Protein AF-A0A6P0JYF3-F1 (afdb_monomer_lite)

Sequence (822 aa):
MTILGLNLFGREPSASIEVDGVILAFAEEDRFSREKFAEDRLPFDAVEFCLKQANISPKDIECIAFPWQGNSYADGTIQKFYRKLNNEFLPDDETLHWQNHNLKIYHPKHIRRSIEQLWRGVTGFESLPEICFVPHHYAHACGAFFCSEFDEALIVVFDGNGDYECTSIWTGTSNGIKKLASIDLPHSLGWFYSTMSNFLGFYQGAGEPKVMGLAAYGENTEFYADKMANIIISEDSSWRYKVDHHYLFSGEHNFSSEFTDELCSLLKLKPRKSTDPLTQDHFNLAKSVQNTLEITTKKIIEYWQIETGLRNLCLNGGVALNCKMNGELWKTGKFDRIYILPAASDAGQSVGAIASILWDKYKKKLTHINDAALGPEFSDEEIEQVLEKSGYFYTKHTNIATTVAEALAKGQVVGWFQGRLEMGPRALGCRSILADPRDSALRDRINTKIKNREPWRPLCPSILEELASEYLEYDTSAPFMNLAFYVRPSATNMLSGVTHVDRTTRPQLVSKERQPLYWNMIDTFRKITGIGAVLNTSFNVNKEPVVLSPEDAIRCFASSGLDSLAIGSFFVSKSRLTSKIEINEEIKNKHVSMKFTNIPTGYYPIGSNRNVIKVNSFEIAQFPVTNYEYGRFLVWLENHSDEKIRHPLQPIQKSHIPQYWYNSEWNQKNHPVVGVDFWDAWAYSRWLGLRLPTELEWEVAAAGIEGLRFPWGNTWQPDLCNSSERYGEHAWRDGCTMPVDSFPNGASPFGVLDMAGNVWEWTETPFYTDFLSNITCSFDGDTPISIRGGSFRRDKRYQQCNERCESEADCRGSNNGFRLCR

Structure (mmCIF, N/CA/C/O backbone):
data_AF-A0A6P0JYF3-F1
#
_entry.id   AF-A0A6P0JYF3-F1
#
loop_
_atom_site.group_PDB
_atom_site.id
_atom_site.type_symbol
_atom_site.label_atom_id
_atom_site.label_alt_id
_atom_site.label_comp_id
_atom_site.label_asym_id
_atom_site.label_entity_id
_atom_site.label_seq_id
_atom_site.pdbx_PDB_ins_code
_atom_site.Cartn_x
_atom_site.Cartn_y
_atom_site.Cartn_z
_atom_site.occupancy
_atom_site.B_iso_or_equiv
_atom_site.auth_seq_id
_atom_site.auth_comp_id
_atom_site.auth_asym_id
_atom_site.auth_atom_id
_atom_site.pdbx_PDB_model_num
ATOM 1 N N . MET A 1 1 ? 0.104 -30.908 -10.118 1.00 80.00 1 MET A N 1
ATOM 2 C CA . MET A 1 1 ? 1.353 -30.412 -10.746 1.00 80.00 1 MET A CA 1
ATOM 3 C C . MET A 1 1 ? 1.720 -29.144 -10.020 1.00 80.00 1 MET A C 1
ATOM 5 O O . MET A 1 1 ? 0.820 -28.335 -9.819 1.00 80.00 1 MET A O 1
ATOM 9 N N . THR A 1 2 ? 2.974 -29.017 -9.588 1.00 95.44 2 THR A N 1
ATOM 10 C CA . THR A 1 2 ? 3.366 -27.929 -8.686 1.00 95.44 2 THR A CA 1
ATOM 11 C C . THR A 1 2 ? 4.688 -27.307 -9.103 1.00 95.44 2 THR A C 1
ATOM 13 O O . THR A 1 2 ? 5.712 -27.996 -9.180 1.00 95.44 2 THR A O 1
ATOM 16 N N . ILE A 1 3 ? 4.666 -25.993 -9.316 1.00 98.12 3 ILE A N 1
ATOM 17 C CA . ILE A 1 3 ? 5.833 -25.189 -9.675 1.00 98.12 3 ILE A CA 1
ATOM 18 C C . ILE A 1 3 ? 6.046 -24.106 -8.613 1.00 98.12 3 ILE A C 1
ATOM 20 O O . ILE A 1 3 ? 5.118 -23.387 -8.242 1.00 98.12 3 ILE A O 1
ATOM 24 N N . LEU A 1 4 ? 7.290 -23.972 -8.147 1.00 98.44 4 LEU A N 1
ATOM 25 C CA . LEU A 1 4 ? 7.723 -22.878 -7.275 1.00 98.44 4 LEU A CA 1
ATOM 26 C C . LEU A 1 4 ? 8.431 -21.812 -8.121 1.00 98.44 4 LEU A C 1
ATOM 28 O O . LEU A 1 4 ? 9.450 -22.097 -8.744 1.00 98.44 4 LEU A O 1
ATOM 32 N N . GLY A 1 5 ? 7.913 -20.591 -8.152 1.00 98.38 5 GLY A N 1
ATOM 33 C CA . GLY A 1 5 ? 8.544 -19.445 -8.806 1.00 98.38 5 GLY A CA 1
ATOM 34 C C . GLY A 1 5 ? 9.373 -18.640 -7.814 1.00 98.38 5 GLY A C 1
ATOM 35 O O . GLY A 1 5 ? 8.890 -18.351 -6.720 1.00 98.38 5 GLY A O 1
ATOM 36 N N . LEU A 1 6 ? 10.593 -18.244 -8.188 1.00 97.75 6 LEU A N 1
ATOM 37 C CA . LEU A 1 6 ? 11.495 -17.477 -7.318 1.00 97.75 6 LEU A CA 1
ATOM 38 C C . LEU A 1 6 ? 12.075 -16.250 -8.022 1.00 97.75 6 LEU A C 1
ATOM 40 O O . LEU A 1 6 ? 12.667 -16.383 -9.089 1.00 97.75 6 LEU A O 1
ATOM 44 N N . ASN A 1 7 ? 12.006 -15.093 -7.366 1.00 95.50 7 ASN A N 1
ATOM 45 C CA . ASN A 1 7 ? 12.843 -13.929 -7.653 1.00 95.50 7 ASN A CA 1
ATOM 46 C C . ASN A 1 7 ? 13.837 -13.738 -6.494 1.00 95.50 7 ASN A C 1
ATOM 48 O O . ASN A 1 7 ? 13.417 -13.673 -5.342 1.00 95.50 7 ASN A O 1
ATOM 52 N N . LEU A 1 8 ? 15.145 -13.698 -6.776 1.00 91.50 8 LEU A N 1
ATOM 53 C CA . LEU A 1 8 ? 16.186 -13.788 -5.733 1.00 91.50 8 LEU A CA 1
ATOM 54 C C . LEU A 1 8 ? 17.079 -12.556 -5.602 1.00 91.50 8 LEU A C 1
ATOM 56 O O . LEU A 1 8 ? 17.422 -12.189 -4.486 1.00 91.50 8 LEU A O 1
ATOM 60 N N . PHE A 1 9 ? 17.558 -12.008 -6.720 1.00 82.88 9 PHE A N 1
ATOM 61 C CA . PHE A 1 9 ? 18.619 -10.999 -6.715 1.00 82.88 9 PHE A CA 1
ATOM 62 C C . PHE A 1 9 ? 18.054 -9.613 -6.996 1.00 82.88 9 PHE A C 1
ATOM 64 O O . PHE A 1 9 ? 17.043 -9.480 -7.682 1.00 82.88 9 PHE A O 1
ATOM 71 N N . GLY A 1 10 ? 18.748 -8.587 -6.508 1.00 79.19 10 GLY A N 1
ATOM 72 C CA . GLY A 1 10 ? 18.333 -7.201 -6.668 1.00 79.19 10 GLY A CA 1
ATOM 73 C C . GLY A 1 10 ? 17.279 -6.799 -5.641 1.00 79.19 10 GLY A C 1
ATOM 74 O O . GLY A 1 10 ? 17.411 -7.089 -4.450 1.00 79.19 10 GLY A O 1
ATOM 75 N N . ARG A 1 11 ? 16.260 -6.077 -6.106 1.00 83.00 11 ARG A N 1
ATOM 76 C CA . ARG A 1 11 ? 15.184 -5.543 -5.268 1.00 83.00 11 ARG A CA 1
ATOM 77 C C . ARG A 1 11 ? 13.970 -6.458 -5.319 1.00 83.00 11 ARG A C 1
ATOM 79 O O . ARG A 1 11 ? 13.702 -7.091 -6.334 1.00 83.00 11 ARG A O 1
ATOM 86 N N . GLU A 1 12 ? 13.207 -6.454 -4.234 1.00 88.75 12 GLU A N 1
ATOM 87 C CA . GLU A 1 12 ? 11.915 -7.138 -4.128 1.00 88.75 12 GLU A CA 1
ATOM 88 C C . GLU A 1 12 ? 12.004 -8.664 -4.369 1.00 88.75 12 GLU A C 1
ATOM 90 O O . GLU A 1 12 ? 11.249 -9.215 -5.182 1.00 88.75 12 GLU A O 1
ATOM 95 N N . PRO A 1 13 ? 12.915 -9.380 -3.671 1.00 95.56 13 PRO A N 1
ATOM 96 C CA . PRO A 1 13 ? 12.937 -10.836 -3.711 1.00 95.56 13 PRO A CA 1
ATOM 97 C C . PRO A 1 13 ? 11.570 -11.385 -3.290 1.00 95.56 13 PRO A C 1
ATOM 99 O O . PRO A 1 13 ? 10.933 -10.898 -2.348 1.00 95.56 13 PRO A O 1
ATOM 102 N N . SER A 1 14 ? 11.095 -12.381 -4.028 1.00 97.50 14 SER A N 1
ATOM 103 C CA . SER A 1 14 ? 9.727 -12.877 -3.918 1.00 97.50 14 SER A CA 1
ATOM 104 C C . SER A 1 14 ? 9.638 -14.364 -4.232 1.00 97.50 14 SER A C 1
ATOM 106 O O . SER A 1 14 ? 10.488 -14.942 -4.918 1.00 97.50 14 SER A O 1
ATOM 108 N N . ALA A 1 15 ? 8.566 -14.982 -3.750 1.00 98.38 15 ALA A N 1
ATOM 109 C CA . ALA A 1 15 ? 8.211 -16.349 -4.081 1.00 98.38 15 ALA A CA 1
ATOM 110 C C . ALA A 1 15 ? 6.730 -16.442 -4.446 1.00 98.38 15 ALA A C 1
ATOM 112 O O . ALA A 1 15 ? 5.889 -15.714 -3.915 1.00 98.38 15 ALA A O 1
ATOM 113 N N . SER A 1 16 ? 6.411 -17.363 -5.344 1.00 98.50 16 SER A N 1
ATOM 114 C CA . SER A 1 16 ? 5.039 -17.781 -5.611 1.00 98.50 16 SER A CA 1
ATOM 115 C C . SER A 1 16 ? 4.979 -19.279 -5.818 1.00 98.50 16 SER A C 1
ATOM 117 O O . SER A 1 16 ? 5.955 -19.898 -6.240 1.00 98.50 16 SER A O 1
ATOM 119 N N . ILE A 1 17 ? 3.831 -19.871 -5.516 1.00 98.38 17 ILE A N 1
ATOM 120 C CA . ILE A 1 17 ? 3.611 -21.295 -5.736 1.00 98.38 17 ILE A CA 1
ATOM 121 C C . ILE A 1 17 ? 2.297 -21.529 -6.450 1.00 98.38 17 ILE A C 1
ATOM 123 O O . ILE A 1 17 ? 1.258 -20.946 -6.124 1.00 98.38 17 ILE A O 1
ATOM 127 N N . GLU A 1 18 ? 2.376 -22.402 -7.438 1.00 97.25 18 GLU A N 1
ATOM 128 C CA . GLU A 1 18 ? 1.251 -22.830 -8.236 1.00 97.25 18 GLU A CA 1
ATOM 129 C C . GLU A 1 18 ? 0.901 -24.279 -7.944 1.00 97.25 18 GLU A C 1
ATOM 131 O O . GLU A 1 18 ? 1.784 -25.116 -7.752 1.00 97.25 18 GLU A O 1
ATOM 136 N N . VAL A 1 19 ? -0.402 -24.552 -7.908 1.00 95.62 19 VAL A N 1
ATOM 137 C CA . VAL A 1 19 ? -0.960 -25.898 -7.806 1.00 95.62 19 VAL A CA 1
ATOM 138 C C . VAL A 1 19 ? -2.131 -26.003 -8.781 1.00 95.62 19 VAL A C 1
ATOM 140 O O . VAL A 1 19 ? -3.101 -25.253 -8.681 1.00 95.62 19 VAL A O 1
ATOM 143 N N . ASP A 1 20 ? -2.034 -26.934 -9.730 1.00 91.25 20 ASP A N 1
ATOM 144 C CA . ASP A 1 20 ? -3.096 -27.300 -10.683 1.00 91.25 20 ASP A CA 1
ATOM 145 C C . ASP A 1 20 ? -3.720 -26.127 -11.471 1.00 91.25 20 ASP A C 1
ATOM 147 O O . ASP A 1 20 ? -4.915 -26.083 -11.761 1.00 91.25 20 ASP A O 1
ATOM 151 N N . GLY A 1 21 ? -2.874 -25.196 -11.894 1.00 92.50 21 GLY A N 1
ATOM 152 C CA . GLY A 1 21 ? -3.190 -24.025 -12.703 1.00 92.50 21 GLY A CA 1
ATOM 153 C C . GLY A 1 21 ? -3.567 -22.790 -11.889 1.00 92.50 21 GLY A C 1
ATOM 154 O O . GLY A 1 21 ? -3.990 -21.798 -12.480 1.00 92.50 21 GLY A O 1
ATOM 155 N N . VAL A 1 22 ? -3.445 -22.813 -10.561 1.00 95.50 22 VAL A N 1
ATOM 156 C CA . VAL A 1 22 ? -3.818 -21.696 -9.680 1.00 95.50 22 VAL A CA 1
ATOM 157 C C . VAL A 1 22 ? -2.594 -21.208 -8.911 1.00 95.50 22 VAL A C 1
ATOM 159 O O . VAL A 1 22 ? -1.931 -22.001 -8.246 1.00 95.50 22 VAL A O 1
ATOM 162 N N . ILE A 1 23 ? -2.315 -19.899 -8.949 1.00 97.56 23 ILE A N 1
ATOM 163 C CA . ILE A 1 23 ? -1.362 -19.285 -8.013 1.00 97.56 23 ILE A CA 1
ATOM 164 C C . ILE A 1 23 ? -1.999 -19.304 -6.627 1.00 97.56 23 ILE A C 1
ATOM 166 O O . ILE A 1 23 ? -2.907 -18.529 -6.335 1.00 97.56 23 ILE A O 1
ATOM 170 N N . LEU A 1 24 ? -1.538 -20.212 -5.777 1.00 96.94 24 LEU A N 1
ATOM 171 C CA . LEU A 1 24 ? -2.121 -20.421 -4.459 1.00 96.94 24 LEU A CA 1
ATOM 172 C C . LEU A 1 24 ? -1.556 -19.438 -3.428 1.00 96.94 24 LEU A C 1
ATOM 174 O O . LEU A 1 24 ? -2.273 -18.999 -2.524 1.00 96.94 24 LEU A O 1
ATOM 178 N N . ALA A 1 25 ? -0.282 -19.071 -3.572 1.00 98.12 25 ALA A N 1
ATOM 179 C CA . ALA A 1 25 ? 0.384 -18.082 -2.735 1.00 98.12 25 ALA A CA 1
ATOM 180 C C . ALA A 1 25 ? 1.385 -17.235 -3.522 1.00 98.12 25 ALA A C 1
ATOM 182 O O . ALA A 1 25 ? 2.015 -17.702 -4.473 1.00 98.12 25 ALA A O 1
ATOM 183 N N . PHE A 1 26 ? 1.538 -15.996 -3.063 1.00 98.50 26 PHE A N 1
ATOM 184 C CA . PHE A 1 26 ? 2.561 -15.048 -3.479 1.00 98.50 26 PHE A CA 1
ATOM 185 C C . PHE A 1 26 ? 3.040 -14.259 -2.259 1.00 98.50 26 PHE A C 1
ATOM 187 O O . PHE A 1 26 ? 2.227 -13.836 -1.435 1.00 98.50 26 PHE A O 1
ATOM 194 N N . ALA A 1 27 ? 4.344 -14.025 -2.161 1.00 97.88 27 ALA A N 1
ATOM 195 C CA . ALA A 1 27 ? 4.944 -13.289 -1.060 1.00 97.88 27 ALA A CA 1
ATOM 196 C C . ALA A 1 27 ? 6.189 -12.505 -1.497 1.00 97.88 27 ALA A C 1
ATOM 198 O O . ALA A 1 27 ? 7.045 -13.028 -2.206 1.00 97.88 27 ALA A O 1
ATOM 199 N N . GLU A 1 28 ? 6.301 -11.266 -1.014 1.00 97.38 28 GLU A N 1
ATOM 200 C CA . GLU A 1 28 ? 7.500 -10.420 -1.094 1.00 97.38 28 GLU A CA 1
ATOM 201 C C . GLU A 1 28 ? 8.256 -10.488 0.244 1.00 97.38 28 GLU A C 1
ATOM 203 O O . GLU A 1 28 ? 7.648 -10.321 1.305 1.00 97.38 28 GLU A O 1
ATOM 208 N N . GLU A 1 29 ? 9.574 -10.695 0.214 1.00 96.75 29 GLU A N 1
ATOM 209 C CA . GLU A 1 29 ? 10.388 -10.897 1.427 1.00 96.75 29 GLU A CA 1
ATOM 210 C C . GLU A 1 29 ? 10.464 -9.644 2.312 1.00 96.75 29 GLU A C 1
ATOM 212 O O . GLU A 1 29 ? 10.651 -9.720 3.530 1.00 96.75 29 GLU A O 1
ATOM 217 N N . ASP A 1 30 ? 10.299 -8.457 1.727 1.00 94.25 30 ASP A N 1
ATOM 218 C CA . ASP A 1 30 ? 10.309 -7.205 2.482 1.00 94.25 30 ASP A CA 1
ATOM 219 C C . ASP A 1 30 ? 9.167 -7.147 3.512 1.00 94.25 30 ASP A C 1
ATOM 221 O O . ASP A 1 30 ? 9.325 -6.584 4.596 1.00 94.25 30 ASP A O 1
ATOM 225 N N . ARG A 1 31 ? 8.038 -7.811 3.237 1.00 95.81 31 ARG A N 1
ATOM 226 C CA . ARG A 1 31 ? 6.898 -7.896 4.153 1.00 95.81 31 ARG A CA 1
ATOM 227 C C . ARG A 1 31 ? 7.255 -8.690 5.409 1.00 95.81 31 ARG A C 1
ATOM 229 O O . ARG A 1 31 ? 6.743 -8.353 6.474 1.00 95.81 31 ARG A O 1
ATOM 236 N N . PHE A 1 32 ? 8.135 -9.684 5.308 1.00 96.25 32 PHE A N 1
ATOM 237 C CA . PHE A 1 32 ? 8.567 -10.522 6.432 1.00 96.25 32 PHE A CA 1
ATOM 238 C C . PHE A 1 32 ? 9.755 -9.904 7.166 1.00 96.25 32 PHE A C 1
ATOM 240 O O . PHE A 1 32 ? 9.684 -9.651 8.366 1.00 96.25 32 PHE A O 1
ATOM 247 N N . SER A 1 33 ? 10.805 -9.546 6.424 1.00 93.94 33 SER A N 1
ATOM 248 C CA . SER A 1 33 ? 12.021 -8.933 6.975 1.00 93.94 33 SER A CA 1
ATOM 249 C C . SER A 1 33 ? 11.796 -7.550 7.587 1.00 93.94 33 SER A C 1
ATOM 251 O O . SER A 1 33 ? 12.631 -7.072 8.354 1.00 93.94 33 SER A O 1
ATOM 253 N N . ARG A 1 34 ? 10.682 -6.894 7.233 1.00 93.88 34 ARG A N 1
ATOM 254 C CA . ARG A 1 34 ? 10.348 -5.504 7.581 1.00 93.88 34 ARG A CA 1
ATOM 255 C C . ARG A 1 34 ? 11.348 -4.480 7.028 1.00 93.88 34 ARG A C 1
ATOM 257 O O . ARG A 1 34 ? 11.269 -3.301 7.374 1.00 93.88 34 ARG A O 1
ATOM 264 N N . GLU A 1 35 ? 12.226 -4.900 6.119 1.00 91.56 35 GLU A N 1
ATOM 265 C CA . GLU A 1 35 ? 13.196 -4.060 5.423 1.00 91.56 35 GLU A CA 1
ATOM 266 C C . GLU A 1 35 ? 12.728 -3.811 3.999 1.00 91.56 35 GLU A C 1
ATOM 268 O O . GLU A 1 35 ? 12.711 -4.713 3.169 1.00 91.56 35 GLU A O 1
ATOM 273 N N . LYS A 1 36 ? 12.328 -2.570 3.716 1.00 88.38 36 LYS A N 1
ATOM 274 C CA . LYS A 1 36 ? 11.758 -2.187 2.424 1.00 88.38 36 LYS A CA 1
ATOM 275 C C . LYS A 1 36 ? 12.679 -2.560 1.262 1.00 88.38 36 LYS A C 1
ATOM 277 O O . LYS A 1 36 ? 13.859 -2.232 1.302 1.00 88.38 36 LYS A O 1
ATOM 282 N N . PHE A 1 37 ? 12.102 -3.199 0.241 1.00 87.88 37 PHE A N 1
ATOM 283 C CA . PHE A 1 37 ? 12.782 -3.792 -0.919 1.00 87.88 37 PHE A CA 1
ATOM 284 C C . PHE A 1 37 ? 13.638 -5.028 -0.633 1.00 87.88 37 PHE A C 1
ATOM 286 O O . PHE A 1 37 ? 13.973 -5.711 -1.595 1.00 87.88 37 PHE A O 1
ATOM 293 N N . ALA A 1 38 ? 13.966 -5.325 0.631 1.00 90.88 38 ALA A N 1
ATOM 294 C CA . ALA A 1 38 ? 14.787 -6.463 1.045 1.00 90.88 38 ALA A CA 1
ATOM 295 C C . ALA A 1 38 ? 16.012 -6.686 0.134 1.00 90.88 38 ALA A C 1
ATOM 297 O O . ALA A 1 38 ? 16.282 -7.811 -0.282 1.00 90.88 38 ALA A O 1
ATOM 298 N N . GLU A 1 39 ? 16.718 -5.599 -0.206 1.00 85.56 39 GLU A N 1
ATOM 299 C CA . GLU A 1 39 ? 17.827 -5.635 -1.166 1.00 85.56 39 GLU A CA 1
ATOM 300 C C . GLU A 1 39 ? 18.882 -6.661 -0.734 1.00 85.56 39 GLU A C 1
ATOM 302 O O . GLU A 1 39 ? 19.257 -6.726 0.440 1.00 85.56 39 GLU A O 1
ATOM 307 N N . ASP A 1 40 ? 19.326 -7.485 -1.685 1.00 79.50 40 ASP A N 1
ATOM 308 C CA . ASP A 1 40 ? 20.331 -8.539 -1.495 1.00 79.50 40 ASP A CA 1
ATOM 309 C C . ASP A 1 40 ? 19.972 -9.633 -0.466 1.00 79.50 40 ASP A C 1
ATOM 311 O O . ASP A 1 40 ? 20.840 -10.395 -0.022 1.00 79.50 40 ASP A O 1
ATOM 315 N N . ARG A 1 41 ? 18.689 -9.770 -0.103 1.00 90.00 41 ARG A N 1
ATOM 316 C CA . ARG A 1 41 ? 18.192 -10.883 0.719 1.00 90.00 41 ARG A CA 1
ATOM 317 C C . ARG A 1 41 ? 17.625 -12.005 -0.141 1.00 90.00 41 ARG A C 1
ATOM 319 O O . ARG A 1 41 ? 16.970 -11.774 -1.148 1.00 90.00 41 ARG A O 1
ATOM 326 N N . LEU A 1 42 ? 17.832 -13.246 0.296 1.00 94.44 42 LEU A N 1
ATOM 327 C CA . LEU A 1 42 ? 17.120 -14.389 -0.277 1.00 94.44 42 LEU A CA 1
ATOM 328 C C . LEU A 1 42 ? 15.713 -14.487 0.338 1.00 94.44 42 LEU A C 1
ATOM 330 O O . LEU A 1 42 ? 15.585 -14.211 1.530 1.00 94.44 42 LEU A O 1
ATOM 334 N N . PRO A 1 43 ? 14.694 -14.921 -0.429 1.00 96.44 43 PRO A N 1
ATOM 335 C CA . PRO A 1 43 ? 13.304 -14.975 0.010 1.00 96.44 43 PRO A CA 1
ATOM 336 C C . PRO A 1 43 ? 13.009 -16.193 0.911 1.00 96.44 43 PRO A C 1
ATOM 338 O O . PRO A 1 43 ? 12.265 -17.092 0.517 1.00 96.44 43 PRO A O 1
ATOM 341 N N . PHE A 1 44 ? 13.646 -16.293 2.082 1.00 96.75 44 PHE A N 1
ATOM 342 C CA . PHE A 1 44 ? 13.474 -17.433 2.994 1.00 96.75 44 PHE A CA 1
ATOM 343 C C . PHE A 1 44 ? 12.042 -17.522 3.514 1.00 96.75 44 PHE A C 1
ATOM 345 O O . PHE A 1 44 ? 11.405 -18.571 3.375 1.00 96.75 44 PHE A O 1
ATOM 352 N N . ASP A 1 45 ? 11.533 -16.422 4.059 1.00 97.56 45 ASP A N 1
ATOM 353 C CA . ASP A 1 45 ? 10.222 -16.396 4.699 1.00 97.56 45 ASP A CA 1
ATOM 354 C C . ASP A 1 45 ? 9.100 -16.475 3.652 1.00 97.56 45 ASP A C 1
ATOM 356 O O . ASP A 1 45 ? 8.102 -17.176 3.842 1.00 97.56 45 ASP A O 1
ATOM 360 N N . ALA A 1 46 ? 9.284 -15.833 2.493 1.00 97.81 46 ALA A N 1
ATOM 361 C CA . ALA A 1 46 ? 8.344 -15.914 1.382 1.00 97.81 46 ALA A CA 1
ATOM 362 C C . ALA A 1 46 ? 8.223 -17.342 0.817 1.00 97.81 46 ALA A C 1
ATOM 364 O O . ALA A 1 46 ? 7.108 -17.794 0.530 1.00 97.81 46 ALA A O 1
ATOM 365 N N . VAL A 1 47 ? 9.336 -18.080 0.681 1.00 97.94 47 VAL A N 1
ATOM 366 C CA . VAL A 1 47 ? 9.299 -19.492 0.258 1.00 97.94 47 VAL A CA 1
ATOM 367 C C . VAL A 1 47 ? 8.665 -20.366 1.330 1.00 97.94 47 VAL A C 1
ATOM 369 O O . VAL A 1 47 ? 7.817 -21.197 1.000 1.00 97.94 47 VAL A O 1
ATOM 372 N N . GLU A 1 48 ? 9.026 -20.179 2.600 1.00 97.62 48 GLU A N 1
ATOM 373 C CA . GLU A 1 48 ? 8.427 -20.937 3.699 1.00 97.62 48 GLU A CA 1
ATOM 374 C C . GLU A 1 48 ? 6.904 -20.753 3.734 1.00 97.62 48 GLU A C 1
ATOM 376 O O . GLU A 1 48 ? 6.161 -21.736 3.817 1.00 97.62 48 GLU A O 1
ATOM 381 N N . PHE A 1 49 ? 6.431 -19.512 3.593 1.00 98.12 49 PHE A N 1
ATOM 382 C CA . PHE A 1 49 ? 5.009 -19.207 3.491 1.00 98.12 49 PHE A CA 1
ATOM 383 C C . PHE A 1 49 ? 4.349 -19.924 2.307 1.00 98.12 49 PHE A C 1
ATOM 385 O O . PHE A 1 49 ? 3.327 -20.583 2.495 1.00 98.12 49 PHE A O 1
ATOM 392 N N . CYS A 1 50 ? 4.930 -19.841 1.106 1.00 98.25 50 CYS A N 1
ATOM 393 C CA . CYS A 1 50 ? 4.366 -20.488 -0.079 1.00 98.25 50 CYS A CA 1
ATOM 394 C C . CYS A 1 50 ? 4.214 -22.005 0.120 1.00 98.25 50 CYS A C 1
ATOM 396 O O . CYS A 1 50 ? 3.150 -22.564 -0.148 1.00 98.25 50 CYS A O 1
ATOM 398 N N . LEU A 1 51 ? 5.243 -22.672 0.649 1.00 96.94 51 LEU A N 1
ATOM 399 C CA . LEU A 1 51 ? 5.204 -24.114 0.908 1.00 96.94 51 LEU A CA 1
ATOM 400 C C . LEU A 1 51 ? 4.154 -24.486 1.961 1.00 96.94 51 LEU A C 1
ATOM 402 O O . LEU A 1 51 ? 3.408 -25.448 1.764 1.00 96.94 51 LEU A O 1
ATOM 406 N N . LYS A 1 52 ? 4.057 -23.711 3.049 1.00 96.19 52 LYS A N 1
ATOM 407 C CA . LYS A 1 52 ? 3.033 -23.905 4.087 1.00 96.19 52 LYS A CA 1
ATOM 408 C C . LYS A 1 52 ? 1.624 -23.722 3.529 1.00 96.19 52 LYS A C 1
ATOM 410 O O . LYS A 1 52 ? 0.770 -24.565 3.786 1.00 96.19 52 LYS A O 1
ATOM 415 N N . GLN A 1 53 ? 1.394 -22.677 2.733 1.00 97.25 53 GLN A N 1
ATOM 416 C CA . GLN A 1 53 ? 0.091 -22.404 2.125 1.00 97.25 53 GLN A CA 1
ATOM 417 C C . GLN A 1 53 ? -0.334 -23.515 1.159 1.00 97.25 53 GLN A C 1
ATOM 419 O O . GLN A 1 53 ? -1.510 -23.870 1.109 1.00 97.25 53 GLN A O 1
ATOM 424 N N . ALA A 1 54 ? 0.613 -24.069 0.398 1.00 95.94 54 ALA A N 1
ATOM 425 C CA . ALA A 1 54 ? 0.343 -25.190 -0.493 1.00 95.94 54 ALA A CA 1
ATOM 426 C C . ALA A 1 54 ? 0.083 -26.505 0.237 1.00 95.94 54 ALA A C 1
ATOM 428 O O . ALA A 1 54 ? -0.620 -27.356 -0.303 1.00 95.94 54 ALA A O 1
ATOM 429 N N . ASN A 1 55 ? 0.601 -26.660 1.459 1.00 94.88 55 ASN A N 1
ATOM 430 C CA . ASN A 1 55 ? 0.454 -27.872 2.262 1.00 94.88 55 ASN A CA 1
ATOM 431 C C . ASN A 1 55 ? 0.847 -29.147 1.484 1.00 94.88 55 ASN A C 1
ATOM 433 O O . ASN A 1 55 ? 0.163 -30.171 1.524 1.00 94.88 55 ASN A O 1
ATOM 437 N N . ILE A 1 56 ? 1.956 -29.066 0.747 1.00 90.62 56 ILE A N 1
ATOM 438 C CA . ILE A 1 56 ? 2.519 -30.159 -0.059 1.00 90.62 56 ILE A CA 1
ATOM 439 C C . ILE A 1 56 ? 3.902 -30.555 0.456 1.00 90.62 56 ILE A C 1
ATOM 441 O O . ILE A 1 56 ? 4.587 -29.763 1.111 1.00 90.62 56 ILE A O 1
ATOM 445 N N . SER A 1 57 ? 4.359 -31.768 0.133 1.00 91.56 57 SER A N 1
ATOM 446 C CA . SER A 1 57 ? 5.745 -32.131 0.422 1.00 91.56 57 SER A CA 1
ATOM 447 C C . SER A 1 57 ? 6.688 -31.346 -0.495 1.00 91.56 57 SER A C 1
ATOM 449 O O . SER A 1 57 ? 6.426 -31.260 -1.694 1.00 91.56 57 SER A O 1
ATOM 451 N N . PRO A 1 58 ? 7.851 -30.868 -0.012 1.00 92.31 58 PRO A N 1
ATOM 452 C CA . PRO A 1 58 ? 8.884 -30.309 -0.886 1.00 92.31 58 PRO A CA 1
ATOM 453 C C . PRO A 1 58 ? 9.320 -31.258 -2.016 1.00 92.31 58 PRO A C 1
ATOM 455 O O . PRO A 1 58 ? 9.785 -30.804 -3.057 1.00 92.31 58 PRO A O 1
ATOM 458 N N . LYS A 1 59 ? 9.148 -32.578 -1.836 1.00 91.25 59 LYS A N 1
ATOM 459 C CA . LYS A 1 59 ? 9.414 -33.595 -2.868 1.00 91.25 59 LYS A CA 1
ATOM 460 C C . LYS A 1 59 ? 8.408 -33.594 -4.020 1.00 91.25 59 LYS A C 1
ATOM 462 O O . LYS A 1 59 ? 8.722 -34.143 -5.071 1.00 91.25 59 LYS A O 1
ATOM 467 N N . ASP A 1 60 ? 7.229 -33.016 -3.811 1.00 93.19 60 ASP A N 1
ATOM 468 C CA . ASP A 1 60 ? 6.155 -32.951 -4.805 1.00 93.19 60 ASP A CA 1
ATOM 469 C C . ASP A 1 60 ? 6.301 -31.725 -5.724 1.00 93.19 60 ASP A C 1
ATOM 471 O O . ASP A 1 60 ? 5.527 -31.556 -6.666 1.00 93.19 60 ASP A O 1
ATOM 475 N N . ILE A 1 61 ? 7.296 -30.864 -5.472 1.00 96.38 61 ILE A N 1
ATOM 476 C CA . ILE A 1 61 ? 7.636 -29.748 -6.355 1.00 96.38 61 ILE A CA 1
ATOM 477 C C . ILE A 1 61 ? 8.388 -30.295 -7.565 1.00 96.38 61 ILE A C 1
ATOM 479 O O . ILE A 1 61 ? 9.493 -30.824 -7.440 1.00 96.38 61 ILE A O 1
ATOM 483 N N . GLU A 1 62 ? 7.801 -30.132 -8.748 1.00 95.12 62 GLU A N 1
ATOM 484 C CA . GLU A 1 62 ? 8.363 -30.666 -9.990 1.00 95.12 62 GLU A CA 1
ATOM 485 C C . GLU A 1 62 ? 9.595 -29.876 -10.439 1.00 95.12 62 GLU A C 1
ATOM 487 O O . GLU A 1 62 ? 10.604 -30.456 -10.845 1.00 95.12 62 GLU A O 1
ATOM 492 N N . CYS A 1 63 ? 9.520 -28.547 -10.363 1.00 97.19 63 CYS A N 1
ATOM 493 C CA . CYS A 1 63 ? 10.620 -27.659 -10.714 1.00 97.19 63 CYS A CA 1
ATOM 494 C C . CYS A 1 63 ? 10.506 -26.292 -10.032 1.00 97.19 63 CYS A C 1
ATOM 496 O O . CYS A 1 63 ? 9.436 -25.868 -9.589 1.00 97.19 63 CYS A O 1
ATOM 498 N N . ILE A 1 64 ? 11.633 -25.588 -10.011 1.00 98.12 64 ILE A N 1
ATOM 499 C CA . ILE A 1 64 ? 11.762 -24.199 -9.590 1.00 98.12 64 ILE A CA 1
ATOM 500 C C . ILE A 1 64 ? 11.912 -23.331 -10.841 1.00 98.12 64 ILE A C 1
ATOM 502 O O . ILE A 1 64 ? 12.887 -23.477 -11.579 1.00 98.12 64 ILE A O 1
ATOM 506 N N . ALA A 1 65 ? 10.967 -22.428 -11.083 1.00 98.12 65 ALA A N 1
ATOM 507 C CA . ALA A 1 65 ? 11.014 -21.479 -12.189 1.00 98.12 65 ALA A CA 1
ATOM 508 C C . ALA A 1 65 ? 11.780 -20.212 -11.772 1.00 98.12 65 ALA A C 1
ATOM 510 O O . ALA A 1 65 ? 11.463 -19.598 -10.750 1.00 98.12 65 ALA A O 1
ATOM 511 N N . PHE A 1 66 ? 12.788 -19.820 -12.558 1.00 97.44 66 PHE A N 1
ATOM 512 C CA . PHE A 1 66 ? 13.663 -18.684 -12.258 1.00 97.44 66 PHE A CA 1
ATOM 513 C C . PHE A 1 66 ? 13.727 -17.686 -13.437 1.00 97.44 66 PHE A C 1
ATOM 515 O O . PHE A 1 66 ? 14.118 -18.090 -14.535 1.00 97.44 66 PHE A O 1
ATOM 522 N N . PRO A 1 67 ? 13.383 -16.396 -13.241 1.00 95.69 67 PRO A N 1
ATOM 523 C CA . PRO A 1 67 ? 13.118 -15.407 -14.296 1.00 95.69 67 PRO A CA 1
ATOM 524 C C . PRO A 1 67 ? 14.375 -14.710 -14.845 1.00 95.69 67 PRO A C 1
ATOM 526 O O . PRO A 1 67 ? 14.390 -13.497 -15.041 1.00 95.69 67 PRO A O 1
ATOM 529 N N . TRP A 1 68 ? 15.439 -15.473 -15.088 1.00 94.56 68 TRP A N 1
ATOM 530 C CA . TRP A 1 68 ? 16.617 -15.012 -15.828 1.00 94.56 68 TRP A CA 1
ATOM 531 C C . TRP A 1 68 ? 17.181 -16.136 -16.685 1.00 94.56 68 TRP A C 1
ATOM 533 O O . TRP A 1 68 ? 17.212 -17.295 -16.255 1.00 94.56 68 TRP A O 1
ATOM 543 N N . GLN A 1 69 ? 17.700 -15.809 -17.871 1.00 91.38 69 GLN A N 1
ATOM 544 C CA . GLN A 1 69 ? 18.252 -16.811 -18.774 1.00 91.38 69 GLN A CA 1
ATOM 545 C C . GLN A 1 69 ? 19.688 -17.184 -18.385 1.00 91.38 69 GLN A C 1
ATOM 547 O O . GLN A 1 69 ? 20.650 -16.849 -19.078 1.00 91.38 69 GLN A O 1
ATOM 552 N N . GLY A 1 70 ? 19.846 -17.921 -17.281 1.00 87.25 70 GLY A N 1
ATOM 553 C CA . GLY A 1 70 ? 21.156 -18.288 -16.729 1.00 87.25 70 GLY A CA 1
ATOM 554 C C . GLY A 1 70 ? 22.110 -18.904 -17.763 1.00 87.25 70 GLY A C 1
ATOM 555 O O . GLY A 1 70 ? 23.302 -18.599 -17.784 1.00 87.25 70 GLY A O 1
ATOM 556 N N . ASN A 1 71 ? 21.604 -19.705 -18.704 1.00 90.88 71 ASN A N 1
ATOM 557 C CA . ASN A 1 71 ? 22.441 -20.313 -19.743 1.00 90.88 71 ASN A CA 1
ATOM 558 C C . ASN A 1 71 ? 23.144 -19.276 -20.643 1.00 90.88 71 ASN A C 1
ATOM 560 O O . ASN A 1 71 ? 24.317 -19.466 -20.962 1.00 90.88 71 ASN A O 1
ATOM 564 N N . SER A 1 72 ? 22.491 -18.151 -20.955 1.00 92.88 72 SER A N 1
ATOM 565 C CA . SER A 1 72 ? 23.079 -17.052 -21.741 1.00 92.88 72 SER A CA 1
ATOM 566 C C . SER A 1 72 ? 24.196 -16.311 -20.995 1.00 92.88 72 SER A C 1
ATOM 568 O O . SER A 1 72 ? 25.072 -15.693 -21.609 1.00 92.88 72 SER A O 1
ATOM 570 N N . TYR A 1 73 ? 24.180 -16.350 -19.659 1.00 93.81 73 TYR A N 1
ATOM 571 C CA . TYR A 1 73 ? 25.266 -15.825 -18.829 1.00 93.81 73 TYR A CA 1
ATOM 572 C C . TYR A 1 73 ? 26.462 -16.787 -18.792 1.00 93.81 73 TYR A C 1
ATOM 574 O O . TYR A 1 73 ? 27.606 -16.340 -18.733 1.00 93.81 73 TYR A O 1
ATOM 582 N N . ALA A 1 74 ? 26.219 -18.100 -18.866 1.00 94.50 74 ALA A N 1
ATOM 583 C CA . ALA A 1 74 ? 27.272 -19.117 -18.871 1.00 94.50 74 ALA A CA 1
ATOM 584 C C . ALA A 1 74 ? 27.960 -19.294 -20.234 1.00 94.50 74 ALA A C 1
ATOM 586 O O . ALA A 1 74 ? 29.173 -19.494 -20.282 1.00 94.50 74 ALA A O 1
ATOM 587 N N . ASP A 1 75 ? 27.212 -19.232 -21.339 1.00 95.44 75 ASP A N 1
ATOM 588 C CA . ASP A 1 75 ? 27.745 -19.450 -22.694 1.00 95.44 75 ASP A CA 1
ATOM 589 C C . ASP A 1 75 ? 28.445 -18.210 -23.298 1.00 95.44 75 ASP A C 1
ATOM 591 O O . ASP A 1 75 ? 29.005 -18.255 -24.400 1.00 95.44 75 ASP A O 1
ATOM 595 N N . GLY A 1 76 ? 28.442 -17.099 -22.554 1.00 94.12 76 GLY A N 1
ATOM 596 C CA . GLY A 1 76 ? 29.071 -15.838 -22.926 1.00 94.12 76 GLY A CA 1
ATOM 597 C C . GLY A 1 76 ? 28.226 -14.953 -23.843 1.00 94.12 76 GLY A C 1
ATOM 598 O O . GLY A 1 76 ? 28.740 -13.938 -24.315 1.00 94.12 76 GLY A O 1
ATOM 599 N N . THR A 1 77 ? 26.959 -15.281 -24.102 1.00 96.19 77 THR A N 1
ATOM 600 C CA . THR A 1 77 ? 26.047 -14.444 -24.897 1.00 96.19 77 THR A CA 1
ATOM 601 C C . THR A 1 77 ? 25.883 -13.057 -24.278 1.00 96.19 77 THR A C 1
ATOM 603 O O . THR A 1 77 ? 26.130 -12.060 -24.960 1.00 96.19 77 THR A O 1
ATOM 606 N N . ILE A 1 78 ? 25.589 -12.973 -22.975 1.00 96.06 78 ILE A N 1
ATOM 607 C CA . ILE A 1 78 ? 25.470 -11.677 -22.281 1.00 96.06 78 ILE A CA 1
ATOM 608 C C . ILE A 1 78 ? 26.818 -10.950 -22.217 1.00 96.06 78 ILE A C 1
ATOM 610 O O . ILE A 1 78 ? 26.895 -9.742 -22.425 1.00 96.06 78 ILE A O 1
ATOM 614 N N . GLN A 1 79 ? 27.921 -11.681 -22.036 1.00 96.12 79 GLN A N 1
ATOM 615 C CA . GLN A 1 79 ? 29.254 -11.074 -22.051 1.00 96.12 79 GLN A CA 1
ATOM 616 C C . GLN A 1 79 ? 29.586 -10.448 -23.417 1.00 96.12 79 GLN A C 1
ATOM 618 O O . GLN A 1 79 ? 30.170 -9.367 -23.476 1.00 96.12 79 GLN A O 1
ATOM 623 N N . LYS A 1 80 ? 29.223 -11.106 -24.527 1.00 96.94 80 LYS A N 1
ATOM 624 C CA . LYS A 1 80 ? 29.384 -10.554 -25.884 1.00 96.94 80 LYS A CA 1
ATOM 625 C C . LYS A 1 80 ? 28.508 -9.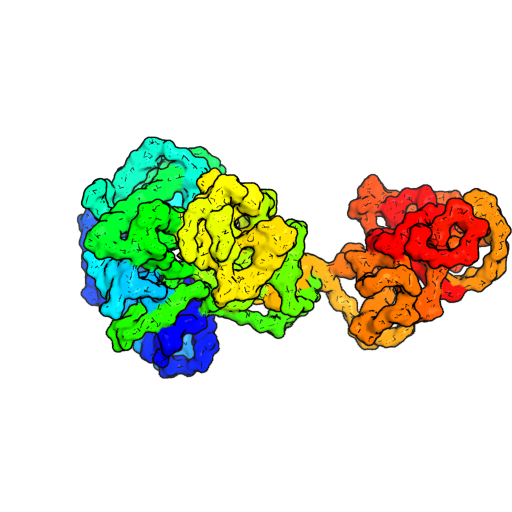322 -26.091 1.00 96.94 80 LYS A C 1
ATOM 627 O O . LYS A 1 80 ? 28.975 -8.366 -26.706 1.00 96.94 80 LYS A O 1
ATOM 632 N N . PHE A 1 81 ? 27.283 -9.337 -25.566 1.00 95.94 81 PHE A N 1
ATOM 633 C CA . PHE A 1 81 ? 26.391 -8.182 -25.585 1.00 95.94 81 PHE A CA 1
ATOM 634 C C . PHE A 1 81 ? 27.011 -6.981 -24.857 1.00 95.94 81 PHE A C 1
ATOM 636 O O . PHE A 1 81 ? 27.183 -5.934 -25.477 1.00 95.94 81 PHE A O 1
ATOM 643 N N . TYR A 1 82 ? 27.473 -7.151 -23.614 1.00 95.19 82 TYR A N 1
ATOM 644 C CA . TYR A 1 82 ? 28.158 -6.083 -22.877 1.00 95.19 82 TYR A CA 1
ATOM 645 C C . TYR A 1 82 ? 29.414 -5.584 -23.594 1.00 95.19 82 TYR A C 1
ATOM 647 O O . TYR A 1 82 ? 29.603 -4.382 -23.718 1.00 95.19 82 TYR A O 1
ATOM 655 N N . ARG A 1 83 ? 30.240 -6.466 -24.174 1.00 95.06 83 ARG A N 1
ATOM 656 C CA . ARG A 1 83 ? 31.393 -6.023 -24.983 1.00 95.06 83 ARG A CA 1
ATOM 657 C C . ARG A 1 83 ? 30.981 -5.165 -26.179 1.00 95.06 83 ARG A C 1
ATOM 659 O O . ARG A 1 83 ? 31.677 -4.207 -26.495 1.00 95.06 83 ARG A O 1
ATOM 666 N N . LYS A 1 84 ? 29.874 -5.505 -26.849 1.00 94.62 84 LYS A N 1
ATOM 667 C CA . LYS A 1 84 ? 29.341 -4.701 -27.954 1.00 94.62 84 LYS A CA 1
ATOM 668 C C . LYS A 1 84 ? 28.904 -3.323 -27.456 1.00 94.62 84 LYS A C 1
ATOM 670 O O . LYS A 1 84 ? 29.317 -2.337 -28.055 1.00 94.62 84 LYS A O 1
ATOM 675 N N . LEU A 1 85 ? 28.144 -3.265 -26.360 1.00 91.19 85 LEU A N 1
ATOM 676 C CA . LEU A 1 85 ? 27.748 -1.998 -25.741 1.00 91.19 85 LEU A CA 1
ATOM 677 C C . LEU A 1 85 ? 28.960 -1.153 -25.356 1.00 91.19 85 LEU A C 1
ATOM 679 O O . LEU A 1 85 ? 28.999 0.035 -25.653 1.00 91.19 85 LEU A O 1
ATOM 683 N N . ASN A 1 86 ? 29.982 -1.777 -24.773 1.00 90.62 86 ASN A N 1
ATOM 684 C CA . ASN A 1 86 ? 31.153 -1.055 -24.294 1.00 90.62 86 ASN A CA 1
ATOM 685 C C . ASN A 1 86 ? 31.981 -0.449 -25.432 1.00 90.62 86 ASN A C 1
ATOM 687 O O . ASN A 1 86 ? 32.581 0.608 -25.257 1.00 90.62 86 ASN A O 1
ATOM 691 N N . ASN A 1 87 ? 31.979 -1.091 -26.603 1.00 90.19 87 ASN A N 1
ATOM 692 C CA . ASN A 1 87 ? 32.601 -0.545 -27.808 1.00 90.19 87 ASN A CA 1
ATOM 693 C C . ASN A 1 87 ? 31.812 0.630 -28.404 1.00 90.19 87 ASN A C 1
ATOM 695 O O . ASN A 1 87 ? 32.401 1.452 -29.099 1.00 90.19 87 ASN A O 1
ATOM 699 N N . GLU A 1 88 ? 30.495 0.677 -28.191 1.00 88.88 88 GLU A N 1
ATOM 700 C CA . GLU A 1 88 ? 29.617 1.712 -28.746 1.00 88.88 88 GLU A CA 1
ATOM 701 C C . GLU A 1 88 ? 29.531 2.947 -27.837 1.00 88.88 88 GLU A C 1
ATOM 703 O O . GLU A 1 88 ? 29.528 4.066 -28.343 1.00 88.88 88 GLU A O 1
ATOM 708 N N . PHE A 1 89 ? 29.504 2.752 -26.514 1.00 83.25 89 PHE A N 1
ATOM 709 C CA . PHE A 1 89 ? 29.098 3.789 -25.555 1.00 83.25 89 PHE A CA 1
ATOM 710 C C . PHE A 1 89 ? 30.133 4.153 -24.482 1.00 83.25 89 PHE A C 1
ATOM 712 O O . PHE A 1 89 ? 29.873 5.064 -23.706 1.00 83.25 89 PHE A O 1
ATOM 719 N N . LEU A 1 90 ? 31.299 3.490 -24.447 1.00 82.38 90 LEU A N 1
ATOM 720 C CA . LEU A 1 90 ? 32.394 3.751 -23.495 1.00 82.38 90 LEU A CA 1
ATOM 721 C C . LEU A 1 90 ? 31.912 3.874 -22.027 1.00 82.38 90 LEU A C 1
ATOM 723 O O . LEU A 1 90 ? 31.695 4.984 -21.545 1.00 82.38 90 LEU A O 1
ATOM 727 N N . PRO A 1 91 ? 31.738 2.749 -21.312 1.00 83.44 91 PRO A N 1
ATOM 728 C CA . PRO A 1 91 ? 31.221 2.751 -19.948 1.00 83.44 91 PRO A CA 1
ATOM 729 C C . PRO A 1 91 ? 32.237 3.333 -18.964 1.00 83.44 91 PRO A C 1
ATOM 731 O O . PRO A 1 91 ? 33.450 3.199 -19.155 1.00 83.44 91 PRO A O 1
ATOM 734 N N . ASP A 1 92 ? 31.730 3.890 -17.874 1.00 80.56 92 ASP A N 1
ATOM 735 C CA . ASP A 1 92 ? 32.515 4.226 -16.694 1.00 80.56 92 ASP A CA 1
ATOM 736 C C . ASP A 1 92 ? 32.822 2.987 -15.818 1.00 80.56 92 ASP A C 1
ATOM 738 O O . ASP A 1 92 ? 32.400 1.853 -16.095 1.00 80.56 92 ASP A O 1
ATOM 742 N N . ASP A 1 93 ? 33.600 3.191 -14.750 1.00 83.44 93 ASP A N 1
ATOM 743 C CA . ASP A 1 93 ? 34.016 2.115 -13.842 1.00 83.44 93 ASP A CA 1
ATOM 744 C C . ASP A 1 93 ? 32.826 1.485 -13.098 1.00 83.44 93 ASP A C 1
ATOM 746 O O . ASP A 1 93 ? 32.821 0.271 -12.861 1.00 83.44 93 ASP A O 1
ATOM 750 N N . GLU A 1 94 ? 31.801 2.273 -12.759 1.00 82.38 94 GLU A N 1
ATOM 751 C CA . GLU A 1 94 ? 30.598 1.786 -12.076 1.00 82.38 94 GLU A CA 1
ATOM 752 C C . GLU A 1 94 ? 29.743 0.911 -12.999 1.00 82.38 94 GLU A C 1
ATOM 754 O O . GLU A 1 94 ? 29.345 -0.193 -12.610 1.00 82.38 94 GLU A O 1
ATOM 759 N N . THR A 1 95 ? 29.557 1.312 -14.258 1.00 84.75 95 THR A N 1
ATOM 760 C CA . THR A 1 95 ? 28.879 0.502 -15.277 1.00 84.75 95 THR A CA 1
ATOM 761 C C . THR A 1 95 ? 29.626 -0.806 -15.522 1.00 84.75 95 THR A C 1
ATOM 763 O O . THR A 1 95 ? 29.013 -1.877 -15.577 1.00 84.75 95 THR A O 1
ATOM 766 N N . LEU A 1 96 ? 30.960 -0.771 -15.628 1.00 88.75 96 LEU A N 1
ATOM 767 C CA . LEU A 1 96 ? 31.769 -1.988 -15.757 1.00 88.75 96 LEU A CA 1
ATOM 768 C C . LEU A 1 96 ? 31.648 -2.887 -14.522 1.00 88.75 96 LEU A C 1
ATOM 770 O O . LEU A 1 96 ? 31.564 -4.114 -14.656 1.00 88.75 96 LEU A O 1
ATOM 774 N N . HIS A 1 97 ? 31.628 -2.308 -13.320 1.00 90.38 97 HIS A N 1
ATOM 775 C CA . HIS A 1 97 ? 31.409 -3.050 -12.083 1.00 90.38 97 HIS A CA 1
ATOM 776 C C . HIS A 1 97 ? 30.041 -3.742 -12.087 1.00 90.38 97 HIS A C 1
ATOM 778 O O . HIS A 1 97 ? 29.974 -4.952 -11.858 1.00 90.38 97 HIS A O 1
ATOM 784 N N . TRP A 1 98 ? 28.975 -3.014 -12.425 1.00 88.94 98 TRP A N 1
ATOM 785 C CA . TRP A 1 98 ? 27.609 -3.531 -12.531 1.00 88.94 98 TRP A CA 1
ATOM 786 C C . TRP A 1 98 ? 27.489 -4.657 -13.569 1.00 88.94 98 TRP A C 1
ATOM 788 O O . TRP A 1 98 ? 26.960 -5.730 -13.268 1.00 88.94 98 TRP A O 1
ATOM 798 N N . GLN A 1 99 ? 28.057 -4.484 -14.768 1.00 92.88 99 GLN A N 1
ATOM 799 C CA . GLN A 1 99 ? 28.063 -5.522 -15.806 1.00 92.88 99 GLN A CA 1
ATOM 800 C C . GLN A 1 99 ? 28.754 -6.804 -15.319 1.00 92.88 99 GLN A C 1
ATOM 802 O O . GLN A 1 99 ? 28.223 -7.907 -15.479 1.00 92.88 99 GLN A O 1
ATOM 807 N N . ASN A 1 100 ? 29.930 -6.675 -14.698 1.00 94.88 100 ASN A N 1
ATOM 808 C CA . ASN A 1 100 ? 30.675 -7.813 -14.156 1.00 94.88 100 ASN A CA 1
ATOM 809 C C . ASN A 1 100 ? 29.945 -8.480 -12.984 1.00 94.88 100 ASN A C 1
ATOM 811 O O . ASN A 1 100 ? 29.961 -9.709 -12.866 1.00 94.88 100 ASN A O 1
ATOM 815 N N . HIS A 1 101 ? 29.288 -7.686 -12.138 1.00 93.62 101 HIS A N 1
ATOM 816 C CA . HIS A 1 101 ? 28.438 -8.178 -11.065 1.00 93.62 101 HIS A CA 1
ATOM 817 C C . HIS A 1 101 ? 27.289 -9.024 -11.630 1.00 93.62 101 HIS A C 1
ATOM 819 O O . HIS A 1 101 ? 27.158 -10.188 -11.249 1.00 93.62 101 HIS A O 1
ATOM 825 N N . ASN A 1 102 ? 26.548 -8.513 -12.619 1.00 92.88 102 ASN A N 1
ATOM 826 C CA . ASN A 1 102 ? 25.462 -9.233 -13.294 1.00 92.88 102 ASN A CA 1
ATOM 827 C C . ASN A 1 102 ? 25.927 -10.541 -13.943 1.00 92.88 102 ASN A C 1
ATOM 829 O O . ASN A 1 102 ? 25.281 -11.575 -13.775 1.00 92.88 102 ASN A O 1
ATOM 833 N N . LEU A 1 103 ? 27.080 -10.530 -14.628 1.00 95.12 103 LEU A N 1
ATOM 834 C CA . LEU A 1 103 ? 27.671 -11.748 -15.197 1.00 95.12 103 LEU A CA 1
ATOM 835 C C . LEU A 1 103 ? 27.945 -12.824 -14.140 1.00 95.12 103 LEU A C 1
ATOM 837 O O . LEU A 1 103 ? 27.914 -14.012 -14.456 1.00 95.12 103 LEU A O 1
ATOM 841 N N . LYS A 1 104 ? 28.217 -12.423 -12.896 1.00 94.44 104 LYS A N 1
ATOM 842 C CA . LYS A 1 104 ? 28.484 -13.331 -11.781 1.00 94.44 104 LYS A CA 1
ATOM 843 C C . LYS A 1 104 ? 27.201 -13.819 -11.111 1.00 94.44 104 LYS A C 1
ATOM 845 O O . LYS A 1 104 ? 27.079 -15.026 -10.899 1.00 94.44 104 LYS A O 1
ATOM 850 N N . ILE A 1 105 ? 26.279 -12.921 -10.756 1.00 93.06 105 ILE A N 1
ATOM 851 C CA . ILE A 1 105 ? 25.086 -13.282 -9.971 1.00 93.06 105 ILE A CA 1
ATOM 852 C C . ILE A 1 105 ? 24.080 -14.098 -10.787 1.00 93.06 105 ILE A C 1
ATOM 854 O O . ILE A 1 105 ? 23.539 -15.079 -10.282 1.00 93.06 105 ILE A O 1
ATOM 858 N N . TYR A 1 106 ? 23.925 -13.793 -12.079 1.00 94.19 106 TYR A N 1
ATOM 859 C CA . TYR A 1 106 ? 23.018 -14.522 -12.967 1.00 94.19 106 TYR A CA 1
ATOM 860 C C . TYR A 1 106 ? 23.675 -15.737 -13.636 1.00 94.19 106 TYR A C 1
ATOM 862 O O . TYR A 1 106 ? 23.057 -16.440 -14.435 1.00 94.19 106 TYR A O 1
ATOM 870 N N . HIS A 1 107 ? 24.926 -16.051 -13.284 1.00 96.00 107 HIS A N 1
ATOM 871 C CA . HIS A 1 107 ? 25.551 -17.290 -13.723 1.00 96.00 107 HIS A CA 1
ATOM 872 C C . HIS A 1 107 ? 24.855 -18.497 -13.057 1.00 96.00 107 HIS A C 1
ATOM 874 O O . HIS A 1 107 ? 24.727 -18.536 -11.830 1.00 96.00 107 HIS A O 1
ATOM 880 N N . PRO A 1 108 ? 24.505 -19.567 -13.794 1.00 96.12 108 PRO A N 1
ATOM 881 C CA . PRO A 1 108 ? 23.659 -20.660 -13.305 1.00 96.12 108 PRO A CA 1
ATOM 882 C C . PRO A 1 108 ? 24.273 -21.415 -12.123 1.00 96.12 108 PRO A C 1
ATOM 884 O O . PRO A 1 108 ? 23.553 -21.899 -11.258 1.00 96.12 108 PRO A O 1
ATOM 887 N N . LYS A 1 109 ? 25.610 -21.475 -12.032 1.00 96.25 109 LYS A N 1
ATOM 888 C CA . LYS A 1 109 ? 26.309 -22.010 -10.844 1.00 96.25 109 LYS A CA 1
ATOM 889 C C . LYS A 1 109 ? 26.060 -21.182 -9.578 1.00 96.25 109 LYS A C 1
ATOM 891 O O . LYS A 1 109 ? 25.941 -21.764 -8.505 1.00 96.25 109 LYS A O 1
ATOM 896 N N . HIS A 1 110 ? 26.025 -19.851 -9.688 1.00 95.69 110 HIS A N 1
ATOM 897 C CA . HIS A 1 110 ? 25.745 -18.976 -8.551 1.00 95.69 110 HIS A CA 1
ATOM 898 C C . HIS A 1 110 ? 24.275 -19.092 -8.152 1.00 95.69 110 HIS A C 1
ATOM 900 O O . HIS A 1 110 ? 23.995 -19.391 -6.997 1.00 95.69 110 HIS A O 1
ATOM 906 N N . ILE A 1 111 ? 23.368 -18.993 -9.131 1.00 95.69 111 ILE A N 1
ATOM 907 C CA . ILE A 1 111 ? 21.922 -19.160 -8.931 1.00 95.69 111 ILE A CA 1
ATOM 908 C C . ILE A 1 111 ? 21.620 -20.488 -8.230 1.00 95.69 111 ILE A C 1
ATOM 910 O O . ILE A 1 111 ? 20.976 -20.501 -7.185 1.00 95.69 111 ILE A O 1
ATOM 914 N N . ARG A 1 112 ? 22.143 -21.603 -8.759 1.00 96.56 112 ARG A N 1
ATOM 915 C CA . ARG A 1 112 ? 21.966 -22.933 -8.164 1.00 96.56 112 ARG A CA 1
ATOM 916 C C . ARG A 1 112 ? 22.432 -22.967 -6.712 1.00 96.56 112 ARG A C 1
ATOM 918 O O . ARG A 1 112 ? 21.685 -23.442 -5.872 1.00 96.56 112 ARG A O 1
ATOM 925 N N . ARG A 1 113 ? 23.616 -22.431 -6.402 1.00 96.12 113 ARG A N 1
ATOM 926 C CA . ARG A 1 113 ? 24.132 -22.397 -5.025 1.00 96.12 113 ARG A CA 1
ATOM 927 C C . ARG A 1 113 ? 23.228 -21.587 -4.089 1.00 96.12 113 ARG A C 1
ATOM 929 O O . ARG A 1 113 ? 22.992 -22.018 -2.964 1.00 96.12 113 ARG A O 1
ATOM 936 N N . SER A 1 114 ? 22.738 -20.432 -4.537 1.00 96.25 114 SER A N 1
ATOM 937 C CA . SER A 1 114 ? 21.833 -19.588 -3.750 1.00 96.25 114 SER A CA 1
ATOM 938 C C . SER A 1 114 ? 20.494 -20.286 -3.498 1.00 96.25 114 SER A C 1
ATOM 940 O O . SER A 1 114 ? 20.011 -20.294 -2.368 1.00 96.25 114 SER A O 1
ATOM 942 N N . ILE A 1 115 ? 19.940 -20.955 -4.515 1.00 96.88 115 ILE A N 1
ATOM 943 C CA . ILE A 1 115 ? 18.715 -21.754 -4.382 1.00 96.88 115 ILE A CA 1
ATOM 944 C C . ILE A 1 115 ? 18.947 -22.977 -3.484 1.00 96.88 115 ILE A C 1
ATOM 946 O O . ILE A 1 115 ? 18.097 -23.274 -2.658 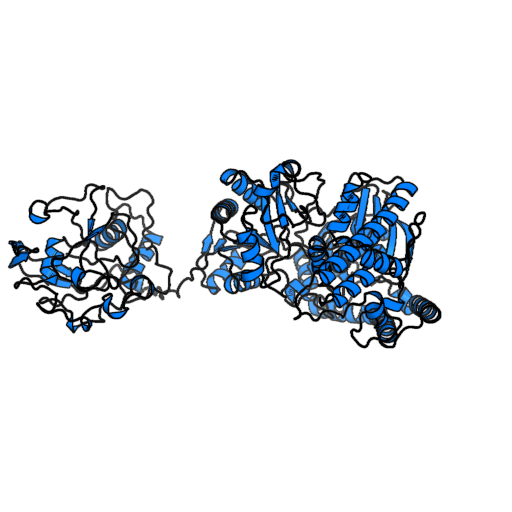1.00 96.88 115 ILE A O 1
ATOM 950 N N . GLU A 1 116 ? 20.084 -23.670 -3.577 1.00 96.62 116 GLU A N 1
ATOM 951 C CA . GLU A 1 116 ? 20.420 -24.796 -2.689 1.00 96.62 116 GLU A CA 1
ATOM 952 C C . GLU A 1 116 ? 20.507 -24.352 -1.223 1.00 96.62 116 GLU A C 1
ATOM 954 O O . GLU A 1 116 ? 20.012 -25.048 -0.336 1.00 96.62 116 GLU A O 1
ATOM 959 N N . GLN A 1 117 ? 21.108 -23.186 -0.960 1.00 96.12 117 GLN A N 1
ATOM 960 C CA . GLN A 1 117 ? 21.164 -22.602 0.380 1.00 96.12 117 GLN A CA 1
ATOM 961 C C . GLN A 1 117 ? 19.761 -22.275 0.906 1.00 96.12 117 GLN A C 1
ATOM 963 O O . GLN A 1 117 ? 19.423 -22.674 2.021 1.00 96.12 117 GLN A O 1
ATOM 968 N N . LEU A 1 118 ? 18.955 -21.584 0.096 1.00 96.62 118 LEU A N 1
ATOM 969 C CA . LEU A 1 118 ? 17.566 -21.247 0.403 1.00 96.62 118 LEU A CA 1
ATOM 970 C C . LEU A 1 118 ? 16.739 -22.509 0.688 1.00 96.62 118 LEU A C 1
ATOM 972 O O . LEU A 1 118 ? 16.145 -22.651 1.753 1.00 96.62 118 LEU A O 1
ATOM 976 N N . TRP A 1 119 ? 16.773 -23.468 -0.234 1.00 96.94 119 TRP A N 1
ATOM 977 C CA . TRP A 1 119 ? 16.009 -24.708 -0.181 1.00 96.94 119 TRP A CA 1
ATOM 978 C C . TRP A 1 119 ? 16.356 -25.563 1.032 1.00 96.94 119 TRP A C 1
ATOM 980 O O . TRP A 1 119 ? 15.453 -26.013 1.737 1.00 96.94 119 TRP A O 1
ATOM 990 N N . ARG A 1 120 ? 17.649 -25.765 1.321 1.00 96.31 120 ARG A N 1
ATOM 991 C CA . ARG A 1 120 ? 18.077 -26.511 2.515 1.00 96.31 120 ARG A CA 1
ATOM 992 C C . ARG A 1 120 ? 17.669 -25.789 3.794 1.00 96.31 120 ARG A C 1
ATOM 994 O O . ARG A 1 120 ? 17.262 -26.457 4.738 1.00 96.31 120 ARG A O 1
ATOM 1001 N N . GLY A 1 121 ? 17.761 -24.458 3.816 1.00 95.69 121 GLY A N 1
ATOM 1002 C CA . GLY A 1 121 ? 17.375 -23.650 4.972 1.00 95.69 121 GLY A CA 1
ATOM 1003 C C . GLY A 1 121 ? 15.881 -23.722 5.287 1.00 95.69 121 GLY A C 1
ATOM 1004 O O . GLY A 1 121 ? 15.527 -23.851 6.452 1.00 95.69 121 GLY A O 1
ATOM 1005 N N . VAL A 1 122 ? 15.022 -23.701 4.264 1.00 96.12 122 VAL A N 1
ATOM 1006 C CA . VAL A 1 122 ? 13.560 -23.733 4.446 1.00 96.12 122 VAL A CA 1
ATOM 1007 C C . VAL A 1 122 ? 13.022 -25.157 4.614 1.00 96.12 122 VAL A C 1
ATOM 1009 O O . VAL A 1 122 ? 12.147 -25.403 5.436 1.00 96.12 122 VAL A O 1
ATOM 1012 N N . THR A 1 123 ? 13.518 -26.114 3.827 1.00 95.50 123 THR A N 1
ATOM 1013 C CA . THR A 1 123 ? 12.888 -27.443 3.704 1.00 95.50 123 THR A CA 1
ATOM 1014 C C . THR A 1 123 ? 13.642 -28.559 4.427 1.00 95.50 123 THR A C 1
ATOM 1016 O O . THR A 1 123 ? 13.084 -29.631 4.654 1.00 95.50 123 THR A O 1
ATOM 1019 N N . GLY A 1 124 ? 14.927 -28.356 4.736 1.00 94.81 124 GLY A N 1
ATOM 1020 C CA . GLY A 1 124 ? 15.821 -29.399 5.245 1.00 94.81 124 GLY A CA 1
ATOM 1021 C C . GLY A 1 124 ? 16.228 -30.471 4.221 1.00 94.81 124 GLY A C 1
ATOM 1022 O O . GLY A 1 124 ? 17.028 -31.346 4.552 1.00 94.81 124 GLY A O 1
ATOM 1023 N N . PHE A 1 125 ? 15.726 -30.431 2.980 1.00 92.69 125 PHE A N 1
ATOM 1024 C CA . PHE A 1 125 ? 16.059 -31.414 1.945 1.00 92.69 125 PHE A CA 1
ATOM 1025 C C . PHE A 1 125 ? 17.356 -31.069 1.216 1.00 92.69 125 PHE A C 1
ATOM 1027 O O . PHE A 1 125 ? 17.559 -29.942 0.775 1.00 92.69 125 PHE A O 1
ATOM 1034 N N . GLU A 1 126 ? 18.219 -32.068 1.018 1.00 90.06 126 GLU A N 1
ATOM 1035 C CA . GLU A 1 126 ? 19.443 -31.903 0.220 1.00 90.06 126 GLU A CA 1
ATOM 1036 C C . GLU A 1 126 ? 19.186 -31.949 -1.287 1.00 90.06 126 GLU A C 1
ATOM 1038 O O . GLU A 1 126 ? 19.864 -31.267 -2.051 1.00 90.06 126 GLU A O 1
ATOM 1043 N N . SER A 1 127 ? 18.214 -32.753 -1.723 1.00 91.75 127 SER A N 1
ATOM 1044 C CA . SER A 1 127 ? 17.844 -32.856 -3.131 1.00 91.75 127 SER A CA 1
ATOM 1045 C C . SER A 1 127 ? 17.035 -31.634 -3.553 1.00 91.75 127 SER A C 1
ATOM 1047 O O . SER A 1 127 ? 15.943 -31.405 -3.024 1.00 91.75 127 SER A O 1
ATOM 1049 N N . LEU A 1 128 ? 17.558 -30.892 -4.525 1.00 95.19 128 LEU A N 1
ATOM 1050 C CA . LEU A 1 128 ? 16.883 -29.753 -5.130 1.00 95.19 128 LEU A CA 1
ATOM 1051 C C . LEU A 1 128 ? 16.073 -30.187 -6.368 1.00 95.19 128 LEU A C 1
ATOM 1053 O O . LEU A 1 128 ? 16.611 -30.955 -7.175 1.00 95.19 128 LEU A O 1
ATOM 1057 N N . PRO A 1 129 ? 14.840 -29.678 -6.564 1.00 95.69 129 PRO A N 1
ATOM 1058 C CA . PRO A 1 129 ? 14.120 -29.809 -7.830 1.00 95.69 129 PRO A CA 1
ATOM 1059 C C . PRO A 1 129 ? 14.907 -29.243 -9.024 1.00 95.69 129 PRO A C 1
ATOM 1061 O O . PRO A 1 129 ? 15.883 -28.501 -8.872 1.00 95.69 129 PRO A O 1
ATOM 1064 N N . GLU A 1 130 ? 14.476 -29.576 -10.241 1.00 95.62 130 GLU A N 1
ATOM 1065 C CA . GLU A 1 130 ? 15.051 -28.977 -11.448 1.00 95.62 130 GLU A CA 1
ATOM 1066 C C . GLU A 1 130 ? 14.861 -27.451 -11.425 1.00 95.62 130 GLU A C 1
ATOM 1068 O O . GLU A 1 130 ? 13.770 -26.970 -11.135 1.00 95.62 130 GLU A O 1
ATOM 1073 N N . ILE A 1 131 ? 15.912 -26.685 -11.740 1.00 97.19 131 ILE A N 1
ATOM 1074 C CA . ILE A 1 131 ? 15.806 -25.232 -11.922 1.00 97.19 131 ILE A CA 1
ATOM 1075 C C . ILE A 1 131 ? 15.578 -24.958 -13.409 1.00 97.19 131 ILE A C 1
ATOM 1077 O O . ILE A 1 131 ? 16.456 -25.235 -14.230 1.00 97.19 131 ILE A O 1
ATOM 1081 N N . CYS A 1 132 ? 14.429 -24.380 -13.740 1.00 97.38 132 CYS A N 1
ATOM 1082 C CA . CYS A 1 132 ? 14.066 -23.973 -15.089 1.00 97.38 132 CYS A CA 1
ATOM 1083 C C . CYS A 1 132 ? 14.305 -22.466 -15.262 1.00 97.38 132 CYS A C 1
ATOM 1085 O O . CYS A 1 132 ? 13.620 -21.643 -14.655 1.00 97.38 132 CYS A O 1
ATOM 1087 N N . PHE A 1 133 ? 15.282 -22.112 -16.098 1.00 97.12 133 PHE A N 1
ATOM 1088 C CA . PHE A 1 133 ? 15.612 -20.725 -16.434 1.00 97.12 133 PHE A CA 1
ATOM 1089 C C . PHE A 1 133 ? 14.658 -20.169 -17.492 1.00 97.12 133 PHE A C 1
ATOM 1091 O O . PHE A 1 133 ? 14.446 -20.795 -18.532 1.00 97.12 133 PHE A O 1
ATOM 1098 N N . VAL A 1 134 ? 14.125 -18.977 -17.241 1.00 96.94 134 VAL A N 1
ATOM 1099 C CA . VAL A 1 134 ? 13.152 -18.288 -18.094 1.00 96.94 134 VAL A CA 1
ATOM 1100 C C . VAL A 1 134 ? 13.706 -16.907 -18.448 1.00 96.94 134 VAL A C 1
ATOM 1102 O O . VAL A 1 134 ? 14.114 -16.193 -17.537 1.00 96.94 134 VAL A O 1
ATOM 1105 N N . PRO A 1 135 ? 13.730 -16.486 -19.727 1.00 96.88 135 PRO A N 1
ATOM 1106 C CA . PRO A 1 135 ? 14.150 -15.129 -20.079 1.00 96.88 135 PRO A CA 1
ATOM 1107 C C . PRO A 1 135 ? 13.308 -14.065 -19.363 1.00 96.88 135 PRO A C 1
ATOM 1109 O O . PRO A 1 135 ? 12.082 -14.173 -19.311 1.00 96.88 135 PRO A O 1
ATOM 1112 N N . HIS A 1 136 ? 13.950 -13.013 -18.863 1.00 97.12 136 HIS A N 1
ATOM 1113 C CA . HIS A 1 136 ? 13.348 -12.051 -17.938 1.00 97.12 136 HIS A CA 1
ATOM 1114 C C . HIS A 1 136 ? 12.114 -11.348 -18.531 1.00 97.12 136 HIS A C 1
ATOM 1116 O O . HIS A 1 136 ? 11.013 -11.406 -17.987 1.00 97.12 136 HIS A O 1
ATOM 1122 N N . HIS A 1 137 ? 12.250 -10.750 -19.718 1.00 98.12 137 HIS A N 1
ATOM 1123 C CA . HIS A 1 137 ? 11.126 -10.094 -20.400 1.00 98.12 137 HIS A CA 1
ATOM 1124 C C . HIS A 1 137 ? 10.043 -11.081 -20.861 1.00 98.12 137 HIS A C 1
ATOM 1126 O O . HIS A 1 137 ? 8.876 -10.709 -20.986 1.00 98.12 137 HIS A O 1
ATOM 1132 N N . TYR A 1 138 ? 10.409 -12.345 -21.103 1.00 98.31 138 TYR A N 1
ATOM 1133 C CA . TYR A 1 138 ? 9.440 -13.384 -21.441 1.00 98.31 138 TYR A CA 1
ATOM 1134 C C . TYR A 1 138 ? 8.582 -13.759 -20.230 1.00 98.31 138 TYR A C 1
ATOM 1136 O O . TYR A 1 138 ? 7.366 -13.882 -20.372 1.00 98.31 138 TYR A O 1
ATOM 1144 N N . ALA A 1 139 ? 9.186 -13.867 -19.042 1.00 98.00 139 ALA A N 1
ATOM 1145 C CA . ALA A 1 139 ? 8.467 -14.064 -17.787 1.00 98.00 139 ALA A CA 1
ATOM 1146 C C . ALA A 1 139 ? 7.496 -12.899 -17.515 1.00 98.00 139 ALA A C 1
ATOM 1148 O O . ALA A 1 139 ? 6.312 -13.149 -17.285 1.00 98.00 139 ALA A O 1
ATOM 1149 N N . HIS A 1 140 ? 7.928 -11.643 -17.689 1.00 98.44 140 HIS A N 1
ATOM 1150 C CA . HIS A 1 140 ? 7.043 -10.470 -17.607 1.00 98.44 140 HIS A CA 1
ATOM 1151 C C . HIS A 1 140 ? 5.863 -10.562 -18.585 1.00 98.44 140 HIS A C 1
ATOM 1153 O O . HIS A 1 140 ? 4.705 -10.392 -18.191 1.00 98.44 140 HIS A O 1
ATOM 1159 N N . ALA A 1 141 ? 6.122 -10.870 -19.859 1.00 98.56 141 ALA A N 1
ATOM 1160 C CA . ALA A 1 141 ? 5.072 -10.981 -20.871 1.00 98.56 141 ALA A CA 1
ATOM 1161 C C . ALA A 1 141 ? 4.078 -12.121 -20.561 1.00 98.56 141 ALA A C 1
ATOM 1163 O O . ALA A 1 141 ? 2.864 -11.937 -20.691 1.00 98.56 141 ALA A O 1
ATOM 1164 N N . CYS A 1 142 ? 4.578 -13.271 -20.095 1.00 98.19 142 CYS A N 1
ATOM 1165 C CA . CYS A 1 142 ? 3.763 -14.401 -19.650 1.00 98.19 142 CYS A CA 1
ATOM 1166 C C . CYS A 1 142 ? 2.904 -14.035 -18.435 1.00 98.19 142 CYS A C 1
ATOM 1168 O O . CYS A 1 142 ? 1.705 -14.306 -18.439 1.00 98.19 142 CYS A O 1
ATOM 1170 N N . GLY A 1 143 ? 3.494 -13.383 -17.431 1.00 96.94 143 GLY A N 1
ATOM 1171 C CA . GLY A 1 143 ? 2.811 -12.969 -16.206 1.00 96.94 143 GLY A CA 1
ATOM 1172 C C . GLY A 1 143 ? 1.697 -11.952 -16.444 1.00 96.94 143 GLY A C 1
ATOM 1173 O O . GLY A 1 143 ? 0.728 -11.935 -15.696 1.00 96.94 143 GLY A O 1
ATOM 1174 N N . ALA A 1 144 ? 1.776 -11.142 -17.502 1.00 96.94 144 ALA A N 1
ATOM 1175 C CA . ALA A 1 144 ? 0.675 -10.256 -17.867 1.00 96.94 144 ALA A CA 1
ATOM 1176 C C . ALA A 1 144 ? -0.400 -10.964 -18.699 1.00 96.94 144 ALA A C 1
ATOM 1178 O O . ALA A 1 144 ? -1.580 -10.847 -18.388 1.00 96.94 144 ALA A O 1
ATOM 1179 N N . PHE A 1 145 ? -0.029 -11.709 -19.745 1.00 98.25 145 PHE A N 1
ATOM 1180 C CA . PHE A 1 145 ? -1.021 -12.316 -20.636 1.00 98.25 145 PHE A CA 1
ATOM 1181 C C . PHE A 1 145 ? -1.718 -13.529 -20.018 1.00 98.25 145 PHE A C 1
ATOM 1183 O O . PHE A 1 145 ? -2.944 -13.593 -20.016 1.00 98.25 145 PHE A O 1
ATOM 1190 N N . PHE A 1 146 ? -0.966 -14.484 -19.468 1.00 97.12 146 PHE A N 1
ATOM 1191 C CA . PHE A 1 146 ? -1.538 -15.732 -18.953 1.00 97.12 146 PHE A CA 1
ATOM 1192 C C . PHE A 1 146 ? -2.217 -15.584 -17.589 1.00 97.12 146 PHE A C 1
ATOM 1194 O O . PHE A 1 146 ? -2.977 -16.471 -17.218 1.00 97.12 146 PHE A O 1
ATOM 1201 N N . CYS A 1 147 ? -1.983 -14.480 -16.875 1.00 95.31 147 CYS A N 1
ATOM 1202 C CA . CYS A 1 147 ? -2.749 -14.114 -15.680 1.00 95.31 147 CYS A CA 1
ATOM 1203 C C . CYS A 1 147 ? -3.948 -13.206 -15.997 1.00 95.31 147 CYS A C 1
ATOM 1205 O O . CYS A 1 147 ? -4.738 -12.916 -15.098 1.00 95.31 147 CYS A O 1
ATOM 1207 N N . SER A 1 148 ? -4.091 -12.746 -17.243 1.00 95.62 148 SER A N 1
ATOM 1208 C CA . SER A 1 148 ? -5.272 -12.008 -17.694 1.00 95.62 148 SER A CA 1
ATOM 1209 C C . SER A 1 148 ? -6.391 -12.958 -18.126 1.00 95.62 148 SER A C 1
ATOM 1211 O O . SER A 1 148 ? -6.171 -14.137 -18.394 1.00 95.62 148 SER A O 1
ATOM 1213 N N . GLU A 1 149 ? -7.599 -12.420 -18.262 1.00 93.81 149 GLU A N 1
ATOM 1214 C CA . GLU A 1 149 ? -8.744 -13.116 -18.865 1.00 93.81 149 GLU A CA 1
ATOM 1215 C C . GLU A 1 149 ? -8.765 -13.025 -20.408 1.00 93.81 149 GLU A C 1
ATOM 1217 O O . GLU A 1 149 ? -9.769 -13.349 -21.039 1.00 93.81 149 GLU A O 1
ATOM 1222 N N . PHE A 1 150 ? -7.707 -12.506 -21.042 1.00 96.00 150 PHE A N 1
ATOM 1223 C CA . PHE A 1 150 ? -7.734 -12.189 -22.470 1.00 96.00 150 PHE A CA 1
ATOM 1224 C C . PHE A 1 150 ? -7.400 -13.405 -23.346 1.00 96.00 150 PHE A C 1
ATOM 1226 O O . PHE A 1 150 ? -6.434 -14.139 -23.117 1.00 96.00 150 PHE A O 1
ATOM 1233 N N . ASP A 1 151 ? -8.176 -13.578 -24.417 1.00 96.00 151 ASP A N 1
ATOM 1234 C CA . ASP A 1 151 ? -7.896 -14.569 -25.463 1.00 96.00 151 ASP A CA 1
ATOM 1235 C C . ASP A 1 151 ? -6.821 -14.090 -26.441 1.00 96.00 151 ASP A C 1
ATOM 1237 O O . ASP A 1 151 ? -5.995 -14.883 -26.897 1.00 96.00 151 ASP A O 1
ATOM 1241 N N . GLU A 1 152 ? -6.813 -12.786 -26.722 1.00 98.25 152 GLU A N 1
ATOM 1242 C CA . GLU A 1 152 ? -5.811 -12.098 -27.528 1.00 98.25 152 GLU A CA 1
ATOM 1243 C C . GLU A 1 152 ? -5.484 -10.725 -26.938 1.00 98.25 152 GLU A C 1
ATOM 1245 O O . GLU A 1 152 ? -6.371 -10.044 -26.414 1.00 98.25 152 GLU A O 1
ATOM 1250 N N . ALA A 1 153 ? -4.216 -10.317 -27.014 1.00 98.62 153 ALA A N 1
ATOM 1251 C CA . ALA A 1 153 ? -3.771 -9.014 -26.523 1.00 98.62 153 ALA A CA 1
ATOM 1252 C C . ALA A 1 153 ? -2.446 -8.574 -27.151 1.00 98.62 153 ALA A C 1
ATOM 1254 O O . ALA A 1 153 ? -1.570 -9.398 -27.436 1.00 98.62 153 ALA A O 1
ATOM 1255 N N . LEU A 1 154 ? -2.281 -7.260 -27.308 1.00 98.88 154 LEU A N 1
ATOM 1256 C CA . LEU A 1 154 ? -0.964 -6.647 -27.431 1.00 98.88 154 LEU A CA 1
ATOM 1257 C C . LEU A 1 154 ? -0.323 -6.666 -26.041 1.00 98.88 154 LEU A C 1
ATOM 1259 O O . LEU A 1 154 ? -0.947 -6.244 -25.072 1.00 98.88 154 LEU A O 1
ATOM 1263 N N . ILE A 1 155 ? 0.906 -7.153 -25.931 1.00 98.88 155 ILE A N 1
ATOM 1264 C CA . ILE A 1 155 ? 1.629 -7.239 -24.662 1.00 98.88 155 ILE A CA 1
ATOM 1265 C C . ILE A 1 155 ? 2.872 -6.367 -24.776 1.00 98.88 155 ILE A C 1
ATOM 1267 O O . ILE A 1 155 ? 3.679 -6.548 -25.692 1.00 98.88 155 ILE A O 1
ATOM 1271 N N . VAL A 1 156 ? 3.044 -5.436 -23.846 1.00 98.69 156 VAL A N 1
ATOM 1272 C CA . VAL A 1 156 ? 4.208 -4.550 -23.807 1.00 98.69 156 VAL A CA 1
ATOM 1273 C C . VAL A 1 156 ? 4.843 -4.608 -22.428 1.00 98.69 156 VAL A C 1
ATOM 1275 O O . VAL A 1 156 ? 4.180 -4.405 -21.413 1.00 98.69 156 VAL A O 1
ATOM 1278 N N . VAL A 1 157 ? 6.141 -4.891 -22.404 1.00 98.75 157 VAL A N 1
ATOM 1279 C CA . VAL A 1 157 ? 6.955 -4.862 -21.187 1.00 98.75 157 VAL A CA 1
ATOM 1280 C C . VAL A 1 157 ? 7.839 -3.627 -21.248 1.00 98.75 157 VAL A C 1
ATOM 1282 O O . VAL A 1 157 ? 8.622 -3.506 -22.193 1.00 98.75 157 VAL A O 1
ATOM 1285 N N . PHE A 1 158 ? 7.705 -2.742 -20.261 1.00 98.12 158 PHE A N 1
ATOM 1286 C CA . PHE A 1 158 ? 8.567 -1.577 -20.057 1.00 98.12 158 PHE A CA 1
ATOM 1287 C C . PHE A 1 158 ? 9.300 -1.733 -18.730 1.00 98.12 158 PHE A C 1
ATOM 1289 O O . PHE A 1 158 ? 8.673 -1.694 -17.668 1.00 98.12 158 PHE A O 1
ATOM 1296 N N . ASP A 1 159 ? 10.617 -1.884 -18.784 1.00 95.62 159 ASP A N 1
ATOM 1297 C CA . ASP A 1 159 ? 11.393 -2.271 -17.616 1.00 95.62 159 ASP A CA 1
ATOM 1298 C C . ASP A 1 159 ? 12.674 -1.455 -17.432 1.00 95.62 159 ASP A C 1
ATOM 1300 O O . ASP A 1 159 ? 13.093 -0.703 -18.317 1.00 95.62 159 ASP A O 1
ATOM 1304 N N . GLY A 1 160 ? 13.292 -1.603 -16.259 1.00 92.62 160 GLY A N 1
ATOM 1305 C CA . GLY A 1 160 ? 14.647 -1.126 -16.005 1.00 92.62 160 GLY A CA 1
ATOM 1306 C C . GLY A 1 160 ? 15.641 -1.876 -16.887 1.00 92.62 160 GLY A C 1
ATOM 1307 O O . GLY A 1 160 ? 16.271 -1.276 -17.761 1.00 92.62 160 GLY A O 1
ATOM 1308 N N . ASN A 1 161 ? 15.735 -3.190 -16.692 1.00 91.31 161 ASN A N 1
ATOM 1309 C CA . ASN A 1 161 ? 16.611 -4.078 -17.445 1.00 91.31 161 ASN A CA 1
ATOM 1310 C C . ASN A 1 161 ? 16.190 -5.548 -17.293 1.00 91.31 161 ASN A C 1
ATOM 1312 O O . ASN A 1 161 ? 16.043 -6.039 -16.182 1.00 91.31 161 ASN A O 1
ATOM 1316 N N . GLY A 1 162 ? 16.126 -6.277 -18.402 1.00 92.31 162 GLY A N 1
ATOM 1317 C CA . GLY A 1 162 ? 16.141 -7.738 -18.417 1.00 92.31 162 GLY A CA 1
ATOM 1318 C C . GLY A 1 162 ? 17.537 -8.297 -18.684 1.00 92.31 162 GLY A C 1
ATOM 1319 O O . GLY A 1 162 ? 18.550 -7.673 -18.362 1.00 92.31 162 GLY A O 1
ATOM 1320 N N . ASP A 1 163 ? 17.597 -9.463 -19.342 1.00 93.06 163 ASP A N 1
ATOM 1321 C CA . ASP A 1 163 ? 18.864 -10.104 -19.728 1.00 93.06 163 ASP A CA 1
ATOM 1322 C C . ASP A 1 163 ? 19.736 -9.180 -20.607 1.00 93.06 163 ASP A C 1
ATOM 1324 O O . ASP A 1 163 ? 20.955 -9.113 -20.455 1.00 93.06 163 ASP A O 1
ATOM 1328 N N . TYR A 1 164 ? 19.095 -8.467 -21.536 1.00 93.75 164 TYR A N 1
ATOM 1329 C CA . TYR A 1 164 ? 19.691 -7.429 -22.390 1.00 93.75 164 TYR A CA 1
ATOM 1330 C C . TYR A 1 164 ? 18.663 -6.410 -22.917 1.00 93.75 164 TYR A C 1
ATOM 1332 O O . TYR A 1 164 ? 19.036 -5.438 -23.569 1.00 93.75 164 TYR A O 1
ATOM 1340 N N . GLU A 1 165 ? 17.372 -6.621 -22.655 1.00 95.44 165 GLU A N 1
ATOM 1341 C CA . GLU A 1 165 ? 16.260 -5.800 -23.143 1.00 95.44 165 GLU A CA 1
ATOM 1342 C C . GLU A 1 165 ? 15.817 -4.789 -22.085 1.00 95.44 165 GLU A C 1
ATOM 1344 O O . GLU A 1 165 ? 16.018 -5.018 -20.898 1.00 95.44 165 GLU A O 1
ATOM 1349 N N . CYS A 1 166 ? 15.189 -3.689 -22.496 1.00 96.38 166 CYS A N 1
ATOM 1350 C CA . CYS A 1 166 ? 14.501 -2.768 -21.578 1.00 96.38 166 CYS A CA 1
ATOM 1351 C C . CYS A 1 166 ? 13.062 -2.450 -22.016 1.00 96.38 166 CYS A C 1
ATOM 1353 O O . CYS A 1 166 ? 12.219 -2.116 -21.189 1.00 96.38 166 CYS A O 1
ATOM 1355 N N . THR A 1 167 ? 12.738 -2.646 -23.299 1.00 98.31 167 THR A N 1
ATOM 1356 C CA . THR A 1 167 ? 11.355 -2.659 -23.794 1.00 98.31 167 THR A CA 1
ATOM 1357 C C . THR A 1 167 ? 11.154 -3.848 -24.723 1.00 98.31 167 THR A C 1
ATOM 1359 O O . THR A 1 167 ? 11.979 -4.091 -25.601 1.00 98.31 167 THR A O 1
ATOM 1362 N N . SER A 1 168 ? 10.041 -4.571 -24.592 1.00 98.62 168 SER A N 1
ATOM 1363 C CA . SER A 1 168 ? 9.707 -5.667 -25.515 1.00 98.62 168 SER A CA 1
ATOM 1364 C C . SER A 1 168 ? 8.223 -5.709 -25.859 1.00 98.62 168 SER A C 1
ATOM 1366 O O . SER A 1 168 ? 7.379 -5.423 -25.011 1.00 98.62 168 SER A O 1
ATOM 1368 N N . ILE A 1 169 ? 7.927 -6.078 -27.105 1.00 98.75 169 ILE A N 1
ATOM 1369 C CA . ILE A 1 169 ? 6.585 -6.077 -27.690 1.00 98.75 169 ILE A CA 1
ATOM 1370 C C . ILE A 1 169 ? 6.222 -7.491 -28.115 1.00 98.75 169 ILE A C 1
ATOM 1372 O O . ILE A 1 169 ? 7.004 -8.150 -28.807 1.00 98.75 169 ILE A O 1
ATOM 1376 N N . TRP A 1 170 ? 5.027 -7.938 -27.744 1.00 98.81 170 TRP A N 1
ATOM 1377 C CA . TRP A 1 170 ? 4.539 -9.279 -28.028 1.00 98.81 170 TRP A CA 1
ATOM 1378 C C . TRP A 1 170 ? 3.062 -9.269 -28.407 1.00 98.81 170 TRP A C 1
ATOM 1380 O O . TRP A 1 170 ? 2.318 -8.348 -28.085 1.00 98.81 170 TRP A O 1
ATOM 1390 N N . THR A 1 171 ? 2.625 -10.340 -29.054 1.00 98.69 171 THR A N 1
ATOM 1391 C CA . THR A 1 171 ? 1.206 -10.647 -29.265 1.00 98.69 171 THR A CA 1
ATOM 1392 C C . THR A 1 171 ? 0.867 -11.928 -28.533 1.00 98.69 171 THR A C 1
ATOM 1394 O O . THR A 1 171 ? 1.580 -12.919 -28.707 1.00 98.69 171 THR A O 1
ATOM 1397 N N . GLY A 1 172 ? -0.211 -11.923 -27.758 1.00 98.00 172 GLY A N 1
ATOM 1398 C CA . GLY A 1 172 ? -0.791 -13.116 -27.151 1.00 98.00 172 GLY A CA 1
ATOM 1399 C C . GLY A 1 172 ? -2.017 -13.589 -27.919 1.00 98.00 172 GLY A C 1
ATOM 1400 O O . GLY A 1 172 ? -2.797 -12.769 -28.395 1.00 98.00 172 GLY A O 1
ATOM 1401 N N . THR A 1 173 ? -2.171 -14.906 -28.043 1.00 96.50 173 THR A N 1
ATOM 1402 C CA . THR A 1 173 ? -3.348 -15.579 -28.615 1.00 96.50 173 THR A CA 1
ATOM 1403 C C . THR A 1 173 ? -3.634 -16.875 -27.845 1.00 96.50 173 THR A C 1
ATOM 1405 O O . THR A 1 173 ? -2.882 -17.262 -26.943 1.00 96.50 173 THR A O 1
ATOM 1408 N N . SER A 1 174 ? -4.660 -17.626 -28.250 1.00 91.12 174 SER A N 1
ATOM 1409 C CA . SER A 1 174 ? -4.892 -19.000 -27.776 1.00 91.12 174 SER A CA 1
ATOM 1410 C C . SER A 1 174 ? -3.720 -19.958 -28.044 1.00 91.12 174 SER A C 1
ATOM 1412 O O . SER A 1 174 ? -3.579 -20.950 -27.335 1.00 91.12 174 SER A O 1
ATOM 1414 N N . ASN A 1 175 ? -2.843 -19.642 -29.005 1.00 92.19 175 ASN A N 1
ATOM 1415 C CA . ASN A 1 175 ? -1.645 -20.421 -29.337 1.00 92.19 175 ASN A CA 1
ATOM 1416 C C . ASN A 1 175 ? -0.386 -19.966 -28.576 1.00 92.19 175 ASN A C 1
ATOM 1418 O O . ASN A 1 175 ? 0.721 -20.398 -28.903 1.00 92.19 175 ASN A O 1
ATOM 1422 N N . GLY A 1 176 ? -0.538 -19.107 -27.566 1.00 95.31 176 GLY A N 1
ATOM 1423 C CA . GLY A 1 176 ? 0.559 -18.582 -26.757 1.00 95.31 176 GLY A CA 1
ATOM 1424 C C . GLY A 1 176 ? 0.996 -17.189 -27.186 1.00 95.31 176 GLY A C 1
ATOM 1425 O O . GLY A 1 176 ? 0.266 -16.487 -27.892 1.00 95.31 176 GLY A O 1
ATOM 1426 N N . ILE A 1 177 ? 2.187 -16.786 -26.738 1.00 98.06 177 ILE A N 1
ATOM 1427 C CA . ILE A 1 177 ? 2.732 -15.450 -26.996 1.00 98.06 177 ILE A CA 1
ATOM 1428 C C . ILE A 1 177 ? 3.897 -15.484 -27.989 1.00 98.06 177 ILE A C 1
ATOM 1430 O O . ILE A 1 177 ? 4.678 -16.434 -28.023 1.00 98.06 177 ILE A O 1
ATOM 1434 N N . LYS A 1 178 ? 4.031 -14.425 -28.791 1.00 98.06 178 LYS A N 1
ATOM 1435 C CA . LYS A 1 178 ? 5.092 -14.262 -29.793 1.00 98.06 178 LYS A CA 1
ATOM 1436 C C . LYS A 1 178 ? 5.717 -12.878 -29.688 1.00 98.06 178 LYS A C 1
ATOM 1438 O O . LYS A 1 178 ? 5.002 -11.883 -29.748 1.00 98.06 178 LYS A O 1
ATOM 1443 N N . LYS A 1 179 ? 7.048 -12.821 -29.608 1.00 98.38 179 LYS A N 1
ATOM 1444 C CA . LYS A 1 179 ? 7.802 -11.563 -29.642 1.00 98.38 179 LYS A CA 1
ATOM 1445 C C . LYS A 1 179 ? 7.730 -10.944 -31.032 1.00 98.38 179 LYS A C 1
ATOM 1447 O O . LYS A 1 179 ? 8.005 -11.623 -32.022 1.00 98.38 179 LYS A O 1
ATOM 1452 N N . LEU A 1 180 ? 7.392 -9.664 -31.098 1.00 98.31 180 LEU A N 1
ATOM 1453 C CA . LEU A 1 180 ? 7.415 -8.871 -32.324 1.00 98.31 180 LEU A CA 1
ATOM 1454 C C . LEU A 1 180 ? 8.693 -8.043 -32.428 1.00 98.31 180 LEU A C 1
ATOM 1456 O O . LEU A 1 180 ? 9.316 -8.008 -33.486 1.00 98.31 180 LEU A O 1
ATOM 1460 N N . ALA A 1 181 ? 9.089 -7.391 -31.334 1.00 97.94 181 ALA A N 1
ATOM 1461 C CA . ALA A 1 181 ? 10.247 -6.508 -31.321 1.00 97.94 181 ALA A CA 1
ATOM 1462 C C . ALA A 1 181 ? 10.784 -6.262 -29.905 1.00 97.94 181 ALA A C 1
ATOM 1464 O O . ALA A 1 181 ? 10.117 -6.560 -28.913 1.00 97.94 181 ALA A O 1
ATOM 1465 N N . SER A 1 182 ? 11.984 -5.686 -29.828 1.00 97.50 182 SER A N 1
ATOM 1466 C CA . SER A 1 182 ? 12.581 -5.188 -28.589 1.00 97.50 182 SER A CA 1
ATOM 1467 C C . SER A 1 182 ? 13.438 -3.947 -28.807 1.00 97.50 182 SER A C 1
ATOM 1469 O O . SER A 1 182 ? 13.893 -3.663 -29.922 1.00 97.50 182 SER A O 1
ATOM 1471 N N . ILE A 1 183 ? 13.631 -3.212 -27.717 1.00 97.06 183 ILE A N 1
ATOM 1472 C CA . ILE A 1 183 ? 14.664 -2.198 -27.552 1.00 97.06 183 ILE A CA 1
ATOM 1473 C C . ILE A 1 183 ? 15.568 -2.685 -26.430 1.00 97.06 183 ILE A C 1
ATOM 1475 O O . ILE A 1 183 ? 15.110 -3.011 -25.329 1.00 97.06 183 ILE A O 1
ATOM 1479 N N . ASP A 1 184 ? 16.848 -2.754 -26.758 1.00 95.75 184 ASP A N 1
ATOM 1480 C CA . ASP A 1 184 ? 17.870 -3.316 -25.896 1.00 95.75 184 ASP A CA 1
ATOM 1481 C C . ASP A 1 184 ? 18.491 -2.225 -25.017 1.00 95.75 184 ASP A C 1
ATOM 1483 O O . ASP A 1 184 ? 18.313 -1.022 -25.247 1.00 95.75 184 ASP A O 1
ATOM 1487 N N . LEU A 1 185 ? 19.225 -2.646 -23.990 1.00 93.88 185 LEU A N 1
ATOM 1488 C CA . LEU A 1 185 ? 20.062 -1.736 -23.224 1.00 93.88 185 LEU A CA 1
ATOM 1489 C C . LEU A 1 185 ? 21.035 -1.002 -24.171 1.00 93.88 185 LEU A C 1
ATOM 1491 O O . LEU A 1 185 ? 21.491 -1.586 -25.154 1.00 93.88 185 LEU A O 1
ATOM 1495 N N . PRO A 1 186 ? 21.344 0.272 -23.888 1.00 91.94 186 PRO A N 1
ATOM 1496 C CA . PRO A 1 186 ? 21.053 0.955 -22.634 1.00 91.94 186 PRO A CA 1
ATOM 1497 C C . PRO A 1 186 ? 19.879 1.947 -22.724 1.00 91.94 186 PRO A C 1
ATOM 1499 O O . PRO A 1 186 ? 19.792 2.895 -21.947 1.00 91.94 186 PRO A O 1
ATOM 1502 N N . HIS A 1 187 ? 18.960 1.763 -23.673 1.00 94.62 187 HIS A N 1
ATOM 1503 C CA . HIS A 1 187 ? 17.882 2.720 -23.933 1.00 94.62 187 HIS A CA 1
ATOM 1504 C C . HIS A 1 187 ? 16.667 2.526 -23.005 1.00 94.62 187 HIS A C 1
ATOM 1506 O O . HIS A 1 187 ? 15.524 2.490 -23.456 1.00 94.62 187 HIS A O 1
ATOM 1512 N N . SER A 1 188 ? 16.892 2.374 -21.701 1.00 95.44 188 SER A N 1
ATOM 1513 C CA . SER A 1 188 ? 15.831 2.071 -20.735 1.00 95.44 188 SER A CA 1
ATOM 1514 C C . SER A 1 188 ? 15.016 3.306 -20.339 1.00 95.44 188 SER A C 1
ATOM 1516 O O . SER A 1 188 ? 15.559 4.288 -19.829 1.00 95.44 188 SER A O 1
ATOM 1518 N N . LEU A 1 189 ? 13.689 3.241 -20.516 1.00 96.94 189 LEU A N 1
ATOM 1519 C CA . LEU A 1 189 ? 12.770 4.252 -19.970 1.00 96.94 189 LEU A CA 1
ATOM 1520 C C . LEU A 1 189 ? 12.692 4.181 -18.441 1.00 96.94 189 LEU A C 1
ATOM 1522 O O . LEU A 1 189 ? 12.466 5.207 -17.799 1.00 96.94 189 LEU A O 1
ATOM 1526 N N . GLY A 1 190 ? 12.903 2.992 -17.865 1.00 95.62 190 GLY A N 1
ATOM 1527 C CA . GLY A 1 190 ? 13.017 2.816 -16.421 1.00 95.62 190 GLY A CA 1
ATOM 1528 C C . GLY A 1 190 ? 14.215 3.582 -15.871 1.00 95.62 190 GLY A C 1
ATOM 1529 O O . GLY A 1 190 ? 14.049 4.405 -14.974 1.00 95.62 190 GLY A O 1
ATOM 1530 N N . TRP A 1 191 ? 15.397 3.402 -16.471 1.00 93.56 191 TRP A N 1
ATOM 1531 C CA . TRP A 1 191 ? 16.603 4.132 -16.066 1.00 93.56 191 TRP A CA 1
ATOM 1532 C C . TRP A 1 191 ? 16.459 5.639 -16.254 1.00 93.56 191 TRP A C 1
ATOM 1534 O O . TRP A 1 191 ? 16.758 6.378 -15.326 1.00 93.56 191 TRP A O 1
ATOM 1544 N N . PHE A 1 192 ? 15.903 6.104 -17.379 1.00 95.81 192 PHE A N 1
ATOM 1545 C CA . PHE A 1 192 ? 15.588 7.525 -17.569 1.00 95.81 192 PHE A CA 1
ATOM 1546 C C . PHE A 1 192 ? 14.766 8.101 -16.405 1.00 95.81 192 PHE A C 1
ATOM 1548 O O . PHE A 1 192 ? 15.118 9.134 -15.831 1.00 95.81 192 PHE A O 1
ATOM 1555 N N . TYR A 1 193 ? 13.675 7.431 -16.031 1.00 97.25 193 TYR A N 1
ATOM 1556 C CA . TYR A 1 193 ? 12.780 7.927 -14.990 1.00 97.25 193 TYR A CA 1
ATOM 1557 C C . TYR A 1 193 ? 13.422 7.853 -13.592 1.00 97.25 193 TYR A C 1
ATOM 1559 O O . TYR A 1 193 ? 13.256 8.766 -12.774 1.00 97.25 193 TYR A O 1
ATOM 1567 N N . SER A 1 194 ? 14.190 6.796 -13.322 1.00 94.44 194 SER A N 1
ATOM 1568 C CA . SER A 1 194 ? 14.963 6.617 -12.090 1.00 94.44 194 SER A CA 1
ATOM 1569 C C . SER A 1 194 ? 16.074 7.660 -11.937 1.00 94.44 194 SER A C 1
ATOM 1571 O O . SER A 1 194 ? 16.160 8.294 -10.884 1.00 94.44 194 SER A O 1
ATOM 1573 N N . THR A 1 195 ? 16.851 7.924 -12.989 1.00 94.31 195 THR A N 1
ATOM 1574 C CA . THR A 1 195 ? 17.873 8.981 -13.032 1.00 94.31 195 THR A CA 1
ATOM 1575 C C . THR A 1 195 ? 17.258 10.346 -12.721 1.00 94.31 195 THR A C 1
ATOM 1577 O O . THR A 1 195 ? 17.744 11.072 -11.852 1.00 94.31 195 THR A O 1
ATOM 1580 N N . MET A 1 196 ? 16.128 10.685 -13.348 1.00 96.69 196 MET A N 1
ATOM 1581 C CA . MET A 1 196 ? 15.428 11.946 -13.073 1.00 96.69 196 MET A CA 1
ATOM 1582 C C . MET A 1 196 ? 14.896 12.023 -11.639 1.00 96.69 196 MET A C 1
ATOM 1584 O O . MET A 1 196 ? 14.917 13.084 -11.011 1.00 96.69 196 MET A O 1
ATOM 1588 N N . SER A 1 197 ? 14.458 10.891 -11.088 1.00 96.38 197 SER A N 1
ATOM 1589 C CA . SER A 1 197 ? 14.047 10.795 -9.686 1.00 96.38 197 SER A CA 1
ATOM 1590 C C . SER A 1 197 ? 15.215 11.048 -8.730 1.00 96.38 197 SER A C 1
ATOM 1592 O O . SER A 1 197 ? 15.043 11.778 -7.749 1.00 96.38 197 SER A O 1
ATOM 1594 N N . ASN A 1 198 ? 16.400 10.514 -9.043 1.00 95.69 198 ASN A N 1
ATOM 1595 C CA . ASN A 1 198 ? 17.633 10.762 -8.297 1.00 95.69 198 ASN A CA 1
ATOM 1596 C C . ASN A 1 198 ? 18.052 12.240 -8.375 1.00 95.69 198 ASN A C 1
ATOM 1598 O O . ASN A 1 198 ? 18.287 12.860 -7.337 1.00 95.69 198 ASN A O 1
ATOM 1602 N N . PHE A 1 199 ? 18.018 12.844 -9.568 1.00 96.56 199 PHE A N 1
ATOM 1603 C CA . PHE A 1 199 ? 18.326 14.266 -9.775 1.00 96.56 199 PHE A CA 1
ATOM 1604 C C . PHE A 1 199 ? 17.416 15.198 -8.954 1.00 96.56 199 PHE A C 1
ATOM 1606 O O . PHE A 1 199 ? 17.862 16.206 -8.399 1.00 96.56 199 PHE A O 1
ATOM 1613 N N . LEU A 1 200 ? 16.135 14.838 -8.816 1.00 96.62 200 LEU A N 1
ATOM 1614 C CA . LEU A 1 200 ? 15.157 15.541 -7.975 1.00 96.62 200 LEU A CA 1
ATOM 1615 C C . LEU A 1 200 ? 15.332 15.272 -6.465 1.00 96.62 200 LEU A C 1
ATOM 1617 O O . LEU A 1 200 ? 14.536 15.747 -5.646 1.00 96.62 200 LEU A O 1
ATOM 1621 N N . GLY A 1 201 ? 16.381 14.555 -6.060 1.00 94.94 201 GLY A N 1
ATOM 1622 C CA . GLY A 1 201 ? 16.736 14.304 -4.666 1.00 94.94 201 GLY A CA 1
ATOM 1623 C C . GLY A 1 201 ? 15.904 13.210 -4.003 1.00 94.94 201 GLY A C 1
ATOM 1624 O O . GLY A 1 201 ? 15.714 13.239 -2.780 1.00 94.94 201 GLY A O 1
ATOM 1625 N N . PHE A 1 202 ? 15.356 12.281 -4.790 1.00 93.56 202 PHE A N 1
ATOM 1626 C CA . PHE A 1 202 ? 14.652 11.104 -4.291 1.00 93.56 202 PHE A CA 1
ATOM 1627 C C . PHE A 1 202 ? 15.490 9.837 -4.470 1.00 93.56 202 PHE A C 1
ATOM 1629 O O . PHE A 1 202 ? 16.277 9.712 -5.395 1.00 93.56 202 PHE A O 1
ATOM 1636 N N . TYR A 1 203 ? 15.301 8.875 -3.568 1.00 87.50 203 TYR A N 1
ATOM 1637 C CA . TYR A 1 203 ? 15.977 7.583 -3.651 1.00 87.50 203 TYR A CA 1
ATOM 1638 C C . TYR A 1 203 ? 15.427 6.762 -4.824 1.00 87.50 203 TYR A C 1
ATOM 1640 O O . TYR A 1 203 ? 14.209 6.626 -4.946 1.00 87.50 203 TYR A O 1
ATOM 1648 N N . GLN A 1 204 ? 16.307 6.206 -5.650 1.00 78.56 204 GLN A N 1
ATOM 1649 C CA . GLN A 1 204 ? 15.963 5.340 -6.781 1.00 78.56 204 GLN A CA 1
ATOM 1650 C C . GLN A 1 204 ? 15.149 4.119 -6.339 1.00 78.56 204 GLN A C 1
ATOM 1652 O O . GLN A 1 204 ? 15.305 3.636 -5.218 1.00 78.56 204 GLN A O 1
ATOM 1657 N N . GLY A 1 205 ? 14.211 3.664 -7.167 1.00 74.44 205 GLY A N 1
ATOM 1658 C CA . GLY A 1 205 ? 13.225 2.615 -6.873 1.00 74.44 205 GLY A CA 1
ATOM 1659 C C . GLY A 1 205 ? 12.148 2.994 -5.841 1.00 74.44 205 GLY A C 1
ATOM 1660 O O . GLY A 1 205 ? 11.147 2.296 -5.696 1.00 74.44 205 GLY A O 1
ATOM 1661 N N . ALA A 1 206 ? 12.305 4.104 -5.110 1.00 83.38 206 ALA A N 1
ATOM 1662 C CA . ALA A 1 206 ? 11.292 4.641 -4.194 1.00 83.38 206 ALA A CA 1
ATOM 1663 C C . ALA A 1 206 ? 10.798 6.049 -4.574 1.00 83.38 206 ALA A C 1
ATOM 1665 O O . ALA A 1 206 ? 9.853 6.565 -3.957 1.00 83.38 206 ALA A O 1
ATOM 1666 N N . GLY A 1 207 ? 11.479 6.696 -5.517 1.00 89.25 207 GLY A N 1
ATOM 1667 C CA . GLY A 1 207 ? 11.332 8.098 -5.890 1.00 89.25 207 GLY A CA 1
ATOM 1668 C C . GLY A 1 207 ? 10.455 8.295 -7.117 1.00 89.25 207 GLY A C 1
ATOM 1669 O O . GLY A 1 207 ? 9.814 9.329 -7.254 1.00 89.25 207 GLY A O 1
ATOM 1670 N N . GLU A 1 208 ? 10.321 7.279 -7.952 1.00 94.81 208 GLU A N 1
ATOM 1671 C CA . GLU A 1 208 ? 9.566 7.319 -9.196 1.00 94.81 208 GLU A CA 1
ATOM 1672 C C . GLU A 1 208 ? 8.079 7.632 -8.928 1.00 94.81 208 GLU A C 1
ATOM 1674 O O . GLU A 1 208 ? 7.541 8.579 -9.509 1.00 94.81 208 GLU A O 1
ATOM 1679 N N . PRO A 1 209 ? 7.403 7.003 -7.939 1.00 93.38 209 PRO A N 1
ATOM 1680 C CA . PRO A 1 209 ? 6.036 7.393 -7.592 1.00 93.38 209 PRO A CA 1
ATOM 1681 C C . PRO A 1 209 ? 5.931 8.809 -7.004 1.00 93.38 209 PRO A C 1
ATOM 1683 O O . PRO A 1 209 ? 4.839 9.380 -6.974 1.00 93.38 209 PRO A O 1
ATOM 1686 N N . LYS A 1 210 ? 7.036 9.364 -6.482 1.00 94.25 210 LYS A N 1
ATOM 1687 C CA . LYS A 1 210 ? 7.093 10.743 -5.984 1.00 94.25 210 LYS A CA 1
ATOM 1688 C C . LYS A 1 210 ? 7.151 11.723 -7.144 1.00 94.25 210 LYS A C 1
ATOM 1690 O O . LYS A 1 210 ? 6.349 12.647 -7.136 1.00 94.25 210 LYS A O 1
ATOM 1695 N N . VAL A 1 211 ? 8.014 11.495 -8.136 1.00 96.81 211 VAL A N 1
ATOM 1696 C CA . VAL A 1 211 ? 8.087 12.314 -9.359 1.00 96.81 211 VAL A CA 1
ATOM 1697 C C . VAL A 1 211 ? 6.753 12.302 -10.101 1.00 96.81 211 VAL A C 1
ATOM 1699 O O . VAL A 1 211 ? 6.261 13.364 -10.472 1.00 96.81 211 VAL A O 1
ATOM 1702 N N . MET A 1 212 ? 6.100 11.140 -10.196 1.00 96.44 212 MET A N 1
ATOM 1703 C CA . MET A 1 212 ? 4.770 11.021 -10.801 1.00 96.44 212 MET A CA 1
ATOM 1704 C C . MET A 1 212 ? 3.727 11.913 -10.107 1.00 96.44 212 MET A C 1
ATOM 1706 O O . MET A 1 212 ? 2.964 12.601 -10.775 1.00 96.44 212 MET A O 1
ATOM 1710 N N . GLY A 1 213 ? 3.692 11.933 -8.768 1.00 94.94 213 GLY A N 1
ATOM 1711 C CA . GLY A 1 213 ? 2.793 12.827 -8.024 1.00 94.94 213 GLY A CA 1
ATOM 1712 C C . GLY A 1 213 ? 3.208 14.299 -8.120 1.00 94.94 213 GLY A C 1
ATOM 1713 O O . GLY A 1 213 ? 2.370 15.183 -8.267 1.00 94.94 213 GLY A O 1
ATOM 1714 N N . LEU A 1 214 ? 4.515 14.559 -8.086 1.00 95.56 214 LEU A N 1
ATOM 1715 C CA . LEU A 1 214 ? 5.102 15.892 -8.175 1.00 95.56 214 LEU A CA 1
ATOM 1716 C C . LEU A 1 214 ? 4.771 16.582 -9.504 1.00 95.56 214 LEU A C 1
ATOM 1718 O O . LEU A 1 214 ? 4.539 17.789 -9.529 1.00 95.56 214 LEU A O 1
ATOM 1722 N N . ALA A 1 215 ? 4.694 15.807 -10.589 1.00 96.94 215 ALA A N 1
ATOM 1723 C CA . ALA A 1 215 ? 4.414 16.285 -11.936 1.00 96.94 215 ALA A CA 1
ATOM 1724 C C . ALA A 1 215 ? 3.125 17.113 -12.037 1.00 96.94 215 ALA A C 1
ATOM 1726 O O . ALA A 1 215 ? 3.065 18.039 -12.838 1.00 96.94 215 ALA A O 1
ATOM 1727 N N . ALA A 1 216 ? 2.097 16.845 -11.228 1.00 95.56 216 ALA A N 1
ATOM 1728 C CA . ALA A 1 216 ? 0.847 17.602 -11.317 1.00 95.56 216 ALA A CA 1
ATOM 1729 C C . ALA A 1 216 ? 0.945 19.047 -10.790 1.00 95.56 216 ALA A C 1
ATOM 1731 O O . ALA A 1 216 ? 0.044 19.840 -11.046 1.00 95.56 216 ALA A O 1
ATOM 1732 N N . TYR A 1 217 ? 2.011 19.384 -10.057 1.00 96.12 217 TYR A N 1
ATOM 1733 C CA . TYR A 1 217 ? 2.285 20.744 -9.575 1.00 96.12 217 TYR A CA 1
ATOM 1734 C C . TYR A 1 217 ? 3.122 21.569 -10.564 1.00 96.12 217 TYR A C 1
ATOM 1736 O O . TYR A 1 217 ? 3.356 22.755 -10.337 1.00 96.12 217 TYR A O 1
ATOM 1744 N N . GLY A 1 218 ? 3.616 20.941 -11.634 1.00 96.25 218 GLY A N 1
ATOM 1745 C CA . GLY A 1 218 ? 4.433 21.603 -12.640 1.00 96.25 218 GLY A CA 1
ATOM 1746 C C . GLY A 1 218 ? 3.617 22.187 -13.784 1.00 96.25 218 GLY A C 1
ATOM 1747 O O . GLY A 1 218 ? 2.547 21.694 -14.145 1.00 96.25 218 GLY A O 1
ATOM 1748 N N . GLU A 1 219 ? 4.184 23.214 -14.398 1.00 96.44 219 GLU A N 1
ATOM 1749 C CA . GLU A 1 219 ? 3.710 23.811 -15.638 1.00 96.44 219 GLU A CA 1
ATOM 1750 C C . GLU A 1 219 ? 4.463 23.204 -16.826 1.00 96.44 219 GLU A C 1
ATOM 1752 O O . GLU A 1 219 ? 5.631 22.819 -16.722 1.00 96.44 219 GLU A O 1
ATOM 1757 N N . ASN A 1 220 ? 3.794 23.118 -17.977 1.00 93.81 220 ASN A N 1
ATOM 1758 C CA . ASN A 1 220 ? 4.457 22.724 -19.214 1.00 93.81 220 ASN A CA 1
ATOM 1759 C C . ASN A 1 220 ? 5.323 23.891 -19.694 1.00 93.81 220 ASN A C 1
ATOM 1761 O O . ASN A 1 220 ? 4.788 24.931 -20.075 1.00 93.81 220 ASN A O 1
ATOM 1765 N N . THR A 1 221 ? 6.643 23.715 -19.699 1.00 95.38 221 THR A N 1
ATOM 1766 C CA . THR A 1 221 ? 7.577 24.715 -20.225 1.00 95.38 221 THR A CA 1
ATOM 1767 C C . THR A 1 221 ? 8.293 24.170 -21.453 1.00 95.38 221 THR A C 1
ATOM 1769 O O . THR A 1 221 ? 8.737 23.021 -21.461 1.00 95.38 221 THR A O 1
ATOM 1772 N N . GLU A 1 222 ? 8.441 25.004 -22.486 1.00 95.50 222 GLU A N 1
ATOM 1773 C CA . GLU A 1 222 ? 9.218 24.647 -23.683 1.00 95.50 222 GLU A CA 1
ATOM 1774 C C . GLU A 1 222 ? 10.660 24.289 -23.306 1.00 95.50 222 GLU A C 1
ATOM 1776 O O . GLU A 1 222 ? 11.199 23.301 -23.785 1.00 95.50 222 GLU A O 1
ATOM 1781 N N . PHE A 1 223 ? 11.247 25.010 -22.343 1.00 97.19 223 PHE A N 1
ATOM 1782 C CA . PHE A 1 223 ? 12.614 24.766 -21.890 1.00 97.19 223 PHE A CA 1
ATOM 1783 C C . PHE A 1 223 ? 12.861 23.315 -21.452 1.00 97.19 223 PHE A C 1
ATOM 1785 O O . PHE A 1 223 ? 13.778 22.679 -21.969 1.00 97.19 223 PHE A O 1
ATOM 1792 N N . TYR A 1 224 ? 12.076 22.783 -20.504 1.00 97.44 224 TYR A N 1
ATOM 1793 C CA . TYR A 1 224 ? 12.288 21.414 -20.022 1.00 97.44 224 TYR A CA 1
ATOM 1794 C C . TYR A 1 224 ? 11.793 20.372 -21.029 1.00 97.44 224 TYR A C 1
ATOM 1796 O O . TYR A 1 224 ? 12.417 19.319 -21.130 1.00 97.44 224 TYR A O 1
ATOM 1804 N N . ALA A 1 225 ? 10.748 20.664 -21.812 1.00 96.12 225 ALA A N 1
ATOM 1805 C CA . ALA A 1 225 ? 10.315 19.792 -22.903 1.00 96.12 225 ALA A CA 1
ATOM 1806 C C . ALA A 1 225 ? 11.436 19.583 -23.940 1.00 96.12 225 ALA A C 1
ATOM 1808 O O . ALA A 1 225 ? 11.766 18.441 -24.259 1.00 96.12 225 ALA A O 1
ATOM 1809 N N . ASP A 1 226 ? 12.100 20.661 -24.368 1.00 96.12 226 ASP A N 1
ATOM 1810 C CA . ASP A 1 226 ? 13.248 20.609 -25.279 1.00 96.12 226 ASP A CA 1
ATOM 1811 C C . ASP A 1 226 ? 14.419 19.827 -24.671 1.00 96.12 226 ASP A C 1
ATOM 1813 O O . ASP A 1 226 ? 15.108 19.079 -25.365 1.00 96.12 226 ASP A O 1
ATOM 1817 N N . LYS A 1 227 ? 14.664 19.965 -23.357 1.00 96.62 227 LYS A N 1
ATOM 1818 C CA . LYS A 1 227 ? 15.711 19.178 -22.681 1.00 96.62 227 LYS A CA 1
ATOM 1819 C C . LYS A 1 227 ? 15.380 17.696 -22.673 1.00 96.62 227 LYS A C 1
ATOM 1821 O O . LYS A 1 227 ? 16.266 16.898 -22.955 1.00 96.62 227 LYS A O 1
ATOM 1826 N N . MET A 1 228 ? 14.134 17.328 -22.393 1.00 96.88 228 MET A N 1
ATOM 1827 C CA . MET A 1 228 ? 13.727 15.927 -22.424 1.00 96.88 228 MET A CA 1
ATOM 1828 C C . MET A 1 228 ? 13.794 15.341 -23.837 1.00 96.88 228 MET A C 1
ATOM 1830 O O . MET A 1 228 ? 14.186 14.187 -23.973 1.00 96.88 228 MET A O 1
ATOM 1834 N N . ALA A 1 229 ? 13.512 16.128 -24.880 1.00 94.56 229 ALA A N 1
ATOM 1835 C CA . ALA A 1 229 ? 13.665 15.701 -26.274 1.00 94.56 229 ALA A CA 1
ATOM 1836 C C . ALA A 1 229 ? 15.130 15.429 -26.676 1.00 94.56 229 ALA A C 1
ATOM 1838 O O . ALA A 1 229 ? 15.376 14.600 -27.549 1.00 94.56 229 ALA A O 1
ATOM 1839 N N . ASN A 1 230 ? 16.106 16.070 -26.018 1.00 93.81 230 ASN A N 1
ATOM 1840 C CA . ASN A 1 230 ? 17.526 15.734 -26.194 1.00 93.81 230 ASN A CA 1
ATOM 1841 C C . ASN A 1 230 ? 17.903 14.406 -25.520 1.00 93.81 230 ASN A C 1
ATOM 1843 O O . ASN A 1 230 ? 18.853 13.761 -25.945 1.00 93.81 230 ASN A O 1
ATOM 1847 N N . ILE A 1 231 ? 17.176 13.999 -24.474 1.00 96.12 231 ILE A N 1
ATOM 1848 C CA . ILE A 1 231 ? 17.453 12.762 -23.732 1.00 96.12 231 ILE A CA 1
ATOM 1849 C C . ILE A 1 231 ? 16.705 11.583 -24.355 1.00 96.12 231 ILE A C 1
ATOM 1851 O O . ILE A 1 231 ? 17.292 10.528 -24.563 1.00 96.12 231 ILE A O 1
ATOM 1855 N N . ILE A 1 232 ? 15.415 11.742 -24.657 1.00 96.44 232 ILE A N 1
ATOM 1856 C CA . ILE A 1 232 ? 14.582 10.717 -25.290 1.00 96.44 232 ILE A CA 1
ATOM 1857 C C . ILE A 1 232 ? 14.354 11.095 -26.749 1.00 96.44 232 ILE A C 1
ATOM 1859 O O . ILE A 1 232 ? 13.461 11.869 -27.093 1.00 96.44 232 ILE A O 1
ATOM 1863 N N . ILE A 1 233 ? 15.162 10.497 -27.616 1.00 94.00 233 ILE A N 1
ATOM 1864 C CA . ILE A 1 233 ? 15.144 10.742 -29.052 1.00 94.00 233 ILE A CA 1
ATOM 1865 C C . ILE A 1 233 ? 14.176 9.742 -29.684 1.00 94.00 233 ILE A C 1
ATOM 1867 O O . ILE A 1 233 ? 14.448 8.541 -29.729 1.00 94.00 233 ILE A O 1
ATOM 1871 N N . SER A 1 234 ? 13.039 10.233 -30.174 1.00 89.00 234 SER A N 1
ATOM 1872 C CA . SER A 1 234 ? 12.043 9.438 -30.903 1.00 89.00 234 SER A CA 1
ATOM 1873 C C . SER A 1 234 ? 11.697 10.107 -32.231 1.00 89.00 234 SER A C 1
ATOM 1875 O O . SER A 1 234 ? 11.554 11.326 -32.296 1.00 89.00 234 SER A O 1
ATOM 1877 N N . GLU A 1 235 ? 11.560 9.314 -33.292 1.00 82.44 235 GLU A N 1
ATOM 1878 C CA . GLU A 1 235 ? 11.088 9.794 -34.596 1.00 82.44 235 GLU A CA 1
ATOM 1879 C C . GLU A 1 235 ? 9.561 9.661 -34.672 1.00 82.44 235 GLU A C 1
ATOM 1881 O O . GLU A 1 235 ? 9.001 8.669 -34.211 1.00 82.44 235 GLU A O 1
ATOM 1886 N N . ASP A 1 236 ? 8.864 10.635 -35.262 1.00 75.94 236 ASP A N 1
ATOM 1887 C CA . ASP A 1 236 ? 7.393 10.691 -35.211 1.00 75.94 236 ASP A CA 1
ATOM 1888 C C . ASP A 1 236 ? 6.677 9.517 -35.895 1.00 75.94 236 ASP A C 1
ATOM 1890 O O . ASP A 1 236 ? 5.583 9.143 -35.480 1.00 75.94 236 ASP A O 1
ATOM 1894 N N . SER A 1 237 ? 7.285 8.911 -36.915 1.00 80.38 237 SER A N 1
ATOM 1895 C CA . SER A 1 237 ? 6.735 7.756 -37.640 1.00 80.38 237 SER A CA 1
ATOM 1896 C C . SER A 1 237 ? 7.261 6.406 -37.139 1.00 80.38 237 SER A C 1
ATOM 1898 O O . SER A 1 237 ? 6.998 5.375 -37.762 1.00 80.38 237 SER A O 1
ATOM 1900 N N . SER A 1 238 ? 8.011 6.392 -36.036 1.00 89.88 238 SER A N 1
ATOM 1901 C CA . SER A 1 238 ? 8.678 5.202 -35.516 1.00 89.88 238 SER A CA 1
ATOM 1902 C C . SER A 1 238 ? 8.233 4.897 -34.092 1.00 89.88 238 SER A C 1
ATOM 1904 O O . SER A 1 238 ? 8.097 5.782 -33.253 1.00 89.88 238 SER A O 1
ATOM 1906 N N . TRP A 1 239 ? 8.073 3.612 -33.782 1.00 94.00 239 TRP A N 1
ATOM 1907 C CA . TRP A 1 239 ? 7.957 3.155 -32.396 1.00 94.00 239 TRP A CA 1
ATOM 1908 C C . TRP A 1 239 ? 9.316 3.130 -31.684 1.00 94.00 239 TRP A C 1
ATOM 1910 O O . TRP A 1 239 ? 9.380 2.962 -30.471 1.00 94.00 239 TRP A O 1
ATOM 1920 N N . ARG A 1 240 ? 10.429 3.228 -32.421 1.00 94.88 240 ARG A N 1
ATOM 1921 C CA . ARG A 1 240 ? 11.761 3.169 -31.821 1.00 94.88 240 ARG A CA 1
ATOM 1922 C C . ARG A 1 240 ? 12.080 4.486 -31.129 1.00 94.88 240 ARG A C 1
ATOM 1924 O O . ARG A 1 240 ? 11.836 5.562 -31.669 1.00 94.88 240 ARG A O 1
ATOM 1931 N N . TYR A 1 241 ? 12.714 4.372 -29.973 1.00 95.94 241 TYR A N 1
ATOM 1932 C CA . TYR A 1 241 ? 13.305 5.493 -29.263 1.00 95.94 241 TYR A CA 1
ATOM 1933 C C . TYR A 1 241 ? 14.741 5.144 -28.864 1.00 95.94 241 TYR A C 1
ATOM 1935 O O . TYR A 1 241 ? 15.121 3.970 -28.802 1.00 95.94 241 TYR A O 1
ATOM 1943 N N . LYS A 1 242 ? 15.541 6.176 -28.612 1.00 95.25 242 LYS A N 1
ATOM 1944 C CA . LYS A 1 242 ? 16.865 6.074 -28.006 1.00 95.25 242 LYS A CA 1
ATOM 1945 C C . LYS A 1 242 ? 16.907 6.957 -26.773 1.00 95.25 242 LYS A C 1
ATOM 1947 O O . LYS A 1 242 ? 16.352 8.052 -26.777 1.00 95.25 242 LYS A O 1
ATOM 1952 N N . VAL A 1 243 ? 17.587 6.473 -25.745 1.00 94.25 243 VAL A N 1
ATOM 1953 C CA . VAL A 1 243 ? 18.000 7.297 -24.607 1.00 94.25 243 VAL A CA 1
ATOM 1954 C C . VAL A 1 243 ? 19.429 7.754 -24.865 1.00 94.25 243 VAL A C 1
ATOM 1956 O O . VAL A 1 243 ? 20.293 6.908 -25.125 1.00 94.25 243 VAL A O 1
ATOM 1959 N N . ASP A 1 244 ? 19.664 9.063 -24.824 1.00 92.44 244 ASP A N 1
ATOM 1960 C CA . ASP A 1 244 ? 21.006 9.629 -24.831 1.00 92.44 244 ASP A CA 1
ATOM 1961 C C . ASP A 1 244 ? 21.644 9.425 -23.455 1.00 92.44 244 ASP A C 1
ATOM 1963 O O . ASP A 1 244 ? 21.299 10.050 -22.451 1.00 92.44 244 ASP A O 1
ATOM 1967 N N . HIS A 1 245 ? 22.557 8.469 -23.426 1.00 85.88 245 HIS A N 1
ATOM 1968 C CA . HIS A 1 245 ? 23.217 7.955 -22.243 1.00 85.88 245 HIS A CA 1
ATOM 1969 C C . HIS A 1 245 ? 24.352 8.856 -21.751 1.00 85.88 245 HIS A C 1
ATOM 1971 O O . HIS A 1 245 ? 24.797 8.694 -20.614 1.00 85.88 245 HIS A O 1
ATOM 1977 N N . HIS A 1 246 ? 24.772 9.838 -22.554 1.00 87.38 246 HIS A N 1
ATOM 1978 C CA . HIS A 1 246 ? 25.738 10.848 -22.134 1.00 87.38 246 HIS A CA 1
ATOM 1979 C C . HIS A 1 246 ? 25.268 11.625 -20.898 1.00 87.38 246 HIS A C 1
ATOM 1981 O O . HIS A 1 246 ? 26.089 12.102 -20.127 1.00 87.38 246 HIS A O 1
ATOM 1987 N N . TYR A 1 247 ? 23.952 11.710 -20.675 1.00 89.88 247 TYR A N 1
ATOM 1988 C CA . TYR A 1 247 ? 23.357 12.350 -19.500 1.00 89.88 247 TYR A CA 1
ATOM 1989 C C . TYR A 1 247 ? 23.161 11.404 -18.303 1.00 89.88 247 TYR A C 1
ATOM 1991 O O . TYR A 1 247 ? 22.795 11.857 -17.219 1.00 89.88 247 TYR A O 1
ATOM 1999 N N . LEU A 1 248 ? 23.323 10.091 -18.496 1.00 87.44 248 LEU A N 1
ATOM 2000 C CA . LEU A 1 248 ? 22.999 9.077 -17.490 1.00 87.44 248 LEU A CA 1
ATOM 2001 C C . LEU A 1 248 ? 24.253 8.376 -16.952 1.00 87.44 248 LEU A C 1
ATOM 2003 O O . LEU A 1 248 ? 24.409 8.335 -15.743 1.00 87.44 248 LEU A O 1
ATOM 2007 N N . PHE A 1 249 ? 25.131 7.835 -17.803 1.00 80.94 249 PHE A N 1
ATOM 2008 C CA . PHE A 1 249 ? 26.266 7.007 -17.338 1.00 80.94 249 PHE A CA 1
ATOM 2009 C C . PHE A 1 249 ? 27.528 7.054 -18.227 1.00 80.94 249 PHE A C 1
ATOM 2011 O O . PHE A 1 249 ? 28.445 6.258 -18.042 1.00 80.94 249 PHE A O 1
ATOM 2018 N N . SER A 1 250 ? 27.599 7.967 -19.206 1.00 76.81 250 SER A N 1
ATOM 2019 C CA . SER A 1 250 ? 28.807 8.169 -20.030 1.00 76.81 250 SER A CA 1
ATOM 2020 C C . SER A 1 250 ? 29.340 9.593 -19.896 1.00 76.81 250 SER A C 1
ATOM 2022 O O . SER A 1 250 ? 29.106 10.442 -20.763 1.00 76.81 250 SER A O 1
ATOM 2024 N N . GLY A 1 251 ? 30.053 9.843 -18.795 1.00 78.69 251 GLY A N 1
ATOM 2025 C CA . GLY A 1 251 ? 30.616 11.149 -18.448 1.00 78.69 251 GLY A CA 1
ATOM 2026 C C . GLY A 1 251 ? 31.222 11.182 -17.043 1.00 78.69 251 GLY A C 1
ATOM 2027 O O . GLY A 1 251 ? 31.500 10.141 -16.450 1.00 78.69 251 GLY A O 1
ATOM 2028 N N . GLU A 1 252 ? 31.448 12.384 -16.513 1.00 82.31 252 GLU A N 1
ATOM 2029 C CA . GLU A 1 252 ? 31.868 12.567 -15.117 1.00 82.31 252 GLU A CA 1
ATOM 2030 C C . GLU A 1 252 ? 30.662 12.511 -14.166 1.00 82.31 252 GLU A C 1
ATOM 2032 O O . GLU A 1 252 ? 29.599 13.040 -14.476 1.00 82.31 252 GLU A O 1
ATOM 2037 N N . HIS A 1 253 ? 30.848 11.909 -12.989 1.00 86.44 253 HIS A N 1
ATOM 2038 C CA . HIS A 1 253 ? 29.801 11.634 -11.996 1.00 86.44 253 HIS A CA 1
ATOM 2039 C C . HIS A 1 253 ? 30.067 12.358 -10.665 1.00 86.44 253 HIS A C 1
ATOM 2041 O O . HIS A 1 253 ? 30.067 11.761 -9.587 1.00 86.44 253 HIS A O 1
ATOM 2047 N N . ASN A 1 254 ? 30.337 13.667 -10.702 1.00 85.25 254 ASN A N 1
ATOM 2048 C CA . ASN A 1 254 ? 30.757 14.398 -9.499 1.00 85.25 254 ASN A CA 1
ATOM 2049 C C . ASN A 1 254 ? 29.603 14.625 -8.503 1.00 85.25 254 ASN A C 1
ATOM 2051 O O . ASN A 1 254 ? 29.846 14.900 -7.323 1.00 85.25 254 ASN A O 1
ATOM 2055 N N . PHE A 1 255 ? 28.347 14.526 -8.955 1.00 84.00 255 PHE A N 1
ATOM 2056 C CA . PHE A 1 255 ? 27.162 14.752 -8.118 1.00 84.00 255 PHE A CA 1
ATOM 2057 C C . PHE A 1 255 ? 26.406 13.477 -7.714 1.00 84.00 255 PHE A C 1
ATOM 2059 O O . PHE A 1 255 ? 25.760 13.487 -6.663 1.00 84.00 255 PHE A O 1
ATOM 2066 N N . SER A 1 256 ? 26.436 12.421 -8.532 1.00 86.31 256 SER A N 1
ATOM 2067 C CA . SER A 1 256 ? 25.695 11.169 -8.322 1.00 86.31 256 SER A CA 1
ATOM 2068 C C . SER A 1 256 ? 26.256 10.043 -9.193 1.00 86.31 256 SER A C 1
ATOM 2070 O O . SER A 1 256 ? 26.710 10.309 -10.301 1.00 86.31 256 SER A O 1
ATOM 2072 N N . SER A 1 257 ? 26.140 8.794 -8.736 1.00 83.44 257 SER A N 1
ATOM 2073 C CA . SER A 1 257 ? 26.369 7.584 -9.548 1.00 83.44 257 SER A CA 1
ATOM 2074 C C . SER A 1 257 ? 25.326 7.402 -10.659 1.00 83.44 257 SER A C 1
ATOM 2076 O O . SER A 1 257 ? 25.560 6.710 -11.638 1.00 83.44 257 SER A O 1
ATOM 2078 N N . GLU A 1 258 ? 24.154 8.037 -10.536 1.00 85.00 258 GLU A N 1
ATOM 2079 C CA . GLU A 1 258 ? 22.991 7.745 -11.395 1.00 85.00 258 GLU A CA 1
ATOM 2080 C C . GLU A 1 258 ? 22.823 8.690 -12.595 1.00 85.00 258 GLU A C 1
ATOM 2082 O O . GLU A 1 258 ? 21.891 8.530 -13.393 1.00 85.00 258 GLU A O 1
ATOM 2087 N N . PHE A 1 259 ? 23.640 9.741 -12.667 1.00 90.88 259 PHE A N 1
ATOM 2088 C CA . PHE A 1 259 ? 23.654 10.701 -13.767 1.00 90.88 259 PHE A CA 1
ATOM 2089 C C . PHE A 1 259 ? 24.988 11.420 -13.865 1.00 90.88 259 PHE A C 1
ATOM 2091 O O . PHE A 1 259 ? 25.690 11.589 -12.868 1.00 90.88 259 PHE A O 1
ATOM 2098 N N . THR A 1 260 ? 25.275 11.930 -15.055 1.00 91.31 260 THR A N 1
ATOM 2099 C CA . THR A 1 260 ? 26.507 12.659 -15.332 1.00 91.31 260 THR A CA 1
ATOM 2100 C C . THR A 1 260 ? 26.368 14.162 -15.070 1.00 91.31 260 THR A C 1
ATOM 2102 O O . THR A 1 260 ? 25.272 14.740 -15.033 1.00 91.31 260 THR A O 1
ATOM 2105 N N . ASP A 1 261 ? 27.496 14.846 -14.932 1.00 91.50 261 ASP A N 1
ATOM 2106 C CA . ASP A 1 261 ? 27.586 16.300 -14.806 1.00 91.50 261 ASP A CA 1
ATOM 2107 C C . ASP A 1 261 ? 26.994 17.036 -16.025 1.00 91.50 261 ASP A C 1
ATOM 2109 O O . ASP A 1 261 ? 26.509 18.175 -15.925 1.00 91.50 261 ASP A O 1
ATOM 2113 N N . GLU A 1 262 ? 26.953 16.383 -17.184 1.00 93.19 262 GLU A N 1
ATOM 2114 C CA . GLU A 1 262 ? 26.332 16.909 -18.391 1.00 93.19 262 GLU A CA 1
ATOM 2115 C C . GLU A 1 262 ? 24.813 17.021 -18.267 1.00 93.19 262 GLU A C 1
ATOM 2117 O O . GLU A 1 262 ? 24.236 17.953 -18.836 1.00 93.19 262 GLU A O 1
ATOM 2122 N N . LEU A 1 263 ? 24.155 16.188 -17.448 1.00 95.38 263 LEU A N 1
ATOM 2123 C CA . LEU A 1 263 ? 22.740 16.380 -17.120 1.00 95.38 263 LEU A CA 1
ATOM 2124 C C . LEU A 1 263 ? 22.519 17.693 -16.357 1.00 95.38 263 LEU A C 1
ATOM 2126 O O . LEU A 1 263 ? 21.592 18.448 -16.663 1.00 95.38 263 LEU A O 1
ATOM 2130 N N . CYS A 1 264 ? 23.403 18.013 -15.408 1.00 94.44 264 CYS A N 1
ATOM 2131 C CA . CYS A 1 264 ? 23.347 19.274 -14.661 1.00 94.44 264 CYS A CA 1
ATOM 2132 C C . CYS A 1 264 ? 23.500 20.474 -15.607 1.00 94.44 264 CYS A C 1
ATOM 2134 O O . CYS A 1 264 ? 22.751 21.454 -15.530 1.00 94.44 264 CYS A O 1
ATOM 2136 N N . SER A 1 265 ? 24.446 20.369 -16.543 1.00 94.44 265 SER A N 1
ATOM 2137 C CA . SER A 1 265 ? 24.704 21.388 -17.563 1.00 94.44 265 SER A CA 1
ATOM 2138 C C . SER A 1 265 ? 23.525 21.555 -18.528 1.00 94.44 265 SER A C 1
ATOM 2140 O O . SER A 1 265 ? 23.142 22.685 -18.849 1.00 94.44 265 SER A O 1
ATOM 2142 N N . LEU A 1 266 ? 22.904 20.448 -18.949 1.00 96.25 266 LEU A N 1
ATOM 2143 C CA . LEU A 1 266 ? 21.736 20.435 -19.828 1.00 96.25 266 LEU A CA 1
ATOM 2144 C C . LEU A 1 266 ? 20.532 21.119 -19.173 1.00 96.25 266 LEU A C 1
ATOM 2146 O O . LEU A 1 266 ? 19.903 21.983 -19.792 1.00 96.25 266 LEU A O 1
ATOM 2150 N N . LEU A 1 267 ? 20.223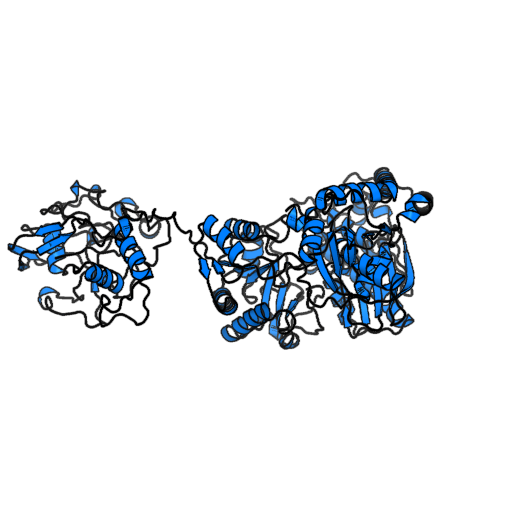 20.732 -17.933 1.00 96.38 267 LEU A N 1
ATOM 2151 C CA . LEU A 1 267 ? 19.071 21.229 -17.181 1.00 96.38 267 LEU A CA 1
ATOM 2152 C C . LEU A 1 267 ? 19.281 22.647 -16.643 1.00 96.38 267 LEU A C 1
ATOM 2154 O O . LEU A 1 267 ? 18.306 23.302 -16.285 1.00 96.38 267 LEU A O 1
ATOM 2158 N N . LYS A 1 268 ? 20.531 23.133 -16.600 1.00 95.38 268 LYS A N 1
ATOM 2159 C CA . LYS A 1 268 ? 20.915 24.407 -15.963 1.00 95.38 268 LYS A CA 1
ATOM 2160 C C . LYS A 1 268 ? 20.396 24.510 -14.524 1.00 95.38 268 LYS A C 1
ATOM 2162 O O . LYS A 1 268 ? 20.078 25.595 -14.040 1.00 95.38 268 LYS A O 1
ATOM 2167 N N . LEU A 1 269 ? 20.326 23.366 -13.851 1.00 94.50 269 LEU A N 1
ATOM 2168 C CA . LEU A 1 269 ? 19.790 23.200 -12.510 1.00 94.50 269 LEU A CA 1
ATOM 2169 C C . LEU A 1 269 ? 20.780 22.364 -11.702 1.00 94.50 269 LEU A C 1
ATOM 2171 O O . LEU A 1 269 ? 21.428 21.467 -12.237 1.00 94.50 269 LEU A O 1
ATOM 2175 N N . LYS A 1 270 ? 20.927 22.672 -10.414 1.00 93.50 270 LYS A N 1
ATOM 2176 C CA . LYS A 1 270 ? 21.731 21.834 -9.520 1.00 93.50 270 LYS A CA 1
ATOM 2177 C C . LYS A 1 270 ? 20.896 20.635 -9.068 1.00 93.50 270 LYS A C 1
ATOM 2179 O O . LYS A 1 270 ? 19.723 20.845 -8.752 1.00 93.50 270 LYS A O 1
ATOM 2184 N N . PRO A 1 271 ? 21.484 19.432 -8.959 1.00 95.00 271 PRO A N 1
ATOM 2185 C CA . PRO A 1 271 ? 20.806 18.301 -8.349 1.00 95.00 271 PRO A CA 1
ATOM 2186 C C . PRO A 1 271 ? 20.310 18.659 -6.952 1.00 95.00 271 PRO A C 1
ATOM 2188 O O . PRO A 1 271 ? 21.025 19.280 -6.156 1.00 95.00 271 PRO A O 1
ATOM 2191 N N . ARG A 1 272 ? 19.070 18.283 -6.658 1.00 95.94 272 ARG A N 1
ATOM 2192 C CA . ARG A 1 272 ? 18.423 18.633 -5.397 1.00 95.94 272 ARG A CA 1
ATOM 2193 C C . ARG A 1 272 ? 18.904 17.697 -4.291 1.00 95.94 272 ARG A C 1
ATOM 2195 O O . ARG A 1 272 ? 18.828 16.480 -4.436 1.00 95.94 272 ARG A O 1
ATOM 2202 N N . LYS A 1 273 ? 19.288 18.225 -3.123 1.00 92.62 273 LYS A N 1
ATOM 2203 C CA . LYS A 1 273 ? 19.449 17.375 -1.931 1.00 92.62 273 LYS A CA 1
ATOM 2204 C C . LYS A 1 273 ? 18.089 17.068 -1.324 1.00 92.62 273 LYS A C 1
ATOM 2206 O O . LYS A 1 273 ? 17.186 17.901 -1.325 1.00 92.62 273 LYS A O 1
ATOM 2211 N N . SER A 1 274 ? 17.941 15.893 -0.721 1.00 87.56 274 SER A N 1
ATOM 2212 C CA . SER A 1 274 ? 16.670 15.473 -0.112 1.00 87.56 274 SER A CA 1
ATOM 2213 C C . SER A 1 274 ? 16.148 16.440 0.965 1.00 87.56 274 SER A C 1
ATOM 2215 O O . SER A 1 274 ? 14.933 16.518 1.157 1.00 87.56 274 SER A O 1
ATOM 2217 N N . THR A 1 275 ? 17.039 17.203 1.608 1.00 88.69 275 THR A N 1
ATOM 2218 C CA . THR A 1 275 ? 16.749 18.243 2.609 1.00 88.69 275 THR A CA 1
ATOM 2219 C C . THR A 1 275 ? 16.342 19.593 2.024 1.00 88.69 275 THR A C 1
ATOM 2221 O O . THR A 1 275 ? 15.776 20.412 2.744 1.00 88.69 275 THR A O 1
ATOM 2224 N N . ASP A 1 276 ? 16.633 19.845 0.748 1.00 92.25 276 ASP A N 1
ATOM 2225 C CA . ASP A 1 276 ? 16.383 21.142 0.126 1.00 92.25 276 ASP A CA 1
ATOM 2226 C C . ASP A 1 276 ? 14.891 21.292 -0.210 1.00 92.25 276 ASP A C 1
ATOM 2228 O O . ASP A 1 276 ? 14.231 20.311 -0.588 1.00 92.25 276 ASP A O 1
ATOM 2232 N N . PRO A 1 277 ? 14.319 22.503 -0.101 1.00 92.81 277 PRO A N 1
ATOM 2233 C CA . PRO A 1 277 ? 12.939 22.733 -0.502 1.00 92.81 277 PRO A CA 1
ATOM 2234 C C . PRO A 1 277 ? 12.750 22.471 -2.002 1.00 92.81 277 PRO A C 1
ATOM 2236 O O . PRO A 1 277 ? 13.646 22.683 -2.820 1.00 92.81 277 PRO A O 1
ATOM 2239 N N . LEU A 1 278 ? 11.556 22.008 -2.367 1.00 94.62 278 LEU A N 1
ATOM 2240 C CA . LEU A 1 278 ? 11.141 21.929 -3.766 1.00 94.62 278 LEU A CA 1
ATOM 2241 C C . LEU A 1 278 ? 10.861 23.344 -4.294 1.00 94.62 278 LEU A C 1
ATOM 2243 O O . LEU A 1 278 ? 10.414 24.217 -3.552 1.00 94.62 278 LEU A O 1
ATOM 2247 N N . THR A 1 279 ? 11.131 23.564 -5.577 1.00 95.69 279 THR A N 1
ATOM 2248 C CA . THR A 1 279 ? 10.977 24.854 -6.269 1.00 95.69 279 THR A CA 1
ATOM 2249 C C . THR A 1 279 ? 10.107 24.642 -7.503 1.00 95.69 279 THR A C 1
ATOM 2251 O O . THR A 1 279 ? 9.889 23.499 -7.911 1.00 95.69 279 THR A O 1
ATOM 2254 N N . GLN A 1 280 ? 9.644 25.725 -8.131 1.00 96.38 280 GLN A N 1
ATOM 2255 C CA . GLN A 1 280 ? 8.854 25.610 -9.359 1.00 96.38 280 GLN A CA 1
ATOM 2256 C C . GLN A 1 280 ? 9.629 24.916 -10.489 1.00 96.38 280 GLN A C 1
ATOM 2258 O O . GLN A 1 280 ? 9.047 24.127 -11.224 1.00 96.38 280 GLN A O 1
ATOM 2263 N N . ASP A 1 281 ? 10.946 25.121 -10.577 1.00 96.81 281 ASP A N 1
ATOM 2264 C CA . ASP A 1 281 ? 11.803 24.398 -11.523 1.00 96.81 281 ASP A CA 1
ATOM 2265 C C . ASP A 1 281 ? 11.764 22.882 -11.311 1.00 96.81 281 ASP A C 1
ATOM 2267 O O . ASP A 1 281 ? 11.617 22.132 -12.273 1.00 96.81 281 ASP A O 1
ATOM 2271 N N . HIS A 1 282 ? 11.801 22.419 -10.057 1.00 97.31 282 HIS A N 1
ATOM 2272 C CA . HIS A 1 282 ? 11.668 20.994 -9.746 1.00 97.31 282 HIS A CA 1
ATOM 2273 C C . HIS A 1 282 ? 10.301 20.436 -10.172 1.00 97.31 282 HIS A C 1
ATOM 2275 O O . HIS A 1 282 ? 10.225 19.319 -10.685 1.00 97.31 282 HIS A O 1
ATOM 2281 N N . PHE A 1 283 ? 9.221 21.203 -9.986 1.00 97.25 283 PHE A N 1
ATOM 2282 C CA . PHE A 1 283 ? 7.883 20.797 -10.422 1.00 97.25 283 PHE A CA 1
ATOM 2283 C C . PHE A 1 283 ? 7.771 20.752 -11.954 1.00 97.25 283 PHE A C 1
ATOM 2285 O O . PHE A 1 283 ? 7.273 19.769 -12.502 1.00 97.25 283 PHE A O 1
ATOM 2292 N N . ASN A 1 284 ? 8.278 21.770 -12.654 1.00 98.25 284 ASN A N 1
ATOM 2293 C CA . ASN A 1 284 ? 8.261 21.852 -14.119 1.00 98.25 284 ASN A CA 1
ATOM 2294 C C . ASN A 1 284 ? 9.123 20.752 -14.766 1.00 98.25 284 ASN A C 1
ATOM 2296 O O . ASN A 1 284 ? 8.730 20.164 -15.780 1.00 98.25 284 ASN A O 1
ATOM 2300 N N . LEU A 1 285 ? 10.265 20.419 -14.152 1.00 98.31 285 LEU A N 1
ATOM 2301 C CA . LEU A 1 285 ? 11.082 19.275 -14.550 1.00 98.31 285 LEU A CA 1
ATOM 2302 C C . LEU A 1 285 ? 10.306 17.965 -14.369 1.00 98.31 285 LEU A C 1
ATOM 2304 O O . LEU A 1 285 ? 10.182 17.205 -15.325 1.00 98.31 285 LEU A O 1
ATOM 2308 N N . ALA A 1 286 ? 9.714 17.725 -13.194 1.00 97.94 286 ALA A N 1
ATOM 2309 C CA . ALA A 1 286 ? 8.913 16.523 -12.942 1.00 97.94 286 ALA A CA 1
ATOM 2310 C C . ALA A 1 286 ? 7.743 16.377 -13.932 1.00 97.94 286 ALA A C 1
ATOM 2312 O O . ALA A 1 286 ? 7.497 15.281 -14.438 1.00 97.94 286 ALA A O 1
ATOM 2313 N N . LYS A 1 287 ? 7.062 17.485 -14.263 1.00 98.12 287 LYS A N 1
ATOM 2314 C CA . LYS A 1 287 ? 6.015 17.529 -15.294 1.00 98.12 287 LYS A CA 1
ATOM 2315 C C . LYS A 1 287 ? 6.549 17.088 -16.654 1.00 98.12 287 LYS A C 1
ATOM 2317 O O . LYS A 1 287 ? 5.943 16.239 -17.300 1.00 98.12 287 LYS A O 1
ATOM 2322 N N . SER A 1 288 ? 7.689 17.631 -17.069 1.00 98.38 288 SER A N 1
ATOM 2323 C CA . SER A 1 288 ? 8.289 17.328 -18.372 1.00 98.38 288 SER A CA 1
ATOM 2324 C C . SER A 1 288 ? 8.788 15.885 -18.460 1.00 98.38 288 SER A C 1
ATOM 2326 O O . SER A 1 288 ? 8.575 15.233 -19.480 1.00 98.38 288 SER A O 1
ATOM 2328 N N . VAL A 1 289 ? 9.371 15.349 -17.383 1.00 98.25 289 VAL A N 1
ATOM 2329 C CA . VAL A 1 289 ? 9.777 13.936 -17.279 1.00 98.25 289 VAL A CA 1
ATOM 2330 C C . VAL A 1 289 ? 8.566 13.013 -17.428 1.00 98.25 289 VAL A C 1
ATOM 2332 O O . VAL A 1 289 ? 8.579 12.099 -18.254 1.00 98.25 289 VAL A O 1
ATOM 2335 N N . GLN A 1 290 ? 7.492 13.282 -16.680 1.00 98.31 290 GLN A N 1
ATOM 2336 C CA . GLN A 1 290 ? 6.262 12.493 -16.738 1.00 98.31 290 GLN A CA 1
ATOM 2337 C C . GLN A 1 290 ? 5.600 12.561 -18.125 1.00 98.31 290 GLN A C 1
ATOM 2339 O O . GLN A 1 290 ? 5.278 11.517 -18.690 1.00 98.31 290 GLN A O 1
ATOM 2344 N N . ASN A 1 291 ? 5.476 13.754 -18.717 1.00 98.06 291 ASN A N 1
ATOM 2345 C CA . ASN A 1 291 ? 4.940 13.915 -20.072 1.00 98.06 291 ASN A CA 1
ATOM 2346 C C . ASN A 1 291 ? 5.785 13.159 -21.113 1.00 98.06 291 ASN A C 1
ATOM 2348 O O . ASN A 1 291 ? 5.239 12.564 -22.037 1.00 98.06 291 ASN A O 1
ATOM 2352 N N . THR A 1 292 ? 7.114 13.175 -20.979 1.00 97.75 292 THR A N 1
ATOM 2353 C CA . THR A 1 292 ? 8.019 12.500 -21.924 1.00 97.75 292 THR A CA 1
ATOM 2354 C C . THR A 1 292 ? 7.818 10.989 -21.893 1.00 97.75 292 THR A C 1
ATOM 2356 O O . THR A 1 292 ? 7.738 10.362 -22.952 1.00 97.75 292 THR A O 1
ATOM 2359 N N . LEU A 1 293 ? 7.663 10.407 -20.698 1.00 98.19 293 LEU A N 1
ATOM 2360 C CA . LEU A 1 293 ? 7.319 8.993 -20.552 1.00 98.19 293 LEU A CA 1
ATOM 2361 C C . LEU A 1 293 ? 5.961 8.684 -21.203 1.00 98.19 293 LEU A C 1
ATOM 2363 O O . LEU A 1 293 ? 5.861 7.749 -21.997 1.00 98.19 293 LEU A O 1
ATOM 2367 N N . GLU A 1 294 ? 4.930 9.478 -20.904 1.00 97.75 294 GLU A N 1
ATOM 2368 C CA . GLU A 1 294 ? 3.577 9.308 -21.454 1.00 97.75 294 GLU A CA 1
ATOM 2369 C C . GLU A 1 294 ? 3.563 9.373 -22.984 1.00 97.75 294 GLU A C 1
ATOM 2371 O O . GLU A 1 294 ? 3.016 8.489 -23.638 1.00 97.75 294 GLU A O 1
ATOM 2376 N N . ILE A 1 295 ? 4.199 10.389 -23.570 1.00 96.06 295 ILE A N 1
ATOM 2377 C CA . ILE A 1 295 ? 4.254 10.581 -25.023 1.00 96.06 295 ILE A CA 1
ATOM 2378 C C . ILE A 1 295 ? 4.999 9.424 -25.688 1.00 96.06 295 ILE A C 1
ATOM 2380 O O . ILE A 1 295 ? 4.517 8.870 -26.676 1.00 96.06 295 ILE A O 1
ATOM 2384 N N . THR A 1 296 ? 6.156 9.036 -25.148 1.00 96.94 296 THR A N 1
ATOM 2385 C CA . THR A 1 296 ? 6.995 7.987 -25.744 1.00 96.94 296 THR A CA 1
ATOM 2386 C C . THR A 1 296 ? 6.294 6.632 -25.705 1.00 96.94 296 THR A C 1
ATOM 2388 O O . THR A 1 296 ? 6.202 5.945 -26.721 1.00 96.94 296 THR A O 1
ATOM 2391 N N . THR A 1 297 ? 5.733 6.260 -24.555 1.00 97.00 297 THR A N 1
ATOM 2392 C CA . THR A 1 297 ? 5.024 4.980 -24.396 1.00 97.00 297 THR A CA 1
ATOM 2393 C C . THR A 1 297 ? 3.731 4.935 -25.202 1.00 97.00 297 THR A C 1
ATOM 2395 O O . THR A 1 297 ? 3.449 3.918 -25.837 1.00 97.00 297 THR A O 1
ATOM 2398 N N . LYS A 1 298 ? 2.995 6.051 -25.279 1.00 96.62 298 LYS A N 1
ATOM 2399 C CA . LYS A 1 298 ? 1.835 6.189 -26.162 1.00 96.62 298 LYS A CA 1
ATOM 2400 C C . LYS A 1 298 ? 2.208 5.989 -27.629 1.00 96.62 298 LYS A C 1
ATOM 2402 O O . LYS A 1 298 ? 1.549 5.194 -28.289 1.00 96.62 298 LYS A O 1
ATOM 2407 N N . LYS A 1 299 ? 3.275 6.630 -28.126 1.00 95.88 299 LYS A N 1
ATOM 2408 C CA . LYS A 1 299 ? 3.760 6.444 -29.509 1.00 95.88 299 LYS A CA 1
ATOM 2409 C C . LYS A 1 299 ? 4.053 4.970 -29.814 1.00 95.88 299 LYS A C 1
ATOM 2411 O O . LYS A 1 299 ? 3.589 4.450 -30.827 1.00 95.88 299 LYS A O 1
ATOM 2416 N N . ILE A 1 300 ? 4.771 4.282 -28.921 1.00 97.19 300 ILE A N 1
ATOM 2417 C CA . ILE A 1 300 ? 5.099 2.852 -29.065 1.00 97.19 300 ILE A CA 1
ATOM 2418 C C . ILE A 1 300 ? 3.825 2.010 -29.150 1.00 97.19 300 ILE A C 1
ATOM 2420 O O . ILE A 1 300 ? 3.664 1.201 -30.064 1.00 97.19 300 ILE A O 1
ATOM 2424 N N . ILE A 1 301 ? 2.923 2.194 -28.189 1.00 97.56 301 ILE A N 1
ATOM 2425 C CA . ILE A 1 301 ? 1.721 1.374 -28.066 1.00 97.56 301 ILE A CA 1
ATOM 2426 C C . ILE A 1 301 ? 0.751 1.647 -29.214 1.00 97.56 301 ILE A C 1
ATOM 2428 O O . ILE A 1 301 ? 0.224 0.698 -29.782 1.00 97.56 301 ILE A O 1
ATOM 2432 N N . GLU A 1 302 ? 0.533 2.906 -29.597 1.00 96.19 302 GLU A N 1
ATOM 2433 C CA . GLU A 1 302 ? -0.348 3.253 -30.715 1.00 96.19 302 GLU A CA 1
ATOM 2434 C C . GLU A 1 302 ? 0.177 2.710 -32.044 1.00 96.19 302 GLU A C 1
ATOM 2436 O O . GLU A 1 302 ? -0.622 2.212 -32.837 1.00 96.19 302 GLU A O 1
ATOM 2441 N N . TYR A 1 303 ? 1.495 2.742 -32.269 1.00 97.19 303 TYR A N 1
ATOM 2442 C CA . TYR A 1 303 ? 2.105 2.122 -33.444 1.00 97.19 303 TYR A CA 1
ATOM 2443 C C . TYR A 1 303 ? 1.774 0.626 -33.503 1.00 97.19 303 TYR A C 1
ATOM 2445 O O . TYR A 1 303 ? 1.190 0.155 -34.476 1.00 97.19 303 TYR A O 1
ATOM 2453 N N . TRP A 1 304 ? 2.069 -0.125 -32.438 1.00 97.62 304 TRP A N 1
ATOM 2454 C CA . TRP A 1 304 ? 1.835 -1.572 -32.431 1.00 97.62 304 TRP A CA 1
ATOM 2455 C C . TRP A 1 304 ? 0.354 -1.947 -32.378 1.00 97.62 304 TRP A C 1
ATOM 2457 O O . TRP A 1 304 ? -0.030 -2.987 -32.908 1.00 97.62 304 TRP A O 1
ATOM 2467 N N . GLN A 1 305 ? -0.496 -1.099 -31.804 1.00 97.75 305 GLN A N 1
ATOM 2468 C CA . GLN A 1 305 ? -1.945 -1.247 -31.875 1.00 97.75 305 GLN A CA 1
ATOM 2469 C C . GLN A 1 305 ? -2.433 -1.148 -33.324 1.00 97.75 305 GLN A C 1
ATOM 2471 O O . GLN A 1 305 ? -3.252 -1.962 -33.738 1.00 97.75 305 GLN A O 1
ATOM 2476 N N . ILE A 1 306 ? -1.909 -0.198 -34.108 1.00 96.88 306 ILE A N 1
ATOM 2477 C CA . ILE A 1 306 ? -2.241 -0.055 -35.533 1.00 96.88 306 ILE A CA 1
ATOM 2478 C C . ILE A 1 306 ? -1.720 -1.255 -36.331 1.00 96.88 306 ILE A C 1
ATOM 2480 O O . ILE A 1 306 ? -2.479 -1.836 -37.101 1.00 96.88 306 ILE A O 1
ATOM 2484 N N . GLU A 1 307 ? -0.463 -1.655 -36.118 1.00 97.50 307 GLU A N 1
ATOM 2485 C CA . GLU A 1 307 ? 0.163 -2.766 -36.851 1.00 97.50 307 GLU A CA 1
ATOM 2486 C C . GLU A 1 307 ? -0.504 -4.122 -36.573 1.00 97.50 307 GLU A C 1
ATOM 2488 O O . GLU A 1 307 ? -0.591 -4.971 -37.459 1.00 97.50 307 GLU A O 1
ATOM 2493 N N . THR A 1 308 ? -0.969 -4.350 -35.342 1.00 97.81 308 THR A N 1
ATOM 2494 C CA . THR A 1 308 ? -1.565 -5.636 -34.940 1.00 97.81 308 THR A CA 1
ATOM 2495 C C . THR A 1 308 ? -3.090 -5.653 -35.010 1.00 97.81 308 THR A C 1
ATOM 2497 O O . THR A 1 308 ? -3.677 -6.727 -35.106 1.00 97.81 308 THR A O 1
ATOM 2500 N N . GLY A 1 309 ? -3.744 -4.491 -34.927 1.00 98.12 309 GLY A N 1
ATOM 2501 C CA . GLY A 1 309 ? -5.198 -4.364 -34.815 1.00 98.12 309 GLY A CA 1
ATOM 2502 C C . GLY A 1 309 ? -5.783 -4.794 -33.462 1.00 98.12 309 GLY A C 1
ATOM 2503 O O . GLY A 1 309 ? -7.000 -4.732 -33.286 1.00 98.12 309 GLY A O 1
ATOM 2504 N N . LEU A 1 310 ? -4.955 -5.219 -32.501 1.00 98.44 310 LEU A N 1
ATOM 2505 C CA . LEU A 1 310 ? -5.408 -5.761 -31.218 1.00 98.44 310 LEU A CA 1
ATOM 2506 C C . LEU A 1 310 ? -5.996 -4.665 -30.323 1.00 98.44 310 LEU A C 1
ATOM 2508 O O . LEU A 1 310 ? -5.458 -3.561 -30.234 1.00 98.44 310 LEU A O 1
ATOM 2512 N N . ARG A 1 311 ? -7.099 -4.987 -29.636 1.00 97.88 311 ARG A N 1
ATOM 2513 C CA . ARG A 1 311 ? -7.842 -4.043 -28.780 1.00 97.88 311 ARG A CA 1
ATOM 2514 C C . ARG A 1 311 ? -7.786 -4.361 -27.285 1.00 97.88 311 ARG A C 1
ATOM 2516 O O . ARG A 1 311 ? -8.289 -3.577 -26.492 1.00 97.88 311 ARG A O 1
ATOM 2523 N N . ASN A 1 312 ? -7.136 -5.446 -26.871 1.00 98.44 312 ASN A N 1
ATOM 2524 C CA . ASN A 1 312 ? -6.787 -5.660 -25.463 1.00 98.44 312 ASN A CA 1
ATOM 2525 C C . ASN A 1 312 ? -5.289 -5.398 -25.266 1.00 98.44 312 ASN A C 1
ATOM 2527 O O . ASN A 1 312 ? -4.480 -5.799 -26.107 1.00 98.44 312 ASN A O 1
ATOM 2531 N N . LEU A 1 313 ? -4.927 -4.750 -24.158 1.00 98.56 313 LEU A N 1
ATOM 2532 C CA . LEU A 1 313 ? -3.543 -4.411 -23.826 1.00 98.56 313 LEU A CA 1
ATOM 2533 C C . LEU A 1 313 ? -3.124 -5.056 -22.503 1.00 98.56 313 LEU A C 1
ATOM 2535 O O . LEU A 1 313 ? -3.767 -4.861 -21.477 1.00 98.56 313 LEU A O 1
ATOM 2539 N N . CYS A 1 314 ? -2.007 -5.769 -22.518 1.00 98.56 314 CYS A N 1
ATOM 2540 C CA . CYS A 1 314 ? -1.317 -6.258 -21.333 1.00 98.56 314 CYS A CA 1
ATOM 2541 C C . CYS A 1 314 ? -0.041 -5.433 -21.121 1.00 98.56 314 CYS A C 1
ATOM 2543 O O . CYS A 1 314 ? 0.779 -5.331 -22.035 1.00 98.56 314 CYS A O 1
ATOM 2545 N N . LEU A 1 315 ? 0.146 -4.876 -19.923 1.00 98.44 315 LEU A N 1
ATOM 2546 C CA . LEU A 1 315 ? 1.369 -4.162 -19.541 1.00 98.44 315 LEU A CA 1
ATOM 2547 C C . LEU A 1 315 ? 2.068 -4.866 -18.380 1.00 98.44 315 LEU A C 1
ATOM 2549 O O . LEU A 1 315 ? 1.410 -5.337 -17.451 1.00 98.44 315 LEU A O 1
ATOM 2553 N N . ASN A 1 316 ? 3.399 -4.906 -18.425 1.00 97.88 316 ASN A N 1
ATOM 2554 C CA . ASN A 1 316 ? 4.229 -5.373 -17.314 1.00 97.88 316 ASN A CA 1
ATOM 2555 C C . ASN A 1 316 ? 5.602 -4.679 -17.279 1.00 97.88 316 ASN A C 1
ATOM 2557 O O . ASN A 1 316 ? 5.917 -3.888 -18.174 1.00 97.88 316 ASN A O 1
ATOM 2561 N N . GLY A 1 317 ? 6.414 -5.001 -16.273 1.00 97.00 317 GLY A N 1
ATOM 2562 C CA . GLY A 1 317 ? 7.705 -4.368 -16.001 1.00 97.00 317 GLY A CA 1
ATOM 2563 C C . GLY A 1 317 ? 7.560 -3.158 -15.076 1.00 97.00 317 GLY A C 1
ATOM 2564 O O . GLY A 1 317 ? 6.475 -2.578 -14.947 1.00 97.00 317 GLY A O 1
ATOM 2565 N N . GLY A 1 318 ? 8.649 -2.751 -14.416 1.00 95.56 318 GLY A N 1
ATOM 2566 C CA . GLY A 1 318 ? 8.591 -1.749 -13.340 1.00 95.56 318 GLY A CA 1
ATOM 2567 C C . GLY A 1 318 ? 7.955 -0.410 -13.746 1.00 95.56 318 GLY A C 1
ATOM 2568 O O . GLY A 1 318 ? 7.277 0.235 -12.942 1.00 95.56 318 GLY A O 1
ATOM 2569 N N . VAL A 1 319 ? 8.086 -0.011 -15.015 1.00 97.62 319 VAL A N 1
ATOM 2570 C CA . VAL A 1 319 ? 7.491 1.228 -15.546 1.00 97.62 319 VAL A CA 1
ATOM 2571 C C . VAL A 1 319 ? 5.961 1.128 -15.642 1.00 97.62 319 VAL A C 1
ATOM 2573 O O . VAL A 1 319 ? 5.271 2.139 -15.497 1.00 97.62 319 VAL A O 1
ATOM 2576 N N . ALA A 1 320 ? 5.398 -0.076 -15.794 1.00 97.56 320 ALA A N 1
ATOM 2577 C CA . ALA A 1 320 ? 3.951 -0.303 -15.827 1.00 97.56 320 ALA A CA 1
ATOM 2578 C C . ALA A 1 320 ? 3.253 -0.010 -14.482 1.00 97.56 320 ALA A C 1
ATOM 2580 O O . ALA A 1 320 ? 2.025 0.083 -14.435 1.00 97.56 320 ALA A O 1
ATOM 2581 N N . LEU A 1 321 ? 4.000 0.228 -13.393 1.00 96.81 321 LEU A N 1
ATOM 2582 C CA . LEU A 1 321 ? 3.459 0.768 -12.136 1.00 96.81 321 LEU A CA 1
ATOM 2583 C C . LEU A 1 321 ? 3.112 2.271 -12.212 1.00 96.81 321 LEU A C 1
ATOM 2585 O O . LEU A 1 321 ? 2.502 2.811 -11.274 1.00 96.81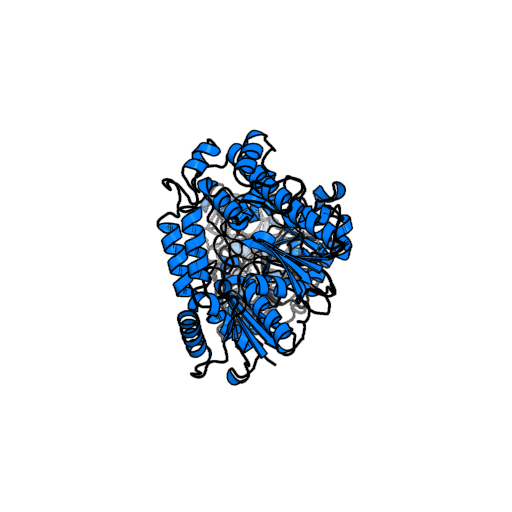 321 LEU A O 1
ATOM 2589 N N . ASN A 1 322 ? 3.469 2.956 -13.308 1.00 97.88 322 ASN A N 1
ATOM 2590 C CA . ASN A 1 322 ? 3.087 4.340 -13.584 1.00 97.88 322 ASN A CA 1
ATOM 2591 C C . ASN A 1 322 ? 1.608 4.415 -14.003 1.00 97.88 322 ASN A C 1
ATOM 2593 O O . ASN A 1 322 ? 1.238 4.357 -15.174 1.00 97.88 322 ASN A O 1
ATOM 2597 N N . CYS A 1 323 ? 0.731 4.571 -13.014 1.00 97.00 323 CYS A N 1
ATOM 2598 C CA . CYS A 1 323 ? -0.713 4.618 -13.234 1.00 97.00 323 CYS A CA 1
ATOM 2599 C C . CYS A 1 323 ? -1.173 5.788 -14.110 1.00 97.00 323 CYS A C 1
ATOM 2601 O O . CYS A 1 323 ? -2.237 5.707 -14.724 1.00 97.00 323 CYS A O 1
ATOM 2603 N N . LYS A 1 324 ? -0.411 6.889 -14.132 1.00 96.75 324 LYS A N 1
ATOM 2604 C CA . LYS A 1 324 ? -0.753 8.075 -14.910 1.00 96.75 324 LYS A CA 1
ATOM 2605 C C . LYS A 1 324 ? -0.538 7.800 -16.398 1.00 96.75 324 LYS A C 1
ATOM 2607 O O . LYS A 1 324 ? -1.463 8.012 -17.173 1.00 96.75 324 LYS A O 1
ATOM 2612 N N . MET A 1 325 ? 0.600 7.201 -16.751 1.00 97.88 325 MET A N 1
ATOM 2613 C CA . MET A 1 325 ? 0.864 6.652 -18.083 1.00 97.88 325 MET A CA 1
ATOM 2614 C C . MET A 1 325 ? -0.237 5.679 -18.518 1.00 97.88 325 MET A C 1
ATOM 2616 O O . MET A 1 325 ? -0.835 5.862 -19.575 1.00 97.88 325 MET A O 1
ATOM 2620 N N . ASN A 1 326 ? -0.570 4.695 -17.678 1.00 97.88 326 ASN A N 1
ATOM 2621 C CA . ASN A 1 326 ? -1.613 3.715 -17.999 1.00 97.88 326 ASN A CA 1
ATOM 2622 C C . ASN A 1 326 ? -2.981 4.384 -18.244 1.00 97.88 326 ASN A C 1
ATOM 2624 O O . ASN A 1 326 ? -3.715 3.997 -19.153 1.00 97.88 326 ASN A O 1
ATOM 2628 N N . GLY A 1 327 ? -3.314 5.412 -17.459 1.00 96.56 327 GLY A N 1
ATOM 2629 C CA . GLY A 1 327 ? -4.539 6.197 -17.619 1.00 96.56 327 GLY A CA 1
ATOM 2630 C C . GLY A 1 327 ? -4.603 6.976 -18.935 1.00 96.56 327 GLY A C 1
ATOM 2631 O O . GLY A 1 327 ? -5.648 7.002 -19.587 1.00 96.56 327 GLY A O 1
ATOM 2632 N N . GLU A 1 328 ? -3.490 7.576 -19.365 1.00 96.19 328 GLU A N 1
ATOM 2633 C CA . GLU A 1 328 ? -3.418 8.265 -20.661 1.00 96.19 328 GLU A CA 1
ATOM 2634 C C . GLU A 1 328 ? -3.494 7.286 -21.844 1.00 96.19 328 GLU A C 1
ATOM 2636 O O . GLU A 1 328 ? -4.087 7.623 -22.869 1.00 96.19 328 GLU A O 1
ATOM 2641 N N . LEU A 1 329 ? -2.976 6.060 -21.694 1.00 96.75 329 LEU A N 1
ATOM 2642 C CA . LEU A 1 329 ? -3.138 4.992 -22.688 1.00 96.75 329 LEU A CA 1
ATOM 2643 C C . LEU A 1 329 ? -4.603 4.563 -22.825 1.00 96.75 329 LEU A C 1
ATOM 2645 O O . LEU A 1 329 ? -5.099 4.446 -23.945 1.00 96.75 329 LEU A O 1
ATOM 2649 N N . TRP A 1 330 ? -5.324 4.395 -21.712 1.00 95.75 330 TRP A N 1
ATOM 2650 C CA . TRP A 1 330 ? -6.765 4.111 -21.730 1.00 95.75 330 TRP A CA 1
ATOM 2651 C C . TRP A 1 330 ? -7.560 5.215 -22.439 1.00 95.75 330 TRP A C 1
ATOM 2653 O O . TRP A 1 330 ? -8.380 4.949 -23.319 1.00 95.75 330 TRP A O 1
ATOM 2663 N N . LYS A 1 331 ? -7.253 6.476 -22.122 1.00 94.50 331 LYS A N 1
ATOM 2664 C CA . LYS A 1 331 ? -7.923 7.665 -22.669 1.00 94.50 331 LYS A CA 1
ATOM 2665 C C . LYS A 1 331 ? -7.834 7.785 -24.196 1.00 94.50 331 LYS A C 1
ATOM 2667 O O . LYS A 1 331 ? -8.629 8.503 -24.797 1.00 94.50 331 LYS A O 1
ATOM 2672 N N . THR A 1 332 ? -6.896 7.091 -24.842 1.00 93.88 332 THR A N 1
ATOM 2673 C CA . THR A 1 332 ? -6.803 7.059 -26.311 1.00 93.88 332 THR A CA 1
ATOM 2674 C C . THR A 1 332 ? -8.036 6.450 -26.987 1.00 93.88 332 THR A C 1
ATOM 2676 O O . THR A 1 332 ? -8.261 6.713 -28.167 1.00 93.88 332 THR A O 1
ATOM 2679 N N . GLY A 1 333 ? -8.823 5.628 -26.276 1.00 94.44 333 GLY A N 1
ATOM 2680 C CA . GLY A 1 333 ? -9.971 4.907 -26.840 1.00 94.44 333 GLY A CA 1
ATOM 2681 C C . GLY A 1 333 ? -9.586 3.802 -27.833 1.00 94.44 333 GLY A C 1
ATOM 2682 O O . GLY A 1 333 ? -10.440 3.293 -28.557 1.00 94.44 333 GLY A O 1
ATOM 2683 N N . LYS A 1 334 ? -8.297 3.445 -27.895 1.00 95.56 334 LYS A N 1
ATOM 2684 C CA . LYS A 1 334 ? -7.743 2.421 -28.795 1.00 95.56 334 LYS A CA 1
ATOM 2685 C C . LYS A 1 334 ? -7.894 0.994 -28.264 1.00 95.56 334 LYS A C 1
ATOM 2687 O O . LYS A 1 334 ? -7.772 0.046 -29.038 1.00 95.56 334 LYS A O 1
ATOM 2692 N N . PHE A 1 335 ? -8.145 0.855 -26.966 1.00 97.12 335 PHE A N 1
ATOM 2693 C CA . PHE A 1 335 ? -8.253 -0.422 -26.274 1.00 97.12 335 PHE A CA 1
ATOM 2694 C C . PHE A 1 335 ? -9.605 -0.543 -25.579 1.00 97.12 335 PHE A C 1
ATOM 2696 O O . PHE A 1 335 ? -10.116 0.436 -25.044 1.00 97.12 335 PHE A O 1
ATOM 2703 N N . ASP A 1 336 ? -10.149 -1.755 -25.565 1.00 96.06 336 ASP A N 1
ATOM 2704 C CA . ASP A 1 336 ? -11.392 -2.104 -24.875 1.00 96.06 336 ASP A CA 1
ATOM 2705 C C . ASP A 1 336 ? -11.123 -2.520 -23.429 1.00 96.06 336 ASP A C 1
ATOM 2707 O O . ASP A 1 336 ? -11.945 -2.289 -22.544 1.00 96.06 336 ASP A O 1
ATOM 2711 N N . ARG A 1 337 ? -9.953 -3.124 -23.177 1.00 96.06 337 ARG A N 1
ATOM 2712 C CA . ARG A 1 337 ? -9.512 -3.561 -21.850 1.00 96.06 337 ARG A CA 1
ATOM 2713 C C . ARG A 1 337 ? -8.002 -3.423 -21.702 1.00 96.06 337 ARG A C 1
ATOM 2715 O O . ARG A 1 337 ? -7.250 -3.644 -22.655 1.00 96.06 337 ARG A O 1
ATOM 2722 N N . ILE A 1 338 ? -7.568 -3.098 -20.487 1.00 97.25 338 ILE A N 1
ATOM 2723 C CA . ILE A 1 338 ? -6.156 -3.065 -20.104 1.00 97.25 338 ILE A CA 1
ATOM 2724 C C . ILE A 1 338 ? -5.967 -3.946 -18.871 1.00 97.25 338 ILE A C 1
ATOM 2726 O O . ILE A 1 338 ? -6.676 -3.782 -17.881 1.00 97.25 338 ILE A O 1
ATOM 2730 N N . TYR A 1 339 ? -4.998 -4.856 -18.923 1.00 97.81 339 TYR A N 1
ATOM 2731 C CA . TYR A 1 339 ? -4.575 -5.664 -17.785 1.00 97.81 339 TYR A CA 1
ATOM 2732 C C . TYR A 1 339 ? -3.130 -5.335 -17.413 1.00 97.81 339 TYR A C 1
ATOM 2734 O O . TYR A 1 339 ? -2.242 -5.318 -18.265 1.00 97.81 339 TYR A O 1
ATOM 2742 N N . ILE A 1 340 ? -2.900 -5.099 -16.124 1.00 97.75 340 ILE A N 1
ATOM 2743 C CA . ILE A 1 340 ? -1.573 -4.931 -15.533 1.00 97.75 340 ILE A CA 1
ATOM 2744 C C . ILE A 1 340 ? -1.515 -5.848 -14.317 1.00 97.75 340 ILE A C 1
ATOM 2746 O O . ILE A 1 340 ? -2.391 -5.759 -13.451 1.00 97.75 340 ILE A O 1
ATOM 2750 N N . LEU A 1 341 ? -0.491 -6.698 -14.236 1.00 96.81 341 LEU A N 1
ATOM 2751 C CA . LEU A 1 341 ? -0.270 -7.539 -13.060 1.00 96.81 341 LEU A CA 1
ATOM 2752 C C . LEU A 1 341 ? -0.109 -6.635 -11.814 1.00 96.81 341 LEU A C 1
ATOM 2754 O O . LEU A 1 341 ? 0.610 -5.637 -11.896 1.00 96.81 341 LEU A O 1
ATOM 2758 N N . PRO A 1 342 ? -0.746 -6.917 -10.658 1.00 96.31 342 PRO A N 1
ATOM 2759 C CA . PRO A 1 342 ? -0.663 -6.014 -9.504 1.00 96.31 342 PRO A CA 1
ATOM 2760 C C . PRO A 1 342 ? 0.782 -5.776 -9.035 1.00 96.31 342 PRO A C 1
ATOM 2762 O O . PRO A 1 342 ? 1.159 -4.644 -8.727 1.00 96.31 342 PRO A O 1
ATOM 2765 N N . ALA A 1 343 ? 1.602 -6.830 -9.066 1.00 96.12 343 ALA A N 1
ATOM 2766 C CA . ALA A 1 343 ? 3.040 -6.798 -8.823 1.00 96.12 343 ALA A CA 1
ATOM 2767 C C . ALA A 1 343 ? 3.826 -6.680 -10.144 1.00 96.12 343 ALA A C 1
ATOM 2769 O O . ALA A 1 343 ? 4.591 -7.570 -10.480 1.00 96.12 343 ALA A O 1
ATOM 2770 N N . ALA A 1 344 ? 3.606 -5.619 -10.928 1.00 96.75 344 ALA A N 1
ATOM 2771 C CA . ALA A 1 344 ? 4.228 -5.488 -12.255 1.00 96.75 344 ALA A CA 1
ATOM 2772 C C . ALA A 1 344 ? 5.760 -5.287 -12.254 1.00 96.75 344 ALA A C 1
ATOM 2774 O O . ALA A 1 344 ? 6.397 -5.386 -13.300 1.00 96.75 344 ALA A O 1
ATOM 2775 N N . SER A 1 345 ? 6.354 -4.963 -11.104 1.00 94.50 345 SER A N 1
ATOM 2776 C CA . SER A 1 345 ? 7.809 -4.942 -10.928 1.00 94.50 345 SER A CA 1
ATOM 2777 C C . SER A 1 345 ? 8.394 -6.360 -10.887 1.00 94.50 345 SER A C 1
ATOM 2779 O O . SER A 1 345 ? 7.682 -7.356 -11.031 1.00 94.50 345 SER A O 1
ATOM 2781 N N . ASP A 1 346 ? 9.697 -6.466 -10.635 1.00 94.81 346 ASP A N 1
ATOM 2782 C CA . ASP A 1 346 ? 10.405 -7.746 -10.538 1.00 94.81 346 ASP A CA 1
ATOM 2783 C C . ASP A 1 346 ? 9.857 -8.669 -9.446 1.00 94.81 346 ASP A C 1
ATOM 2785 O O . ASP A 1 346 ? 9.959 -9.891 -9.564 1.00 94.81 346 ASP A O 1
ATOM 2789 N N . ALA A 1 347 ? 9.166 -8.123 -8.442 1.00 94.44 347 ALA A N 1
ATOM 2790 C CA . ALA A 1 347 ? 8.398 -8.916 -7.492 1.00 94.44 347 ALA A CA 1
ATOM 2791 C C . ALA A 1 347 ? 7.462 -9.922 -8.195 1.00 94.44 347 ALA A C 1
ATOM 2793 O O . ALA A 1 347 ? 7.384 -11.078 -7.780 1.00 94.44 347 ALA A O 1
ATOM 2794 N N . GLY A 1 348 ? 6.780 -9.533 -9.278 1.00 96.69 348 GLY A N 1
ATOM 2795 C CA . GLY A 1 348 ? 5.859 -10.401 -10.022 1.00 96.69 348 GLY A CA 1
ATOM 2796 C C . GLY A 1 348 ? 6.528 -11.432 -10.926 1.00 96.69 348 GLY A C 1
ATOM 2797 O O . GLY A 1 348 ? 5.842 -12.306 -11.462 1.00 96.69 348 GLY A O 1
ATOM 2798 N N . GLN A 1 349 ? 7.851 -11.385 -11.085 1.00 96.75 349 GLN A N 1
ATOM 2799 C CA . GLN A 1 349 ? 8.563 -12.293 -11.981 1.00 96.75 349 GLN A CA 1
ATOM 2800 C C . GLN A 1 349 ? 8.507 -13.753 -11.536 1.00 96.75 349 GLN A C 1
ATOM 2802 O O . GLN A 1 349 ? 8.545 -14.651 -12.376 1.00 96.75 349 GLN A O 1
ATOM 2807 N N . SER A 1 350 ? 8.342 -14.011 -10.236 1.00 97.81 350 SER A N 1
ATOM 2808 C CA . SER A 1 350 ? 8.094 -15.366 -9.737 1.00 97.81 350 SER A CA 1
ATOM 2809 C C . SER A 1 350 ? 6.828 -15.973 -10.369 1.00 97.81 350 SER A C 1
ATOM 2811 O O . SER A 1 350 ? 6.858 -17.111 -10.837 1.00 97.81 350 SER A O 1
ATOM 2813 N N . VAL A 1 351 ? 5.752 -15.185 -10.498 1.00 98.31 351 VAL A N 1
ATOM 2814 C CA . VAL A 1 351 ? 4.495 -15.597 -11.150 1.00 98.31 351 VAL A CA 1
ATOM 2815 C C . VAL A 1 351 ? 4.679 -15.726 -12.660 1.00 98.31 351 VAL A C 1
ATOM 2817 O O . VAL A 1 351 ? 4.244 -16.709 -13.261 1.00 98.31 351 VAL A O 1
ATOM 2820 N N . GLY A 1 352 ? 5.353 -14.757 -13.283 1.00 98.00 352 GLY A N 1
ATOM 2821 C CA . GLY A 1 352 ? 5.648 -14.779 -14.716 1.00 98.00 352 GLY A CA 1
ATOM 2822 C C . GLY A 1 352 ? 6.460 -16.004 -15.147 1.00 98.00 352 GLY A C 1
ATOM 2823 O O . GLY A 1 352 ? 6.160 -16.630 -16.169 1.00 98.00 352 GLY A O 1
ATOM 2824 N N . ALA A 1 353 ? 7.437 -16.404 -14.331 1.00 98.19 353 ALA A N 1
ATOM 2825 C CA . ALA A 1 353 ? 8.239 -17.599 -14.554 1.00 98.19 353 ALA A CA 1
ATOM 2826 C C . ALA A 1 353 ? 7.384 -18.873 -14.473 1.00 98.19 353 ALA A C 1
ATOM 2828 O O . ALA A 1 353 ? 7.461 -19.705 -15.375 1.00 98.19 353 ALA A O 1
ATOM 2829 N N . ILE A 1 354 ? 6.509 -19.009 -13.470 1.00 98.50 354 ILE A N 1
ATOM 2830 C CA . ILE A 1 354 ? 5.550 -20.126 -13.396 1.00 98.50 354 ILE A CA 1
ATOM 2831 C C . ILE A 1 354 ? 4.683 -20.180 -14.659 1.00 98.50 354 ILE A C 1
ATOM 2833 O O . ILE A 1 354 ? 4.590 -21.226 -15.304 1.00 98.50 354 ILE A O 1
ATOM 2837 N N . ALA A 1 355 ? 4.080 -19.047 -15.035 1.00 98.00 355 ALA A N 1
ATOM 2838 C CA . ALA A 1 355 ? 3.197 -18.945 -16.193 1.00 98.00 355 ALA A CA 1
ATOM 2839 C C . ALA A 1 355 ? 3.886 -19.412 -17.486 1.00 98.00 355 ALA A C 1
ATOM 2841 O O . ALA A 1 355 ? 3.284 -20.119 -18.296 1.00 98.00 355 ALA A O 1
ATOM 2842 N N . SER A 1 356 ? 5.165 -19.063 -17.650 1.00 97.75 356 SER A N 1
ATOM 2843 C CA . SER A 1 356 ? 5.963 -19.491 -18.799 1.00 97.75 356 SER A CA 1
ATOM 2844 C C . SER A 1 356 ? 6.173 -21.010 -18.839 1.00 97.75 356 SER A C 1
ATOM 2846 O O . SER A 1 356 ? 5.941 -21.626 -19.875 1.00 97.75 356 SER A O 1
ATOM 2848 N N . ILE A 1 357 ? 6.513 -21.649 -17.711 1.00 97.50 357 ILE A N 1
ATOM 2849 C CA . ILE A 1 357 ? 6.756 -23.099 -17.651 1.00 97.50 357 ILE A CA 1
ATOM 2850 C C . ILE A 1 357 ? 5.461 -23.882 -17.876 1.00 97.50 357 ILE A C 1
ATOM 2852 O O . ILE A 1 357 ? 5.454 -24.857 -18.634 1.00 97.50 357 ILE A O 1
ATOM 2856 N N . LEU A 1 358 ? 4.355 -23.437 -17.271 1.00 96.38 358 LEU A N 1
ATOM 2857 C CA . LEU A 1 358 ? 3.028 -24.006 -17.510 1.00 96.38 358 LEU A CA 1
ATOM 2858 C C . LEU A 1 358 ? 2.673 -24.011 -18.992 1.00 96.38 358 LEU A C 1
ATOM 2860 O O . LEU A 1 358 ? 2.214 -25.024 -19.531 1.00 96.38 358 LEU A O 1
ATOM 2864 N N . TRP A 1 359 ? 2.921 -22.891 -19.663 1.00 96.25 359 TRP A N 1
ATOM 2865 C CA . TRP A 1 359 ? 2.644 -22.770 -21.078 1.00 96.25 359 TRP A CA 1
ATOM 2866 C C . TRP A 1 359 ? 3.606 -23.604 -21.933 1.00 96.25 359 TRP A C 1
ATOM 2868 O O . TRP A 1 359 ? 3.181 -24.370 -22.804 1.00 96.25 359 TRP A O 1
ATOM 2878 N N . ASP A 1 360 ? 4.908 -23.491 -21.701 1.00 95.50 360 ASP A N 1
ATOM 2879 C CA . ASP A 1 360 ? 5.924 -24.083 -22.564 1.00 95.50 360 ASP A CA 1
ATOM 2880 C C . ASP A 1 360 ? 5.949 -25.602 -22.473 1.00 95.50 360 ASP A C 1
ATOM 2882 O O . ASP A 1 360 ? 5.941 -26.268 -23.514 1.00 95.50 360 ASP A O 1
ATOM 2886 N N . LYS A 1 361 ? 5.894 -26.141 -21.252 1.00 93.56 361 LYS A N 1
ATOM 2887 C CA . LYS A 1 361 ? 5.994 -27.579 -20.989 1.00 93.56 361 LYS A CA 1
ATOM 2888 C C . LYS A 1 361 ? 4.640 -28.285 -21.023 1.00 93.56 361 LYS A C 1
ATOM 2890 O O . LYS A 1 361 ? 4.571 -29.424 -21.481 1.00 93.56 361 LYS A O 1
ATOM 2895 N N . TYR A 1 362 ? 3.569 -27.620 -20.586 1.00 91.69 362 TYR A N 1
ATOM 2896 C CA . TYR A 1 362 ? 2.269 -28.273 -20.376 1.00 91.69 362 TYR A CA 1
ATOM 2897 C C . TYR A 1 362 ? 1.120 -27.690 -21.207 1.00 91.69 362 TYR A C 1
ATOM 2899 O O . TYR A 1 362 ? 0.038 -28.274 -21.212 1.00 91.69 362 TYR A O 1
ATOM 2907 N N . LYS A 1 363 ? 1.334 -26.573 -21.920 1.00 93.44 363 LYS A N 1
ATOM 2908 C CA . LYS A 1 363 ? 0.304 -25.862 -22.704 1.00 93.44 363 LYS A CA 1
ATOM 2909 C C . LYS A 1 363 ? -0.937 -25.513 -21.872 1.00 93.44 363 LYS A C 1
ATOM 2911 O O . LYS A 1 363 ? -2.059 -25.539 -22.373 1.00 93.44 363 LYS A O 1
ATOM 2916 N N . LYS A 1 364 ? -0.728 -25.184 -20.593 1.00 92.69 364 LYS A N 1
ATOM 2917 C CA . LYS A 1 364 ? -1.774 -24.751 -19.657 1.00 92.69 364 LYS A CA 1
ATOM 2918 C C . LYS A 1 364 ? -1.640 -23.259 -19.368 1.00 92.69 364 LYS A C 1
ATOM 2920 O O . LYS A 1 364 ? -0.527 -22.754 -19.251 1.00 92.69 364 LYS A O 1
ATOM 2925 N N . LYS A 1 365 ? -2.776 -22.568 -19.251 1.00 90.62 365 LYS A N 1
ATOM 2926 C CA . LYS A 1 365 ? -2.844 -21.194 -18.737 1.00 90.62 365 LYS A CA 1
ATOM 2927 C C . LYS A 1 365 ? -3.071 -21.225 -17.227 1.00 90.62 365 LYS A C 1
ATOM 2929 O O . LYS A 1 365 ? -3.669 -22.176 -16.720 1.00 90.62 365 LYS A O 1
ATOM 2934 N N . LEU A 1 366 ? -2.615 -20.183 -16.539 1.00 93.06 366 LEU A N 1
ATOM 2935 C CA . LEU A 1 366 ? -3.026 -19.934 -15.164 1.00 93.06 366 LEU A CA 1
ATOM 2936 C C . LEU A 1 366 ? -4.503 -19.539 -15.129 1.00 93.06 366 LEU A C 1
ATOM 2938 O O . LEU A 1 366 ? -5.048 -18.991 -16.088 1.00 93.06 366 LEU A O 1
ATOM 2942 N N . THR A 1 367 ? -5.134 -19.789 -13.990 1.00 92.94 367 THR A N 1
ATOM 2943 C CA . THR A 1 367 ? -6.360 -19.090 -13.614 1.00 92.94 367 THR A CA 1
ATOM 2944 C C . THR A 1 367 ? -6.029 -17.609 -13.498 1.00 92.94 367 THR A C 1
ATOM 2946 O O . THR A 1 367 ? -5.012 -17.242 -12.905 1.00 92.94 367 THR A O 1
ATOM 2949 N N . HIS A 1 368 ? -6.858 -16.760 -14.101 1.00 93.12 368 HIS A N 1
ATOM 2950 C CA . HIS A 1 368 ? -6.597 -15.330 -14.147 1.00 93.12 368 HIS A CA 1
ATOM 2951 C C . HIS A 1 368 ? -6.566 -14.734 -12.734 1.00 93.12 368 HIS A C 1
ATOM 2953 O O . HIS A 1 368 ? -7.365 -15.088 -11.867 1.00 93.12 368 HIS A O 1
ATOM 2959 N N . ILE A 1 369 ? -5.643 -13.801 -12.503 1.00 94.38 369 ILE A N 1
ATOM 2960 C CA . ILE A 1 369 ? -5.503 -13.112 -11.219 1.00 94.38 369 ILE A CA 1
ATOM 2961 C C . ILE A 1 369 ? -6.409 -11.882 -11.259 1.00 94.38 369 ILE A C 1
ATOM 2963 O O . ILE A 1 369 ? -6.043 -10.844 -11.818 1.00 94.38 369 ILE A O 1
ATOM 2967 N N . ASN A 1 370 ? -7.610 -12.019 -10.692 1.00 89.94 370 ASN A N 1
ATOM 2968 C CA . ASN A 1 370 ? -8.593 -10.939 -10.535 1.00 89.94 370 ASN A CA 1
ATOM 2969 C C . ASN A 1 370 ? -8.642 -10.340 -9.118 1.00 89.94 370 ASN A C 1
ATOM 2971 O O . ASN A 1 370 ? -9.248 -9.282 -8.945 1.00 89.94 370 ASN A O 1
ATOM 2975 N N . ASP A 1 371 ? -7.998 -10.982 -8.144 1.00 92.31 371 ASP A N 1
ATOM 2976 C CA . ASP A 1 371 ? -7.787 -10.502 -6.780 1.00 92.31 371 ASP A CA 1
ATOM 2977 C C . ASP A 1 371 ? -6.301 -10.655 -6.420 1.00 92.31 371 ASP A C 1
ATOM 2979 O O . ASP A 1 371 ? -5.662 -11.656 -6.740 1.00 92.31 371 ASP A O 1
ATOM 2983 N N . ALA A 1 372 ? -5.747 -9.631 -5.778 1.00 95.69 372 ALA A N 1
ATOM 2984 C CA . ALA A 1 372 ? -4.355 -9.571 -5.361 1.00 95.69 372 ALA A CA 1
ATOM 2985 C C . ALA A 1 372 ? -4.105 -10.256 -4.003 1.00 95.69 372 ALA A C 1
ATOM 2987 O O . ALA A 1 372 ? -2.948 -10.377 -3.607 1.00 95.69 372 ALA A O 1
ATOM 2988 N N . ALA A 1 373 ? -5.143 -10.669 -3.268 1.00 97.06 373 ALA A N 1
ATOM 2989 C CA . ALA A 1 373 ? -5.053 -11.235 -1.919 1.00 97.06 373 ALA A CA 1
ATOM 2990 C C . ALA A 1 373 ? -4.449 -12.664 -1.893 1.00 97.06 373 ALA A C 1
ATOM 2992 O O . ALA A 1 373 ? -5.145 -13.664 -1.713 1.00 97.06 373 ALA A O 1
ATOM 2993 N N . LEU A 1 374 ? -3.128 -12.760 -2.081 1.00 97.50 374 LEU A N 1
ATOM 2994 C CA . LEU A 1 374 ? -2.372 -14.016 -2.232 1.00 97.50 374 LEU A CA 1
ATOM 2995 C C . LEU A 1 374 ? -1.299 -14.238 -1.150 1.00 97.50 374 LEU A C 1
ATOM 2997 O O . LEU A 1 374 ? -0.635 -15.278 -1.146 1.00 97.50 374 LEU A O 1
ATOM 3001 N N . GLY A 1 375 ? -1.119 -13.290 -0.232 1.00 98.06 375 GLY A N 1
ATOM 3002 C CA . GLY A 1 375 ? -0.167 -13.387 0.872 1.00 98.06 375 GLY A CA 1
ATOM 3003 C C . GLY A 1 375 ? -0.744 -14.044 2.136 1.00 98.06 375 GLY A C 1
ATOM 3004 O O . GLY A 1 375 ? -1.800 -14.686 2.076 1.00 98.06 375 GLY A O 1
ATOM 3005 N N . PRO A 1 376 ? -0.055 -13.904 3.285 1.00 98.06 376 PRO A N 1
ATOM 3006 C CA . PRO A 1 376 ? -0.493 -14.478 4.558 1.00 98.06 376 PRO A CA 1
ATOM 3007 C C . PRO A 1 376 ? -1.809 -13.892 5.080 1.00 98.06 376 PRO A C 1
ATOM 3009 O O . PRO A 1 376 ? -2.078 -12.696 4.924 1.00 98.06 376 PRO A O 1
ATOM 3012 N N . GLU A 1 377 ? -2.591 -14.727 5.758 1.00 97.56 377 GLU A N 1
ATOM 3013 C CA . GLU A 1 377 ? -3.750 -14.350 6.573 1.00 97.56 377 GLU A CA 1
ATOM 3014 C C . GLU A 1 377 ? -3.575 -14.829 8.013 1.00 97.56 377 GLU A C 1
ATOM 3016 O O . GLU A 1 377 ? -2.713 -15.658 8.294 1.00 97.56 377 GLU A O 1
ATOM 3021 N N . PHE A 1 378 ? -4.386 -14.279 8.913 1.00 98.25 378 PHE A N 1
ATOM 3022 C CA . PHE A 1 378 ? -4.347 -14.585 10.338 1.00 98.25 378 PHE A CA 1
ATOM 3023 C C . PHE A 1 378 ? -5.770 -14.817 10.829 1.00 98.25 378 PHE A C 1
ATOM 3025 O O . PHE A 1 378 ? -6.678 -14.054 10.487 1.00 98.25 378 PHE A O 1
ATOM 3032 N N . SER A 1 379 ? -5.944 -15.870 11.618 1.00 98.00 379 SER A N 1
ATOM 3033 C CA . SER A 1 379 ? -7.211 -16.204 12.265 1.00 98.00 379 SER A CA 1
ATOM 3034 C C . SER A 1 379 ? -7.561 -15.207 13.374 1.00 98.00 379 SER A C 1
ATOM 3036 O O . SER A 1 379 ? -6.689 -14.528 13.924 1.00 98.00 379 SER A O 1
ATOM 3038 N N . ASP A 1 380 ? -8.844 -15.137 13.741 1.00 97.31 380 ASP A N 1
ATOM 3039 C CA . ASP A 1 380 ? -9.282 -14.342 14.893 1.00 97.31 380 ASP A CA 1
ATOM 3040 C C . ASP A 1 380 ? -8.584 -14.808 16.182 1.00 97.31 380 ASP A C 1
ATOM 3042 O O . ASP A 1 380 ? -8.261 -13.980 17.027 1.00 97.31 380 ASP A O 1
ATOM 3046 N N . GLU A 1 381 ? -8.309 -16.108 16.324 1.00 97.56 381 GLU A N 1
ATOM 3047 C CA . GLU A 1 381 ? -7.608 -16.678 17.476 1.00 97.56 381 GLU A CA 1
ATOM 3048 C C . GLU A 1 381 ? -6.156 -16.186 17.570 1.00 97.56 381 GLU A C 1
ATOM 3050 O O . GLU A 1 381 ? -5.695 -15.823 18.654 1.00 97.56 381 GLU A O 1
ATOM 3055 N N . GLU A 1 382 ? -5.428 -16.150 16.450 1.00 97.81 382 GLU A N 1
ATOM 3056 C CA . GLU A 1 382 ? -4.067 -15.598 16.404 1.00 97.81 382 GLU A CA 1
ATOM 3057 C C . GLU A 1 382 ? -4.074 -14.096 16.694 1.00 97.81 382 GLU A C 1
ATOM 3059 O O . GLU A 1 382 ? -3.266 -13.614 17.486 1.00 97.81 382 GLU A O 1
ATOM 3064 N N . ILE A 1 383 ? -5.016 -13.357 16.102 1.00 98.38 383 ILE A N 1
ATOM 3065 C CA . ILE A 1 383 ? -5.168 -11.913 16.310 1.00 98.38 383 ILE A CA 1
ATOM 3066 C C . ILE A 1 383 ? -5.459 -11.600 17.782 1.00 98.38 383 ILE A C 1
ATOM 3068 O O . ILE A 1 383 ? -4.818 -10.721 18.364 1.00 98.38 383 ILE A O 1
ATOM 3072 N N . GLU A 1 384 ? -6.401 -12.316 18.398 1.00 95.00 384 GLU A N 1
ATOM 3073 C CA . GLU A 1 384 ? -6.818 -12.093 19.783 1.00 95.00 384 GLU A CA 1
ATOM 3074 C C . GLU A 1 384 ? -5.656 -12.292 20.761 1.00 95.00 384 GLU A C 1
ATOM 3076 O O . GLU A 1 384 ? -5.440 -11.450 21.630 1.00 95.00 384 GLU A O 1
ATOM 3081 N N . GLN A 1 385 ? -4.817 -13.313 20.557 1.00 93.62 385 GLN A N 1
ATOM 3082 C CA . GLN A 1 385 ? -3.624 -13.534 21.385 1.00 93.62 385 GLN A CA 1
ATOM 3083 C C . GLN A 1 385 ? -2.649 -12.350 21.361 1.00 93.62 385 GLN A C 1
ATOM 3085 O O . GLN A 1 385 ? -1.990 -12.061 22.366 1.00 93.62 385 GLN A O 1
ATOM 3090 N N . VAL A 1 386 ? -2.514 -11.668 20.221 1.00 95.44 386 VAL A N 1
ATOM 3091 C CA . VAL A 1 386 ? -1.660 -10.478 20.115 1.00 95.44 386 VAL A CA 1
ATOM 3092 C C . VAL A 1 386 ? -2.345 -9.267 20.747 1.00 95.44 386 VAL A C 1
ATOM 3094 O O . VAL A 1 386 ? -1.692 -8.491 21.450 1.00 95.44 386 VAL A O 1
ATOM 3097 N N . LEU A 1 387 ? -3.661 -9.124 20.570 1.00 88.25 387 LEU A N 1
ATOM 3098 C CA . LEU A 1 387 ? -4.446 -8.057 21.194 1.00 88.25 387 LEU A CA 1
ATOM 3099 C C . LEU A 1 387 ? -4.418 -8.140 22.725 1.00 88.25 387 LEU A C 1
ATOM 3101 O O . LEU A 1 387 ? -4.144 -7.126 23.372 1.00 88.25 387 LEU A O 1
ATOM 3105 N N . GLU A 1 388 ? -4.589 -9.327 23.306 1.00 85.44 388 GLU A N 1
ATOM 3106 C CA . GLU A 1 388 ? -4.482 -9.558 24.751 1.00 85.44 388 GLU A CA 1
ATOM 3107 C C . GLU A 1 388 ? -3.125 -9.102 25.303 1.00 85.44 388 GLU A C 1
ATOM 3109 O O . GLU A 1 388 ? -3.053 -8.414 26.325 1.00 85.44 388 GLU A O 1
ATOM 3114 N N . LYS A 1 389 ? -2.034 -9.437 24.601 1.00 84.31 389 LYS A N 1
ATOM 3115 C CA . LYS A 1 389 ? -0.668 -9.029 24.970 1.00 84.31 389 LYS A CA 1
ATOM 3116 C C . LYS A 1 389 ? -0.432 -7.532 24.782 1.00 84.31 389 LYS A C 1
ATOM 3118 O O . LYS A 1 389 ? 0.371 -6.946 25.506 1.00 84.31 389 LYS A O 1
ATOM 3123 N N . SER A 1 390 ? -1.108 -6.910 23.817 1.00 81.94 390 SER A N 1
ATOM 3124 C CA . SER A 1 390 ? -0.949 -5.486 23.512 1.00 81.94 390 SER A CA 1
ATOM 3125 C C . SER A 1 390 ? -1.480 -4.571 24.620 1.00 81.94 390 SER A C 1
ATOM 3127 O O . SER A 1 390 ? -1.012 -3.438 24.766 1.00 81.94 390 SER A O 1
ATOM 3129 N N . GLY A 1 391 ? -2.461 -5.053 25.390 1.00 75.38 391 GLY A N 1
ATOM 3130 C CA . GLY A 1 391 ? -3.153 -4.268 26.405 1.00 75.38 391 GLY A CA 1
ATOM 3131 C C . GLY A 1 391 ? -3.992 -3.125 25.830 1.00 75.38 391 GLY A C 1
ATOM 3132 O O . GLY A 1 391 ? -4.290 -2.186 26.559 1.00 75.38 391 GLY A O 1
ATOM 3133 N N . TYR A 1 392 ? -4.356 -3.139 24.546 1.00 77.38 392 TYR A N 1
ATOM 3134 C CA . TYR A 1 392 ? -5.355 -2.214 24.002 1.00 77.38 392 TYR A CA 1
ATOM 3135 C C . TYR A 1 392 ? -6.772 -2.706 24.293 1.00 77.38 392 TYR A C 1
ATOM 3137 O O . TYR A 1 392 ? -7.016 -3.907 24.348 1.00 77.38 392 TYR A O 1
ATOM 3145 N N . PHE A 1 393 ? -7.713 -1.780 24.475 1.00 77.88 393 PHE A N 1
ATOM 3146 C CA . PHE A 1 393 ? -9.125 -2.140 24.542 1.00 77.88 393 PHE A CA 1
ATOM 3147 C C . PHE A 1 393 ? -9.632 -2.501 23.144 1.00 77.88 393 PHE A C 1
ATOM 3149 O O . PHE A 1 393 ? -9.468 -1.719 22.198 1.00 77.88 393 PHE A O 1
ATOM 3156 N N . TYR A 1 394 ? -10.281 -3.657 23.035 1.00 85.25 394 TYR A N 1
ATOM 3157 C CA . TYR A 1 394 ? -10.872 -4.145 21.799 1.00 85.25 394 TYR A CA 1
ATOM 3158 C C . TYR A 1 394 ? -12.242 -4.782 22.046 1.00 85.25 394 TYR A C 1
ATOM 3160 O O . TYR A 1 394 ? -12.516 -5.311 23.122 1.00 85.25 394 TYR A O 1
ATOM 3168 N N . THR A 1 395 ? -13.099 -4.744 21.030 1.00 82.56 395 THR A N 1
ATOM 3169 C CA . THR A 1 395 ? -14.407 -5.408 21.014 1.00 82.56 395 THR A CA 1
ATOM 3170 C C . THR A 1 395 ? -14.510 -6.324 19.806 1.00 82.56 395 THR A C 1
ATOM 3172 O O . THR A 1 395 ? -14.081 -5.961 18.712 1.00 82.56 395 THR A O 1
ATOM 3175 N N . LYS A 1 396 ? -15.087 -7.516 19.985 1.00 91.62 396 LYS A N 1
ATOM 3176 C CA . LYS A 1 396 ? -15.365 -8.447 18.884 1.00 91.62 396 LYS A CA 1
ATOM 3177 C C . LYS A 1 396 ? -16.725 -8.126 18.261 1.00 91.62 396 LYS A C 1
ATOM 3179 O O . LYS A 1 396 ? -17.708 -7.950 18.977 1.00 91.62 396 LYS A O 1
ATOM 3184 N N . HIS A 1 397 ? -16.788 -8.066 16.936 1.00 89.88 397 HIS A N 1
ATOM 3185 C CA . HIS A 1 397 ? -17.982 -7.718 16.171 1.00 89.88 397 HIS A CA 1
ATOM 3186 C C . HIS A 1 397 ? -18.306 -8.797 15.143 1.00 89.88 397 HIS A C 1
ATOM 3188 O O . HIS A 1 397 ? -17.448 -9.225 14.381 1.00 89.88 397 HIS A O 1
ATOM 3194 N N . THR A 1 398 ? -19.581 -9.168 15.044 1.00 89.31 398 THR A N 1
ATOM 3195 C CA . THR A 1 398 ? -20.072 -10.054 13.974 1.00 89.31 398 THR A CA 1
ATOM 3196 C C . THR A 1 398 ? -20.125 -9.360 12.611 1.00 89.31 398 THR A C 1
ATOM 3198 O O . THR A 1 398 ? -20.079 -10.019 11.578 1.00 89.31 398 THR A O 1
ATOM 3201 N N . ASN A 1 399 ? -20.221 -8.027 12.594 1.00 91.81 399 ASN A N 1
ATOM 3202 C CA . ASN A 1 399 ? -20.222 -7.209 11.384 1.00 91.81 399 ASN A CA 1
ATOM 3203 C C . ASN A 1 399 ? -19.275 -6.013 11.554 1.00 91.81 399 ASN A C 1
ATOM 3205 O O . ASN A 1 399 ? -19.702 -4.882 11.795 1.00 91.81 399 ASN A O 1
ATOM 3209 N N . ILE A 1 400 ? -17.974 -6.279 11.415 1.00 97.06 400 ILE A N 1
ATOM 3210 C CA . ILE A 1 400 ? -16.924 -5.256 11.525 1.00 97.06 400 ILE A CA 1
ATOM 3211 C C . ILE A 1 400 ? -17.085 -4.130 10.489 1.00 97.06 400 ILE A C 1
ATOM 3213 O O . ILE A 1 400 ? -16.763 -2.976 10.765 1.00 97.06 400 ILE A O 1
ATOM 3217 N N . ALA A 1 401 ? -17.656 -4.436 9.318 1.00 97.69 401 ALA A N 1
ATOM 3218 C CA . ALA A 1 401 ? -17.897 -3.470 8.250 1.00 97.69 401 ALA A CA 1
ATOM 3219 C C . ALA A 1 401 ? -18.811 -2.314 8.690 1.00 97.69 401 ALA A C 1
ATOM 3221 O O . ALA A 1 401 ? -18.542 -1.168 8.338 1.00 97.69 401 ALA A O 1
ATOM 3222 N N . THR A 1 402 ? -19.845 -2.591 9.495 1.00 97.50 402 THR A N 1
ATOM 3223 C CA . THR A 1 402 ? -20.752 -1.543 10.004 1.00 97.50 402 THR A CA 1
ATOM 3224 C C . THR A 1 402 ? -20.036 -0.623 10.986 1.00 97.50 402 THR A C 1
ATOM 3226 O O . THR A 1 402 ? -20.069 0.595 10.828 1.00 97.50 402 THR A O 1
ATOM 3229 N N . THR A 1 403 ? -19.312 -1.199 11.948 1.00 96.62 403 THR A N 1
ATOM 3230 C CA . THR A 1 403 ? -18.545 -0.440 12.945 1.00 96.62 403 THR A CA 1
ATOM 3231 C C . THR A 1 403 ? -17.508 0.472 12.291 1.00 96.62 403 THR A C 1
ATOM 3233 O O . THR A 1 403 ? -17.389 1.641 12.656 1.00 96.62 403 THR A O 1
ATOM 3236 N N . VAL A 1 404 ? -16.791 -0.030 11.281 1.00 98.50 404 VAL A N 1
ATOM 3237 C CA . VAL A 1 404 ? -15.806 0.770 10.542 1.00 98.50 404 VAL A CA 1
ATOM 3238 C C . VAL A 1 404 ? -16.479 1.859 9.711 1.00 98.50 404 VAL A C 1
ATOM 3240 O O . VAL A 1 404 ? -16.034 3.001 9.762 1.00 98.50 404 VAL A O 1
ATOM 3243 N N . ALA A 1 405 ? -17.567 1.558 8.998 1.00 98.56 405 ALA A N 1
ATOM 3244 C CA . ALA A 1 405 ? -18.298 2.558 8.220 1.00 98.56 405 ALA A CA 1
ATOM 3245 C C . ALA A 1 405 ? -18.796 3.728 9.090 1.00 98.56 405 ALA A C 1
ATOM 3247 O O . ALA A 1 405 ? -18.646 4.890 8.713 1.00 98.56 405 ALA A O 1
ATOM 3248 N N . GLU A 1 406 ? -19.327 3.440 10.281 1.00 96.81 406 GLU A N 1
ATOM 3249 C CA . GLU A 1 406 ? -19.735 4.464 11.248 1.00 96.81 406 GLU A CA 1
ATOM 3250 C C . GLU A 1 406 ? -18.550 5.279 11.782 1.00 96.81 406 GLU A C 1
ATOM 3252 O O . GLU A 1 406 ? -18.664 6.495 11.947 1.00 96.81 406 GLU A O 1
ATOM 3257 N N . ALA A 1 407 ? -17.410 4.634 12.052 1.00 95.62 407 ALA A N 1
ATOM 3258 C CA . ALA A 1 407 ? -16.194 5.314 12.493 1.00 95.62 407 ALA A CA 1
ATOM 3259 C C . ALA A 1 407 ? -15.662 6.276 11.416 1.00 95.62 407 ALA A C 1
ATOM 3261 O O . ALA A 1 407 ? -15.373 7.438 11.714 1.00 95.62 407 ALA A O 1
ATOM 3262 N N . LEU A 1 408 ? -15.607 5.825 10.159 1.00 98.19 408 LEU A N 1
ATOM 3263 C CA . LEU A 1 408 ? -15.212 6.647 9.013 1.00 98.19 408 LEU A CA 1
ATOM 3264 C C . LEU A 1 408 ? -16.161 7.835 8.825 1.00 98.19 408 LEU A C 1
ATOM 3266 O O . LEU A 1 408 ? -15.701 8.962 8.664 1.00 98.19 408 LEU A O 1
ATOM 3270 N N . ALA A 1 409 ? -17.478 7.615 8.922 1.00 95.81 409 ALA A N 1
ATOM 3271 C CA . ALA A 1 409 ? -18.479 8.680 8.810 1.00 95.81 409 ALA A CA 1
ATOM 3272 C C . ALA A 1 409 ? -18.372 9.735 9.928 1.00 95.81 409 ALA A C 1
ATOM 3274 O O . ALA A 1 409 ? -18.778 10.880 9.736 1.00 95.81 409 ALA A O 1
ATOM 3275 N N . LYS A 1 410 ? -17.795 9.369 11.081 1.00 94.31 410 LYS A N 1
ATOM 3276 C CA . LYS A 1 410 ? -17.463 10.275 12.196 1.00 94.31 410 LYS A CA 1
ATOM 3277 C C . LYS A 1 410 ? -16.089 10.954 12.041 1.00 94.31 410 LYS A C 1
ATOM 3279 O O . LYS A 1 410 ? -15.645 11.628 12.966 1.00 94.31 410 LYS A O 1
ATOM 3284 N N . GLY A 1 411 ? -15.404 10.782 10.907 1.00 93.69 411 GLY A N 1
ATOM 3285 C CA . GLY A 1 411 ? -14.104 11.401 10.620 1.00 93.69 411 GLY A CA 1
ATOM 3286 C C . GLY A 1 411 ? -12.896 10.698 11.255 1.00 93.69 411 GLY A C 1
ATOM 3287 O O . GLY A 1 411 ? -11.813 11.290 11.344 1.00 93.69 411 GLY A O 1
ATOM 3288 N N . GLN A 1 412 ? -13.055 9.450 11.713 1.00 95.06 412 GLN A N 1
ATOM 3289 C CA . GLN A 1 412 ? -11.921 8.646 12.173 1.00 95.06 412 GLN A CA 1
ATOM 3290 C C . GLN A 1 412 ? -11.085 8.142 10.993 1.00 95.06 412 GLN A C 1
ATOM 3292 O O . GLN A 1 412 ? -11.607 7.833 9.923 1.00 95.06 412 GLN A O 1
ATOM 3297 N N . VAL A 1 413 ? -9.778 8.016 11.215 1.00 97.25 413 VAL A N 1
ATOM 3298 C CA . VAL A 1 413 ? -8.847 7.309 10.338 1.00 97.25 413 VAL A CA 1
ATOM 3299 C C . VAL A 1 413 ? -8.596 5.931 10.940 1.00 97.25 413 VAL A C 1
ATOM 3301 O O . VAL A 1 413 ? -8.045 5.808 12.037 1.00 97.25 413 VAL A O 1
ATOM 3304 N N . VAL A 1 414 ? -9.000 4.900 10.205 1.00 98.50 414 VAL A N 1
ATOM 3305 C CA . VAL A 1 414 ? -9.077 3.520 10.691 1.00 98.50 414 VAL A CA 1
ATOM 3306 C C . VAL A 1 414 ? -8.003 2.675 10.012 1.00 98.50 414 VAL A C 1
ATOM 3308 O O . VAL A 1 414 ? -7.930 2.627 8.784 1.00 98.50 414 VAL A O 1
ATOM 3311 N N . GLY A 1 415 ? -7.166 1.991 10.790 1.00 98.62 415 GLY A N 1
ATOM 3312 C CA . GLY A 1 415 ? -6.339 0.901 10.267 1.00 98.62 415 GLY A CA 1
ATOM 3313 C C . GLY A 1 415 ? -7.221 -0.305 9.944 1.00 98.62 415 GLY A C 1
ATOM 3314 O O . GLY A 1 415 ? -8.044 -0.690 10.762 1.00 98.62 415 GLY A O 1
ATOM 3315 N N . TRP A 1 416 ? -7.073 -0.898 8.768 1.00 98.69 416 TRP A N 1
ATOM 3316 C CA . TRP A 1 416 ? -7.882 -2.008 8.270 1.00 98.69 416 TRP A CA 1
ATOM 3317 C C . TRP A 1 416 ? -6.977 -3.186 7.920 1.00 98.69 416 TRP A C 1
ATOM 3319 O O . TRP A 1 416 ? -6.177 -3.111 6.984 1.00 98.69 416 TRP A O 1
ATOM 3329 N N . PHE A 1 417 ? -7.098 -4.261 8.695 1.00 98.75 417 PHE A N 1
ATOM 3330 C CA . PHE A 1 417 ? -6.328 -5.492 8.564 1.00 98.75 417 PHE A CA 1
ATOM 3331 C C . PHE A 1 417 ? -7.294 -6.671 8.420 1.00 98.75 417 PHE A C 1
ATOM 3333 O O . PHE A 1 417 ? -7.902 -7.103 9.397 1.00 98.75 417 PHE A O 1
ATOM 3340 N N . GLN A 1 418 ? -7.470 -7.162 7.195 1.00 98.25 418 GLN A N 1
ATOM 3341 C CA . GLN A 1 418 ? -8.438 -8.213 6.873 1.00 98.25 418 GLN A CA 1
ATOM 3342 C C . GLN A 1 418 ? -7.867 -9.219 5.879 1.00 98.25 418 GLN A C 1
ATOM 3344 O O . GLN A 1 418 ? -7.176 -8.828 4.940 1.00 98.25 418 GLN A O 1
ATOM 3349 N N . GLY A 1 419 ? -8.192 -10.499 6.075 1.00 97.12 419 GLY A N 1
ATOM 3350 C CA . GLY A 1 419 ? -7.883 -11.584 5.142 1.00 97.12 419 GLY A CA 1
ATOM 3351 C C . GLY A 1 419 ? -6.412 -11.670 4.725 1.00 97.12 419 GLY A C 1
ATOM 3352 O O . GLY A 1 419 ? -5.499 -11.248 5.449 1.00 97.12 419 GLY A O 1
ATOM 3353 N N . ARG A 1 420 ? -6.193 -12.211 3.527 1.00 97.94 420 ARG A N 1
ATOM 3354 C CA . ARG A 1 420 ? -4.866 -12.392 2.933 1.00 97.94 420 ARG A CA 1
ATOM 3355 C C . ARG A 1 420 ? -4.245 -11.061 2.519 1.00 97.94 420 ARG A C 1
ATOM 3357 O O . ARG A 1 420 ? -4.918 -10.198 1.967 1.00 97.94 420 ARG A O 1
ATOM 3364 N N . LEU A 1 421 ? -2.950 -10.901 2.783 1.00 98.12 421 LEU A N 1
ATOM 3365 C CA . LEU A 1 421 ? -2.156 -9.756 2.330 1.00 98.12 421 LEU A CA 1
ATOM 3366 C C . LEU A 1 421 ? -2.197 -9.629 0.796 1.00 98.12 421 LEU A C 1
ATOM 3368 O O . LEU A 1 421 ? -2.095 -10.628 0.081 1.00 98.12 421 LEU A O 1
ATOM 3372 N N . GLU A 1 422 ? -2.320 -8.400 0.294 1.00 97.62 422 GLU A N 1
ATOM 3373 C CA . GLU A 1 422 ? -2.330 -8.142 -1.146 1.00 97.62 422 GLU A CA 1
ATOM 3374 C C . GLU A 1 422 ? -0.925 -8.175 -1.777 1.00 97.62 422 GLU A C 1
ATOM 3376 O O . GLU A 1 422 ? 0.061 -7.760 -1.166 1.00 97.62 422 GLU A O 1
ATOM 3381 N N . MET A 1 423 ? -0.838 -8.667 -3.017 1.00 96.19 423 MET A N 1
ATOM 3382 C CA . MET A 1 423 ? 0.393 -8.712 -3.804 1.00 96.19 423 MET A CA 1
ATOM 3383 C C . MET A 1 423 ? 0.749 -7.338 -4.386 1.00 96.19 423 MET A C 1
ATOM 3385 O O . MET A 1 423 ? -0.122 -6.604 -4.867 1.00 96.19 423 MET A O 1
ATOM 3389 N N . GLY A 1 424 ? 2.044 -7.026 -4.438 1.00 95.19 424 GLY A N 1
ATOM 3390 C CA . GLY A 1 424 ? 2.552 -5.803 -5.042 1.00 95.19 424 GLY A CA 1
ATOM 3391 C C . GLY A 1 424 ? 2.518 -4.592 -4.101 1.00 95.19 424 GLY A C 1
ATOM 3392 O O . GLY A 1 424 ? 2.252 -4.698 -2.900 1.00 95.19 424 GLY A O 1
ATOM 3393 N N . PRO A 1 425 ? 2.805 -3.388 -4.627 1.00 93.50 425 PRO A N 1
ATOM 3394 C CA . PRO A 1 425 ? 3.138 -2.224 -3.804 1.00 93.50 425 PRO A CA 1
ATOM 3395 C C . PRO A 1 425 ? 1.921 -1.431 -3.297 1.00 93.50 425 PRO A C 1
ATOM 3397 O O . PRO A 1 425 ? 2.083 -0.382 -2.661 1.00 93.50 425 PRO A O 1
ATOM 3400 N N . ARG A 1 426 ? 0.694 -1.833 -3.649 1.00 95.81 426 ARG A N 1
ATOM 3401 C CA . ARG A 1 426 ? -0.537 -1.086 -3.347 1.00 95.81 426 ARG A CA 1
ATOM 3402 C C . ARG A 1 426 ? -1.326 -1.824 -2.279 1.00 95.81 426 ARG A C 1
ATOM 3404 O O . ARG A 1 426 ? -1.468 -3.029 -2.374 1.00 95.81 426 ARG A O 1
ATOM 3411 N N . ALA A 1 427 ? -1.880 -1.093 -1.313 1.00 97.00 427 ALA A N 1
ATOM 3412 C CA . ALA A 1 427 ? -2.935 -1.650 -0.477 1.00 97.00 427 ALA A CA 1
ATOM 3413 C C . ALA A 1 427 ? -4.269 -1.574 -1.211 1.00 97.00 427 ALA A C 1
ATOM 3415 O O . ALA A 1 427 ? -4.625 -0.530 -1.763 1.00 97.00 427 ALA A O 1
ATOM 3416 N N . LEU A 1 428 ? -4.982 -2.689 -1.204 1.00 97.81 428 LEU A N 1
ATOM 3417 C CA . LEU A 1 428 ? -6.162 -2.965 -2.007 1.00 97.81 428 LEU A CA 1
ATOM 3418 C C . LEU A 1 428 ? -7.288 -3.491 -1.110 1.00 97.81 428 LEU A C 1
ATOM 3420 O O . LEU A 1 428 ? -8.013 -4.411 -1.475 1.00 97.81 428 LEU A O 1
ATOM 3424 N N . GLY A 1 429 ? -7.430 -2.923 0.089 1.00 97.19 429 GLY A N 1
ATOM 3425 C CA . GLY A 1 429 ? -8.499 -3.292 1.014 1.00 97.19 429 GLY A CA 1
ATOM 3426 C C . GLY A 1 429 ? -8.193 -4.497 1.906 1.00 97.19 429 GLY A C 1
ATOM 3427 O O . GLY A 1 429 ? -9.117 -4.984 2.552 1.00 97.19 429 GLY A O 1
ATOM 3428 N N . CYS A 1 430 ? -6.937 -4.956 2.003 1.00 97.88 430 CYS A N 1
ATOM 3429 C CA . CYS A 1 430 ? -6.541 -6.020 2.940 1.00 97.88 430 CYS A CA 1
ATOM 3430 C C . CYS A 1 430 ? -5.619 -5.495 4.051 1.00 97.88 430 CYS A C 1
ATOM 3432 O O . CYS A 1 430 ? -5.821 -5.823 5.222 1.00 97.88 430 CYS A O 1
ATOM 3434 N N . ARG A 1 431 ? -4.644 -4.636 3.721 1.00 98.25 431 ARG A N 1
ATOM 3435 C CA . ARG A 1 431 ? -3.786 -3.919 4.689 1.00 98.25 431 ARG A CA 1
ATOM 3436 C C . ARG A 1 431 ? -3.795 -2.421 4.410 1.00 98.25 431 ARG A C 1
ATOM 3438 O O . ARG A 1 431 ? -2.856 -1.851 3.849 1.00 98.25 431 ARG A O 1
ATOM 3445 N N . SER A 1 432 ? -4.889 -1.770 4.789 1.00 98.62 432 SER A N 1
ATOM 3446 C CA . SER A 1 432 ? -5.209 -0.395 4.383 1.00 98.62 432 SER A CA 1
ATOM 3447 C C . SER A 1 432 ? -5.341 0.562 5.570 1.00 98.62 432 SER A C 1
ATOM 3449 O O . SER A 1 432 ? -5.670 0.160 6.676 1.00 98.62 432 SER A O 1
ATOM 3451 N N . ILE A 1 433 ? -5.097 1.848 5.346 1.00 98.44 433 ILE A N 1
ATOM 3452 C CA . ILE A 1 433 ? -5.547 2.940 6.213 1.00 98.44 433 ILE A CA 1
ATOM 3453 C C . ILE A 1 433 ? -6.702 3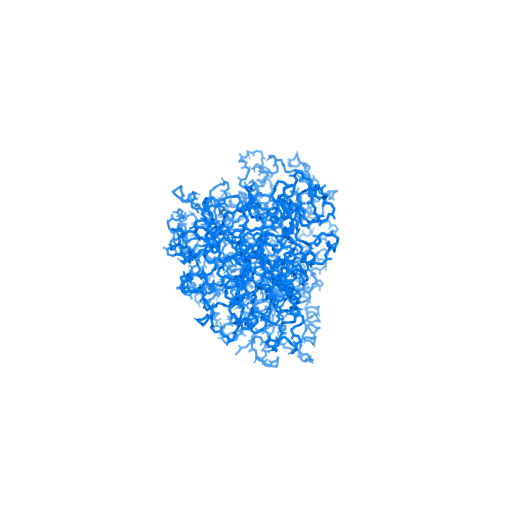.620 5.489 1.00 98.44 433 ILE A C 1
ATOM 3455 O O . ILE A 1 433 ? -6.538 4.071 4.351 1.00 98.44 433 ILE A O 1
ATOM 3459 N N . LEU A 1 434 ? -7.849 3.680 6.158 1.00 98.69 434 LEU A N 1
ATOM 3460 C CA . LEU A 1 434 ? -9.109 4.151 5.607 1.00 98.69 434 LEU A CA 1
ATOM 3461 C C . LEU A 1 434 ? -9.526 5.481 6.234 1.00 98.69 434 LEU A C 1
ATOM 3463 O O . LEU A 1 434 ? -9.308 5.698 7.427 1.00 98.69 434 LEU A O 1
ATOM 3467 N N . ALA A 1 435 ? -10.137 6.359 5.441 1.00 98.31 435 ALA A N 1
ATOM 3468 C CA . ALA A 1 435 ? -10.715 7.617 5.916 1.00 98.31 435 ALA A CA 1
ATOM 3469 C C . ALA A 1 435 ? -11.886 8.073 5.031 1.00 98.31 435 ALA A C 1
ATOM 3471 O O . ALA A 1 435 ? -12.109 7.538 3.942 1.00 98.31 435 ALA A O 1
ATOM 3472 N N . ASP A 1 436 ? -12.614 9.091 5.486 1.00 98.00 436 ASP A N 1
ATOM 3473 C CA . ASP A 1 436 ? -13.631 9.769 4.680 1.00 98.00 436 ASP A CA 1
ATOM 3474 C C . ASP A 1 436 ? -12.984 10.451 3.451 1.00 98.00 436 ASP A C 1
ATOM 3476 O O . ASP A 1 436 ? -12.035 11.227 3.612 1.00 98.00 436 ASP A O 1
ATOM 3480 N N . PRO A 1 437 ? -13.453 10.188 2.215 1.00 97.25 437 PRO A N 1
ATOM 3481 C CA . PRO A 1 437 ? -12.839 10.731 1.004 1.00 97.25 437 PRO A CA 1
ATOM 3482 C C . PRO A 1 437 ? -13.195 12.200 0.740 1.00 97.25 437 PRO A C 1
ATOM 3484 O O . PRO A 1 437 ? -12.588 12.816 -0.139 1.00 97.25 437 PRO A O 1
ATOM 3487 N N . ARG A 1 438 ? -14.163 12.776 1.464 1.00 95.25 438 ARG A N 1
ATOM 3488 C CA . ARG A 1 438 ? -14.603 14.167 1.278 1.00 95.25 438 ARG A CA 1
ATOM 3489 C C . ARG A 1 438 ? -13.670 15.185 1.908 1.00 95.25 438 ARG A C 1
ATOM 3491 O O . ARG A 1 438 ? -13.741 16.354 1.540 1.00 95.25 438 ARG A O 1
ATOM 3498 N N . ASP A 1 439 ? -12.853 14.773 2.872 1.00 90.44 439 ASP A N 1
ATOM 3499 C CA . ASP A 1 439 ? -12.127 15.686 3.750 1.00 90.44 439 ASP A CA 1
ATOM 3500 C C . ASP A 1 439 ? -10.638 15.780 3.373 1.00 90.44 439 ASP A C 1
ATOM 3502 O O . ASP A 1 439 ? -9.824 14.887 3.637 1.00 90.44 439 ASP A O 1
ATOM 3506 N N . SER A 1 440 ? -10.253 16.908 2.772 1.00 90.19 440 SER A N 1
ATOM 3507 C CA . SER A 1 440 ? -8.855 17.207 2.459 1.00 90.19 440 SER A CA 1
ATOM 3508 C C . SER A 1 440 ? -7.986 17.418 3.704 1.00 90.19 440 SER A C 1
ATOM 3510 O O . SER A 1 440 ? -6.790 17.134 3.660 1.00 90.19 440 SER A O 1
ATOM 3512 N N . ALA A 1 441 ? -8.554 17.866 4.827 1.00 90.50 441 ALA A N 1
ATOM 3513 C CA . ALA A 1 441 ? -7.822 17.991 6.084 1.00 90.50 441 ALA A CA 1
ATOM 3514 C C . ALA A 1 441 ? -7.484 16.610 6.673 1.00 90.50 441 ALA A C 1
ATOM 3516 O O . ALA A 1 441 ? -6.397 16.439 7.231 1.00 90.50 441 ALA A O 1
ATOM 3517 N N . LEU A 1 442 ? -8.343 15.597 6.486 1.00 89.56 442 LEU A N 1
ATOM 3518 C CA . LEU A 1 442 ? -8.000 14.207 6.824 1.00 89.56 442 LEU A CA 1
ATOM 3519 C C . LEU A 1 442 ? -6.862 13.675 5.951 1.00 89.56 442 LEU A C 1
ATOM 3521 O O . LEU A 1 442 ? -5.927 13.073 6.483 1.00 89.56 442 LEU A O 1
ATOM 3525 N N . ARG A 1 443 ? -6.877 13.945 4.639 1.00 92.56 443 ARG A N 1
ATOM 3526 C CA . ARG A 1 443 ? -5.745 13.622 3.749 1.00 92.56 443 ARG A CA 1
ATOM 3527 C C . ARG A 1 443 ? -4.441 14.238 4.265 1.00 92.56 443 ARG A C 1
ATOM 3529 O O . ARG A 1 443 ? -3.423 13.547 4.360 1.00 92.56 443 ARG A O 1
ATOM 3536 N N . ASP A 1 444 ? -4.475 15.512 4.641 1.00 91.06 444 ASP A N 1
ATOM 3537 C CA . ASP A 1 444 ? -3.300 16.237 5.129 1.00 91.06 444 ASP A CA 1
ATOM 3538 C C . ASP A 1 444 ? -2.829 15.705 6.493 1.00 91.06 444 ASP A C 1
ATOM 3540 O O . ASP A 1 444 ? -1.623 15.526 6.705 1.00 91.06 444 ASP A O 1
ATOM 3544 N N . ARG A 1 445 ? -3.760 15.346 7.393 1.00 92.19 445 ARG A N 1
ATOM 3545 C CA . ARG A 1 445 ? -3.467 14.646 8.657 1.00 92.19 445 ARG A CA 1
ATOM 3546 C C . ARG A 1 445 ? -2.786 13.307 8.397 1.00 92.19 445 ARG A C 1
ATOM 3548 O O . ARG A 1 445 ? -1.770 13.013 9.026 1.00 92.19 445 ARG A O 1
ATOM 3555 N N . ILE A 1 446 ? -3.292 12.513 7.453 1.00 93.00 446 ILE A N 1
ATOM 3556 C CA . ILE A 1 446 ? -2.696 11.223 7.092 1.00 93.00 446 ILE A CA 1
ATOM 3557 C C . ILE A 1 446 ? -1.274 11.426 6.570 1.00 93.00 446 ILE A C 1
ATOM 3559 O O . ILE A 1 446 ? -0.355 10.771 7.057 1.00 93.00 446 ILE A O 1
ATOM 3563 N N . ASN A 1 447 ? -1.055 12.348 5.629 1.00 91.50 447 ASN A N 1
ATOM 3564 C CA . ASN A 1 447 ? 0.278 12.590 5.074 1.00 91.50 447 ASN A CA 1
ATOM 3565 C C . ASN A 1 447 ? 1.276 13.075 6.141 1.00 91.50 447 ASN A C 1
ATOM 3567 O O . ASN A 1 447 ? 2.387 12.549 6.218 1.00 91.50 447 ASN A O 1
ATOM 3571 N N . THR A 1 448 ? 0.883 14.026 6.991 1.00 87.75 448 THR A N 1
ATOM 3572 C CA . THR A 1 448 ? 1.814 14.709 7.907 1.00 87.75 448 THR A CA 1
ATOM 3573 C C . THR A 1 448 ? 1.960 14.041 9.274 1.00 87.75 448 THR A C 1
ATOM 3575 O O . THR A 1 448 ? 3.068 13.985 9.801 1.00 87.75 448 THR A O 1
ATOM 3578 N N . LYS A 1 449 ? 0.877 13.522 9.866 1.00 85.12 449 LYS A N 1
ATOM 3579 C CA . LYS A 1 449 ? 0.860 12.999 11.248 1.00 85.12 449 LYS A CA 1
ATOM 3580 C C . LYS A 1 449 ? 0.901 11.476 11.337 1.00 85.12 449 LYS A C 1
ATOM 3582 O O . LYS A 1 449 ? 1.373 10.952 12.338 1.00 85.12 449 LYS A O 1
ATOM 3587 N N . ILE A 1 450 ? 0.414 10.768 10.318 1.00 85.88 450 ILE A N 1
ATOM 3588 C CA . ILE A 1 450 ? 0.371 9.294 10.315 1.00 85.88 450 ILE A CA 1
ATOM 3589 C C . ILE A 1 450 ? 1.524 8.739 9.485 1.00 85.88 450 ILE A C 1
ATOM 3591 O O . ILE A 1 450 ? 2.308 7.919 9.949 1.00 85.88 450 ILE A O 1
ATOM 3595 N N . LYS A 1 451 ? 1.654 9.222 8.250 1.00 87.50 451 LYS A N 1
ATOM 3596 C CA . LYS A 1 451 ? 2.673 8.781 7.299 1.00 87.50 451 LYS A CA 1
ATOM 3597 C C . LYS A 1 451 ? 4.000 9.496 7.446 1.00 87.50 451 LYS A C 1
ATOM 3599 O O . LYS A 1 451 ? 4.966 9.006 6.875 1.00 87.50 451 LYS A O 1
ATOM 3604 N N . ASN A 1 452 ? 4.037 10.630 8.147 1.00 85.31 452 ASN A N 1
ATOM 3605 C CA . ASN A 1 452 ? 5.221 11.474 8.304 1.00 85.31 452 ASN A CA 1
ATOM 3606 C C . ASN A 1 452 ? 5.977 11.673 6.971 1.00 85.31 452 ASN A C 1
ATOM 3608 O O . ASN A 1 452 ? 7.165 11.357 6.843 1.00 85.31 452 ASN A O 1
ATOM 3612 N N . ARG A 1 453 ? 5.233 12.094 5.941 1.00 86.62 453 ARG A N 1
ATOM 3613 C CA . ARG A 1 453 ? 5.714 12.282 4.567 1.00 86.62 453 ARG A CA 1
ATOM 3614 C C . ARG A 1 453 ? 5.219 13.606 3.989 1.00 86.62 453 ARG A C 1
ATOM 3616 O O . ARG A 1 453 ? 4.544 14.385 4.656 1.00 86.62 453 ARG A O 1
ATOM 3623 N N . GLU A 1 454 ? 5.570 13.860 2.735 1.00 86.25 454 GLU A N 1
ATOM 3624 C CA . GLU A 1 454 ? 5.308 15.135 2.084 1.00 86.25 454 GLU A CA 1
ATOM 3625 C C . GLU A 1 454 ? 3.791 15.401 1.910 1.00 86.25 454 GLU A C 1
ATOM 3627 O O . GLU A 1 454 ? 3.060 14.494 1.498 1.00 86.25 454 GLU A O 1
ATOM 3632 N N . PRO A 1 455 ? 3.293 16.625 2.193 1.00 85.19 455 PRO A N 1
ATOM 3633 C CA . PRO A 1 455 ? 1.854 16.927 2.195 1.00 85.19 455 PRO A CA 1
ATOM 3634 C C . PRO A 1 455 ? 1.215 16.861 0.803 1.00 85.19 455 PRO A C 1
ATOM 3636 O O . PRO A 1 455 ? 0.033 16.556 0.686 1.00 85.19 455 PRO A O 1
ATOM 3639 N N . TRP A 1 456 ? 2.004 17.079 -0.252 1.00 86.50 456 TRP A N 1
ATOM 3640 C CA . TRP A 1 456 ? 1.567 17.035 -1.649 1.00 86.50 456 TRP A CA 1
ATOM 3641 C C . TRP A 1 456 ? 1.355 15.612 -2.191 1.00 86.50 456 TRP A C 1
ATOM 3643 O O . TRP A 1 456 ? 0.943 15.443 -3.334 1.00 86.50 456 TRP A O 1
ATOM 3653 N N . ARG A 1 457 ? 1.650 14.561 -1.412 1.00 86.69 457 ARG A N 1
ATOM 3654 C CA . ARG A 1 457 ? 1.486 13.177 -1.875 1.00 86.69 457 ARG A CA 1
ATOM 3655 C C . ARG A 1 457 ? -0.002 12.842 -2.056 1.00 86.69 457 ARG A C 1
ATOM 3657 O O . ARG A 1 457 ? -0.741 12.924 -1.070 1.00 86.69 457 ARG A O 1
ATOM 3664 N N . PRO A 1 458 ? -0.429 12.354 -3.238 1.00 86.19 458 PRO A N 1
ATOM 3665 C CA . PRO A 1 458 ? -1.791 11.868 -3.410 1.00 86.19 458 PRO A CA 1
ATOM 3666 C C . PRO A 1 458 ? -2.118 10.734 -2.433 1.00 86.19 458 PRO A C 1
ATOM 3668 O O . PRO A 1 458 ? -1.266 9.897 -2.099 1.00 86.19 458 PRO A O 1
ATOM 3671 N N . LEU A 1 459 ? -3.387 10.683 -2.038 1.00 92.94 459 LEU A N 1
ATOM 3672 C CA . LEU A 1 459 ? -4.056 9.492 -1.518 1.00 92.94 459 LEU A CA 1
ATOM 3673 C C . LEU A 1 459 ? -5.102 9.053 -2.544 1.00 92.94 459 LEU A C 1
ATOM 3675 O O . LEU A 1 459 ? -5.447 9.815 -3.447 1.00 92.94 459 LEU A O 1
ATOM 3679 N N . CYS A 1 460 ? -5.544 7.806 -2.456 1.00 94.94 460 CYS A N 1
ATOM 3680 C CA . CYS A 1 460 ? -6.333 7.172 -3.504 1.00 94.94 460 CYS A CA 1
ATOM 3681 C C . CYS A 1 460 ? -7.679 6.704 -2.950 1.00 94.94 460 CYS A C 1
ATOM 3683 O O . CYS A 1 460 ? -7.769 6.449 -1.752 1.00 94.94 460 CYS A O 1
ATOM 3685 N N . PRO A 1 461 ? -8.726 6.601 -3.776 1.00 97.88 461 PRO A N 1
ATOM 3686 C CA . PRO A 1 461 ? -9.997 6.057 -3.344 1.00 97.88 461 PRO A CA 1
ATOM 3687 C C . PRO A 1 461 ? -10.086 4.555 -3.603 1.00 97.88 461 PRO A C 1
ATOM 3689 O O . PRO A 1 461 ? -9.555 4.052 -4.593 1.00 97.88 461 PRO A O 1
ATOM 3692 N N . SER A 1 462 ? -10.851 3.866 -2.770 1.00 98.75 462 SER A N 1
ATOM 3693 C CA . SER A 1 462 ? -11.547 2.642 -3.159 1.00 98.75 462 SER A CA 1
ATOM 3694 C C . SER A 1 462 ? -13.009 3.000 -3.418 1.00 98.75 462 SER A C 1
ATOM 3696 O O . SER A 1 462 ? -13.633 3.644 -2.577 1.00 98.75 462 SER A O 1
ATOM 3698 N N . ILE A 1 463 ? -13.530 2.650 -4.592 1.00 98.69 463 ILE A N 1
ATOM 3699 C CA . ILE A 1 463 ? -14.858 3.032 -5.095 1.00 98.69 463 ILE A CA 1
ATOM 3700 C C . ILE A 1 463 ? -15.635 1.755 -5.415 1.00 98.69 463 ILE A C 1
ATOM 3702 O O . ILE A 1 463 ? -15.054 0.827 -5.973 1.00 98.69 463 ILE A O 1
ATOM 3706 N N . LEU A 1 464 ? -16.930 1.702 -5.099 1.00 98.56 464 LEU A N 1
ATOM 3707 C CA . LEU A 1 464 ? -17.794 0.620 -5.584 1.00 98.56 464 LEU A CA 1
ATOM 3708 C C . LEU A 1 464 ? -17.805 0.614 -7.119 1.00 98.56 464 LEU A C 1
ATOM 3710 O O . LEU A 1 464 ? -18.078 1.644 -7.736 1.00 98.56 464 LEU A O 1
ATOM 3714 N N . GLU A 1 465 ? -17.483 -0.523 -7.734 1.00 97.69 465 GLU A N 1
ATOM 3715 C CA . GLU A 1 465 ? -17.299 -0.620 -9.190 1.00 97.69 465 GLU A CA 1
ATOM 3716 C C . GLU A 1 465 ? -18.563 -0.204 -9.953 1.00 97.69 465 GLU A C 1
ATOM 3718 O O . GLU A 1 465 ? -18.480 0.540 -10.927 1.00 97.69 465 GLU A O 1
ATOM 3723 N N . GLU A 1 466 ? -19.741 -0.573 -9.449 1.00 97.25 466 GLU A N 1
ATOM 3724 C CA . GLU A 1 466 ? -21.035 -0.211 -10.029 1.00 97.25 466 GLU A CA 1
ATOM 3725 C C . GLU A 1 466 ? -21.359 1.296 -9.970 1.00 97.25 466 GLU A C 1
ATOM 3727 O O . GLU A 1 466 ? -22.254 1.753 -10.679 1.00 97.25 466 GLU A O 1
ATOM 3732 N N . LEU A 1 467 ? -20.625 2.078 -9.165 1.00 97.31 467 LEU A N 1
ATOM 3733 C CA . LEU A 1 467 ? -20.770 3.536 -9.040 1.00 97.31 467 LEU A CA 1
ATOM 3734 C C . LEU A 1 467 ? -19.596 4.310 -9.661 1.00 97.31 467 LEU A C 1
ATOM 3736 O O . LEU A 1 467 ? -19.557 5.537 -9.569 1.00 97.31 467 LEU A O 1
ATOM 3740 N N . ALA A 1 468 ? -18.634 3.634 -10.300 1.00 96.94 468 ALA A N 1
ATOM 3741 C CA . ALA A 1 468 ? -17.437 4.271 -10.857 1.00 96.94 468 ALA A CA 1
ATOM 3742 C C . ALA A 1 468 ? -17.779 5.439 -11.802 1.00 96.94 468 ALA A C 1
ATOM 3744 O O . ALA A 1 468 ? -17.227 6.536 -11.666 1.00 96.94 468 ALA A O 1
ATOM 3745 N N . SER A 1 469 ? -18.763 5.232 -12.680 1.00 96.19 469 SER A N 1
ATOM 3746 C CA . SER A 1 469 ? -19.193 6.216 -13.678 1.00 96.19 469 SER A CA 1
ATOM 3747 C C . SER A 1 469 ? -19.816 7.486 -13.084 1.00 96.19 469 SER A C 1
ATOM 3749 O O . SER A 1 469 ? -19.821 8.523 -13.753 1.00 96.19 469 SER A O 1
ATOM 3751 N N . GLU A 1 470 ? -20.280 7.461 -11.828 1.00 96.25 470 GLU A N 1
ATOM 3752 C CA . GLU A 1 470 ? -20.780 8.651 -11.121 1.00 96.25 470 GLU A CA 1
ATOM 3753 C C . GLU A 1 470 ? -19.641 9.599 -10.718 1.00 96.25 470 GLU A C 1
ATOM 3755 O O . GLU A 1 470 ? -19.829 10.817 -10.625 1.00 96.25 470 GLU A O 1
ATOM 3760 N N . TYR A 1 471 ? -18.444 9.047 -10.511 1.00 97.56 471 TYR A N 1
ATOM 3761 C CA . TYR A 1 471 ? -17.289 9.772 -9.991 1.00 97.56 471 TYR A CA 1
ATOM 3762 C C . TYR A 1 471 ? -16.214 10.045 -11.044 1.00 97.56 471 TYR A C 1
ATOM 3764 O O . TYR A 1 471 ? -15.535 11.071 -10.968 1.00 97.56 471 TYR A O 1
ATOM 3772 N N . LEU A 1 472 ? -16.053 9.155 -12.022 1.00 97.38 472 LEU A N 1
ATOM 3773 C CA . LEU A 1 472 ? -14.969 9.180 -13.004 1.00 97.38 472 LEU A CA 1
ATOM 3774 C C . LEU A 1 472 ? -15.493 9.585 -14.388 1.00 97.38 472 LEU A C 1
ATOM 3776 O O . LEU A 1 472 ? -16.583 9.185 -14.797 1.00 97.38 472 LEU A O 1
ATOM 3780 N N . GLU A 1 473 ? -14.740 10.417 -15.117 1.00 95.25 473 GLU A N 1
ATOM 3781 C CA . GLU A 1 473 ? -15.133 10.876 -16.462 1.00 95.25 473 GLU A CA 1
ATOM 3782 C C . GLU A 1 473 ? -15.253 9.708 -17.457 1.00 95.25 473 GLU A C 1
ATOM 3784 O O . GLU A 1 473 ? -16.128 9.717 -18.325 1.00 95.25 473 GLU A O 1
ATOM 3789 N N . TYR A 1 474 ? -14.405 8.701 -17.276 1.00 89.50 474 TYR A N 1
ATOM 3790 C CA . TYR A 1 474 ? -14.353 7.440 -18.000 1.00 89.50 474 TYR A CA 1
ATOM 3791 C C . TYR A 1 474 ? -13.846 6.357 -17.042 1.00 89.50 474 TYR A C 1
ATOM 3793 O O . TYR A 1 474 ? -13.098 6.664 -16.112 1.00 89.50 474 TYR A O 1
ATOM 3801 N N . ASP A 1 475 ? -14.229 5.106 -17.270 1.00 85.88 475 ASP A N 1
ATOM 3802 C CA . ASP A 1 475 ? -13.837 3.976 -16.434 1.00 85.88 475 ASP A CA 1
ATOM 3803 C C . ASP A 1 475 ? -13.621 2.703 -17.264 1.00 85.88 475 ASP A C 1
ATOM 3805 O O . ASP A 1 475 ? -13.940 2.618 -18.448 1.00 85.88 475 ASP A O 1
ATOM 3809 N N . THR A 1 476 ? -12.960 1.749 -16.626 1.00 90.25 476 THR A N 1
ATOM 3810 C CA . THR A 1 476 ? -12.812 0.349 -17.023 1.00 90.25 476 THR A CA 1
ATOM 3811 C C . THR A 1 476 ? -12.578 -0.432 -15.736 1.00 90.25 476 THR A C 1
ATOM 3813 O O . THR A 1 476 ? -12.384 0.183 -14.681 1.00 90.25 476 THR A O 1
ATOM 3816 N N . SER A 1 477 ? -12.554 -1.765 -15.780 1.00 90.38 477 SER A N 1
ATOM 3817 C CA . SER A 1 477 ? -12.214 -2.513 -14.569 1.00 90.38 477 SER A CA 1
ATOM 3818 C C . SER A 1 477 ? -10.804 -2.133 -14.104 1.00 90.38 477 SER A C 1
ATOM 3820 O O . SER A 1 477 ? -9.826 -2.260 -14.840 1.00 90.38 477 SER A O 1
ATOM 3822 N N . ALA A 1 478 ? -10.704 -1.629 -12.874 1.00 94.44 478 ALA A N 1
ATOM 3823 C CA . ALA A 1 478 ? -9.455 -1.147 -12.290 1.00 94.44 478 ALA A CA 1
ATOM 3824 C C . ALA A 1 478 ? -9.308 -1.604 -10.824 1.00 94.44 478 ALA A C 1
ATOM 3826 O O . ALA A 1 478 ? -9.267 -0.775 -9.910 1.00 94.44 478 ALA A O 1
ATOM 3827 N N . PRO A 1 479 ? -9.212 -2.921 -10.562 1.00 96.06 479 PRO A N 1
ATOM 3828 C CA . PRO A 1 479 ? -9.152 -3.455 -9.197 1.00 96.06 479 PRO A CA 1
ATOM 3829 C C . PRO A 1 479 ? -7.848 -3.176 -8.449 1.00 96.06 479 PRO A C 1
ATOM 3831 O O . PRO A 1 479 ? -7.795 -3.344 -7.237 1.00 96.06 479 PRO A O 1
ATOM 3834 N N . PHE A 1 480 ? -6.777 -2.783 -9.142 1.00 97.25 480 PHE A N 1
ATOM 3835 C CA . PHE A 1 480 ? -5.423 -2.814 -8.571 1.00 97.25 480 PHE A CA 1
ATOM 3836 C C . PHE A 1 480 ? -4.799 -1.432 -8.361 1.00 97.25 480 PHE A C 1
ATOM 3838 O O . PHE A 1 480 ? -3.611 -1.321 -8.074 1.00 97.25 480 PHE A O 1
ATOM 3845 N N . MET A 1 481 ? -5.576 -0.352 -8.515 1.00 97.25 481 MET A N 1
ATOM 3846 C CA . MET A 1 481 ? -5.062 1.022 -8.487 1.00 97.25 481 MET A CA 1
ATOM 3847 C C . MET A 1 481 ? -3.896 1.270 -9.467 1.00 97.25 481 MET A C 1
ATOM 3849 O O . MET A 1 481 ? -2.996 2.063 -9.186 1.00 97.25 481 MET A O 1
ATOM 3853 N N . ASN A 1 482 ? -3.893 0.613 -10.626 1.00 95.62 482 ASN A N 1
ATOM 3854 C CA . ASN A 1 482 ? -2.830 0.750 -11.629 1.00 95.62 482 ASN A CA 1
ATOM 3855 C C . ASN A 1 482 ? -3.231 1.639 -12.818 1.00 95.62 482 ASN A C 1
ATOM 3857 O O . ASN A 1 482 ? -2.451 1.798 -13.748 1.00 95.62 482 ASN A O 1
ATOM 3861 N N . LEU A 1 483 ? -4.404 2.276 -12.765 1.00 96.62 483 LEU A N 1
ATOM 3862 C CA . LEU A 1 483 ? -4.906 3.228 -13.758 1.00 96.62 483 LEU A CA 1
ATOM 3863 C C . LEU A 1 483 ? -5.314 4.527 -13.055 1.00 96.62 483 LEU A C 1
ATOM 3865 O O . LEU A 1 483 ? -5.957 4.487 -12.006 1.00 96.62 483 LEU A O 1
ATOM 3869 N N . ALA A 1 484 ? -4.918 5.672 -13.610 1.00 96.69 484 ALA A N 1
ATOM 3870 C CA . ALA A 1 484 ? -5.391 6.980 -13.172 1.00 96.69 484 ALA A CA 1
ATOM 3871 C C . ALA A 1 484 ? -6.504 7.494 -14.097 1.00 96.69 484 ALA A C 1
ATOM 3873 O O . ALA A 1 484 ? -6.415 7.387 -15.317 1.00 96.69 484 ALA A O 1
ATOM 3874 N N . PHE A 1 485 ? -7.527 8.100 -13.509 1.00 96.75 485 PHE A N 1
ATOM 3875 C CA . PHE A 1 485 ? -8.696 8.644 -14.196 1.00 96.75 485 PHE A CA 1
ATOM 3876 C C . PHE A 1 485 ? -8.911 10.098 -13.785 1.00 96.75 485 PHE A C 1
ATOM 3878 O O . PHE A 1 485 ? -8.434 10.521 -12.731 1.00 96.75 485 PHE A O 1
ATOM 3885 N N . TYR A 1 486 ? -9.650 10.863 -14.588 1.00 96.38 486 TYR A N 1
ATOM 3886 C CA . TYR A 1 486 ? -10.107 12.191 -14.178 1.00 96.38 486 TYR A CA 1
ATOM 3887 C C . TYR A 1 486 ? -11.406 12.082 -13.385 1.00 96.38 486 TYR A C 1
ATOM 3889 O O . TYR A 1 486 ? -12.343 11.390 -13.789 1.00 96.38 486 TYR A O 1
ATOM 3897 N N . VAL A 1 487 ? -11.458 12.794 -12.263 1.00 97.38 487 VAL A N 1
ATOM 3898 C CA . VAL A 1 487 ? -12.668 12.948 -11.458 1.00 97.38 487 VAL A CA 1
ATOM 3899 C C . VAL A 1 487 ? -13.618 13.904 -12.172 1.00 97.38 487 VAL A C 1
ATOM 3901 O O . VAL A 1 487 ? -13.216 14.988 -12.614 1.00 97.38 487 VAL A O 1
ATOM 3904 N N . ARG A 1 488 ? -14.894 13.515 -12.272 1.00 96.75 488 ARG A N 1
ATOM 3905 C CA . ARG A 1 488 ? -15.938 14.366 -12.846 1.00 96.75 488 ARG A CA 1
ATOM 3906 C C . ARG A 1 488 ? -16.021 15.682 -12.074 1.00 96.75 488 ARG A C 1
ATOM 3908 O O . ARG A 1 488 ? -15.997 15.660 -10.843 1.00 96.75 488 ARG A O 1
ATOM 3915 N N . PRO A 1 489 ? -16.256 16.820 -12.750 1.00 95.56 489 PRO A N 1
ATOM 3916 C CA . PRO A 1 489 ? -16.474 18.093 -12.067 1.00 95.56 489 PRO A CA 1
ATOM 3917 C C . PRO A 1 489 ? -17.549 18.021 -10.968 1.00 95.56 489 PRO A C 1
ATOM 3919 O O . PRO A 1 489 ? -17.348 18.568 -9.884 1.00 95.56 489 PRO A O 1
ATOM 3922 N N . SER A 1 490 ? -18.635 17.271 -11.202 1.00 95.56 490 SER A N 1
ATOM 3923 C CA . SER A 1 490 ? -19.722 17.037 -10.236 1.00 95.56 490 SER A CA 1
ATOM 3924 C C . SER A 1 490 ? -19.301 16.259 -8.983 1.00 95.56 490 SER A C 1
ATOM 3926 O O . SER A 1 490 ? -19.954 16.382 -7.951 1.00 95.56 490 SER A O 1
ATOM 3928 N N . ALA A 1 491 ? -18.218 15.482 -9.049 1.00 95.69 491 ALA A N 1
ATOM 3929 C CA . ALA A 1 491 ? -17.732 14.632 -7.964 1.00 95.69 491 ALA A CA 1
ATOM 3930 C C . ALA A 1 491 ? -16.585 15.243 -7.148 1.00 95.69 491 ALA A C 1
ATOM 3932 O O . ALA A 1 491 ? -16.186 14.674 -6.132 1.00 95.69 491 ALA A O 1
ATOM 3933 N N . THR A 1 492 ? -16.093 16.423 -7.535 1.00 90.44 492 THR A N 1
ATOM 3934 C CA . THR A 1 492 ? -14.932 17.083 -6.911 1.00 90.44 492 THR A CA 1
ATOM 3935 C C . THR A 1 492 ? -15.060 17.205 -5.388 1.00 90.44 492 THR A C 1
ATOM 3937 O O . THR A 1 492 ? -14.140 16.845 -4.659 1.00 90.44 492 THR A O 1
ATOM 3940 N N . ASN A 1 493 ? -16.218 17.652 -4.890 1.00 92.50 493 ASN A N 1
ATOM 3941 C CA . ASN A 1 493 ? -16.446 17.813 -3.448 1.00 92.50 493 ASN A CA 1
ATOM 3942 C C . ASN A 1 493 ? -16.611 16.470 -2.722 1.00 92.50 493 ASN A C 1
ATOM 3944 O O . ASN A 1 493 ? -16.273 16.360 -1.547 1.00 92.50 493 ASN A O 1
ATOM 3948 N N . MET A 1 494 ? -17.116 15.444 -3.415 1.00 95.56 494 MET A N 1
ATOM 3949 C CA . MET A 1 494 ? -17.316 14.108 -2.843 1.00 95.56 494 MET A CA 1
ATOM 3950 C C . MET A 1 494 ? -15.989 13.370 -2.637 1.00 95.56 494 MET A C 1
ATOM 3952 O O . MET A 1 494 ? -15.882 12.547 -1.733 1.00 95.56 494 MET A O 1
ATOM 3956 N N . LEU A 1 495 ? -14.979 13.688 -3.452 1.00 96.25 495 LEU A N 1
ATOM 3957 C CA . LEU A 1 495 ? -13.682 13.011 -3.490 1.00 96.25 495 LEU A CA 1
ATOM 3958 C C . LEU A 1 495 ? -12.501 13.953 -3.203 1.00 96.25 495 LEU A C 1
ATOM 3960 O O . LEU A 1 495 ? -11.377 13.690 -3.636 1.00 96.25 495 LEU A O 1
ATOM 3964 N N . SER A 1 496 ? -12.717 15.064 -2.497 1.00 94.31 496 SER A N 1
ATOM 3965 C CA . SER A 1 496 ? -11.691 16.109 -2.345 1.00 94.31 496 SER A CA 1
ATOM 3966 C C . SER A 1 496 ? -10.415 15.626 -1.622 1.00 94.31 496 SER A C 1
ATOM 3968 O O . SER A 1 496 ? -9.308 16.058 -1.950 1.00 94.31 496 SER A O 1
ATOM 3970 N N . GLY A 1 497 ? -10.535 14.662 -0.702 1.00 94.25 497 GLY A N 1
ATOM 3971 C CA . GLY A 1 497 ? -9.415 14.047 0.019 1.00 94.25 497 GLY A CA 1
ATOM 3972 C C . GLY A 1 497 ? -8.591 13.057 -0.815 1.00 94.25 497 GLY A C 1
ATOM 3973 O O . GLY A 1 497 ? -7.493 12.671 -0.414 1.00 94.25 497 GLY A O 1
ATOM 3974 N N . VAL A 1 498 ? -9.088 12.664 -1.989 1.00 96.12 498 VAL A N 1
ATOM 3975 C CA . VAL A 1 498 ? -8.508 11.619 -2.858 1.00 96.12 498 VAL A CA 1
ATOM 3976 C C . VAL A 1 498 ? -8.381 12.049 -4.323 1.00 96.12 498 VAL A C 1
ATOM 3978 O O . VAL A 1 498 ? -8.036 11.244 -5.189 1.00 96.12 498 VAL A O 1
ATOM 3981 N N . THR A 1 499 ? -8.638 13.324 -4.604 1.00 95.38 499 THR A N 1
ATOM 3982 C CA . THR A 1 499 ? -8.449 13.947 -5.916 1.00 95.38 499 THR A CA 1
ATOM 3983 C C . THR A 1 499 ? -7.162 14.761 -5.891 1.00 95.38 499 THR A C 1
ATOM 3985 O O . THR A 1 499 ? -6.921 15.545 -4.971 1.00 95.38 499 THR A O 1
ATOM 3988 N N . HIS A 1 500 ? -6.308 14.557 -6.888 1.00 93.25 500 HIS A N 1
ATOM 3989 C CA . HIS A 1 500 ? -5.070 15.305 -7.036 1.00 93.25 500 HIS A CA 1
ATOM 3990 C C . HIS A 1 500 ? -5.319 16.699 -7.631 1.00 93.25 500 HIS A C 1
ATOM 3992 O O . HIS A 1 500 ? -6.398 16.988 -8.150 1.00 93.25 500 HIS A O 1
ATOM 3998 N N . VAL A 1 501 ? -4.312 17.576 -7.581 1.00 92.94 501 VAL A N 1
ATOM 3999 C CA . VAL A 1 501 ? -4.449 18.977 -8.029 1.00 92.94 501 VAL A CA 1
ATOM 4000 C C . VAL A 1 501 ? -4.786 19.124 -9.518 1.00 92.94 501 VAL A C 1
ATOM 4002 O O . VAL A 1 501 ? -5.394 20.113 -9.911 1.00 92.94 501 VAL A O 1
ATOM 4005 N N . ASP A 1 502 ? -4.468 18.124 -10.342 1.00 92.81 502 ASP A N 1
ATOM 4006 C CA . ASP A 1 502 ? -4.799 18.069 -11.773 1.00 92.81 502 ASP A CA 1
ATOM 4007 C C . ASP A 1 502 ? -6.123 17.334 -12.068 1.00 92.81 502 ASP A C 1
ATOM 4009 O O . ASP A 1 502 ? -6.385 16.948 -13.209 1.00 92.81 502 ASP A O 1
ATOM 4013 N N . ARG A 1 503 ? -6.966 17.145 -11.041 1.00 94.88 503 ARG A N 1
ATOM 4014 C CA . ARG A 1 503 ? -8.227 16.380 -11.052 1.00 94.88 503 ARG A CA 1
ATOM 4015 C C . ARG A 1 503 ? -8.071 14.878 -11.279 1.00 94.88 503 ARG A C 1
ATOM 4017 O O . ARG A 1 503 ? -9.080 14.190 -11.437 1.00 94.88 503 ARG A O 1
ATOM 4024 N N . THR A 1 504 ? -6.851 14.348 -11.295 1.00 95.56 504 THR A N 1
ATOM 4025 C CA . THR A 1 504 ? -6.666 12.903 -11.427 1.00 95.56 504 THR A CA 1
ATOM 4026 C C . THR A 1 504 ? -6.887 12.188 -10.099 1.00 95.56 504 THR A C 1
ATOM 4028 O O . THR A 1 504 ? -6.644 12.721 -9.016 1.00 95.56 504 THR A O 1
ATOM 4031 N N . THR A 1 505 ? -7.348 10.948 -10.176 1.00 96.31 505 THR A N 1
ATOM 4032 C CA . THR A 1 505 ? -7.370 10.010 -9.061 1.00 96.31 505 THR A CA 1
ATOM 4033 C C . THR A 1 505 ? -7.008 8.616 -9.554 1.00 96.31 505 THR A C 1
ATOM 4035 O O . THR A 1 505 ? -7.115 8.319 -10.740 1.00 96.31 505 THR A O 1
ATOM 4038 N N . ARG A 1 506 ? -6.552 7.752 -8.651 1.00 96.50 506 ARG A N 1
ATOM 4039 C CA . ARG A 1 506 ? -6.085 6.396 -8.965 1.00 96.50 506 ARG A CA 1
ATOM 4040 C C . ARG A 1 506 ? -6.899 5.395 -8.144 1.00 96.50 506 ARG A C 1
ATOM 4042 O O . ARG A 1 506 ? -6.453 5.019 -7.060 1.00 96.50 506 ARG A O 1
ATOM 4049 N N . PRO A 1 507 ? -8.112 5.053 -8.595 1.00 97.12 507 PRO A N 1
ATOM 4050 C CA . PRO A 1 507 ? -9.067 4.293 -7.816 1.00 97.12 507 PRO A CA 1
ATOM 4051 C C . PRO A 1 507 ? -8.707 2.809 -7.772 1.00 97.12 507 PRO A C 1
ATOM 4053 O O . PRO A 1 507 ? -8.128 2.263 -8.710 1.00 97.12 507 PRO A O 1
ATOM 4056 N N . GLN A 1 508 ? -9.109 2.153 -6.692 1.00 98.12 508 GLN A N 1
ATOM 4057 C CA . GLN A 1 508 ? -9.437 0.734 -6.697 1.00 98.12 508 GLN A CA 1
ATOM 4058 C C . GLN A 1 508 ? -10.939 0.623 -6.945 1.00 98.12 508 GLN A C 1
ATOM 4060 O O . GLN A 1 508 ? -11.715 1.150 -6.149 1.00 98.12 508 GLN A O 1
ATOM 4065 N N . LEU A 1 509 ? -11.355 -0.065 -8.005 1.00 97.81 509 LEU A N 1
ATOM 4066 C CA . LEU A 1 509 ? -12.761 -0.427 -8.183 1.00 97.81 509 LEU A CA 1
ATOM 4067 C C . LEU A 1 509 ? -13.048 -1.740 -7.452 1.00 97.81 509 LEU A C 1
ATOM 4069 O O . LEU A 1 509 ? -12.417 -2.762 -7.719 1.00 97.81 509 LEU A O 1
ATOM 4073 N N . VAL A 1 510 ? -13.966 -1.682 -6.491 1.00 98.25 510 VAL A N 1
ATOM 4074 C CA . VAL A 1 510 ? -14.301 -2.767 -5.568 1.00 98.25 510 VAL A CA 1
ATOM 4075 C C . VAL A 1 510 ? -15.638 -3.363 -5.980 1.00 98.25 510 VAL A C 1
ATOM 4077 O O . VAL A 1 510 ? -16.668 -2.698 -5.914 1.00 98.25 510 VAL A O 1
ATOM 4080 N N . SER A 1 511 ? -15.623 -4.635 -6.364 1.00 96.62 511 SER A N 1
ATOM 4081 C CA . SER A 1 511 ? -16.827 -5.422 -6.648 1.00 96.62 511 SER A CA 1
ATOM 4082 C C . SER A 1 511 ? -17.206 -6.295 -5.458 1.00 96.62 511 SER A C 1
ATOM 4084 O O . SER A 1 511 ? -16.321 -6.790 -4.748 1.00 96.62 511 SER A O 1
ATOM 4086 N N . LYS A 1 512 ? -18.492 -6.609 -5.332 1.00 96.69 512 LYS A N 1
ATOM 4087 C CA . LYS A 1 512 ? -18.997 -7.535 -4.316 1.00 96.69 512 LYS A CA 1
ATOM 4088 C C . LYS A 1 512 ? -18.449 -8.954 -4.482 1.00 96.69 512 LYS A C 1
ATOM 4090 O O . LYS A 1 512 ? -18.226 -9.636 -3.488 1.00 96.69 512 LYS A O 1
ATOM 4095 N N . GLU A 1 513 ? -18.220 -9.379 -5.720 1.00 94.56 513 GLU A N 1
ATOM 4096 C CA . GLU A 1 513 ? -17.764 -10.722 -6.081 1.00 94.56 513 GLU A CA 1
ATOM 4097 C C . GLU A 1 513 ? -16.317 -10.962 -5.639 1.00 94.56 513 GLU A C 1
ATOM 4099 O O . GLU A 1 513 ? -16.019 -12.012 -5.078 1.00 94.56 513 GLU A O 1
ATOM 4104 N N . ARG A 1 514 ? -15.430 -9.981 -5.861 1.00 91.75 514 ARG A N 1
ATOM 4105 C CA . ARG A 1 514 ? -14.011 -10.069 -5.475 1.00 91.75 514 ARG A CA 1
ATOM 4106 C C . ARG A 1 514 ? -13.794 -9.875 -3.977 1.00 91.75 514 ARG A C 1
ATOM 4108 O O . ARG A 1 514 ? -13.103 -10.665 -3.355 1.00 91.75 514 ARG A O 1
ATOM 4115 N N . GLN A 1 515 ? -14.370 -8.825 -3.386 1.00 95.56 515 GLN A N 1
ATOM 4116 C CA . GLN A 1 515 ? -14.057 -8.431 -2.007 1.00 95.56 515 GLN A CA 1
ATOM 4117 C C . GLN A 1 515 ? -15.328 -8.100 -1.210 1.00 95.56 515 GLN A C 1
ATOM 4119 O O . GLN A 1 515 ? -15.572 -6.935 -0.889 1.00 95.56 515 GLN A O 1
ATOM 4124 N N . PRO A 1 516 ? -16.149 -9.104 -0.847 1.00 97.19 516 PRO A N 1
ATOM 4125 C CA . PRO A 1 516 ? -17.481 -8.885 -0.282 1.00 97.19 516 PRO A CA 1
ATOM 4126 C C . PRO A 1 516 ? -17.473 -8.112 1.042 1.00 97.19 516 PRO A C 1
ATOM 4128 O O . PRO A 1 516 ? -18.330 -7.254 1.250 1.00 97.19 516 PRO A O 1
ATOM 4131 N N . LEU A 1 517 ? -16.507 -8.369 1.933 1.00 97.88 517 LEU A N 1
ATOM 4132 C CA . LEU A 1 517 ? -16.404 -7.656 3.212 1.00 97.88 517 LEU A CA 1
ATOM 4133 C C . LEU A 1 517 ? -16.054 -6.175 3.009 1.00 97.88 517 LEU A C 1
ATOM 4135 O O . LEU A 1 517 ? -16.667 -5.303 3.628 1.00 97.88 517 LEU A O 1
ATOM 4139 N N . TYR A 1 518 ? -15.089 -5.894 2.131 1.00 98.56 518 TYR A N 1
ATOM 4140 C CA . TYR A 1 518 ? -14.646 -4.531 1.846 1.00 98.56 518 TYR A CA 1
ATOM 4141 C C . TYR A 1 518 ? -15.719 -3.750 1.078 1.00 98.56 518 TYR A C 1
ATOM 4143 O O . TYR A 1 518 ? -16.053 -2.631 1.464 1.00 98.56 518 TYR A O 1
ATOM 4151 N N . TRP A 1 519 ? -16.353 -4.386 0.086 1.00 98.62 519 TRP A N 1
ATOM 4152 C CA . TRP A 1 519 ? -17.535 -3.866 -0.604 1.00 98.62 519 TRP A CA 1
ATOM 4153 C C . TRP A 1 519 ? -18.649 -3.520 0.391 1.00 98.62 519 TRP A C 1
ATOM 4155 O O . TRP A 1 519 ? -19.173 -2.412 0.362 1.00 98.62 519 TRP A O 1
ATOM 4165 N N . ASN A 1 520 ? -18.964 -4.418 1.334 1.00 98.62 520 ASN A N 1
ATOM 4166 C CA . ASN A 1 520 ? -20.017 -4.186 2.327 1.00 98.62 520 ASN A CA 1
ATOM 4167 C C . ASN A 1 520 ? -19.689 -3.019 3.270 1.00 98.62 520 ASN A C 1
ATOM 4169 O O . ASN A 1 520 ? -20.587 -2.273 3.659 1.00 98.62 520 ASN A O 1
ATOM 4173 N N . MET A 1 521 ? -18.416 -2.831 3.627 1.00 98.81 521 MET A N 1
ATOM 4174 C CA . MET A 1 521 ? -17.979 -1.677 4.418 1.00 98.81 521 MET A CA 1
ATOM 4175 C C . MET A 1 521 ? -18.187 -0.367 3.647 1.00 98.81 521 MET A C 1
ATOM 4177 O O . MET A 1 521 ? -18.799 0.557 4.184 1.00 98.81 521 MET A O 1
ATOM 4181 N N . ILE A 1 522 ? -17.783 -0.308 2.372 1.00 98.88 522 ILE A N 1
ATOM 4182 C CA . ILE A 1 522 ? -17.970 0.884 1.527 1.00 98.88 522 ILE A CA 1
ATOM 4183 C C . ILE A 1 522 ? -19.462 1.140 1.255 1.00 98.88 522 ILE A C 1
ATOM 4185 O O . ILE A 1 522 ? -19.913 2.278 1.345 1.00 98.88 522 ILE A O 1
ATOM 4189 N N . ASP A 1 523 ? -20.263 0.106 0.985 1.00 98.81 523 ASP A N 1
ATOM 4190 C CA . ASP A 1 523 ? -21.712 0.244 0.782 1.00 98.81 523 ASP A CA 1
ATOM 4191 C C . ASP A 1 523 ? -22.438 0.684 2.063 1.00 98.81 523 ASP A C 1
ATOM 4193 O O . ASP A 1 523 ? -23.379 1.478 2.017 1.00 98.81 523 ASP A O 1
ATOM 4197 N N . THR A 1 524 ? -21.985 0.231 3.234 1.00 98.75 524 THR A N 1
ATOM 4198 C CA . THR A 1 524 ? -22.521 0.714 4.515 1.00 98.75 524 THR A CA 1
ATOM 4199 C C . THR A 1 524 ? -22.151 2.178 4.740 1.00 98.75 524 THR A C 1
ATOM 4201 O O . THR A 1 524 ? -23.016 2.976 5.097 1.00 98.75 524 THR A O 1
ATOM 4204 N N . PHE A 1 525 ? -20.910 2.570 4.438 1.00 98.75 525 PHE A N 1
ATOM 4205 C CA . PHE A 1 525 ? -20.494 3.972 4.465 1.00 98.75 525 PHE A CA 1
ATOM 4206 C C . PHE A 1 525 ? -21.337 4.825 3.504 1.00 98.75 525 PHE A C 1
ATOM 4208 O O . PHE A 1 525 ? -21.820 5.887 3.896 1.00 98.75 525 PHE A O 1
ATOM 4215 N N . ARG A 1 526 ? -21.619 4.325 2.295 1.00 98.62 526 ARG A N 1
ATOM 4216 C CA . ARG A 1 526 ? -22.505 4.966 1.313 1.00 98.62 526 ARG A CA 1
ATOM 4217 C C . ARG A 1 526 ? -23.915 5.173 1.840 1.00 98.62 526 ARG A C 1
ATOM 4219 O O . ARG A 1 526 ? -24.480 6.240 1.633 1.00 98.62 526 ARG A O 1
ATOM 4226 N N . LYS A 1 527 ? -24.495 4.192 2.532 1.00 98.56 527 LYS A N 1
ATOM 4227 C CA . LYS A 1 527 ? -25.832 4.333 3.138 1.00 98.56 527 LYS A CA 1
ATOM 4228 C C . LYS A 1 527 ? -25.874 5.420 4.215 1.00 98.56 527 LYS A C 1
ATOM 4230 O O . LYS A 1 527 ? -26.918 6.037 4.392 1.00 98.56 527 LYS A O 1
ATOM 4235 N N . ILE A 1 528 ? -24.757 5.665 4.903 1.00 98.25 528 ILE A N 1
ATOM 4236 C CA . ILE A 1 528 ? -24.641 6.698 5.943 1.00 98.25 528 ILE A CA 1
ATOM 4237 C C . ILE A 1 528 ? -24.379 8.082 5.330 1.00 98.25 528 ILE A C 1
ATOM 4239 O O . ILE A 1 528 ? -24.961 9.073 5.764 1.00 98.25 528 ILE A O 1
ATOM 4243 N N . THR A 1 529 ? -23.487 8.172 4.341 1.00 97.44 529 THR A N 1
ATOM 4244 C CA . THR A 1 529 ? -22.938 9.452 3.856 1.00 97.44 529 THR A CA 1
ATOM 4245 C C . THR A 1 529 ? -23.431 9.876 2.475 1.00 97.44 529 THR A C 1
ATOM 4247 O O . THR A 1 529 ? -23.226 11.025 2.085 1.00 97.44 529 THR A O 1
ATOM 4250 N N . GLY A 1 530 ? -24.048 8.960 1.729 1.00 97.44 530 GLY A N 1
ATOM 4251 C CA . GLY A 1 530 ? -24.384 9.106 0.313 1.00 97.44 530 GLY A CA 1
ATOM 4252 C C . GLY A 1 530 ? -23.233 8.794 -0.652 1.00 97.44 530 GLY A C 1
ATOM 4253 O O . GLY A 1 530 ? -23.432 8.906 -1.857 1.00 97.44 530 GLY A O 1
ATOM 4254 N N . ILE A 1 531 ? -22.042 8.412 -0.169 1.00 97.38 531 ILE A N 1
ATOM 4255 C CA . ILE A 1 531 ? -20.831 8.287 -1.002 1.00 97.38 531 ILE A CA 1
ATOM 4256 C C . ILE A 1 531 ? -20.340 6.842 -1.086 1.00 97.38 531 ILE A C 1
ATOM 4258 O O . ILE A 1 531 ? -19.969 6.238 -0.087 1.00 97.38 531 ILE A O 1
ATOM 4262 N N . GLY A 1 532 ? -20.290 6.304 -2.306 1.00 98.19 532 GLY A N 1
ATOM 4263 C CA . GLY A 1 532 ? -19.821 4.957 -2.642 1.00 98.19 532 GLY A CA 1
ATOM 4264 C C . GLY A 1 532 ? -18.306 4.824 -2.757 1.00 98.19 532 GLY A C 1
ATOM 4265 O O . GLY A 1 532 ? -17.822 4.097 -3.622 1.00 98.19 532 GLY A O 1
ATOM 4266 N N . ALA A 1 533 ? -17.561 5.558 -1.934 1.00 98.56 533 ALA A N 1
ATOM 4267 C CA . ALA A 1 533 ? -16.109 5.584 -1.960 1.00 98.56 533 ALA A CA 1
ATOM 4268 C C . ALA A 1 533 ? -15.535 5.827 -0.562 1.00 98.56 533 ALA A C 1
ATOM 4270 O O . ALA A 1 533 ? -16.158 6.486 0.268 1.00 98.56 533 ALA A O 1
ATOM 4271 N N . VAL A 1 534 ? -14.318 5.344 -0.331 1.00 98.69 534 VAL A N 1
ATOM 4272 C CA . VAL A 1 534 ? -13.509 5.640 0.858 1.00 98.69 534 VAL A CA 1
ATOM 4273 C C . VAL A 1 534 ? -12.092 6.001 0.443 1.00 98.69 534 VAL A C 1
ATOM 4275 O O . VAL A 1 534 ? -11.598 5.519 -0.576 1.00 98.69 534 VAL A O 1
ATOM 4278 N N . LEU A 1 535 ? -11.409 6.828 1.230 1.00 98.56 535 LEU A N 1
ATOM 4279 C CA . LEU A 1 535 ? -9.969 6.998 1.081 1.00 98.56 535 LEU A CA 1
ATOM 4280 C C . LEU A 1 535 ? -9.275 5.702 1.489 1.00 98.56 535 LEU A C 1
ATOM 4282 O O . LEU A 1 535 ? -9.576 5.148 2.540 1.00 98.56 535 LEU A O 1
ATOM 4286 N N . ASN A 1 536 ? -8.323 5.256 0.677 1.00 98.31 536 ASN A N 1
ATOM 4287 C CA . ASN A 1 536 ? -7.483 4.096 0.914 1.00 98.31 536 ASN A CA 1
ATOM 4288 C C . ASN A 1 536 ? -6.004 4.440 0.652 1.00 98.31 536 ASN A C 1
ATOM 4290 O O . ASN A 1 536 ? -5.612 4.992 -0.382 1.00 98.31 536 ASN A O 1
ATOM 4294 N N . THR A 1 537 ? -5.154 4.106 1.617 1.00 96.44 537 THR A N 1
ATOM 4295 C CA . THR A 1 537 ? -3.699 4.136 1.472 1.00 96.44 537 THR A CA 1
ATOM 4296 C C . THR A 1 537 ? -3.069 2.950 2.182 1.00 96.44 537 THR A C 1
ATOM 4298 O O . THR A 1 537 ? -3.708 2.301 3.002 1.00 96.44 537 THR A O 1
ATOM 4301 N N . SER A 1 538 ? -1.800 2.666 1.895 1.00 95.31 538 SER A N 1
ATOM 4302 C CA . SER A 1 538 ? -1.094 1.526 2.487 1.00 95.31 538 SER A CA 1
ATOM 4303 C C . SER A 1 538 ? -1.142 1.537 4.012 1.00 95.31 538 SER A C 1
ATOM 4305 O O . SER A 1 538 ? -1.089 2.603 4.613 1.00 95.31 538 SER A O 1
ATOM 4307 N N . PHE A 1 539 ? -1.206 0.389 4.676 1.00 97.06 539 PHE A N 1
ATOM 4308 C CA . PHE A 1 539 ? -1.064 0.343 6.129 1.00 97.06 539 PHE A CA 1
ATOM 4309 C C . PHE A 1 539 ? 0.408 0.167 6.501 1.00 97.06 539 PHE A C 1
ATOM 4311 O O . PHE A 1 539 ? 0.944 -0.933 6.487 1.00 97.06 539 PHE A O 1
ATOM 4318 N N . ASN A 1 540 ? 1.075 1.297 6.744 1.00 92.62 540 ASN A N 1
ATOM 4319 C CA . ASN A 1 540 ? 2.471 1.415 7.178 1.00 92.62 540 ASN A CA 1
ATOM 4320 C C . ASN A 1 540 ? 2.789 2.856 7.605 1.00 92.62 540 ASN A C 1
ATOM 4322 O O . ASN A 1 540 ? 2.037 3.786 7.294 1.00 92.62 540 ASN A O 1
ATOM 4326 N N . VAL A 1 541 ? 3.935 3.057 8.248 1.00 83.81 541 VAL A N 1
ATOM 4327 C CA . VAL A 1 541 ? 4.550 4.378 8.468 1.00 83.81 541 VAL A CA 1
ATOM 4328 C C . VAL A 1 541 ? 5.695 4.611 7.472 1.00 83.81 541 VAL A C 1
ATOM 4330 O O . VAL A 1 541 ? 5.987 3.752 6.637 1.00 83.81 541 VAL A O 1
ATOM 4333 N N . ASN A 1 542 ? 6.310 5.801 7.479 1.00 76.62 542 ASN A N 1
ATOM 4334 C CA . ASN A 1 542 ? 7.374 6.130 6.525 1.00 76.62 542 ASN A CA 1
ATOM 4335 C C . ASN A 1 542 ? 8.519 5.105 6.579 1.00 76.62 542 ASN A C 1
ATOM 4337 O O . ASN A 1 542 ? 8.954 4.729 7.660 1.00 76.62 542 ASN A O 1
ATOM 4341 N N . LYS A 1 543 ? 9.044 4.732 5.406 1.00 79.38 543 LYS A N 1
ATOM 4342 C CA . LYS A 1 543 ? 10.162 3.789 5.202 1.00 79.38 543 LYS A CA 1
ATOM 4343 C C . LYS A 1 543 ? 9.917 2.324 5.596 1.00 79.38 543 LYS A C 1
ATOM 4345 O O . LYS A 1 543 ? 10.762 1.505 5.261 1.00 79.38 543 LYS A O 1
ATOM 4350 N N . GLU A 1 544 ? 8.777 1.973 6.185 1.00 88.25 544 GLU A N 1
ATOM 4351 C CA . GLU A 1 544 ? 8.420 0.570 6.434 1.00 88.25 544 GLU A CA 1
ATOM 4352 C C . GLU A 1 544 ? 7.638 -0.048 5.253 1.00 88.25 544 GLU A C 1
ATOM 4354 O O . GLU A 1 544 ? 6.879 0.658 4.572 1.00 88.25 544 GLU A O 1
ATOM 4359 N N . PRO A 1 545 ? 7.767 -1.364 5.011 1.00 92.69 545 PRO A N 1
ATOM 4360 C CA . PRO A 1 545 ? 6.846 -2.139 4.174 1.00 92.69 545 PRO A CA 1
ATOM 4361 C C . PRO A 1 545 ? 5.410 -2.108 4.714 1.00 92.69 545 PRO A C 1
ATOM 4363 O O . PRO A 1 545 ? 5.177 -1.753 5.872 1.00 92.69 545 PRO A O 1
ATOM 4366 N N . VAL A 1 546 ? 4.435 -2.520 3.900 1.00 96.00 546 VAL A N 1
ATOM 4367 C CA . VAL A 1 546 ? 3.050 -2.754 4.363 1.00 96.00 546 VAL A CA 1
ATOM 4368 C C . VAL A 1 546 ? 3.062 -3.744 5.533 1.00 96.00 546 VAL A C 1
ATOM 4370 O O . VAL A 1 546 ? 3.863 -4.678 5.528 1.00 96.00 546 VAL A O 1
ATOM 4373 N N . VAL A 1 547 ? 2.256 -3.516 6.574 1.00 97.00 547 VAL A N 1
ATOM 4374 C CA . VAL A 1 547 ? 2.173 -4.418 7.740 1.00 97.00 547 VAL A CA 1
ATOM 4375 C C . VAL A 1 547 ? 1.783 -5.832 7.303 1.00 97.00 547 VAL A C 1
ATOM 4377 O O . VAL A 1 547 ? 0.862 -5.996 6.506 1.00 97.00 547 VAL A O 1
ATOM 4380 N N . LEU A 1 548 ? 2.499 -6.841 7.804 1.00 97.50 548 LEU A N 1
ATOM 4381 C CA . LEU A 1 548 ? 2.237 -8.244 7.484 1.00 97.50 548 LEU A CA 1
ATOM 4382 C C . LEU A 1 548 ? 1.426 -8.904 8.600 1.00 97.50 548 LEU A C 1
ATOM 4384 O O . LEU A 1 548 ? 0.324 -9.380 8.337 1.00 97.50 548 LEU A O 1
ATOM 4388 N N . SER A 1 549 ? 1.953 -8.871 9.827 1.00 98.00 549 SER A N 1
ATOM 4389 C CA . SER A 1 549 ? 1.417 -9.570 11.005 1.00 98.00 549 SER A CA 1
ATOM 4390 C C . SER A 1 549 ? 0.482 -8.706 11.870 1.00 98.00 549 SER A C 1
ATOM 4392 O O . SER A 1 549 ? 0.516 -7.471 11.771 1.00 98.00 549 SER A O 1
ATOM 4394 N N . PRO A 1 550 ? -0.325 -9.313 12.764 1.00 98.31 550 PRO A N 1
ATOM 4395 C CA . PRO A 1 550 ? -1.061 -8.579 13.790 1.00 98.31 550 PRO A CA 1
ATOM 4396 C C . PRO A 1 550 ? -0.145 -7.718 14.673 1.00 98.31 550 PRO A C 1
ATOM 4398 O O . PRO A 1 550 ? -0.491 -6.580 14.992 1.00 98.31 550 PRO A O 1
ATOM 4401 N N . GLU A 1 551 ? 1.055 -8.200 15.003 1.00 97.06 551 GLU A N 1
ATOM 4402 C CA . GLU A 1 551 ? 2.081 -7.448 15.728 1.00 97.06 551 GLU A CA 1
ATOM 4403 C C . GLU A 1 551 ? 2.512 -6.194 14.963 1.00 97.06 551 GLU A C 1
ATOM 4405 O O . GLU A 1 551 ? 2.606 -5.114 15.553 1.00 97.06 551 GLU A O 1
ATOM 4410 N N . ASP A 1 552 ? 2.743 -6.303 13.651 1.00 97.06 552 ASP A N 1
ATOM 4411 C CA . ASP A 1 552 ? 3.065 -5.151 12.805 1.00 97.06 552 ASP A CA 1
ATOM 4412 C C . ASP A 1 552 ? 1.916 -4.139 12.778 1.00 97.06 552 ASP A C 1
ATOM 4414 O O . ASP A 1 552 ? 2.149 -2.932 12.888 1.00 97.06 552 ASP A O 1
ATOM 4418 N N . ALA A 1 553 ? 0.675 -4.620 12.651 1.00 97.62 553 ALA A N 1
ATOM 4419 C CA . ALA A 1 553 ? -0.517 -3.780 12.623 1.00 97.62 553 ALA A CA 1
ATOM 4420 C C . ALA A 1 553 ? -0.709 -3.028 13.945 1.00 97.62 553 ALA A C 1
ATOM 4422 O O . ALA A 1 553 ? -0.927 -1.817 13.934 1.00 97.62 553 ALA A O 1
ATOM 4423 N N . ILE A 1 554 ? -0.553 -3.713 15.082 1.00 95.56 554 ILE A N 1
ATOM 4424 C CA . ILE A 1 554 ? -0.644 -3.120 16.421 1.00 95.56 554 ILE A CA 1
ATOM 4425 C C . ILE A 1 554 ? 0.524 -2.167 16.674 1.00 95.56 554 ILE A C 1
ATOM 4427 O O . ILE A 1 554 ? 0.301 -1.081 17.206 1.00 95.56 554 ILE A O 1
ATOM 4431 N N . ARG A 1 555 ? 1.755 -2.503 16.257 1.00 93.19 555 ARG A N 1
ATOM 4432 C CA . ARG A 1 555 ? 2.913 -1.596 16.346 1.00 93.19 555 ARG A CA 1
ATOM 4433 C C . ARG A 1 555 ? 2.652 -0.315 15.562 1.00 93.19 555 ARG A C 1
ATOM 4435 O O . ARG A 1 555 ? 2.811 0.773 16.113 1.00 93.19 555 ARG A O 1
ATOM 4442 N N . CYS A 1 556 ? 2.225 -0.439 14.305 1.00 93.25 556 CYS A N 1
ATOM 4443 C CA . CYS A 1 556 ? 1.908 0.695 13.441 1.00 93.25 556 CYS A CA 1
ATOM 4444 C C . CYS A 1 556 ? 0.730 1.507 13.994 1.00 93.25 556 CYS A C 1
ATOM 4446 O O . CYS A 1 556 ? 0.762 2.737 13.981 1.00 93.25 556 CYS A O 1
ATOM 4448 N N . PHE A 1 557 ? -0.306 0.843 14.507 1.00 94.06 557 PHE A N 1
ATOM 4449 C CA . PHE A 1 557 ? -1.421 1.494 15.186 1.00 94.06 557 PHE A CA 1
ATOM 4450 C C . PHE A 1 557 ? -0.936 2.268 16.409 1.00 94.06 557 PHE A C 1
ATOM 4452 O O . PHE A 1 557 ? -1.247 3.446 16.535 1.00 94.06 557 PHE A O 1
ATOM 4459 N N . ALA A 1 558 ? -0.120 1.668 17.273 1.00 87.69 558 ALA A N 1
ATOM 4460 C CA . ALA A 1 558 ? 0.396 2.289 18.487 1.00 87.69 558 ALA A CA 1
ATOM 4461 C C . ALA A 1 558 ? 1.277 3.515 18.203 1.00 87.69 558 ALA A C 1
ATOM 4463 O O . ALA A 1 558 ? 1.137 4.527 18.891 1.00 87.69 558 ALA A O 1
ATOM 4464 N N . SER A 1 559 ? 2.141 3.443 17.187 1.00 84.25 559 SER A N 1
ATOM 4465 C CA . SER A 1 559 ? 3.145 4.469 16.871 1.00 84.25 559 SER A CA 1
ATOM 4466 C C . SER A 1 559 ? 2.664 5.578 15.930 1.00 84.25 559 SER A C 1
ATOM 4468 O O . SER A 1 559 ? 3.413 6.519 15.670 1.00 84.25 559 SER A O 1
ATOM 4470 N N . SER A 1 560 ? 1.432 5.497 15.422 1.00 85.94 560 SER A N 1
ATOM 4471 C CA . SER A 1 560 ? 0.887 6.466 14.465 1.00 85.94 560 SER A CA 1
ATOM 4472 C C . SER A 1 560 ? -0.350 7.199 14.988 1.00 85.94 560 SER A C 1
ATOM 4474 O O . SER A 1 560 ? -0.947 6.833 16.003 1.00 85.94 560 SER A O 1
ATOM 4476 N N . GLY A 1 561 ? -0.757 8.248 14.270 1.00 85.38 561 GLY A N 1
ATOM 4477 C CA . GLY A 1 561 ? -1.976 9.016 14.543 1.00 85.38 561 GLY A CA 1
ATOM 4478 C C . GLY A 1 561 ? -3.278 8.369 14.049 1.00 85.38 561 GLY A C 1
ATOM 4479 O O . GLY A 1 561 ? -4.204 9.107 13.728 1.00 85.38 561 GLY A O 1
ATOM 4480 N N . LEU A 1 562 ? -3.336 7.037 13.912 1.00 92.94 562 LEU A N 1
ATOM 4481 C CA . LEU A 1 562 ? -4.588 6.315 13.646 1.00 92.94 562 LEU A CA 1
ATOM 4482 C C . LEU A 1 562 ? -5.544 6.450 14.837 1.00 92.94 562 LEU A C 1
ATOM 4484 O O . LEU A 1 562 ? -5.099 6.398 15.980 1.00 92.94 562 LEU A O 1
ATOM 4488 N N . ASP A 1 563 ? -6.842 6.589 14.586 1.00 92.69 563 ASP A N 1
ATOM 4489 C CA . ASP A 1 563 ? -7.843 6.743 15.651 1.00 92.69 563 ASP A CA 1
ATOM 4490 C C . ASP A 1 563 ? -8.304 5.380 16.191 1.00 92.69 563 ASP A C 1
ATOM 4492 O O . ASP A 1 563 ? -8.505 5.205 17.396 1.00 92.69 563 ASP A O 1
ATOM 4496 N N . SER A 1 564 ? -8.422 4.396 15.298 1.00 95.88 564 SER A N 1
ATOM 4497 C CA . SER A 1 564 ? -8.843 3.025 15.602 1.00 95.88 564 SER A CA 1
ATOM 4498 C C . SER A 1 564 ? -8.212 2.009 14.642 1.00 95.88 564 SER A C 1
ATOM 4500 O O . SER A 1 564 ? -7.626 2.370 13.616 1.00 95.88 564 SER A O 1
ATOM 4502 N N . LEU A 1 565 ? -8.294 0.727 14.997 1.00 98.44 565 LEU A N 1
ATOM 4503 C CA . LEU A 1 565 ? -7.819 -0.402 14.195 1.00 98.44 565 LEU A CA 1
ATOM 4504 C C . LEU A 1 565 ? -8.915 -1.469 14.126 1.00 98.44 565 LEU A C 1
ATOM 4506 O O . LEU A 1 565 ? -9.332 -1.994 15.150 1.00 98.44 565 LEU A O 1
ATOM 4510 N N . ALA A 1 566 ? -9.355 -1.812 12.923 1.00 98.69 566 ALA A N 1
ATOM 4511 C CA . ALA A 1 566 ? -10.156 -2.992 12.646 1.00 98.69 566 ALA A CA 1
ATOM 4512 C C . ALA A 1 566 ? -9.238 -4.122 12.167 1.00 98.69 566 ALA A C 1
ATOM 4514 O O . ALA A 1 566 ? -8.634 -4.014 11.096 1.00 98.69 566 ALA A O 1
ATOM 4515 N N . ILE A 1 567 ? -9.126 -5.186 12.961 1.00 98.56 567 ILE A N 1
ATOM 4516 C CA . ILE A 1 567 ? -8.253 -6.332 12.699 1.00 98.56 567 ILE A CA 1
ATOM 4517 C C . ILE A 1 567 ? -9.022 -7.638 12.908 1.00 98.56 567 ILE A C 1
ATOM 4519 O O . ILE A 1 567 ? -9.482 -7.915 14.013 1.00 98.56 567 ILE A O 1
ATOM 4523 N N . GLY A 1 568 ? -9.219 -8.406 11.832 1.00 98.25 568 GLY A N 1
ATOM 4524 C CA . GLY A 1 568 ? -10.159 -9.534 11.842 1.00 98.25 568 GLY A CA 1
ATOM 4525 C C . GLY A 1 568 ? -11.555 -9.075 12.273 1.00 98.25 568 GLY A C 1
ATOM 4526 O O . GLY A 1 568 ? -12.032 -8.018 11.844 1.00 98.25 568 GLY A O 1
ATOM 4527 N N . SER A 1 569 ? -12.184 -9.811 13.185 1.00 97.62 569 SER A N 1
ATOM 4528 C CA . SER A 1 569 ? -13.478 -9.425 13.768 1.00 97.62 569 SER A CA 1
ATOM 4529 C C . SER A 1 569 ? -13.386 -8.366 14.875 1.00 97.62 569 SER A C 1
ATOM 4531 O O . SER A 1 569 ? -14.404 -8.040 15.490 1.00 97.62 569 SER A O 1
ATOM 4533 N N . PHE A 1 570 ? -12.203 -7.828 15.180 1.00 97.12 570 PHE A N 1
ATOM 4534 C CA . PHE A 1 570 ? -11.995 -6.951 16.332 1.00 97.12 570 PHE A CA 1
ATOM 4535 C C . PHE A 1 570 ? -11.890 -5.479 15.941 1.00 97.12 570 PHE A C 1
ATOM 4537 O O . PHE A 1 570 ? -11.224 -5.120 14.970 1.00 97.12 570 PHE A O 1
ATOM 4544 N N . PHE A 1 571 ? -12.509 -4.612 16.741 1.00 96.44 571 PHE A N 1
ATOM 4545 C CA . PHE A 1 571 ? -12.343 -3.165 16.671 1.00 96.44 571 PHE A CA 1
ATOM 4546 C C . PHE A 1 571 ? -11.577 -2.683 17.902 1.00 96.44 571 PHE A C 1
ATOM 4548 O O . PHE A 1 571 ? -12.012 -2.874 19.035 1.00 96.44 571 PHE A O 1
ATOM 4555 N N . VAL A 1 572 ? -10.419 -2.076 17.675 1.00 91.50 572 VAL A N 1
ATOM 4556 C CA . VAL A 1 572 ? -9.452 -1.666 18.694 1.00 91.50 572 VAL A CA 1
ATOM 4557 C C . VAL A 1 572 ? -9.442 -0.148 18.782 1.00 91.50 572 VAL A C 1
ATOM 4559 O O . VAL A 1 572 ? -9.335 0.552 17.771 1.00 91.50 572 VAL A O 1
ATOM 4562 N N . SER A 1 573 ? -9.517 0.370 20.003 1.00 83.06 573 SER A N 1
ATOM 4563 C CA . SER A 1 573 ? -9.442 1.808 20.265 1.00 83.06 573 SER A CA 1
ATOM 4564 C C . SER A 1 573 ? -8.096 2.193 20.880 1.00 83.06 573 SER A C 1
ATOM 4566 O O . SER A 1 573 ? -7.355 1.351 21.381 1.00 83.06 573 SER A O 1
ATOM 4568 N N . LYS A 1 574 ? -7.756 3.487 20.849 1.00 74.19 574 LYS A N 1
ATOM 4569 C CA . LYS A 1 574 ? -6.514 3.996 21.454 1.00 74.19 574 LYS A CA 1
ATOM 4570 C C . LYS A 1 574 ? -6.496 3.935 22.983 1.00 74.19 574 LYS A C 1
ATOM 4572 O O . LYS A 1 574 ? -5.428 4.143 23.564 1.00 74.19 574 LYS A O 1
ATOM 4577 N N . SER A 1 575 ? -7.626 3.659 23.637 1.00 59.94 575 SER A N 1
ATOM 4578 C CA . SER A 1 575 ? -7.616 3.400 25.073 1.00 59.94 575 SER A CA 1
ATOM 4579 C C . SER A 1 575 ? -6.870 2.097 25.345 1.00 59.94 575 SER A C 1
ATOM 4581 O O . SER A 1 575 ? -6.992 1.100 24.628 1.00 59.94 575 SER A O 1
ATOM 4583 N N . ARG A 1 576 ? -6.037 2.116 26.382 1.00 49.53 576 ARG A N 1
ATOM 4584 C CA . ARG A 1 576 ? -5.405 0.898 26.868 1.00 49.53 576 ARG A CA 1
ATOM 4585 C C . ARG A 1 576 ? -6.331 0.258 27.887 1.00 49.53 576 ARG A C 1
ATOM 4587 O O . ARG A 1 576 ? -6.942 0.950 28.697 1.00 49.53 576 ARG A O 1
ATOM 4594 N N . LEU A 1 577 ? -6.366 -1.067 27.889 1.00 42.75 577 LEU A N 1
ATOM 4595 C CA . LEU A 1 577 ? -6.547 -1.812 29.119 1.00 42.75 577 LEU A CA 1
ATOM 4596 C C . LEU A 1 577 ? -5.401 -1.357 30.026 1.00 42.75 577 LEU A C 1
ATOM 4598 O O . LEU A 1 577 ? -4.281 -1.861 29.949 1.00 42.75 577 LEU A O 1
ATOM 4602 N N . THR A 1 578 ? -5.639 -0.334 30.849 1.00 37.28 578 THR A N 1
ATOM 4603 C CA . THR A 1 578 ? -4.829 -0.145 32.050 1.00 37.28 578 THR A CA 1
ATOM 4604 C C . THR A 1 578 ? -4.759 -1.504 32.698 1.00 37.28 578 THR A C 1
ATOM 4606 O O . THR A 1 578 ? -5.821 -2.095 32.911 1.00 37.28 578 THR A O 1
ATOM 4609 N N . SER A 1 579 ? -3.520 -1.991 32.851 1.00 34.12 579 SER A N 1
ATOM 4610 C CA . SER A 1 579 ? -3.122 -3.247 33.483 1.00 34.12 579 SER A CA 1
ATOM 4611 C C . SER A 1 579 ? -4.294 -3.882 34.189 1.00 34.12 579 SER A C 1
ATOM 4613 O O . SER A 1 579 ? -4.820 -3.212 35.082 1.00 34.12 579 SER A O 1
ATOM 4615 N N . LYS A 1 580 ? -4.661 -5.119 33.807 1.00 37.81 580 LYS A N 1
ATOM 4616 C CA . LYS A 1 580 ? -5.398 -6.052 34.669 1.00 37.81 580 LYS A CA 1
ATOM 4617 C C . LYS A 1 580 ? -5.214 -5.565 36.103 1.00 37.81 580 LYS A C 1
ATOM 4619 O O . LYS A 1 580 ? -4.131 -5.745 36.658 1.00 37.81 580 LYS A O 1
ATOM 4624 N N . ILE A 1 581 ? -6.199 -4.851 36.666 1.00 38.88 581 ILE A N 1
ATOM 4625 C CA . ILE A 1 581 ? -6.309 -4.820 38.119 1.00 38.88 581 ILE A CA 1
ATOM 4626 C C . ILE A 1 581 ? -6.326 -6.307 38.380 1.00 38.88 581 ILE A C 1
ATOM 4628 O O . ILE A 1 581 ? -7.205 -6.948 37.817 1.00 38.88 581 ILE A O 1
ATOM 4632 N N . GLU A 1 582 ? -5.280 -6.870 38.986 1.00 35.03 582 GLU A N 1
ATOM 4633 C CA . GLU A 1 582 ? -5.205 -8.308 39.200 1.00 35.03 582 GLU A CA 1
ATOM 4634 C C . GLU A 1 582 ? -6.536 -8.707 39.830 1.00 35.03 582 GLU A C 1
ATOM 4636 O O . GLU A 1 582 ? -6.795 -8.427 41.002 1.00 35.03 582 GLU A O 1
ATOM 4641 N N . ILE A 1 583 ? -7.429 -9.275 39.013 1.00 40.12 583 ILE A N 1
ATOM 4642 C CA . ILE A 1 583 ? -8.694 -9.830 39.457 1.00 40.12 583 ILE A CA 1
ATOM 4643 C C . ILE A 1 583 ? -8.280 -11.181 40.017 1.00 40.12 583 ILE A C 1
ATOM 4645 O O . ILE A 1 583 ? -8.518 -12.231 39.430 1.00 40.12 583 ILE A O 1
ATOM 4649 N N . ASN A 1 584 ? -7.545 -11.132 41.128 1.00 36.56 584 ASN A N 1
ATOM 4650 C CA . ASN A 1 584 ? -7.339 -12.288 41.964 1.00 36.56 584 ASN A CA 1
ATOM 4651 C C . ASN A 1 584 ? -8.720 -12.749 42.428 1.00 36.56 584 ASN A C 1
ATOM 4653 O O . ASN A 1 584 ? -9.654 -11.950 42.579 1.00 36.56 584 ASN A O 1
ATOM 4657 N N . GLU A 1 585 ? -8.848 -14.052 42.662 1.00 38.19 585 GLU A N 1
ATOM 4658 C CA . GLU A 1 585 ? -10.099 -14.705 43.052 1.00 38.19 585 GLU A CA 1
ATOM 4659 C C . GLU A 1 585 ? -10.795 -14.075 44.280 1.00 38.19 585 GLU A C 1
ATOM 4661 O O . GLU A 1 585 ? -11.982 -14.317 44.496 1.00 38.19 585 GLU A O 1
ATOM 4666 N N . GLU A 1 586 ? -10.123 -13.191 45.029 1.00 38.88 586 GLU A N 1
ATOM 4667 C CA . GLU A 1 586 ? -10.700 -12.372 46.103 1.00 38.88 586 GLU A CA 1
ATOM 4668 C C . GLU A 1 586 ? -11.847 -11.440 45.661 1.00 38.88 586 GLU A C 1
ATOM 4670 O O . GLU A 1 586 ? -12.745 -11.163 46.461 1.00 38.88 586 GLU A O 1
ATOM 4675 N N . ILE A 1 587 ? -11.887 -10.971 44.404 1.00 45.72 587 ILE A N 1
ATOM 4676 C CA . ILE A 1 587 ? -12.916 -10.009 43.952 1.00 45.72 587 ILE A CA 1
ATOM 4677 C C . ILE A 1 587 ? -14.317 -10.646 43.841 1.00 45.72 587 ILE A C 1
ATOM 4679 O O . ILE A 1 587 ? -15.311 -9.920 43.939 1.00 45.72 587 ILE A O 1
ATOM 4683 N N . LYS A 1 588 ? -14.430 -11.982 43.765 1.00 42.59 588 LYS A N 1
ATOM 4684 C CA . LYS A 1 588 ? -15.713 -12.708 43.633 1.00 42.59 588 LYS A CA 1
ATOM 4685 C C . LYS A 1 588 ? -16.603 -12.673 44.886 1.00 42.59 588 LYS A C 1
ATOM 4687 O O . LYS A 1 588 ? -17.798 -12.945 44.789 1.00 42.59 588 LYS A O 1
ATOM 4692 N N . ASN A 1 589 ? -16.071 -12.319 46.057 1.00 46.69 589 ASN A N 1
ATOM 4693 C CA . ASN A 1 589 ? -16.854 -12.287 47.296 1.00 46.69 589 ASN A CA 1
ATOM 4694 C C . ASN A 1 589 ? -17.571 -10.950 47.474 1.00 46.69 589 ASN A C 1
ATOM 4696 O O . ASN A 1 589 ? -16.904 -9.943 47.621 1.00 46.69 589 ASN A O 1
ATOM 4700 N N . LYS A 1 590 ? -18.901 -10.906 47.596 1.00 51.22 590 LYS A N 1
ATOM 4701 C CA . LYS A 1 590 ? -19.717 -9.673 47.743 1.00 51.22 590 LYS A CA 1
ATOM 4702 C C . LYS A 1 590 ? -19.339 -8.711 48.905 1.00 51.22 590 LYS A C 1
ATOM 4704 O O . LYS A 1 590 ? -19.984 -7.686 49.089 1.00 51.22 590 LYS A O 1
ATOM 4709 N N . HIS A 1 591 ? -18.310 -9.011 49.698 1.00 50.69 591 HIS A N 1
ATOM 4710 C CA . HIS A 1 591 ? -17.794 -8.165 50.771 1.00 50.69 591 HIS A CA 1
ATOM 4711 C C . HIS A 1 591 ? -16.897 -7.041 50.240 1.00 50.69 591 HIS A C 1
ATOM 4713 O O . HIS A 1 591 ? -15.688 -7.214 50.090 1.00 50.69 591 HIS A O 1
ATOM 4719 N N . VAL A 1 592 ? -17.475 -5.869 49.967 1.00 59.28 592 VAL A N 1
ATOM 4720 C CA . VAL A 1 592 ? -16.721 -4.606 49.913 1.00 59.28 592 VAL A CA 1
ATOM 4721 C C . VAL A 1 592 ? -16.583 -4.097 51.349 1.00 59.28 592 VAL A C 1
ATOM 4723 O O . VAL A 1 592 ? -17.581 -3.785 51.994 1.00 59.28 592 VAL A O 1
ATOM 4726 N N . SER A 1 593 ? -15.361 -4.064 51.885 1.00 66.62 593 SER A N 1
ATOM 4727 C CA . SER A 1 593 ? -15.094 -3.559 53.239 1.00 66.62 593 SER A CA 1
ATOM 4728 C C . SER A 1 593 ? -15.078 -2.025 53.247 1.00 66.62 593 SER A C 1
ATOM 4730 O O . SER A 1 593 ? -14.011 -1.418 53.312 1.00 66.62 593 SER A O 1
ATOM 4732 N N . MET A 1 594 ? -16.255 -1.398 53.184 1.00 82.94 594 MET A N 1
ATOM 4733 C CA . MET A 1 594 ? -16.408 0.052 53.354 1.00 82.94 594 MET A CA 1
ATOM 4734 C C . MET A 1 594 ? -16.439 0.445 54.834 1.00 82.94 594 MET A C 1
ATOM 4736 O O . MET A 1 594 ? -17.097 -0.201 55.652 1.00 82.94 594 MET A O 1
ATOM 4740 N N . LYS A 1 595 ? -15.748 1.537 55.176 1.00 90.00 595 LYS A N 1
ATOM 4741 C CA . LYS A 1 595 ? -15.832 2.163 56.501 1.00 90.00 595 LYS A CA 1
ATOM 4742 C C . LYS A 1 595 ? -17.012 3.125 56.537 1.00 90.00 595 LYS A C 1
ATOM 4744 O O . LYS A 1 595 ? -17.102 4.012 55.693 1.00 90.00 595 LYS A O 1
ATOM 4749 N N . PHE A 1 596 ? -17.877 2.958 57.530 1.00 93.88 596 PHE A N 1
ATOM 4750 C CA . PHE A 1 596 ? -19.021 3.829 57.771 1.00 93.88 596 PHE A CA 1
ATOM 4751 C C . PHE A 1 596 ? -18.820 4.635 59.050 1.00 93.88 596 PHE A C 1
ATOM 4753 O O . PHE A 1 596 ? -18.304 4.124 60.046 1.00 93.88 596 PHE A O 1
ATOM 4760 N N . THR A 1 597 ? -19.263 5.882 59.006 1.00 95.88 597 THR A N 1
ATOM 4761 C CA . THR A 1 597 ? -19.301 6.807 60.131 1.00 95.88 597 THR A CA 1
ATOM 4762 C C . THR A 1 597 ? -20.745 6.965 60.580 1.00 95.88 597 THR A C 1
ATOM 4764 O O . THR A 1 597 ? -21.608 7.322 59.778 1.00 95.88 597 THR A O 1
ATOM 4767 N N . ASN A 1 598 ? -21.005 6.734 61.867 1.00 96.81 598 ASN A N 1
ATOM 4768 C CA . ASN A 1 598 ? -22.324 6.938 62.454 1.00 96.81 598 ASN A CA 1
ATOM 4769 C C . ASN A 1 598 ? -22.575 8.419 62.747 1.00 96.81 598 ASN A C 1
ATOM 4771 O O . ASN A 1 598 ? -21.854 9.037 63.533 1.00 96.81 598 ASN A O 1
ATOM 4775 N N . ILE A 1 599 ? -23.636 8.954 62.155 1.00 97.31 599 ILE A N 1
ATOM 4776 C CA . ILE A 1 599 ? -24.133 10.300 62.407 1.00 97.31 599 ILE A CA 1
ATOM 4777 C C . ILE A 1 599 ? -25.291 10.178 63.404 1.00 97.31 599 ILE A C 1
ATOM 4779 O O . ILE A 1 599 ? -26.262 9.475 63.122 1.00 97.31 599 ILE A O 1
ATOM 4783 N N . PRO A 1 600 ? -25.208 10.784 64.603 1.00 96.50 600 PRO A N 1
ATOM 4784 C CA . PRO A 1 600 ? -26.221 10.590 65.633 1.00 96.50 600 PRO A CA 1
ATOM 4785 C C . PRO A 1 600 ? -27.539 11.294 65.291 1.00 96.50 600 PRO A C 1
ATOM 4787 O O . PRO A 1 600 ? -27.580 12.254 64.531 1.00 96.50 600 PRO A O 1
ATOM 4790 N N . THR A 1 601 ? -28.633 10.849 65.913 1.00 96.69 601 THR A N 1
ATOM 4791 C CA . THR A 1 601 ? -29.885 11.618 65.875 1.00 96.69 601 THR A CA 1
ATOM 4792 C C . THR A 1 601 ? -29.656 12.975 66.538 1.00 96.69 601 THR A C 1
ATOM 4794 O O . THR A 1 601 ? -29.164 13.033 67.668 1.00 96.69 601 THR A O 1
ATOM 4797 N N . GLY A 1 602 ? -30.058 14.061 65.882 1.00 94.94 602 GLY A N 1
ATOM 4798 C CA . GLY A 1 602 ? -29.801 15.408 66.383 1.00 94.94 602 GLY A CA 1
ATOM 4799 C C . GLY A 1 602 ? -30.595 16.494 65.669 1.00 94.94 602 GLY A C 1
ATOM 4800 O O . GLY A 1 602 ? -31.373 16.223 64.756 1.00 94.94 602 GLY A O 1
ATOM 4801 N N . TYR A 1 603 ? -30.399 17.729 66.124 1.00 96.06 603 TYR A N 1
ATOM 4802 C CA . TYR A 1 603 ? -30.906 18.936 65.479 1.00 96.06 603 TYR A CA 1
ATOM 4803 C C . TYR A 1 603 ? -29.736 19.651 64.813 1.00 96.06 603 TYR A C 1
ATOM 4805 O O . TYR A 1 603 ? -28.773 20.008 65.490 1.00 96.06 603 TYR A O 1
ATOM 4813 N N . TYR A 1 604 ? -29.825 19.845 63.502 1.00 95.94 604 TYR A N 1
ATOM 4814 C CA . TYR A 1 604 ? -28.723 20.330 62.679 1.00 95.94 604 TYR A CA 1
ATOM 4815 C C . TYR A 1 604 ? -29.103 21.632 61.971 1.00 95.94 604 TYR A C 1
ATOM 4817 O O . TYR A 1 604 ? -30.201 21.696 61.413 1.00 95.94 604 TYR A O 1
ATOM 4825 N N . PRO A 1 605 ? -28.241 22.667 61.976 1.00 94.94 605 PRO A N 1
ATOM 4826 C CA . PRO A 1 605 ? -28.456 23.881 61.190 1.00 94.94 605 PRO A CA 1
ATOM 4827 C C . PRO A 1 605 ? -28.142 23.639 59.707 1.00 94.94 605 PRO A C 1
ATOM 4829 O O . PRO A 1 605 ? -26.993 23.380 59.354 1.00 94.94 605 PRO A O 1
ATOM 4832 N N . ILE A 1 606 ? -29.148 23.774 58.841 1.00 92.44 606 ILE A N 1
ATOM 4833 C CA . ILE A 1 606 ? -29.081 23.387 57.424 1.00 92.44 606 ILE A CA 1
ATOM 4834 C C . ILE A 1 606 ? -29.384 24.558 56.485 1.00 92.44 606 ILE A C 1
ATOM 4836 O O . ILE A 1 606 ? -30.232 25.416 56.757 1.00 92.44 606 ILE A O 1
ATOM 4840 N N . GLY A 1 607 ? -28.693 24.567 55.348 1.00 88.38 607 GLY A N 1
ATOM 4841 C CA . GLY A 1 607 ? -28.790 25.561 54.296 1.00 88.38 607 GLY A CA 1
ATOM 4842 C C . GLY A 1 607 ? -28.209 26.915 54.700 1.00 88.38 607 GLY A C 1
ATOM 4843 O O . GLY A 1 607 ? -27.797 27.154 55.837 1.00 88.38 607 GLY A O 1
ATOM 4844 N N . SER A 1 608 ? -28.228 27.857 53.758 1.00 85.31 608 SER A N 1
ATOM 4845 C CA . SER A 1 608 ? -27.709 29.218 53.969 1.00 85.31 608 SER A CA 1
ATOM 4846 C C . SER A 1 608 ? -28.435 29.987 55.081 1.00 85.31 608 SER A C 1
ATOM 4848 O O . SER A 1 608 ? -27.833 30.844 55.721 1.00 85.31 608 SER A O 1
ATOM 4850 N N . ASN A 1 609 ? -29.701 29.648 55.348 1.00 86.44 609 ASN A N 1
ATOM 4851 C CA . ASN A 1 609 ? -30.510 30.248 56.414 1.00 86.44 609 ASN A CA 1
ATOM 4852 C C . ASN A 1 609 ? -30.3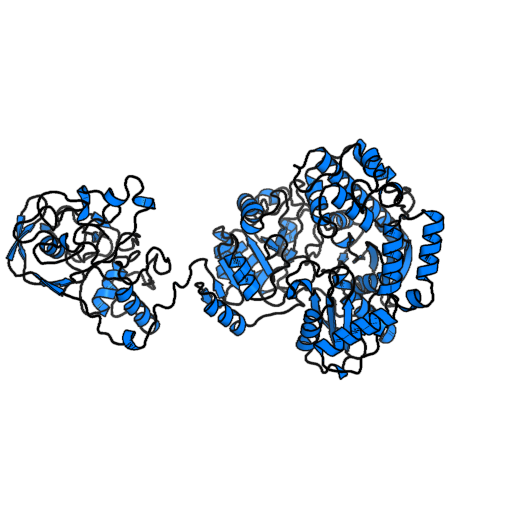48 29.549 57.776 1.00 86.44 609 ASN A C 1
ATOM 4854 O O . ASN A 1 609 ? -30.959 29.986 58.747 1.00 86.44 609 ASN A O 1
ATOM 4858 N N . ARG A 1 610 ? -29.537 28.479 57.864 1.00 88.12 610 ARG A N 1
ATOM 4859 C CA . ARG A 1 610 ? -29.286 27.706 59.095 1.00 88.12 610 ARG A CA 1
ATOM 4860 C C . ARG A 1 610 ? -30.572 27.221 59.777 1.00 88.12 610 ARG A C 1
ATOM 4862 O O . ARG A 1 610 ? -30.688 27.249 61.002 1.00 88.12 610 ARG A O 1
ATOM 4869 N N . ASN A 1 611 ? -31.528 26.747 58.981 1.00 89.38 611 ASN A N 1
ATOM 4870 C CA . ASN A 1 611 ? -32.774 26.181 59.487 1.00 89.38 611 ASN A CA 1
ATOM 4871 C C . ASN A 1 611 ? -32.466 24.925 60.306 1.00 89.38 611 ASN A C 1
ATOM 4873 O O . ASN A 1 611 ? -31.822 24.004 59.810 1.00 89.38 611 ASN A O 1
ATOM 4877 N N . VAL A 1 612 ? -32.909 24.891 61.562 1.00 92.62 612 VAL A N 1
ATOM 4878 C CA . VAL A 1 612 ? -32.611 23.782 62.472 1.00 92.62 612 VAL A CA 1
ATOM 4879 C C . VAL A 1 612 ? -33.603 22.647 62.243 1.00 92.62 612 VAL A C 1
ATOM 4881 O O . VAL A 1 612 ? -34.792 22.789 62.528 1.00 92.62 612 VAL A O 1
ATOM 4884 N N . ILE A 1 613 ? -33.112 21.515 61.740 1.00 91.38 613 ILE A N 1
ATOM 4885 C CA . ILE A 1 613 ? -33.932 20.361 61.352 1.00 91.38 613 ILE A CA 1
ATOM 4886 C C . ILE A 1 613 ? -33.501 19.136 62.144 1.00 91.38 613 ILE A C 1
ATOM 4888 O O . ILE A 1 613 ? -32.312 18.896 62.356 1.00 91.38 613 ILE A O 1
ATOM 4892 N N . LYS A 1 614 ? -34.483 18.351 62.592 1.00 93.62 614 LYS A N 1
ATOM 4893 C CA . LYS A 1 614 ? -34.227 17.066 63.235 1.00 93.62 614 LYS A CA 1
ATOM 4894 C C . LYS A 1 614 ? -33.882 16.021 62.176 1.00 93.62 614 LYS A C 1
ATOM 4896 O O . LYS A 1 614 ? -34.699 15.763 61.296 1.00 93.62 614 LYS A O 1
ATOM 4901 N N . VAL A 1 615 ? -32.725 15.384 62.309 1.00 93.75 615 VAL A N 1
ATOM 4902 C CA . VAL A 1 615 ? -32.284 14.284 61.441 1.00 93.75 615 VAL A CA 1
ATOM 4903 C C . VAL A 1 615 ? -32.083 13.042 62.303 1.00 93.75 615 VAL A C 1
ATOM 4905 O O . VAL A 1 615 ? -31.508 13.124 63.391 1.00 93.75 615 VAL A O 1
ATOM 4908 N N . ASN A 1 616 ? -32.640 11.911 61.865 1.00 94.12 616 ASN A N 1
ATOM 4909 C CA . ASN A 1 616 ? -32.466 10.625 62.543 1.00 94.12 616 ASN A CA 1
ATOM 4910 C C . ASN A 1 616 ? -31.046 10.105 62.313 1.00 94.12 616 ASN A C 1
ATOM 4912 O O . ASN A 1 616 ? -30.393 10.507 61.358 1.00 94.12 616 ASN A O 1
ATOM 4916 N N . SER A 1 617 ? -30.574 9.204 63.170 1.00 96.25 617 SER A N 1
ATOM 4917 C CA . SER A 1 617 ? -29.260 8.594 62.979 1.00 96.25 617 SER A CA 1
ATOM 4918 C C . SER A 1 617 ? -29.197 7.784 61.688 1.00 96.25 617 SER A C 1
ATOM 4920 O O . SER A 1 617 ? -30.112 7.008 61.410 1.00 96.25 617 SER A O 1
ATOM 4922 N N . PHE A 1 618 ? -28.093 7.920 60.968 1.00 96.75 618 PHE A N 1
ATOM 4923 C CA . PHE A 1 618 ? -27.756 7.165 59.764 1.00 96.75 618 PHE A CA 1
ATOM 4924 C C . PHE A 1 618 ? -26.250 6.927 59.747 1.00 96.75 618 PHE A C 1
ATOM 4926 O O . PHE A 1 618 ? -25.502 7.572 60.490 1.00 96.75 618 PHE A O 1
ATOM 4933 N N . GLU A 1 619 ? -25.785 6.026 58.891 1.00 97.25 619 GLU A N 1
ATOM 4934 C CA . GLU A 1 619 ? -24.349 5.845 58.708 1.00 97.25 619 GLU A CA 1
ATOM 4935 C C . GLU A 1 619 ? -23.960 6.134 57.264 1.00 97.25 619 GLU A C 1
ATOM 4937 O O . GLU A 1 619 ? -24.602 5.662 56.328 1.00 97.25 619 GLU A O 1
ATOM 4942 N N . ILE A 1 620 ? -22.892 6.908 57.090 1.00 97.69 620 ILE A N 1
ATOM 4943 C CA . ILE A 1 620 ? -22.393 7.347 55.785 1.00 97.69 620 ILE A CA 1
ATOM 4944 C C . ILE A 1 620 ? -20.981 6.824 55.559 1.00 97.69 620 ILE A C 1
ATOM 4946 O O . ILE A 1 620 ? -20.180 6.751 56.493 1.00 97.69 620 ILE A O 1
ATOM 4950 N N . ALA A 1 621 ? -20.674 6.433 54.327 1.00 96.81 621 ALA A N 1
ATOM 4951 C CA . ALA A 1 621 ? -19.340 6.002 53.952 1.00 96.81 621 ALA A CA 1
ATOM 4952 C C . ALA A 1 621 ? -18.330 7.124 54.234 1.00 96.81 621 ALA A C 1
ATOM 4954 O O . ALA A 1 621 ? -18.540 8.287 53.875 1.00 96.81 621 ALA A O 1
ATOM 4955 N N . GLN A 1 622 ? -17.221 6.759 54.876 1.00 96.12 622 GLN A N 1
ATOM 4956 C CA . GLN A 1 622 ? -16.164 7.700 55.238 1.00 96.12 622 GLN A CA 1
ATOM 4957 C C . GLN A 1 622 ? -15.542 8.371 54.000 1.00 96.12 622 GLN A C 1
ATOM 4959 O O . GLN A 1 622 ? -15.083 9.506 54.102 1.00 96.12 622 GLN A O 1
ATOM 4964 N N . PHE A 1 623 ? -15.564 7.684 52.854 1.00 96.31 623 PHE A N 1
ATOM 4965 C CA . PHE A 1 623 ? -14.957 8.087 51.587 1.00 96.31 623 PHE A CA 1
ATOM 4966 C C . PHE A 1 623 ? -15.957 7.979 50.421 1.00 96.31 623 PHE A C 1
ATOM 4968 O O . PHE A 1 623 ? -16.883 7.162 50.497 1.00 96.31 623 PHE A O 1
ATOM 4975 N N . PRO A 1 624 ? -15.746 8.729 49.323 1.00 97.38 624 PRO A N 1
ATOM 4976 C CA . PRO A 1 624 ? -16.352 8.430 48.028 1.00 97.38 624 PRO A CA 1
ATOM 4977 C C . PRO A 1 624 ? -15.996 7.021 47.544 1.00 97.38 624 PRO A C 1
ATOM 4979 O O . PRO A 1 624 ? -14.926 6.498 47.862 1.00 97.38 624 PRO A O 1
ATOM 4982 N N . VAL A 1 625 ? -16.871 6.424 46.732 1.00 97.50 625 VAL A N 1
ATOM 4983 C CA . VAL A 1 625 ? -16.615 5.120 46.110 1.00 97.50 625 VAL A CA 1
ATOM 4984 C C . VAL A 1 625 ? -15.398 5.228 45.198 1.00 97.50 625 VAL A C 1
ATOM 4986 O O . VAL A 1 625 ? -15.339 6.076 44.308 1.00 97.50 625 VAL A O 1
ATOM 4989 N N . THR A 1 626 ? -14.420 4.357 45.413 1.00 96.25 626 THR A N 1
ATOM 4990 C CA . THR A 1 626 ? -13.182 4.335 44.631 1.00 96.25 626 THR A CA 1
ATOM 4991 C C . THR A 1 626 ? -13.338 3.566 43.320 1.00 96.25 626 THR A C 1
ATOM 4993 O O . THR A 1 626 ? -14.210 2.702 43.185 1.00 96.25 626 THR A O 1
ATOM 4996 N N . ASN A 1 627 ? -12.440 3.806 42.360 1.00 93.81 627 ASN A N 1
ATOM 4997 C CA . ASN A 1 627 ? -12.359 2.993 41.143 1.00 93.81 627 ASN A CA 1
ATOM 4998 C C . ASN A 1 627 ? -12.203 1.503 41.467 1.00 93.81 627 ASN A C 1
ATOM 5000 O O . ASN A 1 627 ? -12.818 0.667 40.816 1.00 93.81 627 ASN A O 1
ATOM 5004 N N . TYR A 1 628 ? -11.429 1.148 42.496 1.00 85.69 628 TYR A N 1
ATOM 5005 C CA . TYR A 1 628 ? -11.291 -0.249 42.901 1.00 85.69 628 TYR A CA 1
ATOM 5006 C C . TYR A 1 628 ? -12.621 -0.885 43.286 1.00 85.69 628 TYR A C 1
ATOM 5008 O O . TYR A 1 628 ? -12.934 -1.980 42.831 1.00 85.69 628 TYR A O 1
ATOM 5016 N N . GLU A 1 629 ? -13.390 -0.203 44.130 1.00 90.38 629 GLU A N 1
ATOM 5017 C CA . GLU A 1 629 ? -14.671 -0.690 44.632 1.00 90.38 629 GLU A CA 1
ATOM 5018 C C . GLU A 1 629 ? -15.701 -0.773 43.503 1.00 90.38 629 GLU A C 1
ATOM 5020 O O . GLU A 1 629 ? -16.347 -1.811 43.340 1.00 90.38 629 GLU A O 1
ATOM 5025 N N . TYR A 1 630 ? -15.767 0.257 42.654 1.00 94.94 630 TYR A N 1
ATOM 5026 C CA . TYR A 1 630 ? -16.635 0.270 41.479 1.00 94.94 630 TYR A CA 1
ATOM 5027 C C . TYR A 1 630 ? -16.269 -0.820 40.460 1.00 94.94 630 TYR A C 1
ATOM 5029 O O . TYR A 1 630 ? -17.143 -1.466 39.887 1.00 94.94 630 TYR A O 1
ATOM 5037 N N . GLY A 1 631 ? -14.981 -1.116 40.279 1.00 85.38 631 GLY A N 1
ATOM 5038 C CA . GLY A 1 631 ? -14.530 -2.176 39.373 1.00 85.38 631 GLY A CA 1
ATOM 5039 C C . GLY A 1 631 ? -15.090 -3.550 39.731 1.00 85.38 631 GLY A C 1
ATOM 5040 O O . GLY A 1 631 ? -15.381 -4.353 38.849 1.00 85.38 631 GLY A O 1
ATOM 5041 N N . ARG A 1 632 ? -15.342 -3.805 41.018 1.00 82.69 632 ARG A N 1
ATOM 5042 C CA . ARG A 1 632 ? -15.958 -5.059 41.479 1.00 82.69 632 ARG A CA 1
ATOM 5043 C C . ARG A 1 632 ? -17.408 -5.199 41.032 1.00 82.69 632 ARG A C 1
ATOM 5045 O O . ARG A 1 632 ? -17.858 -6.312 40.768 1.00 82.69 632 ARG A O 1
ATOM 5052 N N . PHE A 1 633 ? -18.121 -4.081 40.946 1.00 89.81 633 PHE A N 1
ATOM 5053 C CA . PHE A 1 633 ? -19.478 -4.044 40.417 1.00 89.81 633 PHE A CA 1
ATOM 5054 C C . PHE A 1 633 ? -19.499 -4.352 38.921 1.00 89.81 633 PHE A C 1
ATOM 5056 O O . PHE A 1 633 ? -20.312 -5.162 38.481 1.00 89.81 633 PHE A O 1
ATOM 5063 N N . LEU A 1 634 ? -18.558 -3.793 38.156 1.00 87.19 634 LEU A N 1
ATOM 5064 C CA . LEU A 1 634 ? -18.440 -4.090 36.727 1.00 87.19 634 LEU A CA 1
ATOM 5065 C C . LEU A 1 634 ? -18.139 -5.568 36.466 1.00 87.19 634 LEU A C 1
ATOM 5067 O O . LEU A 1 634 ? -18.811 -6.180 35.644 1.00 87.19 634 LEU A O 1
ATOM 5071 N N . VAL A 1 635 ? -17.220 -6.165 37.229 1.00 77.69 635 VAL A N 1
ATOM 5072 C CA . VAL A 1 635 ? -16.933 -7.610 37.153 1.00 77.69 635 VAL A CA 1
ATOM 5073 C C . VAL A 1 635 ? -18.173 -8.447 37.477 1.00 77.69 635 VAL A C 1
ATOM 5075 O O . VAL A 1 635 ? -18.420 -9.482 36.862 1.00 77.69 635 VAL A O 1
ATOM 5078 N N . TRP A 1 636 ? -18.990 -8.017 38.442 1.00 81.19 636 TRP A N 1
ATOM 5079 C CA . TRP A 1 636 ? -20.241 -8.708 38.744 1.00 81.19 636 TRP A CA 1
ATOM 5080 C C . TRP A 1 636 ? -21.238 -8.636 37.573 1.00 81.19 636 TRP A C 1
ATOM 5082 O O . TRP A 1 636 ? -21.858 -9.655 37.253 1.00 81.19 636 TRP A O 1
ATOM 5092 N N . LEU A 1 637 ? -21.349 -7.479 36.910 1.00 83.69 637 LEU A N 1
ATOM 5093 C CA . LEU A 1 637 ? -22.228 -7.262 35.754 1.00 83.69 637 LEU A CA 1
ATOM 5094 C C . LEU A 1 637 ? -21.845 -8.083 34.515 1.00 83.69 637 LEU A C 1
ATOM 5096 O O . LEU A 1 637 ? -22.713 -8.357 33.694 1.00 83.69 637 LEU A O 1
ATOM 5100 N N . GLU A 1 638 ? -20.598 -8.543 34.386 1.00 79.69 638 GLU A N 1
ATOM 5101 C CA . GLU A 1 638 ? -20.194 -9.425 33.274 1.00 79.69 638 GLU A CA 1
ATOM 5102 C C . GLU A 1 638 ? -21.023 -10.718 33.214 1.00 79.69 638 GLU A C 1
ATOM 5104 O O . GLU A 1 638 ? -21.223 -11.281 32.142 1.00 79.69 638 GLU A O 1
ATOM 5109 N N . ASN A 1 639 ? -21.526 -11.184 34.363 1.00 77.00 639 ASN A N 1
ATOM 5110 C CA . ASN A 1 639 ? -22.273 -12.439 34.481 1.00 77.00 639 ASN A CA 1
ATOM 5111 C C . ASN A 1 639 ? -23.697 -12.256 35.030 1.00 77.00 639 ASN A C 1
ATOM 5113 O O . ASN A 1 639 ? -24.385 -13.244 35.297 1.00 77.00 639 ASN A O 1
ATOM 5117 N N . HIS A 1 640 ? -24.146 -11.016 35.238 1.00 82.50 640 HIS A N 1
ATOM 5118 C CA . HIS A 1 640 ? -25.440 -10.726 35.853 1.00 82.50 640 HIS A CA 1
ATOM 5119 C C . HIS A 1 640 ? -26.135 -9.550 35.172 1.00 82.50 640 HIS A C 1
ATOM 5121 O O . HIS A 1 640 ? -25.512 -8.562 34.805 1.00 82.50 640 HIS A O 1
ATOM 5127 N N . SER A 1 641 ? -27.460 -9.639 35.071 1.00 85.12 641 SER A N 1
ATOM 5128 C CA . SER A 1 641 ? -28.299 -8.527 34.627 1.00 85.12 641 SER A CA 1
ATOM 5129 C C . SER A 1 641 ? -28.484 -7.477 35.733 1.00 85.12 641 SER A C 1
ATOM 5131 O O . SER A 1 641 ? -28.567 -7.811 36.921 1.00 85.12 641 SER A O 1
ATOM 5133 N N . ASP A 1 642 ? -28.612 -6.213 35.329 1.00 88.44 642 ASP A N 1
ATOM 5134 C CA . ASP A 1 642 ? -28.912 -5.067 36.189 1.00 88.44 642 ASP A CA 1
ATOM 5135 C C . ASP A 1 642 ? -30.405 -4.953 36.567 1.00 88.44 642 ASP A C 1
ATOM 5137 O O . ASP A 1 642 ? -30.766 -4.114 37.390 1.00 88.44 642 ASP A O 1
ATOM 5141 N N . GLU A 1 643 ? -31.288 -5.805 36.029 1.00 88.31 643 GLU A N 1
ATOM 5142 C CA . GLU A 1 643 ? -32.754 -5.706 36.172 1.00 88.31 643 GLU A CA 1
ATOM 5143 C C . GLU A 1 643 ? -33.253 -5.523 37.614 1.00 88.31 643 GLU A C 1
ATOM 5145 O O . GLU A 1 643 ? -34.251 -4.841 37.841 1.00 88.31 643 GLU A O 1
ATOM 5150 N N . LYS A 1 644 ? -32.569 -6.129 38.591 1.00 88.06 644 LYS A N 1
ATOM 5151 C CA . LYS A 1 644 ? -32.949 -6.080 40.015 1.00 88.06 644 LYS A CA 1
ATOM 5152 C C . LYS A 1 644 ? -32.378 -4.884 40.777 1.00 88.06 644 LYS A C 1
ATOM 5154 O O . LYS A 1 644 ? -32.764 -4.672 41.923 1.00 88.06 644 LYS A O 1
ATOM 5159 N N . ILE A 1 645 ? -31.427 -4.164 40.190 1.00 92.12 645 ILE A N 1
ATOM 5160 C CA . ILE A 1 645 ? -30.661 -3.104 40.861 1.00 92.12 645 ILE A CA 1
ATOM 5161 C C . ILE A 1 645 ? -30.807 -1.741 40.181 1.00 92.12 645 ILE A C 1
ATOM 5163 O O . ILE A 1 645 ? -30.606 -0.721 40.837 1.00 92.12 645 ILE A O 1
ATOM 5167 N N . ARG A 1 646 ? -31.185 -1.707 38.899 1.00 92.31 646 ARG A N 1
ATOM 5168 C CA . ARG A 1 646 ? -31.405 -0.470 38.150 1.00 92.31 646 ARG A CA 1
ATOM 5169 C C . ARG A 1 646 ? -32.554 0.354 38.722 1.00 92.31 646 ARG A C 1
ATOM 5171 O O . ARG A 1 646 ? -33.502 -0.178 39.305 1.00 92.31 646 ARG A O 1
ATOM 5178 N N . HIS A 1 647 ? -32.495 1.666 38.518 1.00 93.00 647 HIS A N 1
ATOM 5179 C CA . HIS A 1 647 ? -33.634 2.525 38.825 1.00 93.00 647 HIS A CA 1
ATOM 5180 C C . HIS A 1 647 ? -34.810 2.193 37.881 1.00 93.00 647 HIS A C 1
ATOM 5182 O O . HIS A 1 647 ? -34.571 1.945 36.698 1.00 93.00 647 HIS A O 1
ATOM 5188 N N . PRO A 1 648 ? -36.079 2.224 38.337 1.00 90.62 648 PRO A N 1
ATOM 5189 C CA . PRO A 1 648 ? -37.236 1.934 37.479 1.00 90.62 648 PRO A CA 1
ATOM 5190 C C . PRO A 1 648 ? -37.351 2.822 36.231 1.00 90.62 648 PRO A C 1
ATOM 5192 O O . PRO A 1 648 ? -37.879 2.388 35.214 1.00 90.62 648 PRO A O 1
ATOM 5195 N N . LEU A 1 649 ? -36.849 4.054 36.327 1.00 92.44 649 LEU A N 1
ATOM 5196 C CA . LEU A 1 649 ? -36.835 5.056 35.252 1.00 92.44 649 LEU A CA 1
ATOM 5197 C C . LEU A 1 649 ? -35.524 5.082 34.444 1.00 92.44 649 LEU A C 1
ATOM 5199 O O . LEU A 1 649 ? -35.350 5.948 33.595 1.00 92.44 649 LEU A O 1
ATOM 5203 N N . GLN A 1 650 ? -34.589 4.162 34.707 1.00 90.81 650 GLN A N 1
ATOM 5204 C CA . GLN A 1 650 ? -33.327 4.101 33.970 1.00 90.81 650 GLN A CA 1
ATOM 5205 C C . GLN A 1 650 ? -33.583 3.807 32.478 1.00 90.81 650 GLN A C 1
ATOM 5207 O O . GLN A 1 650 ? -34.387 2.921 32.165 1.00 90.81 650 GLN A O 1
ATOM 5212 N N . PRO A 1 651 ? -32.855 4.457 31.548 1.00 86.44 651 PRO A N 1
ATOM 5213 C CA . PRO A 1 651 ? -32.904 4.114 30.131 1.00 86.44 651 PRO A CA 1
ATOM 5214 C C . PRO A 1 651 ? -32.640 2.623 29.865 1.00 86.44 651 PRO A C 1
ATOM 5216 O O . PRO A 1 651 ? -31.754 2.000 30.460 1.00 86.44 651 PRO A O 1
ATOM 5219 N N . ILE A 1 652 ? -33.405 2.048 28.934 1.00 78.62 652 ILE A N 1
ATOM 5220 C CA . ILE A 1 652 ? -33.271 0.644 28.526 1.00 78.62 652 ILE A CA 1
ATOM 5221 C C . ILE A 1 652 ? -31.879 0.424 27.903 1.00 78.62 652 ILE A C 1
ATOM 5223 O O . ILE A 1 652 ? -31.433 1.235 27.099 1.00 78.62 652 ILE A O 1
ATOM 5227 N N . GLN A 1 653 ? -31.211 -0.686 28.253 1.00 78.38 653 GLN A N 1
ATOM 5228 C CA . GLN A 1 653 ? -29.881 -1.077 27.737 1.00 78.38 653 GLN A CA 1
ATOM 5229 C C . GLN A 1 653 ? -28.736 -0.094 28.055 1.00 78.38 653 GLN A C 1
ATOM 5231 O O . GLN A 1 653 ? -27.729 -0.038 27.347 1.00 78.38 653 GLN A O 1
ATOM 5236 N N . LYS A 1 654 ? -28.852 0.667 29.146 1.00 86.12 654 LYS A N 1
ATOM 5237 C CA . LYS A 1 654 ? -27.766 1.511 29.646 1.00 86.12 654 LYS A CA 1
ATOM 5238 C C . LYS A 1 654 ? -26.520 0.688 30.019 1.00 86.12 654 LYS A C 1
ATOM 5240 O O . LYS A 1 654 ? -26.613 -0.304 30.731 1.00 86.12 654 LYS A O 1
ATOM 5245 N N . SER A 1 655 ? -25.341 1.162 29.611 1.00 88.38 655 SER A N 1
ATOM 5246 C CA . SER A 1 655 ? -24.059 0.656 30.120 1.00 88.38 655 SER A CA 1
ATOM 5247 C C . SER A 1 655 ? -23.700 1.299 31.461 1.00 88.38 655 SER A C 1
ATOM 5249 O O . SER A 1 655 ? -23.736 2.524 31.583 1.00 88.38 655 SER A O 1
ATOM 5251 N N . HIS A 1 656 ? -23.277 0.484 32.429 1.00 93.12 656 HIS A N 1
ATOM 5252 C CA . HIS A 1 656 ? -22.767 0.940 33.728 1.00 93.12 656 HIS A CA 1
ATOM 5253 C C . HIS A 1 656 ? -21.255 1.190 33.761 1.00 93.12 656 HIS A C 1
ATOM 5255 O O . HIS A 1 656 ? -20.708 1.545 34.806 1.00 93.12 656 HIS A O 1
ATOM 5261 N N . ILE A 1 657 ? -20.563 1.024 32.630 1.00 92.88 657 ILE A N 1
ATOM 5262 C CA . ILE A 1 657 ? -19.134 1.335 32.518 1.00 92.88 657 ILE A CA 1
ATOM 5263 C C . ILE A 1 657 ? -18.965 2.863 32.590 1.00 92.88 657 ILE A C 1
ATOM 5265 O O . ILE A 1 657 ? -19.591 3.559 31.788 1.00 92.88 657 ILE A O 1
ATOM 5269 N N . PRO A 1 658 ? -18.158 3.416 33.517 1.00 94.31 658 PRO A N 1
ATOM 5270 C CA . PRO A 1 658 ? -17.932 4.857 33.617 1.00 94.31 658 PRO A CA 1
ATOM 5271 C C . PRO A 1 658 ? -17.310 5.435 32.339 1.00 94.31 658 PRO A C 1
ATOM 5273 O O . PRO A 1 658 ? -16.498 4.779 31.686 1.00 94.31 658 PRO A O 1
ATOM 5276 N N . GLN A 1 659 ? -17.631 6.686 31.992 1.00 89.88 659 GLN A N 1
ATOM 5277 C CA . GLN A 1 659 ? -17.165 7.324 30.749 1.00 89.88 659 GLN A CA 1
ATOM 5278 C C . GLN A 1 659 ? -15.632 7.336 30.622 1.00 89.88 659 GLN A C 1
ATOM 5280 O O . GLN A 1 659 ? -15.103 7.219 29.518 1.00 89.88 659 GLN A O 1
ATOM 5285 N N . TYR A 1 660 ? -14.920 7.447 31.747 1.00 87.38 660 TYR A N 1
ATOM 5286 C CA . TYR A 1 660 ? -13.457 7.516 31.795 1.00 87.38 660 TYR A CA 1
ATOM 5287 C C . TYR A 1 660 ? -12.809 6.241 32.342 1.00 87.38 660 TYR A C 1
ATOM 5289 O O . TYR A 1 660 ? -11.628 6.253 32.680 1.00 87.38 660 TYR A O 1
ATOM 5297 N N . TRP A 1 661 ? -13.552 5.132 32.407 1.00 89.81 661 TRP A N 1
ATOM 5298 C CA . TRP A 1 661 ? -13.110 3.891 33.050 1.00 89.81 661 TRP A CA 1
ATOM 5299 C C . TRP A 1 661 ? -11.785 3.339 32.512 1.00 89.81 661 TRP A C 1
ATOM 5301 O O . TRP A 1 661 ? -10.965 2.819 33.264 1.00 89.81 661 TRP A O 1
ATOM 5311 N N . TYR A 1 662 ? -11.551 3.486 31.208 1.00 74.44 662 TYR A N 1
ATOM 5312 C CA . TYR A 1 662 ? -10.337 3.011 30.537 1.00 74.44 662 TYR A CA 1
ATOM 5313 C C . TYR A 1 662 ? -9.282 4.109 30.329 1.00 74.44 662 TYR A C 1
ATOM 5315 O O . TYR A 1 662 ? -8.307 3.905 29.608 1.00 74.44 662 TYR A O 1
ATOM 5323 N N . ASN A 1 663 ? -9.472 5.293 30.917 1.00 77.31 663 ASN A N 1
ATOM 5324 C CA . ASN A 1 663 ? -8.473 6.353 30.886 1.00 77.31 663 ASN A CA 1
ATOM 5325 C C . ASN A 1 663 ? -7.596 6.268 32.145 1.00 77.31 663 ASN A C 1
ATOM 5327 O O . ASN A 1 663 ? -8.081 6.449 33.262 1.00 77.31 663 ASN A O 1
ATOM 5331 N N . SER A 1 664 ? -6.292 6.048 31.945 1.00 77.25 664 SER A N 1
ATOM 5332 C CA . SER A 1 664 ? -5.291 5.917 33.012 1.00 77.25 664 SER A CA 1
ATOM 5333 C C . SER A 1 664 ? -5.144 7.144 33.908 1.00 77.25 664 SER A C 1
ATOM 5335 O O . SER A 1 664 ? -4.535 7.044 34.968 1.00 77.25 664 SER A O 1
ATOM 5337 N N . GLU A 1 665 ? -5.647 8.300 33.476 1.00 80.00 665 GLU A N 1
ATOM 5338 C CA . GLU A 1 665 ? -5.710 9.532 34.263 1.00 80.00 665 GLU A CA 1
ATOM 5339 C C . GLU A 1 665 ? -6.842 9.513 35.301 1.00 80.00 665 GLU A C 1
ATOM 5341 O O . GLU A 1 665 ? -6.720 10.168 36.331 1.00 80.00 665 GLU A O 1
ATOM 5346 N N . TRP A 1 666 ? -7.904 8.734 35.077 1.00 85.94 666 TRP A N 1
ATOM 5347 C CA . TRP A 1 666 ? -9.135 8.787 35.877 1.00 85.94 666 TRP A CA 1
ATOM 5348 C C . TRP A 1 666 ? -9.451 7.492 36.629 1.00 85.94 666 TRP A C 1
ATOM 5350 O O . TRP A 1 666 ? -10.386 7.471 37.427 1.00 85.94 666 TRP A O 1
ATOM 5360 N N . ASN A 1 667 ? -8.697 6.416 36.388 1.00 85.50 667 ASN A N 1
ATOM 5361 C CA . ASN A 1 667 ? -9.039 5.075 36.862 1.00 85.50 667 ASN A CA 1
ATOM 5362 C C . ASN A 1 667 ? -8.089 4.493 37.924 1.00 85.50 667 ASN A C 1
ATOM 5364 O O . ASN A 1 667 ? -8.072 3.279 38.149 1.00 85.50 667 ASN A O 1
ATOM 5368 N N . GLN A 1 668 ? -7.295 5.327 38.607 1.00 91.19 668 GLN A N 1
ATOM 5369 C CA . GLN A 1 668 ? -6.387 4.828 39.642 1.00 91.19 668 GLN A CA 1
ATOM 5370 C C . GLN A 1 668 ? -7.166 4.238 40.821 1.00 91.19 668 GLN A C 1
ATOM 5372 O O . GLN A 1 668 ? -8.166 4.795 41.277 1.00 91.19 668 GLN A O 1
ATOM 5377 N N . LYS A 1 669 ? -6.654 3.118 41.348 1.00 88.50 669 LYS A N 1
ATOM 5378 C CA . LYS A 1 669 ? -7.324 2.233 42.315 1.00 88.50 669 LYS A CA 1
ATOM 5379 C C . LYS A 1 669 ? -8.005 2.967 43.483 1.00 88.50 669 LYS A C 1
ATOM 5381 O O . LYS A 1 669 ? -9.180 2.726 43.730 1.00 88.50 669 LYS A O 1
ATOM 5386 N N . ASN A 1 670 ? -7.279 3.849 44.173 1.00 92.00 670 ASN A N 1
ATOM 5387 C CA . ASN A 1 670 ? -7.736 4.503 45.410 1.00 92.00 670 ASN A CA 1
ATOM 5388 C C . ASN A 1 670 ? -8.348 5.898 45.188 1.00 92.00 670 ASN A C 1
ATOM 5390 O O . ASN A 1 670 ? -8.625 6.607 46.153 1.00 92.00 670 ASN A O 1
ATOM 5394 N N . HIS A 1 671 ? -8.515 6.319 43.935 1.00 96.88 671 HIS A N 1
ATOM 5395 C CA . HIS A 1 671 ? -9.170 7.581 43.601 1.00 96.88 671 HIS A CA 1
ATOM 5396 C C . HIS A 1 671 ? -10.687 7.365 43.498 1.00 96.88 671 HIS A C 1
ATOM 5398 O O . HIS A 1 671 ? -11.100 6.248 43.163 1.00 96.88 671 HIS A O 1
ATOM 5404 N N . PRO A 1 672 ? -11.515 8.401 43.741 1.00 97.62 672 PRO A N 1
ATOM 5405 C CA . PRO A 1 672 ? -12.944 8.340 43.464 1.00 97.62 672 PRO A CA 1
ATOM 5406 C C . PRO A 1 672 ? -13.220 7.897 42.028 1.00 97.62 672 PRO A C 1
ATOM 5408 O O . PRO A 1 672 ? -12.550 8.355 41.096 1.00 97.62 672 PRO A O 1
ATOM 5411 N N . VAL A 1 673 ? -14.232 7.052 41.846 1.00 97.75 673 VAL A N 1
ATOM 5412 C CA . VAL A 1 673 ? -14.759 6.765 40.511 1.00 97.75 673 VAL A CA 1
ATOM 5413 C C . VAL A 1 673 ? -15.408 8.027 39.935 1.00 97.75 673 VAL A C 1
ATOM 5415 O O . VAL A 1 673 ? -16.160 8.717 40.625 1.00 97.75 673 VAL A O 1
ATOM 5418 N N . VAL A 1 674 ? -15.109 8.332 38.670 1.00 96.94 674 VAL A N 1
ATOM 5419 C CA . VAL A 1 674 ? -15.670 9.475 37.930 1.00 96.94 674 VAL A CA 1
ATOM 5420 C C . VAL A 1 674 ? -16.173 9.069 36.547 1.00 96.94 674 VAL A C 1
ATOM 5422 O O . VAL A 1 674 ? -15.853 7.991 36.046 1.00 96.94 674 VAL A O 1
ATOM 5425 N N . GLY A 1 675 ? -16.964 9.927 35.895 1.00 96.25 675 GLY A N 1
ATOM 5426 C CA . GLY A 1 675 ? -17.652 9.573 34.645 1.00 96.25 675 GLY A CA 1
ATOM 5427 C C . GLY A 1 675 ? -18.835 8.624 34.859 1.00 96.25 675 GLY A C 1
ATOM 5428 O O . GLY A 1 675 ? -19.277 7.959 33.916 1.00 96.25 675 GLY A O 1
ATOM 5429 N N . VAL A 1 676 ? -19.304 8.544 36.102 1.00 97.69 676 VAL A N 1
ATOM 5430 C CA . VAL A 1 676 ? -20.532 7.869 36.520 1.00 97.69 676 VAL A CA 1
ATOM 5431 C C . VAL A 1 676 ? -21.666 8.880 36.564 1.00 97.69 676 VAL A C 1
ATOM 5433 O O . VAL A 1 676 ? -21.474 10.019 37.002 1.00 97.69 676 VAL A O 1
ATOM 5436 N N . ASP A 1 677 ? -22.841 8.463 36.123 1.00 97.00 677 ASP A N 1
ATOM 5437 C CA . ASP A 1 677 ? -24.061 9.252 36.274 1.00 97.00 677 ASP A CA 1
ATOM 5438 C C . ASP A 1 677 ? -24.922 8.769 37.449 1.00 97.00 677 ASP A C 1
ATOM 5440 O O . ASP A 1 677 ? -24.532 7.872 38.205 1.00 97.00 677 ASP A O 1
ATOM 5444 N N . PHE A 1 678 ? -26.090 9.389 37.635 1.00 97.06 678 PHE A N 1
ATOM 5445 C CA . PHE A 1 678 ? -26.991 9.064 38.738 1.00 97.06 678 PHE A CA 1
ATOM 5446 C C . PHE A 1 678 ? -27.428 7.593 38.711 1.00 97.06 678 PHE A C 1
ATOM 5448 O O . PHE A 1 678 ? -27.501 6.943 39.755 1.00 97.06 678 PHE A O 1
ATOM 5455 N N . TRP A 1 679 ? -27.691 7.040 37.526 1.00 96.62 679 TRP A N 1
ATOM 5456 C CA . TRP A 1 679 ? -28.158 5.662 37.396 1.00 96.62 679 TRP A CA 1
ATOM 5457 C C . TRP A 1 679 ? -27.072 4.651 37.766 1.00 96.62 679 TRP A C 1
ATOM 5459 O O . TRP A 1 679 ? -27.366 3.635 38.394 1.00 96.62 679 TRP A O 1
ATOM 5469 N N . ASP A 1 680 ? -25.820 4.940 37.408 1.00 97.62 680 ASP A N 1
ATOM 5470 C CA . ASP A 1 680 ? -24.658 4.142 37.804 1.00 97.62 680 ASP A CA 1
ATOM 5471 C C . ASP A 1 680 ? -24.496 4.116 39.327 1.00 97.62 680 ASP A C 1
ATOM 5473 O O . ASP A 1 680 ? -24.384 3.047 39.936 1.00 97.62 680 ASP A O 1
ATOM 5477 N N . ALA A 1 681 ? -24.548 5.298 39.946 1.00 97.75 681 ALA A N 1
ATOM 5478 C CA . ALA A 1 681 ? -24.463 5.465 41.391 1.00 97.75 681 ALA A CA 1
ATOM 5479 C C . ALA A 1 681 ? -25.617 4.738 42.111 1.00 97.75 681 ALA A C 1
ATOM 5481 O O . ALA A 1 681 ? -25.403 4.027 43.101 1.00 97.75 681 ALA A O 1
ATOM 5482 N N . TRP A 1 682 ? -26.837 4.837 41.571 1.00 96.38 682 TRP A N 1
ATOM 5483 C CA . TRP A 1 682 ? -28.012 4.126 42.069 1.00 96.38 682 TRP A CA 1
ATOM 5484 C C . TRP A 1 682 ? -27.837 2.608 41.990 1.00 96.38 682 TRP A C 1
ATOM 5486 O O . TRP A 1 682 ? -27.964 1.926 43.011 1.00 96.38 682 TRP A O 1
ATOM 5496 N N . ALA A 1 683 ? -27.523 2.068 40.810 1.00 96.06 683 ALA A N 1
ATOM 5497 C CA . ALA A 1 683 ? -27.392 0.629 40.598 1.00 96.06 683 ALA A CA 1
ATOM 5498 C C . ALA A 1 683 ? -26.290 0.025 41.478 1.00 96.06 683 ALA A C 1
ATOM 5500 O O . ALA A 1 683 ? -26.512 -1.006 42.122 1.00 96.06 683 ALA A O 1
ATOM 5501 N N . TYR A 1 684 ? -25.147 0.710 41.598 1.00 96.62 684 TYR A N 1
ATOM 5502 C CA . TYR A 1 684 ? -24.068 0.317 42.503 1.00 96.62 684 TYR A CA 1
ATOM 5503 C C . TYR A 1 684 ? -24.534 0.277 43.967 1.00 96.62 684 TYR A C 1
ATOM 5505 O O . TYR A 1 684 ? -24.271 -0.695 44.683 1.00 96.62 684 TYR A O 1
ATOM 5513 N N . SER A 1 685 ? -25.274 1.298 44.420 1.00 95.44 685 SER A N 1
ATOM 5514 C CA . SER A 1 685 ? -25.796 1.337 45.792 1.00 95.44 685 SER A CA 1
ATOM 5515 C C . SER A 1 685 ? -26.729 0.153 46.078 1.00 95.44 685 SER A C 1
ATOM 5517 O O . SER A 1 685 ? -26.567 -0.541 47.085 1.00 95.44 685 SER A O 1
ATOM 5519 N N . ARG A 1 686 ? -27.640 -0.167 45.147 1.00 94.31 686 ARG A N 1
ATOM 5520 C CA . ARG A 1 686 ? -28.586 -1.285 45.278 1.00 94.31 686 ARG A CA 1
ATOM 5521 C C . ARG A 1 686 ? -27.909 -2.644 45.191 1.00 94.31 686 ARG A C 1
ATOM 5523 O O . ARG A 1 686 ? -28.300 -3.554 45.920 1.00 94.31 686 ARG A O 1
ATOM 5530 N N . TRP A 1 687 ? -26.864 -2.781 44.377 1.00 93.50 687 TRP A N 1
ATOM 5531 C CA . TRP A 1 687 ? -26.060 -4.003 44.296 1.00 93.50 687 TRP A CA 1
ATOM 5532 C C . TRP A 1 687 ? -25.482 -4.414 45.661 1.00 93.50 687 TRP A C 1
ATOM 5534 O O . TRP A 1 687 ? -25.493 -5.604 46.012 1.00 93.50 687 TRP A O 1
ATOM 5544 N N . LEU A 1 688 ? -25.074 -3.428 46.464 1.00 89.94 688 LEU A N 1
ATOM 5545 C CA . LEU A 1 688 ? -24.573 -3.619 47.827 1.00 89.94 688 LEU A CA 1
ATOM 5546 C C . LEU A 1 688 ? -25.661 -3.659 48.909 1.00 89.94 688 LEU A C 1
ATOM 5548 O O . LEU A 1 688 ? -25.347 -3.933 50.064 1.00 89.94 688 LEU A O 1
ATOM 5552 N N . GLY A 1 689 ? -26.929 -3.427 48.557 1.00 89.75 689 GLY A N 1
ATOM 5553 C CA . GLY A 1 689 ? -28.022 -3.317 49.528 1.00 89.75 689 GLY A CA 1
ATOM 5554 C C . GLY A 1 689 ? -27.991 -2.016 50.339 1.00 89.75 689 GLY A C 1
ATOM 5555 O O . GLY A 1 689 ? -28.482 -1.985 51.462 1.00 89.75 689 GLY A O 1
ATOM 5556 N N . LEU A 1 690 ? -27.397 -0.965 49.776 1.00 94.50 690 LEU A N 1
ATOM 5557 C CA . LEU A 1 690 ? -27.247 0.367 50.357 1.00 94.50 690 LEU A CA 1
ATOM 5558 C C . LEU A 1 690 ? -28.092 1.387 49.566 1.00 94.50 690 LEU A C 1
ATOM 5560 O O . LEU A 1 690 ? -28.935 1.017 48.738 1.00 94.50 690 LEU A O 1
ATOM 5564 N N . ARG A 1 691 ? -27.880 2.678 49.834 1.00 95.62 691 ARG A N 1
ATOM 5565 C CA . ARG A 1 691 ? -28.478 3.804 49.098 1.00 95.62 691 ARG A CA 1
ATOM 5566 C C . ARG A 1 691 ? -27.488 4.961 48.947 1.00 95.62 691 ARG A C 1
ATOM 5568 O O . ARG A 1 691 ? -26.451 4.976 49.610 1.00 95.62 691 ARG A O 1
ATOM 5575 N N . LEU A 1 692 ? -27.808 5.920 48.082 1.00 97.12 692 LEU A N 1
ATOM 5576 C CA . LEU A 1 692 ? -27.132 7.221 48.060 1.00 97.12 692 LEU A CA 1
ATOM 5577 C C . LEU A 1 692 ? -27.605 8.059 49.265 1.00 97.12 692 LEU A C 1
ATOM 5579 O O . LEU A 1 692 ? -28.722 7.843 49.736 1.00 97.12 692 LEU A O 1
ATOM 5583 N N . PRO A 1 693 ? -26.792 8.990 49.794 1.00 96.38 693 PRO A N 1
ATOM 5584 C CA . PRO A 1 693 ? -27.259 9.927 50.810 1.00 96.38 693 PRO A CA 1
ATOM 5585 C C . PRO A 1 693 ? -28.375 10.810 50.250 1.00 96.38 693 PRO A C 1
ATOM 5587 O O . PRO A 1 693 ? -28.344 11.193 49.077 1.00 96.38 693 PRO A O 1
ATOM 5590 N N . THR A 1 694 ? -29.313 11.216 51.100 1.00 94.38 694 THR A N 1
ATOM 5591 C CA . THR A 1 694 ? -30.123 12.398 50.794 1.00 94.38 694 THR A CA 1
ATOM 5592 C C . THR A 1 694 ? -29.244 13.645 50.840 1.00 94.38 694 THR A C 1
ATOM 5594 O O . THR A 1 694 ? -28.225 13.697 51.533 1.00 94.38 694 THR A O 1
ATOM 5597 N N . GLU A 1 695 ? -29.661 14.692 50.139 1.00 93.06 695 GLU A N 1
ATOM 5598 C CA . GLU A 1 695 ? -29.000 15.995 50.187 1.00 93.06 695 GLU A CA 1
ATOM 5599 C C . GLU A 1 695 ? -28.857 16.536 51.625 1.00 93.06 695 GLU A C 1
ATOM 5601 O O . GLU A 1 695 ? -27.821 17.097 51.986 1.00 93.06 695 GLU A O 1
ATOM 5606 N N . LEU A 1 696 ? -29.880 16.320 52.459 1.00 93.69 696 LEU A N 1
ATOM 5607 C CA . LEU A 1 696 ? -29.891 16.706 53.869 1.00 93.69 696 LEU A CA 1
ATOM 5608 C C . LEU A 1 696 ? -28.840 15.937 54.680 1.00 93.69 696 LEU A C 1
ATOM 5610 O O . LEU A 1 696 ? -28.068 16.540 55.420 1.00 93.69 696 LEU A O 1
ATOM 5614 N N . GLU A 1 697 ? -28.808 14.611 54.548 1.00 95.94 697 GLU A N 1
ATOM 5615 C CA . GLU A 1 697 ? -27.845 13.756 55.250 1.00 95.94 697 GLU A CA 1
ATOM 5616 C C . GLU A 1 697 ? -26.406 14.078 54.853 1.00 95.94 697 GLU A C 1
ATOM 5618 O O . GLU A 1 697 ? -25.526 14.125 55.714 1.00 95.94 697 GLU A O 1
ATOM 5623 N N . TRP A 1 698 ? -26.170 14.355 53.568 1.00 97.25 698 TRP A N 1
ATOM 5624 C CA . TRP A 1 698 ? -24.858 14.762 53.085 1.00 97.25 698 TRP A CA 1
ATOM 5625 C C . TRP A 1 698 ? -24.395 16.055 53.774 1.00 97.25 698 TRP A C 1
ATOM 5627 O O . TRP A 1 698 ? -23.292 16.111 54.320 1.00 97.25 698 TRP A O 1
ATOM 5637 N N . GLU A 1 699 ? -25.254 17.081 53.831 1.00 96.62 699 GLU A N 1
ATOM 5638 C CA . GLU A 1 699 ? -24.909 18.359 54.467 1.00 96.62 699 GLU A CA 1
ATOM 5639 C C . GLU A 1 699 ? -24.703 18.215 55.981 1.00 96.62 699 GLU A C 1
ATOM 5641 O O . GLU A 1 699 ? -23.756 18.786 56.524 1.00 96.62 699 GLU A O 1
ATOM 5646 N N . VAL A 1 700 ? -25.520 17.405 56.665 1.00 97.19 700 VAL A N 1
ATOM 5647 C CA . VAL A 1 700 ? -25.322 17.085 58.090 1.00 97.19 700 VAL A CA 1
ATOM 5648 C C . VAL A 1 700 ? -23.955 16.444 58.321 1.00 97.19 700 VAL A C 1
ATOM 5650 O O . VAL A 1 700 ? -23.231 16.844 59.237 1.00 97.19 700 VAL A O 1
ATOM 5653 N N . ALA A 1 701 ? -23.593 15.461 57.492 1.00 97.69 701 ALA A N 1
ATOM 5654 C CA . ALA A 1 701 ? -22.318 14.765 57.595 1.00 97.69 701 ALA A CA 1
ATOM 5655 C C . ALA A 1 701 ? -21.125 15.703 57.349 1.00 97.69 701 ALA A C 1
ATOM 5657 O O . ALA A 1 701 ? -20.074 15.507 57.962 1.00 97.69 701 ALA A O 1
ATOM 5658 N N . ALA A 1 702 ? -21.290 16.725 56.501 1.00 97.81 702 ALA A N 1
ATOM 5659 C CA . ALA A 1 702 ? -20.268 17.724 56.199 1.00 97.81 702 ALA A CA 1
ATOM 5660 C C . ALA A 1 702 ? -20.149 18.800 57.290 1.00 97.81 702 ALA A C 1
ATOM 5662 O O . ALA A 1 702 ? -19.051 19.110 57.741 1.00 97.81 702 ALA A O 1
ATOM 5663 N N . ALA A 1 703 ? -21.272 19.395 57.704 1.00 96.88 703 ALA A N 1
ATOM 5664 C CA . ALA A 1 703 ? -21.309 20.607 58.523 1.00 96.88 703 ALA A CA 1
ATOM 5665 C C . ALA A 1 703 ? -21.314 20.337 60.036 1.00 96.88 703 ALA A C 1
ATOM 5667 O O . ALA A 1 703 ? -20.883 21.188 60.814 1.00 96.88 703 ALA A O 1
ATOM 5668 N N . GLY A 1 704 ? -21.807 19.177 60.476 1.00 95.19 704 GLY A N 1
ATOM 5669 C CA . GLY A 1 704 ? -21.911 18.853 61.896 1.00 95.19 704 GLY A CA 1
ATOM 5670 C C . GLY A 1 704 ? -22.948 19.673 62.672 1.00 95.19 704 GLY A C 1
ATOM 5671 O O . GLY A 1 704 ? -23.717 20.459 62.120 1.00 95.19 704 GLY A O 1
ATOM 5672 N N . ILE A 1 705 ? -22.969 19.481 63.996 1.00 94.31 705 ILE A N 1
ATOM 5673 C CA . ILE A 1 705 ? -23.940 20.112 64.916 1.00 94.31 705 ILE A CA 1
ATOM 5674 C C . ILE A 1 705 ? -23.840 21.642 64.960 1.00 94.31 705 ILE A C 1
ATOM 5676 O O . ILE A 1 705 ? -24.819 22.316 65.265 1.00 94.31 705 ILE A O 1
ATOM 5680 N N . GLU A 1 706 ? -22.666 22.193 64.652 1.00 92.75 706 GLU A N 1
ATOM 5681 C CA . GLU A 1 706 ? -22.430 23.638 64.654 1.00 92.75 706 GLU A CA 1
ATOM 5682 C C . GLU A 1 706 ? -22.852 24.298 63.337 1.00 92.75 706 GLU A C 1
ATOM 5684 O O . GLU A 1 706 ? -22.853 25.524 63.242 1.00 92.75 706 GLU A O 1
ATOM 5689 N N . GLY A 1 707 ? -23.204 23.506 62.315 1.00 93.69 707 GLY A N 1
ATOM 5690 C CA . GLY A 1 707 ? -23.421 24.018 60.971 1.00 93.69 707 GLY A CA 1
ATOM 5691 C C . GLY A 1 707 ? -22.162 24.725 60.474 1.00 93.69 707 GLY A C 1
ATOM 5692 O O . GLY A 1 707 ? -22.177 25.928 60.226 1.00 93.69 707 GLY A O 1
ATOM 5693 N N . LEU A 1 708 ? -21.041 24.020 60.359 1.00 96.44 708 LEU A N 1
ATOM 5694 C CA . LEU A 1 708 ? -19.806 24.626 59.868 1.00 96.44 708 LEU A CA 1
ATOM 5695 C C . LEU A 1 708 ? -19.945 25.076 58.409 1.00 96.44 708 LEU A C 1
ATOM 5697 O O . LEU A 1 708 ? -20.778 24.576 57.647 1.00 96.44 708 LEU A O 1
ATOM 5701 N N . ARG A 1 709 ? -19.166 26.093 58.029 1.00 96.50 709 ARG A N 1
ATOM 5702 C CA . ARG A 1 709 ? -19.107 26.580 56.644 1.00 96.50 709 ARG A CA 1
ATOM 5703 C C . ARG A 1 709 ? -18.338 25.624 55.732 1.00 96.50 709 ARG A C 1
ATOM 5705 O O . ARG A 1 709 ? -18.778 25.389 54.617 1.00 96.50 709 ARG A O 1
ATOM 5712 N N . PHE A 1 710 ? -17.217 25.094 56.204 1.00 97.94 710 PHE A N 1
ATOM 5713 C CA . PHE A 1 710 ? -16.414 24.048 55.570 1.00 97.94 710 PHE A CA 1
ATOM 5714 C C . PHE A 1 710 ? -16.306 22.867 56.543 1.00 97.94 710 PHE A C 1
ATOM 5716 O O . PHE A 1 710 ? -16.457 23.091 57.748 1.00 97.94 710 PHE A O 1
ATOM 5723 N N . PRO A 1 711 ? -15.997 21.640 56.087 1.00 97.81 711 PRO A N 1
ATOM 5724 C CA . PRO A 1 711 ? -15.976 20.470 56.968 1.00 97.81 711 PRO A CA 1
ATOM 5725 C C . PRO A 1 711 ? -15.083 20.636 58.209 1.00 97.81 711 PRO A C 1
ATOM 5727 O O . PRO A 1 711 ? -15.422 20.179 59.295 1.00 97.81 711 PRO A O 1
ATOM 5730 N N . TRP A 1 712 ? -13.982 21.372 58.073 1.00 96.81 712 TRP A N 1
ATOM 5731 C CA . TRP A 1 712 ? -13.005 21.625 59.136 1.00 96.81 712 TRP A CA 1
ATOM 5732 C C . TRP A 1 712 ? -13.222 22.933 59.920 1.00 96.81 712 TRP A C 1
ATOM 5734 O O . TRP A 1 712 ? -12.453 23.229 60.835 1.00 96.81 712 TRP A O 1
ATOM 5744 N N . GLY A 1 713 ? -14.195 23.779 59.559 1.00 96.75 713 GLY A N 1
ATOM 5745 C CA . GLY A 1 713 ? -14.434 25.043 60.265 1.00 96.75 713 GLY A CA 1
ATOM 5746 C C . GLY A 1 713 ? -15.020 26.171 59.416 1.00 96.75 713 GLY A C 1
ATOM 5747 O O . GLY A 1 713 ? -15.481 25.984 58.295 1.00 96.75 713 GLY A O 1
ATOM 5748 N N . ASN A 1 714 ? -14.998 27.392 59.959 1.00 96.38 714 ASN A N 1
ATOM 5749 C CA . ASN A 1 714 ? -15.606 28.567 59.315 1.00 96.38 714 ASN A CA 1
ATOM 5750 C C . ASN A 1 714 ? -14.643 29.400 58.448 1.00 96.38 714 ASN A C 1
ATOM 5752 O O . ASN A 1 714 ? -15.078 30.326 57.759 1.00 96.38 714 ASN A O 1
ATOM 5756 N N . THR A 1 715 ? -13.355 29.048 58.444 1.00 97.06 715 THR A N 1
ATOM 5757 C CA . THR A 1 715 ? -12.299 29.727 57.680 1.00 97.06 715 THR A CA 1
ATOM 5758 C C . THR A 1 715 ? -11.789 28.816 56.566 1.00 97.06 715 THR A C 1
ATOM 5760 O O . THR A 1 715 ? -11.463 27.652 56.808 1.00 97.06 715 THR A O 1
ATOM 5763 N N . TRP A 1 716 ? -11.710 29.354 55.346 1.00 96.88 716 TRP A N 1
ATOM 5764 C CA . TRP A 1 716 ? -11.193 28.635 54.180 1.00 96.88 716 TRP A CA 1
ATOM 5765 C C . TRP A 1 716 ? -9.713 28.281 54.360 1.00 96.88 716 TRP A C 1
ATOM 5767 O O . TRP A 1 716 ? -8.916 29.145 54.726 1.00 96.88 716 TRP A O 1
ATOM 5777 N N . GLN A 1 717 ? -9.365 27.025 54.086 1.00 96.44 717 GLN A N 1
ATOM 5778 C CA . GLN A 1 717 ? -7.997 26.511 54.105 1.00 96.44 717 GLN A CA 1
ATOM 5779 C C . GLN A 1 717 ? -7.806 25.613 52.870 1.00 96.44 717 GLN A C 1
ATOM 5781 O O . GLN A 1 717 ? -8.295 24.483 52.873 1.00 96.44 717 GLN A O 1
ATOM 5786 N N . PRO A 1 718 ? -7.147 26.095 51.800 1.00 93.56 718 PRO A N 1
ATOM 5787 C CA . PRO A 1 718 ? -7.095 25.380 50.521 1.00 93.56 718 PRO A CA 1
ATOM 5788 C C . PRO A 1 718 ? -6.319 24.061 50.566 1.00 93.56 718 PRO A C 1
ATOM 5790 O O . PRO A 1 718 ? -6.600 23.172 49.769 1.00 93.56 718 PRO A O 1
ATOM 5793 N N . ASP A 1 719 ? -5.400 23.901 51.522 1.00 95.06 719 ASP A N 1
ATOM 5794 C CA . ASP A 1 719 ? -4.579 22.692 51.668 1.00 95.06 719 ASP A CA 1
ATOM 5795 C C . ASP A 1 719 ? -5.328 21.508 52.307 1.00 95.06 719 ASP A C 1
ATOM 5797 O O . ASP A 1 719 ? -4.782 20.410 52.400 1.00 95.06 719 ASP A O 1
ATOM 5801 N N . LEU A 1 720 ? -6.572 21.712 52.757 1.00 97.00 720 LEU A N 1
ATOM 5802 C CA . LEU A 1 720 ? -7.387 20.686 53.417 1.00 97.00 720 LEU A CA 1
ATOM 5803 C C . LEU A 1 720 ? -8.344 19.952 52.468 1.00 97.00 720 LEU A C 1
ATOM 5805 O O . LEU A 1 720 ? -9.100 19.095 52.915 1.00 97.00 720 LEU A O 1
ATOM 5809 N N . CYS A 1 721 ? -8.324 20.258 51.171 1.00 97.00 721 CYS A N 1
ATOM 5810 C CA . CYS A 1 721 ? -9.109 19.539 50.170 1.00 97.00 721 CYS A CA 1
ATOM 5811 C C . CYS A 1 721 ? -8.486 19.630 48.772 1.00 97.00 721 CYS A C 1
ATOM 5813 O O . CYS A 1 721 ? -7.576 20.420 48.511 1.00 97.00 721 CYS A O 1
ATOM 5815 N N . ASN A 1 722 ? -9.008 18.841 47.832 1.00 97.06 722 ASN A N 1
ATOM 5816 C CA . ASN A 1 722 ? -8.648 18.966 46.424 1.00 97.06 722 ASN A CA 1
ATOM 5817 C C . ASN A 1 722 ? -9.591 19.953 45.709 1.00 97.06 722 ASN A C 1
ATOM 5819 O O . ASN A 1 722 ? -10.721 19.593 45.385 1.00 97.06 722 ASN A O 1
ATOM 5823 N N . SER A 1 723 ? -9.139 21.186 45.461 1.00 96.19 723 SER A N 1
ATOM 5824 C CA . SER A 1 723 ? -9.921 22.269 44.833 1.00 96.19 723 SER A CA 1
ATOM 5825 C C . SER A 1 723 ? -9.154 22.947 43.689 1.00 96.19 723 SER A C 1
ATOM 5827 O O . SER A 1 723 ? -7.960 22.699 43.501 1.00 96.19 723 SER A O 1
ATOM 5829 N N . SER A 1 724 ? -9.808 23.848 42.942 1.00 94.81 724 SER A N 1
ATOM 5830 C CA . SER A 1 724 ? -9.166 24.523 41.801 1.00 94.81 724 SER A CA 1
ATOM 5831 C C . SER A 1 724 ? -7.967 25.380 42.203 1.00 94.81 724 SER A C 1
ATOM 5833 O O . SER A 1 724 ? -7.092 25.627 41.378 1.00 94.81 724 SER A O 1
ATOM 5835 N N . GLU A 1 725 ? -7.891 25.816 43.465 1.00 92.94 725 GLU A N 1
ATOM 5836 C CA . GLU A 1 725 ? -6.771 26.612 43.983 1.00 92.94 725 GLU A CA 1
ATOM 5837 C C . GLU A 1 725 ? -5.435 25.852 43.917 1.00 92.94 725 GLU A C 1
ATOM 5839 O O . GLU A 1 725 ? -4.385 26.482 43.835 1.00 92.94 725 GLU A O 1
ATOM 5844 N N . ARG A 1 726 ? -5.460 24.512 43.836 1.00 90.62 726 ARG A N 1
ATOM 5845 C CA . ARG A 1 726 ? -4.258 23.689 43.620 1.00 90.62 726 ARG A CA 1
ATOM 5846 C C . ARG A 1 726 ? -3.719 23.725 42.190 1.00 90.62 726 ARG A C 1
ATOM 5848 O O . ARG A 1 726 ? -2.553 23.404 41.980 1.00 90.62 726 ARG A O 1
ATOM 5855 N N . TYR A 1 727 ? -4.555 24.092 41.222 1.00 89.50 727 TYR A N 1
ATOM 5856 C CA . TYR A 1 727 ? -4.246 24.030 39.788 1.00 89.50 727 TYR A CA 1
ATOM 5857 C C . TYR A 1 727 ? -4.268 25.410 39.108 1.00 89.50 727 TYR A C 1
ATOM 5859 O O . TYR A 1 727 ? -3.904 25.535 37.939 1.00 89.50 727 TYR A O 1
ATOM 5867 N N . GLY A 1 728 ? -4.702 26.456 39.816 1.00 86.81 728 GLY A N 1
ATOM 5868 C CA . GLY A 1 728 ? -4.808 27.813 39.283 1.00 86.81 728 GLY A CA 1
ATOM 5869 C C . GLY A 1 728 ? -5.857 27.948 38.171 1.00 86.81 728 GLY A C 1
ATOM 5870 O O . GLY A 1 728 ? -6.857 27.231 38.133 1.00 86.81 728 GLY A O 1
ATOM 5871 N N . GLU A 1 729 ? -5.628 28.876 37.237 1.00 79.69 729 GLU A N 1
ATOM 5872 C CA . GLU A 1 729 ? -6.564 29.204 36.143 1.00 79.69 729 GLU A CA 1
ATOM 5873 C C . GLU A 1 729 ? -6.811 28.043 35.159 1.00 79.69 729 GLU A C 1
ATOM 5875 O O . GLU A 1 729 ? -7.765 28.064 34.379 1.00 79.69 729 GLU A O 1
ATOM 5880 N N . HIS A 1 730 ? -5.973 27.005 35.199 1.00 82.38 730 HIS A N 1
ATOM 5881 C CA . HIS A 1 730 ? -6.051 25.849 34.308 1.00 82.38 730 HIS A CA 1
ATOM 5882 C C . HIS A 1 730 ? -6.665 24.606 34.962 1.00 82.38 730 HIS A C 1
ATOM 5884 O O . HIS A 1 730 ? -6.607 23.530 34.375 1.00 82.38 730 HIS A O 1
ATOM 5890 N N . ALA A 1 731 ? -7.332 24.730 36.117 1.00 82.88 731 ALA A N 1
ATOM 5891 C CA . ALA A 1 731 ? -7.974 23.607 36.816 1.00 82.88 731 ALA A CA 1
ATOM 5892 C C . ALA A 1 731 ? -8.956 22.781 35.956 1.00 82.88 731 ALA A C 1
ATOM 5894 O O . ALA A 1 731 ? -9.162 21.595 36.203 1.00 82.88 731 ALA A O 1
ATOM 5895 N N . TRP A 1 732 ? -9.567 23.381 34.930 1.00 78.25 732 TRP A N 1
ATOM 5896 C CA . TRP A 1 732 ? -10.447 22.670 33.996 1.00 78.25 732 TRP A CA 1
ATOM 5897 C C . TRP A 1 732 ? -9.694 21.694 33.076 1.00 78.25 732 TRP A C 1
ATOM 5899 O O . TRP A 1 732 ? -10.285 20.698 32.657 1.00 78.25 732 TRP A O 1
ATOM 5909 N N . ARG A 1 733 ? -8.413 21.968 32.789 1.00 82.00 733 ARG A N 1
ATOM 5910 C CA . ARG A 1 733 ? -7.525 21.163 31.937 1.00 82.00 733 ARG A CA 1
ATOM 5911 C C . ARG A 1 733 ? -6.592 20.270 32.755 1.00 82.00 733 ARG A C 1
ATOM 5913 O O . ARG A 1 733 ? -6.455 19.105 32.423 1.00 82.00 733 ARG A O 1
ATOM 5920 N N . ASP A 1 734 ? -5.978 20.829 33.796 1.00 84.19 734 ASP A N 1
ATOM 5921 C CA . ASP A 1 734 ? -4.875 20.207 34.544 1.00 84.19 734 ASP A CA 1
ATOM 5922 C C . ASP A 1 734 ? -5.337 19.564 35.866 1.00 84.19 734 ASP A C 1
ATOM 5924 O O . ASP A 1 734 ? -4.563 18.886 36.539 1.00 84.19 734 ASP A O 1
ATOM 5928 N N . GLY A 1 735 ? -6.590 19.803 36.267 1.00 88.00 735 GLY A N 1
ATOM 5929 C CA . GLY A 1 735 ? -7.163 19.245 37.486 1.00 88.00 735 GLY A CA 1
ATOM 5930 C C . GLY A 1 735 ? -7.451 17.750 37.362 1.00 88.00 735 GLY A C 1
ATOM 5931 O O . GLY A 1 735 ? -7.990 17.307 36.350 1.00 88.00 735 GLY A O 1
ATOM 5932 N N . CYS A 1 736 ? -7.173 16.999 38.425 1.00 92.94 736 CYS A N 1
ATOM 5933 C CA . CYS A 1 736 ? -7.403 15.558 38.510 1.00 92.94 736 CYS A CA 1
ATOM 5934 C C . CYS A 1 736 ? -7.918 15.155 39.900 1.00 92.94 736 CYS A C 1
ATOM 5936 O O . CYS A 1 736 ? -7.848 15.930 40.859 1.00 92.94 736 CYS A O 1
ATOM 5938 N N . THR A 1 737 ? -8.451 13.938 40.027 1.00 96.31 737 THR A N 1
ATOM 5939 C CA . THR A 1 737 ? -8.804 13.387 41.343 1.00 96.31 737 THR A CA 1
ATOM 5940 C C . THR A 1 737 ? -7.550 13.044 42.148 1.00 96.31 737 THR A C 1
ATOM 5942 O O . THR A 1 737 ? -6.465 12.844 41.601 1.00 96.31 737 THR A O 1
ATOM 5945 N N . MET A 1 738 ? -7.702 12.944 43.465 1.00 95.94 738 MET A N 1
ATOM 5946 C CA . MET A 1 738 ? -6.674 12.447 44.381 1.00 95.94 738 MET A CA 1
ATOM 5947 C C . MET A 1 738 ? -7.182 11.227 45.158 1.00 95.94 738 MET A C 1
ATOM 5949 O O . MET A 1 738 ? -8.402 11.047 45.248 1.00 95.94 738 MET A O 1
ATOM 5953 N N . PRO A 1 739 ? -6.288 10.400 45.739 1.00 97.19 739 PRO A N 1
ATOM 5954 C CA . PRO A 1 739 ? -6.696 9.318 46.630 1.00 97.19 739 PRO A CA 1
ATOM 5955 C C . PRO A 1 739 ? -7.607 9.830 47.749 1.00 97.19 739 PRO A C 1
ATOM 5957 O O . PRO A 1 739 ? -7.337 10.893 48.313 1.00 97.19 739 PRO A O 1
ATOM 5960 N N . VAL A 1 740 ? -8.661 9.079 48.074 1.00 94.38 740 VAL A N 1
ATOM 5961 C CA . VAL A 1 740 ? -9.731 9.504 49.006 1.00 94.38 740 VAL A CA 1
ATOM 5962 C C . VAL A 1 740 ? -9.270 9.791 50.446 1.00 94.38 740 VAL A C 1
ATOM 5964 O O . VAL A 1 740 ? -10.009 10.346 51.250 1.00 94.38 740 VAL A O 1
ATOM 5967 N N . ASP A 1 741 ? -8.041 9.421 50.799 1.00 91.12 741 ASP A N 1
ATOM 5968 C CA . ASP A 1 741 ? -7.410 9.628 52.104 1.00 91.12 741 ASP A CA 1
ATOM 5969 C C . ASP A 1 741 ? -6.319 10.715 52.095 1.00 91.12 741 ASP A C 1
ATOM 5971 O O . ASP A 1 741 ? -5.588 10.875 53.073 1.00 91.12 741 ASP A O 1
ATOM 5975 N N . SER A 1 742 ? -6.220 11.501 51.018 1.00 96.31 742 SER A N 1
ATOM 5976 C CA . SER A 1 742 ? -5.154 12.499 50.840 1.00 96.31 742 SER A CA 1
ATOM 5977 C C . SER A 1 742 ? -5.224 13.679 51.814 1.00 96.31 742 SER A C 1
ATOM 5979 O O . SER A 1 742 ? -4.206 14.330 52.049 1.00 96.31 742 SER A O 1
ATOM 5981 N N . PHE A 1 743 ? -6.400 13.973 52.379 1.00 95.94 743 PHE A N 1
ATOM 5982 C CA . PHE A 1 743 ? -6.627 15.150 53.227 1.00 95.94 743 PHE A CA 1
ATOM 5983 C C . PHE A 1 743 ? -7.221 14.782 54.593 1.00 95.94 743 PHE A C 1
ATOM 5985 O O . PHE A 1 743 ? -8.333 15.196 54.916 1.00 95.94 743 PHE A O 1
ATOM 5992 N N . PRO A 1 744 ? -6.493 14.047 55.452 1.00 95.62 744 PRO A N 1
ATOM 5993 C CA . PRO A 1 744 ? -7.021 13.596 56.742 1.00 95.62 744 PRO A CA 1
ATOM 5994 C C . PRO A 1 744 ? -7.446 14.753 57.665 1.00 95.62 744 PRO A C 1
ATOM 5996 O O . PRO A 1 744 ? -8.401 14.623 58.424 1.00 95.62 744 PRO A O 1
ATOM 5999 N N . ASN A 1 745 ? -6.776 15.907 57.567 1.00 96.69 745 ASN A N 1
ATOM 6000 C CA . ASN A 1 745 ? -7.106 17.114 58.335 1.00 96.69 745 ASN A CA 1
ATOM 6001 C C . ASN A 1 745 ? -8.301 17.900 57.758 1.00 96.69 745 ASN A C 1
ATOM 6003 O O . ASN A 1 745 ? -8.745 18.865 58.373 1.00 96.69 745 ASN A O 1
ATOM 6007 N N . GLY A 1 746 ? -8.806 17.507 56.585 1.00 96.12 746 GLY A N 1
ATOM 6008 C CA . GLY A 1 746 ? -10.022 18.044 55.973 1.00 96.12 746 GLY A CA 1
ATOM 6009 C C . GLY A 1 746 ? -11.300 17.321 56.399 1.00 96.12 746 GLY A C 1
ATOM 6010 O O . GLY A 1 746 ? -12.363 17.594 55.845 1.00 96.12 746 GLY A O 1
ATOM 6011 N N . ALA A 1 747 ? -11.209 16.386 57.350 1.00 97.12 747 ALA A N 1
ATOM 6012 C CA . ALA A 1 747 ? -12.354 15.631 57.835 1.00 97.12 747 ALA A CA 1
ATOM 6013 C C . ALA A 1 747 ? -13.441 16.537 58.431 1.00 97.12 747 ALA A C 1
ATOM 6015 O O . ALA A 1 747 ? -13.153 17.543 59.082 1.00 97.12 747 ALA A O 1
ATOM 6016 N N . SER A 1 748 ? -14.697 16.130 58.255 1.00 97.38 748 SER A N 1
ATOM 6017 C CA . SER A 1 748 ? -15.837 16.745 58.933 1.00 97.38 748 SER A CA 1
ATOM 6018 C C . SER A 1 748 ? -15.792 16.511 60.453 1.00 97.38 748 SER A C 1
ATOM 6020 O O . SER A 1 748 ? -15.028 15.658 60.920 1.00 97.38 748 SER A O 1
ATOM 6022 N N . PRO A 1 749 ? -16.660 17.159 61.259 1.00 96.56 749 PRO A N 1
ATOM 6023 C CA . PRO A 1 749 ? -16.710 16.942 62.712 1.00 96.56 749 PRO A CA 1
ATOM 6024 C C . PRO A 1 749 ? -17.010 15.494 63.121 1.00 96.56 749 PRO A C 1
ATOM 6026 O O . PRO A 1 749 ? -16.764 15.105 64.261 1.00 96.56 749 PRO A O 1
ATOM 6029 N N . PHE A 1 750 ? -17.541 14.694 62.194 1.00 96.94 750 PHE A N 1
ATOM 6030 C CA . PHE A 1 750 ? -17.818 13.275 62.392 1.00 96.94 750 PHE A CA 1
ATOM 6031 C C . PHE A 1 750 ? -16.713 12.359 61.843 1.00 96.94 750 PHE A C 1
ATOM 6033 O O . PHE A 1 750 ? -16.804 11.144 61.983 1.00 96.94 750 PHE A O 1
ATOM 6040 N N . GLY A 1 751 ? -15.655 12.907 61.240 1.00 96.19 751 GLY A N 1
ATOM 6041 C CA . GLY A 1 751 ? -14.550 12.132 60.672 1.00 96.19 751 GLY A CA 1
ATOM 6042 C C . GLY A 1 751 ? -14.786 11.653 59.236 1.00 96.19 751 GLY A C 1
ATOM 6043 O O . GLY A 1 751 ? -14.105 10.728 58.787 1.00 96.19 751 GLY A O 1
ATOM 6044 N N . VAL A 1 752 ? -15.756 12.240 58.526 1.00 97.62 752 VAL A N 1
ATOM 6045 C CA . VAL A 1 752 ? -16.042 11.929 57.118 1.00 97.62 752 VAL A CA 1
ATOM 6046 C C . VAL A 1 752 ? -15.112 12.748 56.222 1.00 97.62 752 VAL A C 1
ATOM 6048 O O . VAL A 1 752 ? -14.987 13.958 56.411 1.00 97.62 752 VAL A O 1
ATOM 6051 N N . LEU A 1 753 ? -14.445 12.096 55.270 1.00 97.19 753 LEU A N 1
ATOM 6052 C CA . LEU A 1 753 ? -13.430 12.702 54.407 1.00 97.19 753 LEU A CA 1
ATOM 6053 C C . LEU A 1 753 ? -13.994 13.069 53.033 1.00 97.19 753 LEU A C 1
ATOM 6055 O O . LEU A 1 753 ? -15.075 12.614 52.645 1.00 97.19 753 LEU A O 1
ATOM 6059 N N . ASP A 1 754 ? -13.269 13.940 52.329 1.00 96.12 754 ASP A N 1
ATOM 6060 C CA . ASP A 1 754 ? -13.633 14.483 51.015 1.00 96.12 754 ASP A CA 1
ATOM 6061 C C . ASP A 1 754 ? -15.051 15.087 50.965 1.00 96.12 754 ASP A C 1
ATOM 6063 O O . ASP A 1 754 ? -15.695 15.105 49.926 1.00 96.12 754 ASP A O 1
ATOM 6067 N N . MET A 1 755 ? -15.559 15.606 52.093 1.00 96.94 755 MET A N 1
ATOM 6068 C CA . MET A 1 755 ? -16.822 16.371 52.132 1.00 96.94 755 MET A CA 1
ATOM 6069 C C . MET A 1 755 ? -16.667 17.778 51.528 1.00 96.94 755 MET A C 1
ATOM 6071 O O . MET A 1 755 ? -17.609 18.559 51.513 1.00 96.94 755 MET A O 1
ATOM 6075 N N . ALA A 1 756 ? -15.464 18.130 51.082 1.00 96.81 756 ALA A N 1
ATOM 6076 C CA . ALA A 1 756 ? -15.185 19.286 50.253 1.00 96.81 756 ALA A CA 1
ATOM 6077 C C . ALA A 1 756 ? -14.130 18.877 49.221 1.00 96.81 756 ALA A C 1
ATOM 6079 O O . ALA A 1 756 ? -13.110 18.282 49.577 1.00 96.81 756 ALA A O 1
ATOM 6080 N N . GLY A 1 757 ? -14.351 19.225 47.960 1.00 95.38 757 GLY A N 1
ATOM 6081 C CA . GLY A 1 757 ? -13.416 18.996 46.871 1.00 95.38 757 GLY A CA 1
ATOM 6082 C C . GLY A 1 757 ? -13.365 17.548 46.390 1.00 95.38 757 GLY A C 1
ATOM 6083 O O . GLY A 1 757 ? -14.241 16.735 46.648 1.00 95.38 757 GLY A O 1
ATOM 6084 N N . ASN A 1 758 ? -12.305 17.234 45.647 1.00 96.31 758 ASN A N 1
ATOM 6085 C CA . ASN A 1 758 ? -12.117 15.985 44.909 1.00 96.31 758 ASN A CA 1
ATOM 6086 C C . ASN A 1 758 ? -13.210 15.789 43.843 1.00 96.31 758 ASN A C 1
ATOM 6088 O O . ASN A 1 758 ? -12.980 16.137 42.688 1.00 96.31 758 ASN A O 1
ATOM 6092 N N . VAL A 1 759 ? -14.421 15.365 44.194 1.00 97.44 759 VAL A N 1
ATOM 6093 C CA . VAL A 1 759 ? -15.521 15.153 43.241 1.00 97.44 759 VAL A CA 1
ATOM 6094 C C . VAL A 1 759 ? -16.834 15.725 43.760 1.00 97.44 759 VAL A C 1
ATOM 6096 O O . VAL A 1 759 ? -17.103 15.714 44.952 1.00 97.44 759 VAL A O 1
ATOM 6099 N N . TRP A 1 760 ? -17.684 16.177 42.840 1.00 97.69 760 TRP A N 1
ATOM 6100 C CA . TRP A 1 760 ? -19.104 16.322 43.125 1.00 97.69 760 TRP A CA 1
ATOM 6101 C C . TRP A 1 760 ? -19.713 14.956 43.386 1.00 97.69 760 TRP A C 1
ATOM 6103 O O . TRP A 1 760 ? -19.319 13.982 42.753 1.00 97.69 760 TRP A O 1
ATOM 6113 N N . GLU A 1 761 ? -20.709 14.889 44.256 1.00 97.94 761 GLU A N 1
ATOM 6114 C CA . GLU A 1 761 ? -21.291 13.621 44.665 1.00 97.94 761 GLU A CA 1
ATOM 6115 C C . GLU A 1 761 ? -22.784 13.553 44.435 1.00 97.94 761 GLU A C 1
ATOM 6117 O O . GLU A 1 761 ? -23.529 14.415 44.906 1.00 97.94 761 GLU A O 1
ATOM 6122 N N . TRP A 1 762 ? -23.207 12.488 43.755 1.00 97.88 762 TRP A N 1
ATOM 6123 C CA . TRP A 1 762 ? -24.614 12.157 43.577 1.00 97.88 762 TRP A CA 1
ATOM 6124 C C . TRP A 1 762 ? -25.316 11.907 44.912 1.00 97.88 762 TRP A C 1
ATOM 6126 O O . TRP A 1 762 ? -24.852 11.119 45.740 1.00 97.88 762 TRP A O 1
ATOM 6136 N N . THR A 1 763 ? -26.475 12.544 45.078 1.00 96.06 763 THR A N 1
ATOM 6137 C CA . THR A 1 763 ? -27.438 12.266 46.152 1.00 96.06 763 THR A CA 1
ATOM 6138 C C . THR A 1 763 ? -28.672 11.568 45.575 1.00 96.06 763 THR A C 1
ATOM 6140 O O . THR A 1 763 ? -28.846 11.514 44.358 1.00 96.06 763 THR A O 1
ATOM 6143 N N . GLU A 1 764 ? -29.550 11.030 46.423 1.00 93.56 764 GLU A N 1
ATOM 6144 C CA . GLU A 1 764 ? -30.864 10.528 45.975 1.00 93.56 764 GLU A CA 1
ATOM 6145 C C . GLU A 1 764 ? -31.946 11.620 45.882 1.00 93.56 764 GLU A C 1
ATOM 6147 O O . GLU A 1 764 ? -33.096 11.319 45.567 1.00 93.56 764 GLU A O 1
ATOM 6152 N N . THR A 1 765 ? -31.608 12.884 46.161 1.00 93.00 765 THR A N 1
ATOM 6153 C CA . THR A 1 765 ? -32.577 13.983 46.261 1.00 93.00 765 THR A CA 1
ATOM 6154 C C . THR A 1 765 ? -32.667 14.781 44.952 1.00 93.00 765 THR A C 1
ATOM 6156 O O . THR A 1 765 ? -31.648 15.316 44.501 1.00 93.00 765 THR A O 1
ATOM 6159 N N . PRO A 1 766 ? -33.865 14.933 44.353 1.00 92.19 766 PRO A N 1
ATOM 6160 C CA . PRO A 1 766 ? -34.072 15.840 43.225 1.00 92.19 766 PRO A CA 1
ATOM 6161 C C . PRO A 1 766 ? -33.801 17.299 43.611 1.00 92.19 766 PRO A C 1
ATOM 6163 O O . PRO A 1 766 ? -34.034 17.724 44.746 1.00 92.19 766 PRO A O 1
ATOM 6166 N N . PHE A 1 767 ? -33.297 18.085 42.670 1.00 90.94 767 PHE A N 1
ATOM 6167 C CA . PHE A 1 767 ? -32.913 19.468 42.887 1.00 90.94 767 PHE A CA 1
ATOM 6168 C C . PHE A 1 767 ? -34.131 20.396 42.807 1.00 90.94 767 PHE A C 1
ATOM 6170 O O . PHE A 1 767 ? -34.713 20.606 41.747 1.00 90.94 767 PHE A O 1
ATOM 6177 N N . TYR A 1 768 ? -34.478 21.014 43.937 1.00 86.00 768 TYR A N 1
ATOM 6178 C CA . TYR A 1 768 ? -35.501 22.060 44.020 1.00 86.00 768 TYR A CA 1
ATOM 6179 C C . TYR A 1 768 ? -34.915 23.325 44.631 1.00 86.00 768 TYR A C 1
ATOM 6181 O O . TYR A 1 768 ? -34.143 23.247 45.584 1.00 86.00 768 TYR A O 1
ATOM 6189 N N . THR A 1 769 ? -35.322 24.503 44.152 1.00 79.06 769 THR A N 1
ATOM 6190 C CA . THR A 1 769 ? -34.808 25.794 44.647 1.00 79.06 769 THR A CA 1
ATOM 6191 C C . THR A 1 769 ? -34.967 25.949 46.165 1.00 79.06 769 THR A C 1
ATOM 6193 O O . THR A 1 769 ? -34.062 26.451 46.828 1.00 79.06 769 THR A O 1
ATOM 6196 N N . ASP A 1 770 ? -36.074 25.449 46.723 1.00 78.44 770 ASP A N 1
ATOM 6197 C CA . ASP A 1 770 ? -36.268 25.266 48.161 1.00 78.44 770 ASP A CA 1
ATOM 6198 C C . ASP A 1 770 ? -36.359 23.768 48.485 1.00 78.44 770 ASP A C 1
ATOM 6200 O O . ASP A 1 770 ? -37.423 23.152 48.399 1.00 78.44 770 ASP A O 1
ATOM 6204 N N . PHE A 1 771 ? -35.224 23.148 48.820 1.00 73.94 771 PHE A N 1
ATOM 6205 C CA . PHE A 1 771 ? -35.206 21.707 49.090 1.00 73.94 771 PHE A CA 1
ATOM 6206 C C . PHE A 1 771 ? -35.865 21.344 50.422 1.00 73.94 771 PHE A C 1
ATOM 6208 O O . PHE A 1 771 ? -36.312 20.213 50.583 1.00 73.94 771 PHE A O 1
ATOM 6215 N N . LEU A 1 772 ? -35.975 22.285 51.368 1.00 74.56 772 LEU A N 1
ATOM 6216 C CA . LEU A 1 772 ? -36.536 22.001 52.689 1.00 74.56 772 LEU A CA 1
ATOM 6217 C C . LEU A 1 772 ? -38.042 21.742 52.650 1.00 74.56 772 LEU A C 1
ATOM 6219 O O . LEU A 1 772 ? -38.553 20.982 53.470 1.00 74.56 772 LEU A O 1
ATOM 6223 N N . SER A 1 773 ? -38.743 22.323 51.678 1.00 69.00 773 SER A N 1
ATOM 6224 C CA . SER A 1 773 ? -40.154 22.031 51.423 1.00 69.00 773 SER A CA 1
ATOM 6225 C C . SER A 1 773 ? -40.378 20.735 50.634 1.00 69.00 773 SER A C 1
ATOM 6227 O O . SER A 1 773 ? -41.508 20.255 50.594 1.00 69.00 773 SER A O 1
ATOM 6229 N N . ASN A 1 774 ? -39.324 20.128 50.070 1.00 67.56 774 ASN A N 1
ATOM 6230 C CA . ASN A 1 774 ? -39.411 18.985 49.150 1.00 67.56 774 ASN A CA 1
ATOM 6231 C C . ASN A 1 774 ? -38.514 17.796 49.551 1.00 67.56 774 ASN A C 1
ATOM 6233 O O . ASN A 1 774 ? -38.190 16.949 48.724 1.00 67.56 774 ASN A O 1
ATOM 6237 N N . ILE A 1 775 ? -38.138 17.697 50.833 1.00 67.62 775 ILE A N 1
ATOM 6238 C CA . ILE A 1 775 ? -37.215 16.667 51.358 1.00 67.62 775 ILE A CA 1
ATOM 6239 C C . ILE A 1 775 ? -37.701 15.233 51.066 1.00 67.62 775 ILE A C 1
ATOM 6241 O O . ILE A 1 775 ? -36.895 14.312 50.974 1.00 67.62 775 ILE A O 1
ATOM 6245 N N . THR A 1 776 ? -39.013 15.024 50.921 1.00 66.31 776 THR A N 1
ATOM 6246 C CA . THR A 1 776 ? -39.623 13.700 50.711 1.00 66.31 776 THR A CA 1
ATOM 6247 C C . THR A 1 776 ? -39.955 13.387 49.250 1.00 66.31 776 THR A C 1
ATOM 6249 O O . THR A 1 776 ? -40.592 12.368 48.986 1.00 66.31 776 THR A O 1
ATOM 6252 N N . CYS A 1 777 ? -39.603 14.258 48.302 1.00 73.62 777 CYS A N 1
ATOM 6253 C CA . CYS A 1 777 ? -39.889 14.035 46.887 1.00 73.62 777 CYS A CA 1
ATOM 6254 C C . CYS A 1 777 ? -38.946 12.978 46.299 1.00 73.62 777 CYS A C 1
ATOM 6256 O O . CYS A 1 777 ? -37.725 13.095 46.390 1.00 73.62 777 CYS A O 1
ATOM 6258 N N . SER A 1 778 ? -39.520 11.946 45.681 1.00 79.56 778 SER A N 1
ATOM 6259 C CA . SER A 1 778 ? -38.769 10.964 44.899 1.00 79.56 778 SER A CA 1
ATOM 6260 C C . SER A 1 778 ? -38.457 11.512 43.513 1.00 79.56 778 SER A C 1
ATOM 6262 O O . SER A 1 778 ? -39.253 12.264 42.955 1.00 79.56 778 SER A O 1
ATOM 6264 N N . PHE A 1 779 ? -37.344 11.073 42.933 1.00 85.88 779 PHE A N 1
ATOM 6265 C CA . PHE A 1 779 ? -37.004 11.393 41.553 1.00 85.88 779 PHE A CA 1
ATOM 6266 C C . PHE A 1 779 ? -38.076 10.905 40.569 1.00 85.88 779 PHE A C 1
ATOM 6268 O O . PHE A 1 779 ? -38.500 9.749 40.611 1.00 85.88 779 PHE A O 1
ATOM 6275 N N . ASP A 1 780 ? -38.516 11.814 39.702 1.00 83.62 780 ASP A N 1
ATOM 6276 C CA . ASP A 1 780 ? -39.600 11.638 38.732 1.00 83.62 780 ASP A CA 1
ATOM 6277 C C . ASP A 1 780 ? -39.108 11.273 37.323 1.00 83.62 780 ASP A C 1
ATOM 6279 O O . ASP A 1 780 ? -39.923 10.951 36.462 1.00 83.62 780 ASP A O 1
ATOM 6283 N N . GLY A 1 781 ? -37.789 11.261 37.107 1.00 83.62 781 GLY A N 1
ATOM 6284 C CA . GLY A 1 781 ? -37.148 10.955 35.827 1.00 83.62 781 GLY A CA 1
ATOM 6285 C C . GLY A 1 781 ? -36.681 12.187 35.053 1.00 83.62 781 GLY A C 1
ATOM 6286 O O . GLY A 1 781 ? -35.752 12.050 34.261 1.00 83.62 781 GLY A O 1
ATOM 6287 N N . ASP A 1 782 ? -37.251 13.363 35.334 1.00 83.50 782 ASP A N 1
ATOM 6288 C CA . ASP A 1 782 ? -37.014 14.597 34.571 1.00 83.50 782 ASP A CA 1
ATOM 6289 C C . ASP A 1 782 ? -36.361 15.704 35.414 1.00 83.50 782 ASP A C 1
ATOM 6291 O O . ASP A 1 782 ? -35.622 16.533 34.889 1.00 83.50 782 ASP A O 1
ATOM 6295 N N . THR A 1 783 ? -36.616 15.747 36.724 1.00 90.88 783 THR A N 1
ATOM 6296 C CA . THR A 1 783 ? -36.050 16.769 37.614 1.00 90.88 783 THR A CA 1
ATOM 6297 C C . THR A 1 783 ? -34.546 16.528 37.820 1.00 90.88 783 THR A C 1
ATOM 6299 O O . THR A 1 783 ? -34.182 15.453 38.301 1.00 90.88 783 THR A O 1
ATOM 6302 N N . PRO A 1 784 ? -33.653 17.506 37.559 1.00 93.81 784 PRO A N 1
ATOM 6303 C CA . PRO A 1 784 ? -32.220 17.354 37.811 1.00 93.81 784 PRO A CA 1
ATOM 6304 C C . PRO A 1 784 ? -31.926 16.876 39.236 1.00 93.81 784 PRO A C 1
ATOM 6306 O O . PRO A 1 784 ? -32.652 17.200 40.172 1.00 93.81 784 PRO A O 1
ATOM 6309 N N . ILE A 1 785 ? -30.850 16.122 39.436 1.00 94.94 785 ILE A N 1
ATOM 6310 C CA . ILE A 1 785 ? -30.492 15.583 40.754 1.00 94.94 785 ILE A CA 1
ATOM 6311 C C . ILE A 1 785 ? -29.546 16.545 41.472 1.00 94.94 785 ILE A C 1
ATOM 6313 O O . ILE A 1 785 ? -28.679 17.170 40.855 1.00 94.94 785 ILE A O 1
ATOM 6317 N N . SER A 1 786 ? -29.693 16.656 42.794 1.00 95.06 786 SER A N 1
ATOM 6318 C CA . SER A 1 786 ? -28.776 17.454 43.603 1.00 95.06 786 SER A CA 1
ATOM 6319 C C . SER A 1 786 ? -27.430 16.750 43.768 1.00 95.06 786 SER A C 1
ATOM 6321 O O . SER A 1 786 ? -27.365 15.583 44.169 1.00 95.06 786 SER A O 1
ATOM 6323 N N . ILE A 1 787 ? -26.352 17.486 43.506 1.00 96.81 787 ILE A N 1
ATOM 6324 C CA . ILE A 1 787 ? -24.972 17.069 43.762 1.00 96.81 787 ILE A CA 1
ATOM 6325 C C . ILE A 1 787 ? -24.303 18.003 44.776 1.00 96.81 787 ILE A C 1
ATOM 6327 O O . ILE A 1 787 ? -24.543 19.217 44.801 1.00 96.81 787 ILE A O 1
ATOM 6331 N N . ARG A 1 788 ? -23.451 17.430 45.632 1.00 96.62 788 ARG A N 1
ATOM 6332 C CA . ARG A 1 788 ? -22.798 18.123 46.759 1.00 96.62 788 ARG A CA 1
ATOM 6333 C C . ARG A 1 788 ? -21.278 17.909 46.770 1.00 96.62 788 ARG A C 1
ATOM 6335 O O . ARG A 1 788 ? -20.770 17.119 45.984 1.00 96.62 788 ARG A O 1
ATOM 6342 N N . GLY A 1 789 ? -20.549 18.649 47.608 1.00 93.81 789 GLY A N 1
ATOM 6343 C CA . GLY A 1 789 ? -19.099 18.470 47.819 1.00 93.81 789 GLY A CA 1
ATOM 6344 C C . GLY A 1 789 ? -18.202 19.491 47.138 1.00 93.81 789 GLY A C 1
ATOM 6345 O O . GLY A 1 789 ? -17.182 19.875 47.701 1.00 93.81 789 GLY A O 1
ATOM 6346 N N . GLY A 1 790 ? -18.573 19.973 45.952 1.00 92.94 790 GLY A N 1
ATOM 6347 C CA . GLY A 1 790 ? -17.607 20.666 45.105 1.00 92.94 790 GLY A CA 1
ATOM 6348 C C . GLY A 1 790 ? -16.559 19.691 44.563 1.00 92.94 790 GLY A C 1
ATOM 6349 O O . GLY A 1 790 ? -16.364 18.600 45.071 1.00 92.94 790 GLY A O 1
ATOM 6350 N N . SER A 1 791 ? -15.869 20.053 43.487 1.00 94.94 791 SER A N 1
ATOM 6351 C CA . SER A 1 791 ? -14.831 19.186 42.901 1.00 94.94 791 SER A CA 1
ATOM 6352 C C . SER A 1 791 ? -13.496 19.901 42.818 1.00 94.94 791 SER A C 1
ATOM 6354 O O . SER A 1 791 ? -13.426 21.120 42.997 1.00 94.94 791 SER A O 1
ATOM 6356 N N . PHE A 1 792 ? -12.451 19.165 42.437 1.00 94.69 792 PHE A N 1
ATOM 6357 C CA . PHE A 1 792 ? -11.124 19.717 42.143 1.00 94.69 792 PHE A CA 1
ATOM 6358 C C . PHE A 1 792 ? -11.134 20.840 41.086 1.00 94.69 792 PHE A C 1
ATOM 6360 O O . PHE A 1 792 ? -10.177 21.597 40.973 1.00 94.69 792 PHE A O 1
ATOM 6367 N N . ARG A 1 793 ? -12.224 20.989 40.317 1.00 93.62 793 ARG A N 1
ATOM 6368 C CA . ARG A 1 793 ? -12.403 22.055 39.315 1.00 93.62 793 ARG A CA 1
ATOM 6369 C C . ARG A 1 793 ? -12.996 23.349 39.859 1.00 93.62 793 ARG A C 1
ATOM 6371 O O . ARG A 1 793 ? -13.131 24.306 39.100 1.00 93.62 793 ARG A O 1
ATOM 6378 N N . ARG A 1 794 ? -13.427 23.381 41.120 1.00 94.12 794 ARG A N 1
ATOM 6379 C CA . ARG A 1 794 ? -14.172 24.515 41.672 1.00 94.12 794 ARG A CA 1
ATOM 6380 C C . ARG A 1 794 ? -13.382 25.253 42.744 1.00 94.12 794 ARG A C 1
ATOM 6382 O O . ARG A 1 794 ? -12.661 24.638 43.531 1.00 94.12 794 ARG A O 1
ATOM 6389 N N . ASP A 1 795 ? -13.563 26.569 42.769 1.00 92.94 795 ASP A N 1
ATOM 6390 C CA . ASP A 1 795 ? -12.974 27.454 43.772 1.00 92.94 795 ASP A CA 1
ATOM 6391 C C . ASP A 1 795 ? -13.683 27.325 45.129 1.00 92.94 795 ASP A C 1
ATOM 6393 O O . ASP A 1 795 ? -14.723 26.666 45.243 1.00 92.94 795 ASP A O 1
ATOM 6397 N N . LYS A 1 796 ? -13.137 27.997 46.152 1.00 94.69 796 LYS A N 1
ATOM 6398 C CA . LYS A 1 796 ? -13.644 27.999 47.534 1.00 94.69 796 LYS A CA 1
ATOM 6399 C C . LYS A 1 796 ? -15.149 28.220 47.683 1.00 94.69 796 LYS A C 1
ATOM 6401 O O . LYS A 1 796 ? -15.719 27.785 48.681 1.00 94.69 796 LYS A O 1
ATOM 6406 N N . ARG A 1 797 ? -15.806 28.920 46.745 1.00 93.62 797 ARG A N 1
ATOM 6407 C CA . ARG A 1 797 ? -17.245 29.189 46.821 1.00 93.62 797 ARG A CA 1
ATOM 6408 C C . ARG A 1 797 ? -18.018 27.884 46.865 1.00 93.62 797 ARG A C 1
ATOM 6410 O O . ARG A 1 797 ? -18.910 27.782 47.687 1.00 93.62 797 ARG A O 1
ATOM 6417 N N . TYR A 1 798 ? -17.655 26.908 46.041 1.00 94.69 798 TYR A N 1
ATOM 6418 C CA . TYR A 1 798 ? -18.394 25.651 45.888 1.00 94.69 798 TYR A CA 1
ATOM 6419 C C . TYR A 1 798 ? -17.956 24.553 46.862 1.00 94.69 798 TYR A C 1
ATOM 6421 O O . TYR A 1 798 ? -18.472 23.447 46.787 1.00 94.69 798 TYR A O 1
ATOM 6429 N N . GLN A 1 799 ? -17.003 24.847 47.749 1.00 96.19 799 GLN A N 1
ATOM 6430 C CA . GLN A 1 799 ? -16.454 23.888 48.715 1.00 96.19 799 GLN A CA 1
ATOM 6431 C C . GLN A 1 799 ? -17.125 23.996 50.095 1.00 96.19 799 GLN A C 1
ATOM 6433 O O . GLN A 1 799 ? -16.679 23.371 51.053 1.00 96.19 799 GLN A O 1
ATOM 6438 N N . GLN A 1 800 ? -18.154 24.841 50.235 1.00 96.75 800 GLN A N 1
ATOM 6439 C CA . GLN A 1 800 ? -18.868 25.023 51.501 1.00 96.75 800 GLN A CA 1
ATOM 6440 C C . GLN A 1 800 ? -19.904 23.909 51.699 1.00 96.75 800 GLN A C 1
ATOM 6442 O O . GLN A 1 800 ? -20.532 23.465 50.741 1.00 96.75 800 GLN A O 1
ATOM 6447 N N . CYS A 1 801 ? -20.152 23.512 52.947 1.00 96.62 801 CYS A N 1
ATOM 6448 C CA . CYS A 1 801 ? -21.043 22.392 53.270 1.00 96.62 801 CYS A CA 1
ATOM 6449 C C . CYS A 1 801 ? -22.492 22.596 52.784 1.00 96.62 801 CYS A C 1
ATOM 6451 O O . CYS A 1 801 ? -23.175 21.632 52.447 1.00 96.62 801 CYS A O 1
ATOM 6453 N N . ASN A 1 802 ? -22.962 23.846 52.738 1.00 93.00 802 ASN A N 1
ATOM 6454 C CA . ASN A 1 802 ? -24.317 24.209 52.315 1.00 93.00 802 ASN A CA 1
ATOM 6455 C C . ASN A 1 802 ? -24.455 24.460 50.804 1.00 93.00 802 ASN A C 1
ATOM 6457 O O . ASN A 1 802 ? -25.555 24.764 50.339 1.00 93.00 802 ASN A O 1
ATOM 6461 N N . GLU A 1 803 ? -23.362 24.397 50.044 1.00 93.88 803 GLU A N 1
ATOM 6462 C CA . GLU A 1 803 ? -23.396 24.635 48.603 1.00 93.88 803 GLU A CA 1
ATOM 6463 C C . GLU A 1 803 ? -23.856 23.384 47.869 1.00 93.88 803 GLU A C 1
ATOM 6465 O O . GLU A 1 803 ? -23.600 22.248 48.275 1.00 93.88 803 GLU A O 1
ATOM 6470 N N . ARG A 1 804 ? -24.572 23.619 46.775 1.00 92.38 804 ARG A N 1
ATOM 6471 C CA . ARG A 1 804 ? -25.258 22.595 45.996 1.00 92.38 804 ARG A CA 1
ATOM 6472 C C . ARG A 1 804 ? -25.265 22.970 44.530 1.00 92.38 804 ARG A C 1
ATOM 6474 O O . ARG A 1 804 ? -25.267 24.153 44.189 1.00 92.38 804 ARG A O 1
ATOM 6481 N N . CYS A 1 805 ? -25.291 21.967 43.671 1.00 94.06 805 CYS A N 1
ATOM 6482 C CA . CYS A 1 805 ? -25.444 22.148 42.237 1.00 94.06 805 CYS A CA 1
ATOM 6483 C C . CYS A 1 805 ? -26.468 21.137 41.717 1.00 94.06 805 CYS A C 1
ATOM 6485 O O . CYS A 1 805 ? -26.730 20.124 42.364 1.00 94.06 805 CYS A O 1
ATOM 6487 N N . GLU A 1 806 ? -27.064 21.441 40.575 1.00 94.44 806 GLU A N 1
ATOM 6488 C CA . GLU A 1 806 ? -27.922 20.511 39.855 1.00 94.44 806 GLU A CA 1
ATOM 6489 C C . GLU A 1 806 ? -27.105 19.795 38.780 1.00 94.44 806 GLU A C 1
ATOM 6491 O O . GLU A 1 806 ? -26.169 20.364 38.209 1.00 94.44 806 GLU A O 1
ATOM 6496 N N . SER A 1 807 ? -27.438 18.538 38.515 1.00 95.12 807 SER A N 1
ATOM 6497 C CA . SER A 1 807 ? -26.897 17.802 37.381 1.00 95.12 807 SER A CA 1
ATOM 6498 C C . SER A 1 807 ? -27.971 16.899 36.799 1.00 95.12 807 SER A C 1
ATOM 6500 O O . SER A 1 807 ? -28.692 16.223 37.533 1.00 95.12 807 SER A O 1
ATOM 6502 N N . GLU A 1 808 ? -28.040 16.859 35.472 1.00 95.88 808 GLU A N 1
ATOM 6503 C CA . GLU A 1 808 ? -28.904 15.927 34.748 1.00 95.88 808 GLU A CA 1
ATOM 6504 C C . GLU A 1 808 ? -28.548 14.484 35.103 1.00 95.88 808 GLU A C 1
ATOM 6506 O O . GLU A 1 808 ? -27.367 14.153 35.246 1.00 95.88 808 GLU A O 1
ATOM 6511 N N . ALA A 1 809 ? -29.556 13.620 35.236 1.00 93.94 809 ALA A N 1
ATOM 6512 C CA . ALA A 1 809 ? -29.383 12.251 35.726 1.00 93.94 809 ALA A CA 1
ATOM 6513 C C . ALA A 1 809 ? -28.495 11.368 34.826 1.00 93.94 809 ALA A C 1
ATOM 6515 O O . ALA A 1 809 ? -27.990 10.345 35.284 1.00 93.94 809 ALA A O 1
ATOM 6516 N N . ASP A 1 810 ? -28.290 11.739 33.561 1.00 93.06 810 ASP A N 1
ATOM 6517 C CA . ASP A 1 810 ? -27.425 11.064 32.586 1.00 93.06 810 ASP A CA 1
ATOM 6518 C C . ASP A 1 810 ? -26.055 11.749 32.391 1.00 93.06 810 ASP A C 1
ATOM 6520 O O . ASP A 1 810 ? -25.241 11.314 31.570 1.00 93.06 810 ASP A O 1
ATOM 6524 N N . CYS A 1 811 ? -25.756 12.802 33.159 1.00 94.19 811 CYS A N 1
ATOM 6525 C CA . CYS A 1 811 ? -24.496 13.526 33.049 1.00 94.19 811 CYS A CA 1
ATOM 6526 C C . CYS A 1 811 ? -23.316 12.701 33.585 1.00 94.19 811 CYS A C 1
ATOM 6528 O O . CYS A 1 811 ? -23.287 12.304 34.747 1.00 94.19 811 CYS A O 1
ATOM 6530 N N . ARG A 1 812 ? -22.276 12.517 32.766 1.00 95.06 812 ARG A N 1
ATOM 6531 C CA . ARG A 1 812 ? -21.077 11.728 33.105 1.00 95.06 812 ARG A CA 1
ATOM 6532 C C . ARG A 1 812 ? -19.816 12.582 33.221 1.00 95.06 812 ARG A C 1
ATOM 6534 O O . ARG A 1 812 ? -18.812 12.356 32.555 1.00 95.06 812 ARG A O 1
ATOM 6541 N N . GLY A 1 813 ? -19.851 13.591 34.086 1.00 91.94 813 GLY A N 1
ATOM 6542 C CA . GLY A 1 813 ? -18.712 14.491 34.297 1.00 91.94 813 GLY A CA 1
ATOM 6543 C C . GLY A 1 813 ? -17.454 13.785 34.828 1.00 91.94 813 GLY A C 1
ATOM 6544 O O . GLY A 1 813 ? -17.531 12.894 35.675 1.00 91.94 813 GLY A O 1
ATOM 6545 N N . SER A 1 814 ? -16.266 14.235 34.401 1.00 92.44 814 SER A N 1
ATOM 6546 C CA . SER A 1 814 ? -14.961 13.733 34.896 1.00 92.44 814 SER A CA 1
ATOM 6547 C C . SER A 1 814 ? -14.651 14.141 36.342 1.00 92.44 814 SER A C 1
ATOM 6549 O O . SER A 1 814 ? -13.555 13.926 36.846 1.00 92.44 814 SER A O 1
ATOM 6551 N N . ASN A 1 815 ? -15.604 14.794 36.991 1.00 94.56 815 ASN A N 1
ATOM 6552 C CA . ASN A 1 815 ? -15.532 15.323 38.338 1.00 94.56 815 ASN A CA 1
ATOM 6553 C C . ASN A 1 815 ? -16.803 15.007 39.144 1.00 94.56 815 ASN A C 1
ATOM 6555 O O . ASN A 1 815 ? -16.988 15.619 40.192 1.00 94.56 815 ASN A O 1
ATOM 6559 N N . ASN A 1 816 ? -17.652 14.092 38.659 1.00 96.31 816 ASN A N 1
ATOM 6560 C CA . ASN A 1 816 ? -18.821 13.578 39.371 1.00 96.31 816 ASN A CA 1
ATOM 6561 C C . ASN A 1 816 ? -18.536 12.138 39.817 1.00 96.31 816 ASN A C 1
ATOM 6563 O O . ASN A 1 816 ? -18.257 11.281 38.980 1.00 96.31 816 ASN A O 1
ATOM 6567 N N . GLY A 1 817 ? -18.613 11.897 41.119 1.00 97.75 817 GLY A N 1
ATOM 6568 C CA . GLY A 1 817 ? -18.564 10.601 41.784 1.00 97.75 817 GLY A CA 1
ATOM 6569 C C . GLY A 1 817 ? -19.746 10.462 42.745 1.00 97.75 817 GLY A C 1
ATOM 6570 O O . GLY A 1 817 ? -20.784 11.097 42.561 1.00 97.75 817 GLY A O 1
ATOM 6571 N N . PHE A 1 818 ? -19.627 9.608 43.760 1.00 98.25 818 PHE A N 1
ATOM 6572 C CA . PHE A 1 818 ? -20.680 9.414 44.761 1.00 98.25 818 PHE A CA 1
ATOM 6573 C C . PHE A 1 818 ? -20.160 8.684 46.002 1.00 98.25 818 PHE A C 1
ATOM 6575 O O . PHE A 1 818 ? -19.086 8.079 45.983 1.00 98.25 818 PHE A O 1
ATOM 6582 N N . ARG A 1 819 ? -20.961 8.699 47.070 1.00 97.19 819 ARG A N 1
ATOM 6583 C CA . ARG A 1 819 ? -20.760 7.898 48.286 1.00 97.19 819 ARG A CA 1
ATOM 6584 C C . ARG A 1 819 ? -22.067 7.245 48.727 1.00 97.19 819 ARG A C 1
ATOM 6586 O O . ARG A 1 819 ? -23.118 7.512 48.148 1.00 97.19 819 ARG A O 1
ATOM 6593 N N . LEU A 1 820 ? -22.001 6.370 49.729 1.00 97.31 820 LEU A N 1
ATOM 6594 C CA . LEU A 1 820 ? -23.135 5.541 50.151 1.00 97.31 820 LEU A CA 1
ATOM 6595 C C . LEU A 1 820 ? -23.565 5.793 51.599 1.00 97.31 820 LEU A C 1
ATOM 6597 O O . LEU A 1 820 ? -22.738 6.118 52.449 1.00 97.31 820 LEU A O 1
ATOM 6601 N N . CYS A 1 821 ? -24.845 5.548 51.875 1.00 94.50 821 CYS A N 1
ATOM 6602 C CA . CYS A 1 821 ? -25.459 5.531 53.202 1.00 94.50 821 CYS A CA 1
ATOM 6603 C C . CYS A 1 821 ? -26.149 4.188 53.491 1.00 94.50 821 CYS A C 1
ATOM 6605 O O . CYS A 1 821 ? -26.537 3.463 52.566 1.00 94.50 821 CYS A O 1
ATOM 6607 N N . ARG A 1 822 ? -26.338 3.891 54.782 1.00 89.44 822 ARG A N 1
ATOM 6608 C CA . ARG A 1 822 ? -27.215 2.827 55.295 1.00 89.44 822 ARG A CA 1
ATOM 6609 C C . ARG A 1 822 ? -28.241 3.370 56.279 1.00 89.44 822 ARG A C 1
ATOM 6611 O O . ARG A 1 822 ? -27.892 4.296 57.048 1.00 89.44 822 ARG A O 1
#

pLDDT: mean 92.49, std 9.22, range [34.12, 98.88]

Secondary structure (DSSP, 8-state):
-EEEEEE-SSSS-EEEEEETTEEEEEEEHHHHH-SGGGTT---HHHHHHHHHHHT--GGG--EEEESS-HHHHHTTHHHHHHHHHHHHH---HHHHHHHHHHHHHTSHHHHHHHHHHHHHHHH--SSPPEEEE--HHHHHHHHHHTTSS-SSEEEEEE-S-SSSEEEEEEEEETTEEEEEEEEETT--HHHHHHHHHHHTT--TTTSHHHHHHHGGG----HHHHHHHHHHEEE-TT-S-EEE-GGGTTSS--SS-TTS-HHHHHHHTSPPPPTTSPP-HHHHHHHHHHHHHHHHHHHHHHHHHHHHH---EEEEESGGGG-HHHHHHHHHTS--SEEEE-TTTTGGGHHHHHHHHHHHHHH--PPPP----B-S----HHHHHHHHHHHTEEEEE-S-HHHHHHHHHHTT--EEEE-SSPBSSSS--SSEEEEE-TT-HHHHHHIIIIIS-S-TT---EEEEEGGGHHHHBSS----TTS---EEBPGGGTTTTTTT--TTSEE-PEEE-TTT-HHHHHHHHHHHHHHS-SEEEEEES--TTPPPP-SHHHHHHHHHHS--SEEEETTEEEEEEE--------GGGGSS-----EEEEPSEEEEETTTTEEEEE--EEEESSPPBHHHHHHHHHHHTTS-STTTS-TTSPTT---S-TTTT-TTT--TTSBP-S--HHHHHHHHHHTT-BPPPHHHHHHHHHTTTT-SBTTBSS--GGGSB-GGGTGGGHHHH-----TTS-GGG--TT----SSBS-EEEEEEE--SSGGG-TTPPP-SSSPEEEES--TTS-GGGGSTT--EEE-TT---TTEEE--B-

Radius of gyration: 35.34 Å; chains: 1; bounding box: 74×64×104 Å

Foldseek 3Di:
DKEKFWDAAAFFTKIWMDDPQAGQFIDTQCQVVQFHRCHNGGSQVRVLQRCVSVVDAQVPHQEYFYQAQQVCLVVCVLVVVVVVVCVVFPFDPVVVVVSVVCSPCSHVVNVVVSVQVSCCSNRVDNDHHHYHYHWNVQLLQLLFPLQAPDQKAWEWEAACATSFFRIWTWIQHLLGIDTDDTDGPPQHLLLLLQLLQVLQAHHGPGRSLVLLLLLLLADADPLLLVLLCVQWPDDQLDLDIGGPCQQATREDAPPHNGGHVVVCVSLVHGRDHNPDDDDNSSNNNSNSSNVSSLVSVLSNVVNVCVVPVGAEYTYAYPCLLSQASVQSNVVVVSHPYYTYNLARYSSSSSVSSVSVCCCPVPVHGHHHCPFQQRADDDDPVQLVVVVVVLQFDKDFAPQVLLVLLVCQLVFFWEFAAAHGAGDHQWDQRHGKTWHQQLDLVSLQCCQCFQQVHDSSNAWAKAFAQVCCVVFFVDDDQQQNLSHKTATDPVCCNRRVSHAHPNRIHRYHHDYCVHCVSSQSSLVSNCVVPVGRMITIGANDYYSTGGNHDSNSNSVSVQRTPGQWYDHYSMITGPQGNPPPPPVPVVLPDLDDPFDKFKDDFDFFQAAPNGDTDTDHIWIWTLFFQALQNLVSVVVVVVPDDLVQQFDPLDDPPDDLQAPCCRPPQQRDGQWFHASGFLRSQRSSQVSSPFGFAQLRRLLCQQQPRVRAFGQLHVDDDPQQEQALVVVPPCCVPPPGADGRCNRQSRGHPRSRTLQAERAWAFGQQFDDPDCVVVSPDGDPNFGFTKTAHHYSYHDPVRRTSNHIDTDRRNDGDSRYTHITMD